Protein AF-A0A8H6A5W3-F1 (afdb_monomer)

Radius of gyration: 34.78 Å; Cα contacts (8 Å, |Δi|>4): 1955; chains: 1; bounding box: 85×96×89 Å

Mean predicted aligned error: 16.93 Å

Sequence (897 aa):
MARTYPNDDLIQVDLDQVIAAVARYKERSSEADNFDAKYDLMAKTARLYQTIRGPADMVFANFENAANIGAIRALLEAGVFHAIPTGGKSVSAKEISEKTMVDKDVIVRLMRAVTPLGPFRETGEEQYAHTPFSEMYMAPQMKAVFKLMVDEYFNPMLRNHEFLRQQNWKNNFRLRSNPYTFAHNCEGETMFEHIAKFPDRFTCFNEAMVAQDSGLIAIGLYPFAEQLGDLANDDTATIVDVGGGRGHILRQIKQSAPELKGRFILQDQASVIADNGMEKQPHGIETMAHDFFHPQPVKGALVYYIRRCLHDWPDEPESRQILESLAAAMDRERSRVLITEYILPDVGSNMFHAWMDHTMMAFGGRERTEKDWERLLDRSGLKLVKVWRAPGIPVGVVEAHLKTMGYFSQFSLLLAATVGHPFSEAGGRYLSRPDFTPPTLNITVPAPNANGSEYVFVAPYSDSIQQGGAYIYRKDGDLVWSGIGYYAGFVGNFHPTIYQGKTVLQAYQGTIDLTHGEGVGQHVLLDQNYKHVVTAKTGNHHIPSIHEFTVVNGESALVEIYVPTVANLTEYGGNSSQQWLGNGLFQEFDIRTGELVFEWNSLDHLDPANSWNLLGSSPGNSGLSTAQTWDYVHLNSIDKDDEGNYLISSRHFSTIYKINGTDGSIIWRLGGNHSTFTQDFTFGFQHDARWRSQSDNIEVISFFDNSGNDKTTINDVSRALIVQLNHTDSTASVVRKATAPYDLQARSQGNAQFLPNDRLFVGWGSAGAFTEFNADNEVLYHAFIQDAVSYRAFLANWTGTPTEAPVLAAYVDSANTTTFYVSWNGDTETRVWRFYEIHAGALGDRTQYLGERNRKSFETRFAWDSGYRLNSSVRFYAEAVGSKGEVLARTPPLSCG

Structure (mmCIF, N/CA/C/O backbone):
data_AF-A0A8H6A5W3-F1
#
_entry.id   AF-A0A8H6A5W3-F1
#
loop_
_atom_site.group_PDB
_atom_site.id
_atom_site.type_symbol
_atom_site.label_atom_id
_atom_site.label_alt_id
_atom_site.label_comp_id
_atom_site.label_asym_id
_atom_site.label_entity_id
_atom_site.label_seq_id
_atom_site.pdbx_PDB_ins_code
_atom_site.Cartn_x
_atom_site.Cartn_y
_atom_site.Cartn_z
_atom_site.occupancy
_atom_site.B_iso_or_equiv
_atom_site.auth_seq_id
_atom_site.auth_comp_id
_atom_site.auth_asym_id
_atom_site.auth_atom_id
_atom_site.pdbx_PDB_model_num
ATOM 1 N N . MET A 1 1 ? 28.559 5.738 23.486 1.00 42.31 1 MET A N 1
ATOM 2 C CA . MET A 1 1 ? 29.014 7.072 23.037 1.00 42.31 1 MET A CA 1
ATOM 3 C C . MET A 1 1 ? 29.339 6.964 21.559 1.00 42.31 1 MET A C 1
ATOM 5 O O . MET A 1 1 ? 30.221 6.185 21.219 1.00 42.31 1 MET A O 1
ATOM 9 N N . ALA A 1 2 ? 28.578 7.633 20.689 1.00 44.94 2 ALA A N 1
ATOM 10 C CA . ALA A 1 2 ? 28.875 7.670 19.257 1.00 44.94 2 ALA A CA 1
ATOM 11 C C . ALA A 1 2 ? 30.256 8.312 19.043 1.00 44.94 2 ALA A C 1
ATOM 13 O O . ALA A 1 2 ? 30.593 9.270 19.741 1.00 44.94 2 ALA A O 1
ATOM 14 N N . ARG A 1 3 ? 31.073 7.753 18.141 1.00 50.31 3 ARG A N 1
ATOM 15 C CA . ARG A 1 3 ? 32.409 8.287 17.838 1.00 50.31 3 ARG A CA 1
ATOM 16 C C . ARG A 1 3 ? 32.259 9.736 17.364 1.00 50.31 3 ARG A C 1
ATOM 18 O O . ARG A 1 3 ? 31.536 10.005 16.415 1.00 50.31 3 ARG A O 1
ATOM 25 N N . THR A 1 4 ? 32.927 10.656 18.050 1.00 55.75 4 THR A N 1
ATOM 26 C CA . THR A 1 4 ? 32.897 12.104 17.791 1.00 55.75 4 THR A CA 1
ATOM 27 C C . THR A 1 4 ? 33.844 12.547 16.673 1.00 55.75 4 THR A C 1
ATOM 29 O O . THR A 1 4 ? 33.916 13.740 16.404 1.00 55.75 4 THR A O 1
ATOM 32 N N . TYR A 1 5 ? 34.570 11.620 16.037 1.00 58.41 5 TYR A N 1
ATOM 33 C CA . TYR A 1 5 ? 35.558 11.916 14.997 1.00 58.41 5 TYR A CA 1
ATOM 34 C C . TYR A 1 5 ? 35.160 11.300 13.647 1.00 58.41 5 TYR A C 1
ATOM 36 O O . TYR A 1 5 ? 34.560 10.217 13.652 1.00 58.41 5 TYR A O 1
ATOM 44 N N . PRO A 1 6 ? 35.494 11.958 12.518 1.00 63.34 6 PRO A N 1
ATOM 45 C CA . PRO A 1 6 ? 35.241 11.432 11.179 1.00 63.34 6 PRO A CA 1
ATOM 46 C C . PRO A 1 6 ? 35.946 10.084 10.989 1.00 63.34 6 PRO A C 1
ATOM 48 O O . PRO A 1 6 ? 37.057 9.886 11.476 1.00 63.34 6 PRO A O 1
ATOM 51 N N . ASN A 1 7 ? 35.283 9.138 10.327 1.00 77.88 7 ASN A N 1
ATOM 52 C CA . ASN A 1 7 ? 35.864 7.838 10.003 1.00 77.88 7 ASN A CA 1
ATOM 53 C C . ASN A 1 7 ? 36.475 7.916 8.601 1.00 77.88 7 ASN A C 1
ATOM 55 O O . ASN A 1 7 ? 35.722 8.020 7.633 1.00 77.88 7 ASN A O 1
ATOM 59 N N . ASP A 1 8 ? 37.803 7.859 8.502 1.00 83.81 8 ASP A N 1
ATOM 60 C CA . ASP A 1 8 ? 38.538 7.969 7.233 1.00 83.81 8 ASP A CA 1
ATOM 61 C C . ASP A 1 8 ? 38.043 6.957 6.184 1.00 83.81 8 ASP A C 1
ATOM 63 O O . ASP A 1 8 ? 37.885 7.309 5.014 1.00 83.81 8 ASP A O 1
ATOM 67 N N . ASP A 1 9 ? 37.678 5.743 6.610 1.00 86.25 9 ASP A N 1
ATOM 68 C CA . ASP A 1 9 ? 37.128 4.717 5.718 1.00 86.25 9 ASP A CA 1
ATOM 69 C C . ASP A 1 9 ? 35.762 5.132 5.142 1.00 86.25 9 ASP A C 1
ATOM 71 O O . ASP A 1 9 ? 35.481 4.904 3.967 1.00 86.25 9 ASP A O 1
ATOM 75 N N . LEU A 1 10 ? 34.906 5.782 5.943 1.00 88.31 10 LEU A N 1
ATOM 76 C CA . LEU A 1 10 ? 33.606 6.277 5.469 1.00 88.31 10 LEU A CA 1
ATOM 77 C C . LEU A 1 10 ? 33.757 7.498 4.561 1.00 88.31 10 LEU A C 1
ATOM 79 O O . LEU A 1 10 ? 33.017 7.616 3.587 1.00 88.31 10 LEU A O 1
ATOM 83 N N . ILE A 1 11 ? 34.723 8.379 4.846 1.00 92.94 11 ILE A N 1
ATOM 84 C CA . ILE A 1 11 ? 35.048 9.505 3.961 1.00 92.94 11 ILE A CA 1
ATOM 85 C C . ILE A 1 11 ? 35.452 8.972 2.585 1.00 92.94 11 ILE A C 1
ATOM 87 O O . ILE A 1 11 ? 34.966 9.481 1.576 1.00 92.94 11 ILE A O 1
ATOM 91 N N . GLN A 1 12 ? 36.297 7.937 2.535 1.00 92.06 12 GLN A N 1
ATOM 92 C CA . GLN A 1 12 ? 36.715 7.341 1.268 1.00 92.06 12 GLN A CA 1
ATOM 93 C C . GLN A 1 12 ? 35.534 6.709 0.516 1.00 92.06 12 GLN A C 1
ATOM 95 O O . GLN A 1 12 ? 35.387 6.946 -0.681 1.00 92.06 12 GLN A O 1
ATOM 100 N N . VAL A 1 13 ? 34.642 5.991 1.209 1.00 94.06 13 VAL A N 1
ATOM 101 C CA . VAL A 1 13 ? 33.427 5.415 0.601 1.00 94.06 13 VAL A CA 1
ATOM 102 C C . VAL A 1 13 ? 32.527 6.495 -0.007 1.00 94.06 13 VAL A C 1
ATOM 104 O O . VAL A 1 13 ? 32.081 6.358 -1.148 1.00 94.06 13 VAL A O 1
ATOM 107 N N . ASP A 1 14 ? 32.252 7.576 0.723 1.00 94.44 14 ASP A N 1
ATOM 108 C CA . ASP A 1 14 ? 31.414 8.664 0.211 1.00 94.44 14 ASP A CA 1
ATOM 109 C C . ASP A 1 14 ? 32.105 9.425 -0.933 1.00 94.44 14 ASP A C 1
ATOM 111 O O . ASP A 1 14 ? 31.447 9.830 -1.896 1.00 94.44 14 ASP A O 1
ATOM 115 N N . LEU A 1 15 ? 33.434 9.573 -0.881 1.00 96.31 15 LEU A N 1
ATOM 116 C CA . LEU A 1 15 ? 34.223 10.163 -1.962 1.00 96.31 15 LEU A CA 1
ATOM 117 C C . LEU A 1 15 ? 34.126 9.329 -3.243 1.00 96.31 15 LEU A C 1
ATOM 119 O O . LEU A 1 15 ? 33.864 9.883 -4.313 1.00 96.31 15 LEU A O 1
ATOM 123 N N . ASP A 1 16 ? 34.254 8.008 -3.142 1.00 95.19 16 ASP A N 1
ATOM 124 C CA . ASP A 1 16 ? 34.111 7.102 -4.283 1.00 95.19 16 ASP A CA 1
ATOM 125 C C . ASP A 1 16 ? 32.695 7.184 -4.883 1.00 95.19 16 ASP A C 1
ATOM 127 O O . ASP A 1 16 ? 32.524 7.211 -6.107 1.00 95.19 16 ASP A O 1
ATOM 131 N N . GLN A 1 17 ? 31.662 7.327 -4.042 1.00 94.94 17 GLN A N 1
ATOM 132 C CA . GLN A 1 17 ? 30.288 7.547 -4.507 1.00 94.94 17 GLN A CA 1
ATOM 133 C C . GLN A 1 17 ? 30.116 8.870 -5.257 1.00 94.94 17 GLN A C 1
ATOM 135 O O . GLN A 1 17 ? 29.373 8.902 -6.248 1.00 94.94 17 GLN A O 1
ATOM 140 N N . VAL A 1 18 ? 30.775 9.943 -4.804 1.00 97.12 18 VAL A N 1
ATOM 141 C CA . VAL A 1 18 ? 30.800 11.238 -5.500 1.00 97.12 18 VAL A CA 1
ATOM 142 C C . VAL A 1 18 ? 31.509 11.101 -6.844 1.00 97.12 18 VAL A C 1
ATOM 144 O O . VAL A 1 18 ? 30.959 11.539 -7.852 1.00 97.12 18 VAL A O 1
ATOM 147 N N . ILE A 1 19 ? 32.670 10.441 -6.902 1.00 95.44 19 ILE A N 1
ATOM 148 C CA . ILE A 1 19 ? 33.411 10.208 -8.154 1.00 95.44 19 ILE A CA 1
ATOM 149 C C . ILE A 1 19 ? 32.537 9.457 -9.169 1.00 95.44 19 ILE A C 1
ATOM 151 O O . ILE A 1 19 ? 32.436 9.872 -10.327 1.00 95.44 19 ILE A O 1
ATOM 155 N N . ALA A 1 20 ? 31.836 8.409 -8.732 1.00 91.50 20 ALA A N 1
ATOM 156 C CA . ALA A 1 20 ? 30.912 7.665 -9.585 1.00 91.50 20 ALA A CA 1
ATOM 157 C C . ALA A 1 20 ? 29.732 8.526 -10.077 1.00 91.50 20 ALA A C 1
ATOM 159 O O . ALA A 1 20 ? 29.335 8.436 -11.240 1.00 91.50 20 ALA A O 1
ATOM 160 N N . ALA A 1 21 ? 29.176 9.389 -9.221 1.00 90.75 21 ALA A N 1
ATOM 161 C CA . ALA A 1 21 ? 28.108 10.309 -9.616 1.00 90.75 21 ALA A CA 1
ATOM 162 C C . ALA A 1 21 ? 28.597 11.387 -10.598 1.00 90.75 21 ALA A C 1
ATOM 164 O O . ALA A 1 21 ? 27.869 11.753 -11.518 1.00 90.75 21 ALA A O 1
ATOM 165 N N . VAL A 1 22 ? 29.848 11.847 -10.467 1.00 93.19 22 VAL A N 1
ATOM 166 C CA . VAL A 1 22 ? 30.479 12.760 -11.432 1.00 93.19 22 VAL A CA 1
ATOM 167 C C . VAL A 1 22 ? 30.610 12.106 -12.806 1.00 93.19 22 VAL A C 1
ATOM 169 O O . VAL A 1 22 ? 30.359 12.775 -13.807 1.00 93.19 22 VAL A O 1
ATOM 172 N N . ALA A 1 23 ? 30.998 10.828 -12.873 1.00 88.31 23 ALA A N 1
ATOM 173 C CA . ALA A 1 23 ? 31.082 10.099 -14.140 1.00 88.31 23 ALA A CA 1
ATOM 174 C C . ALA A 1 23 ? 29.715 10.062 -14.843 1.00 88.31 23 ALA A C 1
ATOM 176 O O . ALA A 1 23 ? 29.596 10.537 -15.971 1.00 88.31 23 ALA A O 1
ATOM 177 N N . ARG A 1 24 ? 28.657 9.663 -14.123 1.00 84.88 24 ARG A N 1
ATOM 178 C CA . ARG A 1 24 ? 27.281 9.665 -14.649 1.00 84.88 24 ARG A CA 1
ATOM 179 C C . ARG A 1 24 ? 26.805 11.042 -15.087 1.00 84.88 24 ARG A C 1
ATOM 181 O O . ARG A 1 24 ? 26.240 11.191 -16.164 1.00 84.88 24 ARG A O 1
ATOM 188 N N . TYR A 1 25 ? 27.072 12.069 -14.282 1.00 85.81 25 TYR A N 1
ATOM 189 C CA . TYR A 1 25 ? 26.723 13.439 -14.641 1.00 85.81 25 TYR A CA 1
ATOM 190 C C . TYR A 1 25 ? 27.412 13.887 -15.939 1.00 85.81 25 TYR A C 1
ATOM 192 O O . TYR A 1 25 ? 26.833 14.663 -16.698 1.00 85.81 25 TYR A O 1
ATOM 200 N N . LYS A 1 26 ? 28.631 13.412 -16.226 1.00 84.62 26 LYS A N 1
ATOM 201 C CA . LYS A 1 26 ? 29.367 13.726 -17.463 1.00 84.62 26 LYS A CA 1
ATOM 202 C C . LYS A 1 26 ? 28.882 12.941 -18.687 1.00 84.62 26 LYS A C 1
ATOM 204 O O . LYS A 1 26 ? 28.982 13.473 -19.785 1.00 84.62 26 LYS A O 1
ATOM 209 N N . GLU A 1 27 ? 28.362 11.731 -18.504 1.00 81.38 27 GLU A N 1
ATOM 210 C CA . GLU A 1 27 ? 27.910 10.821 -19.576 1.00 81.38 27 GLU A CA 1
ATOM 211 C C . GLU A 1 27 ? 26.465 11.073 -20.055 1.00 81.38 27 GLU A C 1
ATOM 213 O O . GLU A 1 27 ? 25.945 10.341 -20.893 1.00 81.38 27 GLU A O 1
ATOM 218 N N . ARG A 1 28 ? 25.809 12.119 -19.542 1.00 73.62 28 ARG A N 1
ATOM 219 C CA . ARG A 1 28 ? 24.404 12.452 -19.824 1.00 73.62 28 ARG A CA 1
ATOM 220 C C . ARG A 1 28 ? 24.090 12.626 -21.320 1.00 73.62 28 ARG A C 1
ATOM 222 O O . ARG A 1 28 ? 24.831 13.295 -22.043 1.00 73.62 28 ARG A O 1
ATOM 229 N N . SER A 1 29 ? 22.944 12.088 -21.750 1.00 58.91 29 SER A N 1
ATOM 230 C CA . SER A 1 29 ? 22.484 12.103 -23.150 1.00 58.91 29 SER A CA 1
ATOM 231 C C . SER A 1 29 ? 21.272 13.012 -23.409 1.00 58.91 29 SER A C 1
ATOM 233 O O . SER A 1 29 ? 21.078 13.460 -24.539 1.00 58.91 29 SER A O 1
ATOM 235 N N . SER A 1 30 ? 20.495 13.339 -22.366 1.00 63.12 30 SER A N 1
ATOM 236 C CA . SER A 1 30 ? 19.306 14.200 -22.430 1.00 63.12 30 SER A CA 1
ATOM 237 C C . SER A 1 30 ? 19.237 15.229 -21.285 1.00 63.12 30 SER A C 1
ATOM 239 O O . SER A 1 30 ? 19.998 15.176 -20.316 1.00 63.12 30 SER A O 1
ATOM 241 N N . GLU A 1 31 ? 18.323 16.198 -21.393 1.00 57.75 31 GLU A N 1
ATOM 242 C CA . GLU A 1 31 ? 18.102 17.243 -20.378 1.00 57.75 31 GLU A CA 1
ATOM 243 C C . GLU A 1 31 ? 17.423 16.708 -19.104 1.00 57.75 31 GLU A C 1
ATOM 245 O O . GLU A 1 31 ? 17.686 17.199 -18.008 1.00 57.75 31 GLU A O 1
ATOM 250 N N . ALA A 1 32 ? 16.632 15.642 -19.224 1.00 58.88 32 ALA A N 1
ATOM 251 C CA . ALA A 1 32 ? 16.073 14.923 -18.086 1.00 58.88 32 ALA A CA 1
ATOM 252 C C . ALA A 1 32 ? 17.146 14.151 -17.305 1.00 58.88 32 ALA A C 1
ATOM 254 O O . ALA A 1 32 ? 17.255 14.318 -16.090 1.00 58.88 32 ALA A O 1
ATOM 255 N N . ASP A 1 33 ? 18.010 13.404 -18.012 1.00 61.34 33 ASP A N 1
ATOM 256 C CA . ASP A 1 33 ? 19.164 12.720 -17.404 1.00 61.34 33 ASP A CA 1
ATOM 257 C C . ASP A 1 33 ? 20.056 13.715 -16.651 1.00 61.34 33 ASP A C 1
ATOM 259 O O . ASP A 1 33 ? 20.665 13.396 -15.630 1.00 61.34 33 ASP A O 1
ATOM 263 N N . ASN A 1 34 ? 20.130 14.951 -17.156 1.00 69.25 34 ASN A N 1
ATOM 264 C CA . ASN A 1 34 ? 20.892 16.026 -16.544 1.00 69.25 34 ASN A CA 1
ATOM 265 C C . ASN A 1 34 ? 20.329 16.430 -15.173 1.00 69.25 34 ASN A C 1
ATOM 267 O O . ASN A 1 34 ? 21.114 16.686 -14.264 1.00 69.25 34 ASN A O 1
ATOM 271 N N . PHE A 1 35 ? 19.005 16.489 -14.998 1.00 69.62 35 PHE A N 1
ATOM 272 C CA . PHE A 1 35 ? 18.399 16.863 -13.717 1.00 69.62 35 PHE A CA 1
ATOM 273 C C . PHE A 1 35 ? 18.644 15.792 -12.647 1.00 69.62 35 PHE A C 1
ATOM 275 O O . PHE A 1 35 ? 19.160 16.108 -11.570 1.00 69.62 35 PHE A O 1
ATOM 282 N N . ASP A 1 36 ? 18.368 14.528 -12.970 1.00 73.50 36 ASP A N 1
ATOM 283 C CA . ASP A 1 36 ? 18.503 13.417 -12.024 1.00 73.50 36 ASP A CA 1
ATOM 284 C C . ASP A 1 36 ? 19.969 13.149 -11.666 1.00 73.50 36 ASP A C 1
ATOM 286 O O . ASP A 1 36 ? 20.317 13.040 -10.487 1.00 73.50 36 ASP A O 1
ATOM 290 N N . ALA A 1 37 ? 20.870 13.141 -12.656 1.00 82.62 37 ALA A N 1
ATOM 291 C CA . ALA A 1 37 ? 22.298 12.956 -12.400 1.00 82.62 37 ALA A CA 1
ATOM 292 C C . ALA A 1 37 ? 22.904 14.132 -11.618 1.00 82.62 37 ALA A C 1
ATOM 294 O O . ALA A 1 37 ? 23.786 13.934 -10.777 1.00 82.62 37 ALA A O 1
ATOM 295 N N . LYS A 1 38 ? 22.427 15.362 -11.859 1.00 83.94 38 LYS A N 1
ATOM 296 C CA . LYS A 1 38 ? 22.836 16.538 -11.080 1.00 83.94 38 LYS A CA 1
ATOM 297 C C . LYS A 1 38 ? 22.380 16.419 -9.632 1.00 83.94 38 LYS A C 1
ATOM 299 O O . LYS A 1 38 ? 23.171 16.707 -8.733 1.00 83.94 38 LYS A O 1
ATOM 304 N N . TYR A 1 39 ? 21.138 15.998 -9.397 1.00 84.94 39 TYR A N 1
ATOM 305 C CA . TYR A 1 39 ? 20.620 15.836 -8.044 1.00 84.94 39 TYR A CA 1
ATOM 306 C C . TYR A 1 39 ? 21.337 14.710 -7.284 1.00 84.94 39 TYR A C 1
ATOM 308 O O . TYR A 1 39 ? 21.757 14.935 -6.149 1.00 84.94 39 TYR A O 1
ATOM 316 N N . ASP A 1 40 ? 21.569 13.550 -7.911 1.00 87.00 40 ASP A N 1
ATOM 317 C CA . ASP A 1 40 ? 22.347 12.445 -7.320 1.00 87.00 40 ASP A CA 1
ATOM 318 C C . ASP A 1 40 ? 23.752 12.913 -6.907 1.00 87.00 40 ASP A C 1
ATOM 320 O O . ASP A 1 40 ? 24.196 12.683 -5.778 1.00 87.00 40 ASP A O 1
ATOM 324 N N . LEU A 1 41 ? 24.433 13.656 -7.787 1.00 92.94 41 LEU A N 1
ATOM 325 C CA . LEU A 1 41 ? 25.743 14.233 -7.489 1.00 92.94 41 LEU A CA 1
ATOM 326 C C . LEU A 1 41 ? 25.694 15.208 -6.300 1.00 92.94 41 LEU A C 1
ATOM 328 O O . LEU A 1 41 ? 26.541 15.133 -5.402 1.00 92.94 41 LEU A O 1
ATOM 332 N N . MET A 1 42 ? 24.707 16.107 -6.273 1.00 92.69 42 MET A N 1
ATOM 333 C CA . MET A 1 42 ? 24.512 17.053 -5.170 1.00 92.69 42 MET A CA 1
ATOM 334 C C . MET A 1 42 ? 24.249 16.331 -3.843 1.00 92.69 42 MET A C 1
ATOM 336 O O . MET A 1 42 ? 24.886 16.655 -2.840 1.00 92.69 42 MET A O 1
ATOM 340 N N . ALA A 1 43 ? 23.362 15.334 -3.831 1.00 90.50 43 ALA A N 1
ATOM 341 C CA . ALA A 1 43 ? 23.006 14.577 -2.633 1.00 90.50 43 ALA A CA 1
ATOM 342 C C . ALA A 1 43 ? 24.210 13.812 -2.060 1.00 90.50 43 ALA A C 1
ATOM 344 O O . ALA A 1 43 ? 24.455 13.834 -0.852 1.00 90.50 43 ALA A O 1
ATOM 345 N N . LYS A 1 44 ? 25.012 13.187 -2.925 1.00 94.12 44 LYS A N 1
ATOM 346 C CA . LYS A 1 44 ? 26.225 12.465 -2.516 1.00 94.12 44 LYS A CA 1
ATOM 347 C C . LYS A 1 44 ? 27.332 13.391 -2.037 1.00 94.12 44 LYS A C 1
ATOM 349 O O . LYS A 1 44 ? 28.004 13.079 -1.059 1.00 94.12 44 LYS A O 1
ATOM 354 N N . THR A 1 45 ? 27.480 14.558 -2.660 1.00 95.69 45 THR A N 1
ATOM 355 C CA . THR A 1 45 ? 28.434 15.576 -2.198 1.00 95.69 45 THR A CA 1
ATOM 356 C C . THR A 1 45 ? 28.022 16.125 -0.832 1.00 95.69 45 THR A C 1
ATOM 358 O O . THR A 1 45 ? 28.873 16.310 0.035 1.00 95.69 45 THR A O 1
ATOM 361 N N . ALA A 1 46 ? 26.721 16.317 -0.597 1.00 93.38 46 ALA A N 1
ATOM 362 C CA . ALA A 1 46 ? 26.208 16.700 0.715 1.00 93.38 46 ALA A CA 1
ATOM 363 C C . ALA A 1 46 ? 26.472 15.619 1.777 1.00 93.38 46 ALA A C 1
ATOM 365 O O . ALA A 1 46 ? 26.865 15.954 2.893 1.00 93.38 46 ALA A O 1
ATOM 366 N N . ARG A 1 47 ? 26.327 14.332 1.433 1.00 93.38 47 ARG A N 1
ATOM 367 C CA . ARG A 1 47 ? 26.671 13.221 2.334 1.00 93.38 47 ARG A CA 1
ATOM 368 C C . ARG A 1 47 ? 28.160 13.205 2.677 1.00 93.38 47 ARG A C 1
ATOM 370 O O . ARG A 1 47 ? 28.496 13.191 3.854 1.00 93.38 47 ARG A O 1
ATOM 377 N N . LEU A 1 48 ? 29.037 13.313 1.678 1.00 95.38 48 LEU A N 1
ATOM 378 C CA . LEU A 1 48 ? 30.481 13.409 1.902 1.00 95.38 48 LEU A CA 1
ATOM 379 C C . LEU A 1 48 ? 30.825 14.586 2.827 1.00 95.38 48 LEU A C 1
ATOM 381 O O . LEU A 1 48 ? 31.589 14.428 3.776 1.00 95.38 48 LEU A O 1
ATOM 385 N N . TYR A 1 49 ? 30.222 15.755 2.595 1.00 92.81 49 TYR A N 1
ATOM 386 C CA . TYR A 1 49 ? 30.397 16.928 3.453 1.00 92.81 49 TYR A CA 1
ATOM 387 C C . TYR A 1 49 ? 29.983 16.657 4.909 1.00 92.81 49 TYR A C 1
ATOM 389 O O . TYR A 1 49 ? 30.715 17.011 5.835 1.00 92.81 49 TYR A O 1
ATOM 397 N N . GLN A 1 50 ? 28.846 15.986 5.119 1.00 91.94 50 GLN A N 1
ATOM 398 C CA . GLN A 1 50 ? 28.374 15.587 6.449 1.00 91.94 50 GLN A CA 1
ATOM 399 C C . GLN A 1 50 ? 29.318 14.590 7.126 1.00 91.94 50 GLN A C 1
ATOM 401 O O . GLN A 1 50 ? 29.604 14.732 8.314 1.00 91.94 50 GLN A O 1
ATOM 406 N N . THR A 1 51 ? 29.830 13.612 6.379 1.00 92.31 51 THR A N 1
ATOM 407 C CA . THR A 1 51 ? 30.774 12.606 6.882 1.00 92.31 51 THR A CA 1
ATOM 408 C C . THR A 1 51 ? 32.105 13.237 7.287 1.00 92.31 51 THR A C 1
ATOM 410 O O . THR A 1 51 ? 32.637 12.896 8.342 1.00 92.31 51 THR A O 1
ATOM 413 N N . ILE A 1 52 ? 32.602 14.207 6.509 1.00 92.19 52 ILE A N 1
ATOM 414 C CA . ILE A 1 52 ? 33.826 14.964 6.820 1.00 92.19 52 ILE A CA 1
ATOM 415 C C . ILE A 1 52 ? 33.660 15.784 8.103 1.00 92.19 52 ILE A C 1
ATOM 417 O O . ILE A 1 52 ? 34.556 15.789 8.944 1.00 92.19 52 ILE A O 1
ATOM 421 N N . ARG A 1 53 ? 32.528 16.476 8.270 1.00 89.69 53 ARG A N 1
ATOM 422 C CA . ARG A 1 53 ? 32.253 17.262 9.485 1.00 89.69 53 ARG A CA 1
ATOM 423 C C . ARG A 1 53 ? 32.014 16.384 10.708 1.00 89.69 53 ARG A C 1
ATOM 425 O O . ARG A 1 53 ? 32.453 16.693 11.814 1.00 89.69 53 ARG A O 1
ATOM 432 N N . GLY A 1 54 ? 31.332 15.266 10.505 1.00 89.38 54 GLY A N 1
ATOM 433 C CA . GLY A 1 54 ? 30.905 14.371 11.563 1.00 89.38 54 GLY A CA 1
ATOM 434 C C . GLY A 1 54 ? 29.680 14.886 12.336 1.00 89.38 54 GLY A C 1
ATOM 435 O O . GLY A 1 54 ? 29.284 16.050 12.229 1.00 89.38 54 GLY A O 1
ATOM 436 N N . PRO A 1 55 ? 29.044 14.023 13.148 1.00 87.31 55 PRO A N 1
ATOM 437 C CA . PRO A 1 55 ? 27.702 14.289 13.672 1.00 87.31 55 PRO A CA 1
ATOM 438 C C . PRO A 1 55 ? 27.594 15.505 14.600 1.00 87.31 55 PRO A C 1
ATOM 440 O O . PRO A 1 55 ? 26.590 16.210 14.569 1.00 87.31 55 PRO A O 1
ATOM 443 N N . ALA A 1 56 ? 28.608 15.754 15.436 1.00 86.75 56 ALA A N 1
ATOM 444 C CA . ALA A 1 56 ? 28.586 16.864 16.389 1.00 86.75 56 ALA A CA 1
ATOM 445 C C . ALA A 1 56 ? 28.772 18.219 15.692 1.00 86.75 56 ALA A C 1
ATOM 447 O O . ALA A 1 56 ? 28.032 19.158 15.975 1.00 86.75 56 ALA A O 1
ATOM 448 N N . ASP A 1 57 ? 29.716 18.313 14.753 1.00 89.12 57 ASP A N 1
ATOM 449 C CA . ASP A 1 57 ? 29.946 19.547 14.000 1.00 89.12 57 ASP A CA 1
ATOM 450 C C . ASP A 1 57 ? 28.763 19.881 13.085 1.00 89.12 57 ASP A C 1
ATOM 452 O O . ASP A 1 57 ? 28.382 21.039 12.964 1.00 89.12 57 ASP A O 1
ATOM 456 N N . MET A 1 58 ? 28.077 18.869 12.542 1.00 91.69 58 MET A N 1
ATOM 457 C CA . MET A 1 58 ? 26.840 19.080 11.784 1.00 91.69 58 MET A CA 1
ATOM 458 C C . MET A 1 58 ? 25.718 19.740 12.603 1.00 91.69 58 MET A C 1
ATOM 460 O O . MET A 1 58 ? 24.883 20.439 12.030 1.00 91.69 58 MET A O 1
ATOM 464 N N . VAL A 1 59 ? 25.697 19.584 13.933 1.00 89.44 59 VAL A N 1
ATOM 465 C CA . VAL A 1 59 ? 24.779 20.352 14.792 1.00 89.44 59 VAL A CA 1
ATOM 466 C C . VAL A 1 59 ? 25.186 21.826 14.813 1.00 89.44 59 VAL A C 1
ATOM 468 O O . VAL A 1 59 ? 24.328 22.696 14.648 1.00 89.44 59 VAL A O 1
ATOM 471 N N . PHE A 1 60 ? 26.482 22.117 14.959 1.00 88.75 60 PHE A N 1
ATOM 472 C CA . PHE A 1 60 ? 27.006 23.485 14.969 1.00 88.75 60 PHE A CA 1
ATOM 473 C C . PHE A 1 60 ? 26.954 24.169 13.596 1.00 88.75 60 PHE A C 1
ATOM 475 O O . PHE A 1 60 ? 26.772 25.384 13.548 1.00 88.75 60 PHE A O 1
ATOM 482 N N . ALA A 1 61 ? 26.980 23.414 12.495 1.00 91.06 61 ALA A N 1
ATOM 483 C CA . ALA A 1 61 ? 26.813 23.927 11.134 1.00 91.06 61 ALA A CA 1
ATOM 484 C C . ALA A 1 61 ? 25.498 24.716 10.948 1.00 91.06 61 ALA A C 1
ATOM 486 O O . ALA A 1 61 ? 25.407 25.603 10.100 1.00 91.06 61 ALA A O 1
ATOM 487 N N . ASN A 1 62 ? 24.480 24.470 11.782 1.00 92.38 62 ASN A N 1
ATOM 488 C CA . ASN A 1 62 ? 23.254 25.272 11.778 1.00 92.38 62 ASN A CA 1
ATOM 489 C C . ASN A 1 62 ? 23.493 26.738 12.190 1.00 92.38 62 ASN A C 1
ATOM 491 O O . ASN A 1 62 ? 22.826 27.626 11.658 1.00 92.38 62 ASN A O 1
ATOM 495 N N . PHE A 1 63 ? 24.460 27.021 13.077 1.00 93.25 63 PHE A N 1
ATOM 496 C CA . PHE A 1 63 ? 24.859 28.401 13.388 1.00 93.25 63 PHE A CA 1
ATOM 497 C C . PHE A 1 63 ? 25.493 29.089 12.181 1.00 93.25 63 PHE A C 1
ATOM 499 O O . PHE A 1 63 ? 25.244 30.271 11.951 1.00 93.25 63 PHE A O 1
ATOM 506 N N . GLU A 1 64 ? 26.284 28.355 11.400 1.00 93.38 64 GLU A N 1
ATOM 507 C CA . GLU A 1 64 ? 26.925 28.880 10.196 1.00 93.38 64 GLU A CA 1
ATOM 508 C C . GLU A 1 64 ? 25.886 29.238 9.133 1.00 93.38 64 GLU A C 1
ATOM 510 O O . GLU A 1 64 ? 25.923 30.343 8.597 1.00 93.38 64 GLU A O 1
ATOM 515 N N . ASN A 1 65 ? 24.908 28.358 8.895 1.00 91.75 65 ASN A N 1
ATOM 516 C CA . ASN A 1 65 ? 23.806 28.618 7.966 1.00 91.75 65 ASN A CA 1
ATOM 517 C C . ASN A 1 65 ? 22.999 29.857 8.379 1.00 91.75 65 ASN A C 1
ATOM 519 O O . ASN A 1 65 ? 22.733 30.729 7.550 1.00 91.75 65 ASN A O 1
ATOM 523 N N . ALA A 1 66 ? 22.657 29.977 9.667 1.00 94.00 66 ALA A N 1
ATOM 524 C CA . ALA A 1 66 ? 21.940 31.139 10.187 1.00 94.00 66 ALA A CA 1
ATOM 525 C C . ALA A 1 66 ? 22.751 32.439 10.027 1.00 94.00 66 ALA A C 1
ATOM 527 O O . ALA A 1 66 ? 22.219 33.452 9.564 1.00 94.00 66 ALA A O 1
ATOM 528 N N . ALA A 1 67 ? 24.045 32.410 10.365 1.00 95.50 67 ALA A N 1
ATOM 529 C CA . ALA A 1 67 ? 24.935 33.559 10.222 1.00 95.50 67 ALA A CA 1
ATOM 530 C C . ALA A 1 67 ? 25.125 33.964 8.751 1.00 95.50 67 ALA A C 1
ATOM 532 O O . ALA A 1 67 ? 25.091 35.153 8.438 1.00 95.50 67 ALA A O 1
ATOM 533 N N . ASN A 1 68 ? 25.282 32.991 7.849 1.00 96.12 68 ASN A N 1
ATOM 534 C CA . ASN A 1 68 ? 25.438 33.216 6.415 1.00 96.12 68 ASN A CA 1
ATOM 535 C C . ASN A 1 68 ? 24.189 33.873 5.810 1.00 96.12 68 ASN A C 1
ATOM 537 O O . ASN A 1 68 ? 24.292 34.947 5.218 1.00 96.12 68 ASN A O 1
ATOM 541 N N . ILE A 1 69 ? 23.005 33.291 6.031 1.00 95.94 69 ILE A N 1
ATOM 542 C CA . ILE A 1 69 ? 21.727 33.823 5.532 1.00 95.94 69 ILE A CA 1
ATOM 543 C C . ILE A 1 69 ? 21.496 35.249 6.046 1.00 95.94 69 ILE A C 1
ATOM 545 O O . ILE A 1 69 ? 21.191 36.153 5.261 1.00 95.94 69 ILE A O 1
ATOM 549 N N . GLY A 1 70 ? 21.683 35.466 7.353 1.00 95.94 70 GLY A N 1
ATOM 550 C CA . GLY A 1 70 ? 21.520 36.780 7.972 1.00 95.94 70 GLY A CA 1
ATOM 551 C C . GLY A 1 70 ? 22.495 37.817 7.411 1.00 95.94 70 GLY A C 1
ATOM 552 O O . GLY A 1 70 ? 22.097 38.946 7.118 1.00 95.94 70 GLY A O 1
ATOM 553 N N . ALA A 1 71 ? 23.755 37.432 7.193 1.00 98.00 71 ALA A N 1
ATOM 554 C CA . ALA A 1 71 ? 24.757 38.314 6.611 1.00 98.00 71 ALA A CA 1
ATOM 555 C C . ALA A 1 71 ? 24.444 38.676 5.156 1.00 98.00 71 ALA A C 1
ATOM 557 O O . ALA A 1 71 ? 24.500 39.855 4.814 1.00 98.00 71 ALA A O 1
ATOM 558 N N . ILE A 1 72 ? 24.044 37.713 4.317 1.00 97.88 72 ILE A N 1
ATOM 559 C CA . ILE A 1 72 ? 23.616 37.987 2.936 1.00 97.88 72 ILE A CA 1
ATOM 560 C C . ILE A 1 72 ? 22.453 38.983 2.938 1.00 97.88 72 ILE A C 1
ATOM 562 O O . ILE A 1 72 ? 22.513 39.991 2.232 1.00 97.88 72 ILE A O 1
ATOM 566 N N . ARG A 1 73 ? 21.419 38.748 3.757 1.00 96.75 73 ARG A N 1
ATOM 567 C CA . ARG A 1 73 ? 20.245 39.630 3.830 1.00 96.75 73 ARG A CA 1
ATOM 568 C C . ARG A 1 73 ? 20.610 41.052 4.261 1.00 96.75 73 ARG A C 1
ATOM 570 O O . ARG A 1 73 ? 20.102 41.999 3.655 1.00 96.75 73 ARG A O 1
ATOM 577 N N . ALA A 1 74 ? 21.486 41.201 5.258 1.00 97.62 74 ALA A N 1
ATOM 578 C CA . ALA A 1 74 ? 21.951 42.496 5.756 1.00 97.62 74 ALA A CA 1
ATOM 579 C C . ALA A 1 74 ? 22.813 43.241 4.725 1.00 97.62 74 ALA A C 1
ATOM 581 O O . ALA A 1 74 ? 22.573 44.415 4.454 1.00 97.62 74 ALA A O 1
ATOM 582 N N . LEU A 1 75 ? 23.780 42.558 4.105 1.00 98.12 75 LEU A N 1
ATOM 583 C CA . LEU A 1 75 ? 24.655 43.127 3.074 1.00 98.12 75 LEU A CA 1
ATOM 584 C C . LEU A 1 75 ? 23.868 43.554 1.825 1.00 98.12 75 LEU A C 1
ATOM 586 O O . LEU A 1 75 ? 24.186 44.570 1.203 1.00 98.12 75 LEU A O 1
ATOM 590 N N . LEU A 1 76 ? 22.834 42.793 1.462 1.00 96.31 76 LEU A N 1
ATOM 591 C CA . LEU A 1 76 ? 21.944 43.106 0.348 1.00 96.31 76 LEU A CA 1
ATOM 592 C C . LEU A 1 76 ? 21.108 44.364 0.621 1.00 96.31 76 LEU A C 1
ATOM 594 O O . LEU A 1 76 ? 21.000 45.214 -0.262 1.00 96.31 76 LEU A O 1
ATOM 598 N N . GLU A 1 77 ? 20.563 44.501 1.836 1.00 95.38 77 GLU A N 1
ATOM 599 C CA . GLU A 1 77 ? 19.809 45.691 2.268 1.00 95.38 77 GLU A CA 1
ATOM 600 C C . GLU A 1 77 ? 20.697 46.935 2.326 1.00 95.38 77 GLU A C 1
ATOM 602 O O . GLU A 1 77 ? 20.330 47.996 1.835 1.00 95.38 77 GLU A O 1
ATOM 607 N N . ALA A 1 78 ? 21.908 46.776 2.857 1.00 96.81 78 ALA A N 1
ATOM 608 C CA . ALA A 1 78 ? 22.914 47.824 2.970 1.00 96.81 78 ALA A CA 1
ATOM 609 C C . ALA A 1 78 ? 23.480 48.314 1.623 1.00 96.81 78 ALA A C 1
ATOM 611 O O . ALA A 1 78 ? 24.301 49.229 1.592 1.00 96.81 78 ALA A O 1
ATOM 612 N N . GLY A 1 79 ? 23.117 47.681 0.503 1.00 96.50 79 GLY A N 1
ATOM 613 C CA . GLY A 1 79 ? 23.642 48.029 -0.817 1.00 96.50 79 GLY A CA 1
ATOM 614 C C . GLY A 1 79 ? 25.081 47.562 -1.072 1.00 96.50 79 GLY A C 1
ATOM 615 O O . GLY A 1 79 ? 25.654 47.920 -2.100 1.00 96.50 79 GLY A O 1
ATOM 616 N N . VAL A 1 80 ? 25.661 46.719 -0.208 1.00 97.88 80 VAL A N 1
ATOM 617 C CA . VAL A 1 80 ? 27.050 46.237 -0.346 1.00 97.88 80 VAL A CA 1
ATOM 618 C C . VAL A 1 80 ? 27.252 45.446 -1.639 1.00 97.88 80 VAL A C 1
ATOM 620 O O . VAL A 1 80 ? 28.263 45.633 -2.311 1.00 97.88 80 VAL A O 1
ATOM 623 N N . PHE A 1 81 ? 26.256 44.659 -2.055 1.00 97.56 81 PHE A N 1
ATOM 624 C CA . PHE A 1 81 ? 26.267 43.962 -3.350 1.00 97.56 81 PHE A CA 1
ATOM 625 C C . PHE A 1 81 ? 26.429 44.914 -4.548 1.00 97.56 81 PHE A C 1
ATOM 627 O O . PHE A 1 81 ? 26.965 44.512 -5.563 1.00 97.56 81 PHE A O 1
ATOM 634 N N . HIS A 1 82 ? 25.993 46.173 -4.456 1.00 96.56 82 HIS A N 1
ATOM 635 C CA . HIS A 1 82 ? 26.163 47.146 -5.545 1.00 96.56 82 HIS A CA 1
ATOM 636 C C . HIS A 1 82 ? 27.475 47.936 -5.415 1.00 96.56 82 HIS A C 1
ATOM 638 O O . HIS A 1 82 ? 27.993 48.458 -6.401 1.00 96.56 82 HIS A O 1
ATOM 644 N N . ALA A 1 83 ? 28.012 48.051 -4.197 1.00 97.12 83 ALA A N 1
ATOM 645 C CA . ALA A 1 83 ? 29.257 48.764 -3.921 1.00 97.12 83 ALA A CA 1
ATOM 646 C C . ALA A 1 83 ? 30.510 47.975 -4.340 1.00 97.12 83 ALA A C 1
ATOM 648 O O . ALA A 1 83 ? 31.544 48.588 -4.654 1.00 97.12 83 ALA A O 1
ATOM 649 N N . ILE A 1 84 ? 30.413 46.640 -4.352 1.00 97.69 84 ILE A N 1
ATOM 650 C CA . ILE A 1 84 ? 31.453 45.726 -4.829 1.00 97.69 84 ILE A CA 1
ATOM 651 C C . ILE A 1 84 ? 31.396 45.646 -6.366 1.00 97.69 84 ILE A C 1
ATOM 653 O O . ILE A 1 84 ? 30.329 45.445 -6.939 1.00 97.69 84 ILE A O 1
ATOM 657 N N . PRO A 1 85 ? 32.525 45.819 -7.076 1.00 96.44 85 PRO A N 1
ATOM 658 C CA . PRO A 1 85 ? 32.541 45.742 -8.533 1.00 96.44 85 PRO A CA 1
ATOM 659 C C . PRO A 1 85 ? 32.315 44.303 -9.032 1.00 96.44 85 PRO A C 1
ATOM 661 O O . PRO A 1 85 ? 32.945 43.358 -8.553 1.00 96.44 85 PRO A O 1
ATOM 664 N N . THR A 1 86 ? 31.454 44.141 -10.040 1.00 95.19 86 THR A N 1
ATOM 665 C CA . THR A 1 86 ? 31.199 42.852 -10.706 1.00 95.19 86 THR A CA 1
ATOM 666 C C . THR A 1 86 ? 32.397 42.374 -11.536 1.00 95.19 86 THR A C 1
ATOM 668 O O . THR A 1 86 ? 33.364 43.110 -11.782 1.00 95.19 86 THR A O 1
ATOM 671 N N . GLY A 1 87 ? 32.353 41.115 -11.976 1.00 92.62 87 GLY A N 1
ATOM 672 C CA . GLY A 1 87 ? 33.404 40.494 -12.784 1.00 92.62 87 GLY A CA 1
ATOM 673 C C . GLY A 1 87 ? 34.627 40.067 -11.969 1.00 92.62 87 GLY A C 1
ATOM 674 O O . GLY A 1 87 ? 35.733 39.995 -12.503 1.00 92.62 87 GLY A O 1
ATOM 675 N N . GLY A 1 88 ? 34.449 39.821 -10.667 1.00 92.44 88 GLY A N 1
ATOM 676 C CA . GLY A 1 88 ? 35.497 39.299 -9.783 1.00 92.44 88 GLY A CA 1
ATOM 677 C C . GLY A 1 88 ? 36.577 40.301 -9.370 1.00 92.44 88 GLY A C 1
ATOM 678 O O . GLY A 1 88 ? 37.632 39.890 -8.878 1.00 92.44 88 GLY A O 1
ATOM 679 N N . LYS A 1 89 ? 36.335 41.601 -9.563 1.00 95.75 89 LYS A N 1
ATOM 680 C CA . LYS A 1 89 ? 37.244 42.673 -9.139 1.00 95.75 89 LYS A CA 1
ATOM 681 C C . LYS A 1 89 ? 37.188 42.861 -7.619 1.00 95.75 89 LYS A C 1
ATOM 683 O O . LYS A 1 89 ? 36.130 42.743 -7.010 1.00 95.75 89 LYS A O 1
ATOM 688 N N . SER A 1 90 ? 38.343 43.154 -7.024 1.00 96.75 90 SER A N 1
ATOM 689 C CA . SER A 1 90 ? 38.500 43.362 -5.579 1.00 96.75 90 SER A CA 1
ATOM 690 C C . SER A 1 90 ? 38.206 44.807 -5.174 1.00 96.75 90 SER A C 1
ATOM 692 O O . SER A 1 90 ? 38.504 45.726 -5.937 1.00 96.75 90 SER A O 1
ATOM 694 N N . VAL A 1 91 ? 37.684 45.006 -3.963 1.00 98.06 91 VAL A N 1
ATOM 695 C CA . VAL A 1 91 ? 37.501 46.310 -3.306 1.00 98.06 91 VAL A CA 1
ATOM 696 C C . VAL A 1 91 ? 37.726 46.178 -1.796 1.00 98.06 91 VAL A C 1
ATOM 698 O O . VAL A 1 91 ? 37.438 45.126 -1.220 1.00 98.06 91 VAL A O 1
ATOM 701 N N . SER A 1 92 ? 38.223 47.230 -1.143 1.00 98.44 92 SER A N 1
ATOM 702 C CA . SER A 1 92 ? 38.456 47.213 0.305 1.00 98.44 92 SER A CA 1
ATOM 703 C C . SER A 1 92 ? 37.175 47.415 1.121 1.00 98.44 92 SER A C 1
ATOM 705 O O . SER A 1 92 ? 36.251 48.110 0.695 1.00 98.44 92 SER A O 1
ATOM 707 N N . ALA A 1 93 ? 37.144 46.899 2.352 1.00 98.31 93 ALA A N 1
ATOM 708 C CA . ALA A 1 93 ? 36.077 47.165 3.319 1.00 98.31 93 ALA A CA 1
ATOM 709 C C . ALA A 1 93 ? 35.880 48.669 3.564 1.00 98.31 93 ALA A C 1
ATOM 711 O O . ALA A 1 93 ? 34.750 49.132 3.710 1.00 98.31 93 ALA A O 1
ATOM 712 N N . LYS A 1 94 ? 36.977 49.439 3.563 1.00 98.31 94 LYS A N 1
ATOM 713 C CA . LYS A 1 94 ? 36.955 50.900 3.691 1.00 98.31 94 LYS A CA 1
ATOM 714 C C . LYS A 1 94 ? 36.209 51.556 2.529 1.00 98.31 94 LYS A C 1
ATOM 716 O O . LYS A 1 94 ? 35.320 52.363 2.764 1.00 98.31 94 LYS A O 1
ATOM 721 N N . GLU A 1 95 ? 36.519 51.185 1.291 1.00 98.19 95 GLU A N 1
ATOM 722 C CA . GLU A 1 95 ? 35.832 51.729 0.113 1.00 98.19 95 GLU A CA 1
ATOM 723 C C . GLU A 1 95 ? 34.359 51.297 0.051 1.00 98.19 95 GLU A C 1
ATOM 725 O O . GLU A 1 95 ? 33.506 52.077 -0.371 1.00 98.19 95 GLU A O 1
ATOM 730 N N . ILE A 1 96 ? 34.026 50.074 0.483 1.00 98.38 96 ILE A N 1
ATOM 731 C CA . ILE A 1 96 ? 32.623 49.644 0.617 1.00 98.38 96 ILE A CA 1
ATOM 732 C C . ILE A 1 96 ? 31.908 50.516 1.658 1.00 98.38 96 ILE A C 1
ATOM 734 O O . ILE A 1 96 ? 30.796 50.981 1.402 1.00 98.38 96 ILE A O 1
ATOM 738 N N . SER A 1 97 ? 32.543 50.759 2.807 1.00 98.44 97 SER A N 1
ATOM 739 C CA . SER A 1 97 ? 32.019 51.612 3.878 1.00 98.44 97 SER A CA 1
ATOM 740 C C . SER A 1 97 ? 31.760 53.036 3.383 1.00 98.44 97 SER A C 1
ATOM 742 O O . SER A 1 97 ? 30.660 53.552 3.556 1.00 98.44 97 SER A O 1
ATOM 744 N N . GLU A 1 98 ? 32.709 53.633 2.657 1.00 97.75 98 GLU A N 1
ATOM 745 C CA . GLU A 1 98 ? 32.570 54.971 2.064 1.00 97.75 98 GLU A CA 1
ATOM 746 C C . GLU A 1 98 ? 31.417 55.059 1.047 1.00 97.75 98 GLU A C 1
ATOM 748 O O . GLU A 1 98 ? 30.752 56.089 0.962 1.00 97.75 98 GLU A O 1
ATOM 753 N N . LYS A 1 99 ? 31.143 53.986 0.289 1.00 97.62 99 LYS A N 1
ATOM 754 C CA . LYS A 1 99 ? 30.054 53.950 -0.707 1.00 97.62 99 LYS A CA 1
ATOM 755 C C . LYS A 1 99 ? 28.672 53.669 -0.118 1.00 97.62 99 LYS A C 1
ATOM 757 O O . LYS A 1 99 ? 27.678 54.124 -0.674 1.00 97.62 99 LYS A O 1
ATOM 762 N N . THR A 1 100 ? 28.600 52.867 0.942 1.00 97.56 100 THR A N 1
ATOM 763 C CA . THR A 1 100 ? 27.330 52.379 1.519 1.00 97.56 100 THR A CA 1
ATOM 764 C C . THR A 1 100 ? 26.935 53.089 2.807 1.00 97.56 100 THR A C 1
ATOM 766 O O . THR A 1 100 ? 25.801 52.945 3.254 1.00 97.56 100 THR A O 1
ATOM 769 N N . MET A 1 101 ? 27.857 53.846 3.410 1.00 96.50 101 MET A N 1
ATOM 770 C CA . MET A 1 101 ? 27.732 54.453 4.739 1.00 96.50 101 MET A CA 1
ATOM 771 C C . MET A 1 101 ? 27.559 53.444 5.886 1.00 96.50 101 MET A C 1
ATOM 773 O O . MET A 1 101 ? 27.250 53.838 7.011 1.00 96.50 101 MET A O 1
ATOM 777 N N . VAL A 1 102 ? 27.780 52.150 5.638 1.00 97.25 102 VAL A N 1
ATOM 778 C CA . VAL A 1 102 ? 27.819 51.133 6.694 1.00 97.25 102 VAL A CA 1
ATOM 779 C C . VAL A 1 102 ? 29.173 51.166 7.384 1.00 97.25 102 VAL A C 1
ATOM 781 O O . VAL A 1 102 ? 30.207 51.310 6.734 1.00 97.25 102 VAL A O 1
ATOM 784 N N . ASP A 1 103 ? 29.171 51.009 8.705 1.00 98.31 103 ASP A N 1
ATOM 785 C CA . ASP A 1 103 ? 30.393 50.915 9.496 1.00 98.31 103 ASP A CA 1
ATOM 786 C C . ASP A 1 103 ? 31.335 49.817 8.964 1.00 98.31 103 ASP A C 1
ATOM 788 O O . ASP A 1 103 ? 30.917 48.690 8.672 1.00 98.31 103 ASP A O 1
ATOM 792 N N . LYS A 1 104 ? 32.623 50.158 8.831 1.00 98.19 104 LYS A N 1
ATOM 793 C CA . LYS A 1 104 ? 33.642 49.264 8.268 1.00 98.19 104 LYS A CA 1
ATOM 794 C C . LYS A 1 104 ? 33.727 47.951 9.046 1.00 98.19 104 LYS A C 1
ATOM 796 O O . LYS A 1 104 ? 33.791 46.886 8.434 1.00 98.19 104 LYS A O 1
ATOM 801 N N . ASP A 1 105 ? 33.704 48.005 10.375 1.00 98.19 105 ASP A N 1
ATOM 802 C CA . ASP A 1 105 ? 33.864 46.814 11.208 1.00 98.19 105 ASP A CA 1
ATOM 803 C C . ASP A 1 105 ? 32.620 45.920 11.140 1.00 98.19 105 ASP A C 1
ATOM 805 O O . ASP A 1 105 ? 32.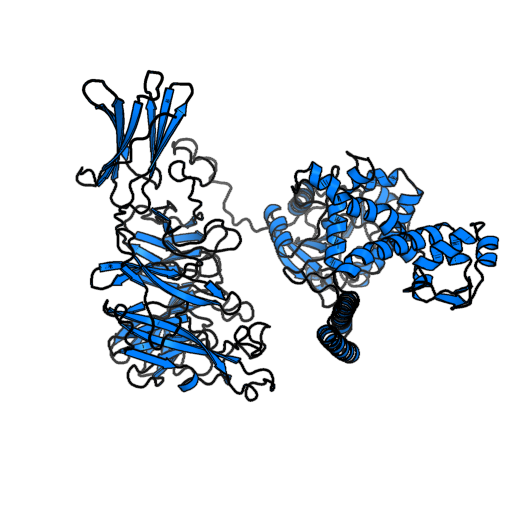734 44.691 11.177 1.00 98.19 105 ASP A O 1
ATOM 809 N N . VAL A 1 106 ? 31.432 46.507 10.958 1.00 98.12 106 VAL A N 1
ATOM 810 C CA . VAL A 1 106 ? 30.210 45.752 10.640 1.00 98.12 106 VAL A CA 1
ATOM 811 C C . VAL A 1 106 ? 30.347 45.027 9.301 1.00 98.12 106 VAL A C 1
ATOM 813 O O . VAL A 1 106 ? 30.098 43.820 9.258 1.00 98.12 106 VAL A O 1
ATOM 816 N N . ILE A 1 107 ? 30.797 45.704 8.235 1.00 98.50 107 ILE A N 1
ATOM 817 C CA . ILE A 1 107 ? 31.044 45.068 6.926 1.00 98.50 107 ILE A CA 1
ATOM 818 C C . ILE A 1 107 ? 32.014 43.899 7.087 1.00 98.50 107 ILE A C 1
ATOM 820 O O . ILE A 1 107 ? 31.689 42.784 6.692 1.00 98.50 107 ILE A O 1
ATOM 824 N N . VAL A 1 108 ? 33.167 44.118 7.724 1.00 98.56 108 VAL A N 1
ATOM 825 C CA . VAL A 1 108 ? 34.184 43.076 7.927 1.00 98.56 108 VAL A CA 1
ATOM 826 C C . VAL A 1 108 ? 33.599 41.863 8.659 1.00 98.56 108 VAL A C 1
ATOM 828 O O . VAL A 1 108 ? 33.835 40.721 8.266 1.00 98.56 108 VAL A O 1
ATOM 831 N N . ARG A 1 109 ? 32.796 42.080 9.707 1.00 98.06 109 ARG A N 1
ATOM 832 C CA . ARG A 1 109 ? 32.168 40.988 10.469 1.00 98.06 109 ARG A CA 1
ATOM 833 C C . ARG A 1 109 ? 31.131 40.214 9.659 1.00 98.06 109 ARG A C 1
ATOM 835 O O . ARG A 1 109 ? 31.104 38.992 9.770 1.00 98.06 109 ARG A O 1
ATOM 842 N N . LEU A 1 110 ? 30.307 40.893 8.861 1.00 98.31 110 LEU A N 1
ATOM 843 C CA . LEU A 1 110 ? 29.331 40.237 7.986 1.00 98.31 110 LEU A CA 1
ATOM 844 C C . LEU A 1 110 ? 30.027 39.473 6.854 1.00 98.31 110 LEU A C 1
ATOM 846 O O . LEU A 1 110 ? 29.653 38.340 6.563 1.00 98.31 110 LEU A O 1
ATOM 850 N N . MET A 1 111 ? 31.086 40.044 6.272 1.00 98.19 111 MET A N 1
ATOM 851 C CA . MET A 1 111 ? 31.853 39.408 5.199 1.00 98.19 111 MET A CA 1
ATOM 852 C C . MET A 1 111 ? 32.499 38.091 5.643 1.00 98.19 111 MET A C 1
ATOM 854 O O . MET A 1 111 ? 32.481 37.129 4.881 1.00 98.19 111 MET A O 1
ATOM 858 N N . ARG A 1 112 ? 32.946 37.978 6.903 1.00 97.69 112 ARG A N 1
ATOM 859 C CA . ARG A 1 112 ? 33.456 36.711 7.470 1.00 97.69 112 ARG A CA 1
ATOM 860 C C . ARG A 1 112 ? 32.445 35.558 7.435 1.00 97.69 112 ARG A C 1
ATOM 862 O O . ARG A 1 112 ? 32.863 34.407 7.448 1.00 97.69 112 ARG A O 1
ATOM 869 N N . ALA A 1 113 ? 31.141 35.840 7.385 1.00 97.44 113 ALA A N 1
ATOM 870 C CA . ALA A 1 113 ? 30.106 34.812 7.273 1.00 97.44 113 ALA A CA 1
ATOM 871 C C . ALA A 1 113 ? 29.807 34.401 5.818 1.00 97.44 113 ALA A C 1
ATOM 873 O O . ALA A 1 113 ? 29.143 33.389 5.602 1.00 97.44 113 ALA A O 1
ATOM 874 N N . VAL A 1 114 ? 30.278 35.163 4.821 1.00 97.75 114 VAL A N 1
ATOM 875 C CA . VAL A 1 114 ? 29.921 34.993 3.396 1.00 97.75 114 VAL A CA 1
ATOM 876 C C . VAL A 1 114 ? 31.125 34.838 2.461 1.00 97.75 114 VAL A C 1
ATOM 878 O O . VAL A 1 114 ? 30.958 34.859 1.242 1.00 97.75 114 VAL A O 1
ATOM 881 N N . THR A 1 115 ? 32.338 34.692 2.998 1.00 97.75 115 THR A N 1
ATOM 882 C CA . THR A 1 115 ? 33.565 34.431 2.225 1.00 97.75 115 THR A CA 1
ATOM 883 C C . THR A 1 115 ? 34.142 33.016 2.366 1.00 97.75 115 THR A C 1
ATOM 885 O O . THR A 1 115 ? 34.659 32.536 1.358 1.00 97.75 115 THR A O 1
ATOM 888 N N . PRO A 1 116 ? 34.048 32.287 3.508 1.00 94.62 116 PRO A N 1
ATOM 889 C CA . PRO A 1 116 ? 34.708 30.979 3.639 1.00 94.62 116 PRO A CA 1
ATOM 890 C C . PRO A 1 116 ? 34.164 29.903 2.692 1.00 94.62 116 PRO A C 1
ATOM 892 O O . PRO A 1 116 ? 34.934 29.152 2.101 1.00 94.62 116 PRO A O 1
ATOM 895 N N . LEU A 1 117 ? 32.838 29.847 2.529 1.00 90.69 117 LEU A N 1
ATOM 896 C CA . LEU A 1 117 ? 32.140 28.942 1.602 1.00 90.69 117 LEU A CA 1
ATOM 897 C C . LEU A 1 117 ? 31.390 29.707 0.495 1.00 90.69 117 LEU A C 1
ATOM 899 O O . LEU A 1 117 ? 30.694 29.105 -0.320 1.00 90.69 117 LEU A O 1
ATOM 903 N N . GLY A 1 118 ? 31.545 31.034 0.454 1.00 89.88 118 GLY A N 1
ATOM 904 C CA . GLY A 1 118 ? 30.814 31.932 -0.433 1.00 89.88 118 GLY A CA 1
ATOM 905 C C . GLY A 1 118 ? 29.541 32.538 0.187 1.00 89.88 118 GLY A C 1
ATOM 906 O O . GLY A 1 118 ? 29.247 32.325 1.367 1.00 89.88 118 GLY A O 1
ATOM 907 N N . PRO A 1 119 ? 28.784 33.334 -0.591 1.00 96.31 119 PRO A N 1
ATOM 908 C CA . PRO A 1 119 ? 28.934 33.518 -2.036 1.00 96.31 119 PRO A CA 1
ATOM 909 C C . PRO A 1 119 ? 30.025 34.515 -2.476 1.00 96.31 119 PRO A C 1
ATOM 911 O O . PRO A 1 119 ? 30.311 34.584 -3.669 1.00 96.31 119 PRO A O 1
ATOM 914 N N . PHE A 1 120 ? 30.639 35.291 -1.581 1.00 98.06 120 PHE A N 1
ATOM 915 C CA . PHE A 1 120 ? 31.740 36.208 -1.918 1.00 98.06 120 PHE A CA 1
ATOM 916 C C . PHE A 1 120 ? 33.111 35.538 -1.781 1.00 98.06 120 PHE A C 1
ATOM 918 O O . PHE A 1 120 ? 33.229 34.428 -1.271 1.00 98.06 120 PHE A O 1
ATOM 925 N N . ARG A 1 121 ? 34.169 36.229 -2.219 1.00 97.62 121 ARG A N 1
ATOM 926 C CA . ARG A 1 121 ? 35.560 35.809 -2.010 1.00 97.62 121 ARG A CA 1
ATOM 927 C C . ARG A 1 121 ? 36.351 36.900 -1.298 1.00 97.62 121 ARG A C 1
ATOM 929 O O . ARG A 1 121 ? 36.301 38.055 -1.715 1.00 97.62 121 ARG A O 1
ATOM 936 N N . GLU A 1 122 ? 37.114 36.521 -0.277 1.00 97.81 122 GLU A N 1
ATOM 937 C CA . GLU A 1 122 ? 38.138 37.377 0.329 1.00 97.81 122 GLU A CA 1
ATOM 938 C C . GLU A 1 122 ? 39.440 37.247 -0.476 1.00 97.81 122 GLU A C 1
ATOM 940 O O . GLU A 1 122 ? 39.949 36.147 -0.690 1.00 97.81 122 GLU A O 1
ATOM 945 N N . THR A 1 123 ? 39.934 38.360 -1.009 1.00 97.00 123 THR A N 1
ATOM 946 C CA . THR A 1 123 ? 41.101 38.427 -1.913 1.00 97.00 123 THR A CA 1
ATOM 947 C C . THR A 1 123 ? 42.365 38.925 -1.211 1.00 97.00 123 THR A C 1
ATOM 949 O O . THR A 1 123 ? 43.448 38.882 -1.792 1.00 97.00 123 THR A O 1
ATOM 952 N N . GLY A 1 124 ? 42.232 39.387 0.030 1.00 94.94 124 GLY A N 1
ATOM 953 C CA . GLY A 1 124 ? 43.285 39.931 0.881 1.00 94.94 124 GLY A CA 1
ATOM 954 C C . GLY A 1 124 ? 42.689 40.460 2.187 1.00 94.94 124 GLY A C 1
ATOM 955 O O . GLY A 1 124 ? 41.477 40.389 2.385 1.00 94.94 124 GLY A O 1
ATOM 956 N N . GLU A 1 125 ? 43.527 41.002 3.070 1.00 97.56 125 GLU A N 1
ATOM 957 C CA . GLU A 1 125 ? 43.078 41.569 4.349 1.00 97.56 125 GLU A CA 1
ATOM 958 C C . GLU A 1 125 ? 42.027 42.667 4.129 1.00 97.56 125 GLU A C 1
ATOM 960 O O . GLU A 1 125 ? 42.320 43.701 3.530 1.00 97.56 125 GLU A O 1
ATOM 965 N N . GLU A 1 126 ? 40.797 42.420 4.597 1.00 98.06 126 GLU A N 1
ATOM 966 C CA . GLU A 1 126 ? 39.648 43.319 4.417 1.00 98.06 126 GLU A CA 1
ATOM 967 C C . GLU A 1 126 ? 39.380 43.680 2.937 1.00 98.06 126 GLU A C 1
ATOM 969 O O . GLU A 1 126 ? 38.938 44.788 2.627 1.00 98.06 126 GLU A O 1
ATOM 974 N N . GLN A 1 127 ? 39.658 42.759 2.008 1.00 98.31 127 GLN A N 1
ATOM 975 C CA . GLN A 1 127 ? 39.471 42.932 0.563 1.00 98.31 127 GLN A CA 1
ATOM 976 C C . GLN A 1 127 ? 38.526 41.868 0.014 1.00 98.31 127 GLN A C 1
ATOM 978 O O . GLN A 1 127 ? 38.723 40.672 0.242 1.00 98.31 127 GLN A O 1
ATOM 983 N N . TYR A 1 128 ? 37.518 42.292 -0.746 1.00 98.56 128 TYR A N 1
ATOM 984 C CA . TYR A 1 128 ? 36.434 41.415 -1.177 1.00 98.56 128 TYR A CA 1
ATOM 985 C C . TYR A 1 128 ? 36.125 41.550 -2.661 1.00 98.56 128 TYR A C 1
ATOM 987 O O . TYR A 1 128 ? 36.212 42.634 -3.237 1.00 98.56 128 TYR A O 1
ATOM 995 N N . ALA A 1 129 ? 35.713 40.443 -3.270 1.00 98.31 129 ALA A N 1
ATOM 996 C CA . ALA A 1 129 ? 35.292 40.385 -4.660 1.00 98.31 129 ALA A CA 1
ATOM 997 C C . ALA A 1 129 ? 34.013 39.560 -4.822 1.00 98.31 129 ALA A C 1
ATOM 999 O O . ALA A 1 129 ? 33.785 38.577 -4.105 1.00 98.31 129 ALA A O 1
ATOM 1000 N N . HIS A 1 130 ? 33.212 39.931 -5.820 1.00 98.31 130 HIS A N 1
ATOM 1001 C CA . HIS A 1 130 ? 32.113 39.097 -6.287 1.00 98.31 130 HIS A CA 1
ATOM 1002 C C . HIS A 1 130 ? 32.612 37.753 -6.840 1.00 98.31 130 HIS A C 1
ATOM 1004 O O . HIS A 1 130 ? 33.693 37.639 -7.418 1.00 98.31 130 HIS A O 1
ATOM 1010 N N . THR A 1 131 ? 31.771 36.736 -6.702 1.00 97.69 131 THR A N 1
ATOM 1011 C CA . THR A 1 131 ? 31.780 35.516 -7.518 1.00 97.69 131 THR A CA 1
ATOM 1012 C C . THR A 1 131 ? 30.473 35.434 -8.319 1.00 97.69 131 THR A C 1
ATOM 1014 O O . THR A 1 131 ? 29.506 36.118 -7.954 1.00 97.69 131 THR A O 1
ATOM 1017 N N . PRO A 1 132 ? 30.371 34.553 -9.335 1.00 95.69 132 PRO A N 1
ATOM 1018 C CA . PRO A 1 132 ? 29.107 34.322 -10.039 1.00 95.69 132 PRO A CA 1
ATOM 1019 C C . PRO A 1 132 ? 27.927 33.987 -9.108 1.00 95.69 132 PRO A C 1
ATOM 1021 O O . PRO A 1 132 ? 26.791 34.343 -9.404 1.00 95.69 132 PRO A O 1
ATOM 1024 N N . PHE A 1 133 ? 28.183 33.360 -7.952 1.00 95.75 133 PHE A N 1
ATOM 1025 C CA . PHE A 1 133 ? 27.145 33.044 -6.967 1.00 95.75 133 PHE A CA 1
ATOM 1026 C C . PHE A 1 133 ? 26.607 34.294 -6.266 1.00 95.75 133 PHE A C 1
ATOM 1028 O O . PHE A 1 133 ? 25.402 34.423 -6.080 1.00 95.75 133 PHE A O 1
ATOM 1035 N N . SER A 1 134 ? 27.479 35.240 -5.905 1.00 96.44 134 SER A N 1
ATOM 1036 C CA . SER A 1 134 ? 27.048 36.500 -5.276 1.00 96.44 134 SER A CA 1
ATOM 1037 C C . SER A 1 134 ? 26.355 37.440 -6.264 1.00 96.44 134 SER A C 1
ATOM 1039 O O . SER A 1 134 ? 25.420 38.135 -5.882 1.00 96.44 134 SER A O 1
ATOM 1041 N N . GLU A 1 135 ? 26.763 37.436 -7.537 1.00 95.44 135 GLU A N 1
ATOM 1042 C CA . GLU A 1 135 ? 26.132 38.268 -8.571 1.00 95.44 135 GLU A CA 1
ATOM 1043 C C . GLU A 1 135 ? 24.691 37.825 -8.863 1.00 95.44 135 GLU A C 1
ATOM 1045 O O . GLU A 1 135 ? 23.857 38.656 -9.217 1.00 95.44 135 GLU A O 1
ATOM 1050 N N . MET A 1 136 ? 24.348 36.552 -8.625 1.00 93.50 136 MET A N 1
ATOM 1051 C CA . MET A 1 136 ? 22.975 36.063 -8.784 1.00 93.50 136 MET A CA 1
ATOM 1052 C C . MET A 1 136 ? 21.974 36.818 -7.894 1.00 93.50 136 MET A C 1
ATOM 1054 O O . MET A 1 136 ? 20.854 37.081 -8.316 1.00 93.50 136 MET A O 1
ATOM 1058 N N . TYR A 1 137 ? 22.383 37.251 -6.697 1.00 94.19 137 TYR A N 1
ATOM 1059 C CA . TYR A 1 137 ? 21.537 38.034 -5.785 1.00 94.19 137 TYR A CA 1
ATOM 1060 C C . TYR A 1 137 ? 21.283 39.472 -6.263 1.00 94.19 137 TYR A C 1
ATOM 1062 O O . TYR A 1 137 ? 20.455 40.173 -5.682 1.00 94.19 137 TYR A O 1
ATOM 1070 N N . MET A 1 138 ? 21.990 39.933 -7.299 1.00 93.12 138 MET A N 1
ATOM 1071 C CA . MET A 1 138 ? 21.750 41.234 -7.924 1.00 93.12 138 MET A CA 1
ATOM 1072 C C . MET A 1 138 ? 20.707 41.170 -9.039 1.00 93.12 138 MET A C 1
ATOM 1074 O O . MET A 1 138 ? 20.141 42.206 -9.390 1.00 93.12 138 MET A O 1
ATOM 1078 N N . ALA A 1 139 ? 20.435 39.985 -9.596 1.00 90.75 139 ALA A N 1
ATOM 1079 C CA . ALA A 1 139 ? 19.357 39.826 -10.562 1.00 90.75 139 ALA A CA 1
ATOM 1080 C C . ALA A 1 139 ? 18.024 40.169 -9.868 1.00 90.75 139 ALA A C 1
ATOM 1082 O O . ALA A 1 139 ? 17.720 39.543 -8.848 1.00 90.75 139 ALA A O 1
ATOM 1083 N N . PRO A 1 140 ? 17.223 41.132 -10.373 1.00 87.31 140 PRO A N 1
ATOM 1084 C CA . PRO A 1 140 ? 16.022 41.609 -9.681 1.00 87.31 140 PRO A CA 1
ATOM 1085 C C . PRO A 1 140 ? 15.079 40.481 -9.246 1.00 87.31 140 PRO A C 1
ATOM 1087 O O . PRO A 1 140 ? 14.608 40.464 -8.113 1.00 87.31 140 PRO A O 1
ATOM 1090 N N . GLN A 1 141 ? 14.894 39.485 -10.114 1.00 83.56 141 GLN A N 1
ATOM 1091 C CA . GLN A 1 141 ? 14.059 38.312 -9.866 1.00 83.56 141 GLN A CA 1
ATOM 1092 C C . GLN A 1 141 ? 14.576 37.466 -8.693 1.00 83.56 141 GLN A C 1
ATOM 1094 O O . GLN A 1 141 ? 13.831 37.148 -7.770 1.00 83.56 141 GLN A O 1
ATOM 1099 N N . MET A 1 142 ? 15.868 37.135 -8.689 1.00 87.62 142 MET A N 1
ATOM 1100 C CA . MET A 1 142 ? 16.480 36.308 -7.642 1.00 87.62 142 MET A CA 1
ATOM 1101 C C . MET A 1 142 ? 16.623 37.063 -6.322 1.00 87.62 142 MET A C 1
ATOM 1103 O O . MET A 1 142 ? 16.464 36.477 -5.251 1.00 87.62 142 MET A O 1
ATOM 1107 N N . LYS A 1 143 ? 16.863 38.376 -6.394 1.00 91.75 143 LYS A N 1
ATOM 1108 C CA . LYS A 1 143 ? 16.839 39.279 -5.245 1.00 91.75 143 LYS A CA 1
ATOM 1109 C C . LYS A 1 143 ? 15.479 39.239 -4.551 1.00 91.75 143 LYS A C 1
ATOM 1111 O O . LYS A 1 143 ? 15.430 39.081 -3.333 1.00 91.75 143 LYS A O 1
ATOM 1116 N N . ALA A 1 144 ? 14.397 39.369 -5.318 1.00 90.56 144 ALA A N 1
ATOM 1117 C CA . ALA A 1 144 ? 13.037 39.321 -4.796 1.00 90.56 144 ALA A CA 1
ATOM 1118 C C . ALA A 1 144 ? 12.727 37.956 -4.161 1.00 90.56 144 ALA A C 1
ATOM 1120 O O . ALA A 1 144 ? 12.239 37.915 -3.033 1.00 90.56 144 ALA A O 1
ATOM 1121 N N . VAL A 1 145 ? 13.092 36.849 -4.824 1.00 91.06 145 VAL A N 1
ATOM 1122 C CA . VAL A 1 145 ? 12.922 35.486 -4.282 1.00 91.06 145 VAL A CA 1
ATOM 1123 C C . VAL A 1 145 ? 13.662 35.313 -2.957 1.00 91.06 145 VAL A C 1
ATOM 1125 O O . VAL A 1 145 ? 13.067 34.864 -1.982 1.00 91.06 145 VAL A O 1
ATOM 1128 N N . PHE A 1 146 ? 14.934 35.710 -2.874 1.00 93.75 146 PHE A N 1
ATOM 1129 C CA . PHE A 1 146 ? 15.696 35.569 -1.633 1.00 93.75 146 PHE A CA 1
ATOM 1130 C C . PHE A 1 146 ? 15.132 36.430 -0.496 1.00 93.75 146 PHE A C 1
ATOM 1132 O O . PHE A 1 146 ? 15.024 35.960 0.635 1.00 93.75 146 PHE A O 1
ATOM 1139 N N . LYS A 1 147 ? 14.741 37.678 -0.787 1.00 93.50 147 LYS A N 1
ATOM 1140 C CA . LYS A 1 147 ? 14.084 38.542 0.203 1.00 93.50 147 LYS A CA 1
ATOM 1141 C C . LYS A 1 147 ? 12.789 37.916 0.709 1.00 93.50 147 LYS A C 1
ATOM 1143 O O . LYS A 1 147 ? 12.594 37.869 1.914 1.00 93.50 147 LYS A O 1
ATOM 1148 N N . LEU A 1 148 ? 11.961 37.381 -0.187 1.00 91.56 148 LEU A N 1
ATOM 1149 C CA . LEU A 1 148 ? 10.730 36.687 0.180 1.00 91.56 148 LEU A CA 1
ATOM 1150 C C . LEU A 1 148 ? 11.000 35.490 1.107 1.00 91.56 148 LEU A C 1
ATOM 1152 O O . LEU A 1 148 ? 10.362 35.364 2.149 1.00 91.56 148 LEU A O 1
ATOM 1156 N N . MET A 1 149 ? 11.984 34.650 0.766 1.00 91.81 149 MET A N 1
ATOM 1157 C CA . MET A 1 149 ? 12.362 33.496 1.589 1.00 91.81 149 MET A CA 1
ATOM 1158 C C . MET A 1 149 ? 12.729 33.906 3.020 1.00 91.81 149 MET A C 1
ATOM 1160 O O . MET A 1 149 ? 12.248 33.310 3.982 1.00 91.81 149 MET A O 1
ATOM 1164 N N . VAL A 1 150 ? 13.574 34.927 3.172 1.00 93.25 150 VAL A N 1
ATOM 1165 C CA . VAL A 1 150 ? 14.057 35.351 4.493 1.00 93.25 150 VAL A CA 1
ATOM 1166 C C . VAL A 1 150 ? 12.986 36.112 5.271 1.00 93.25 150 VAL A C 1
ATOM 1168 O O . VAL A 1 150 ? 12.778 35.828 6.451 1.00 93.25 150 VAL A O 1
ATOM 1171 N N . ASP A 1 151 ? 12.317 37.064 4.622 1.00 90.75 151 ASP A N 1
ATOM 1172 C CA 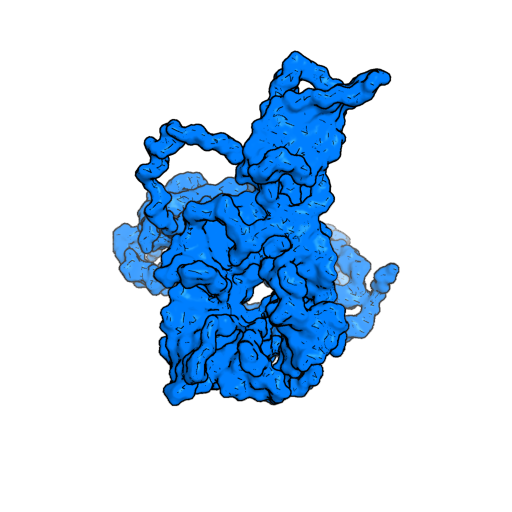. ASP A 1 151 ? 11.450 38.034 5.293 1.00 90.75 151 ASP A CA 1
ATOM 1173 C C . ASP A 1 151 ? 10.060 37.445 5.605 1.00 90.75 151 ASP A C 1
ATOM 1175 O O . ASP A 1 151 ? 9.455 37.825 6.608 1.00 90.75 151 ASP A O 1
ATOM 1179 N N . GLU A 1 152 ? 9.570 36.494 4.797 1.00 90.69 152 GLU A N 1
ATOM 1180 C CA . GLU A 1 152 ? 8.222 35.926 4.953 1.00 90.69 152 GLU A CA 1
ATOM 1181 C C . GLU A 1 152 ? 8.202 34.436 5.311 1.00 90.69 152 GLU A C 1
ATOM 1183 O O . GLU A 1 152 ? 7.266 34.006 5.977 1.00 90.69 152 GLU A O 1
ATOM 1188 N N . TYR A 1 153 ? 9.170 33.617 4.873 1.00 91.31 153 TYR A N 1
ATOM 1189 C CA . TYR A 1 153 ? 9.053 32.148 4.988 1.00 91.31 153 TYR A CA 1
ATOM 1190 C C . TYR A 1 153 ? 9.845 31.581 6.171 1.00 91.31 153 TYR A C 1
ATOM 1192 O O . TYR A 1 153 ? 9.334 30.774 6.951 1.00 91.31 153 TYR A O 1
ATOM 1200 N N . PHE A 1 154 ? 11.092 32.022 6.353 1.00 92.81 154 PHE A N 1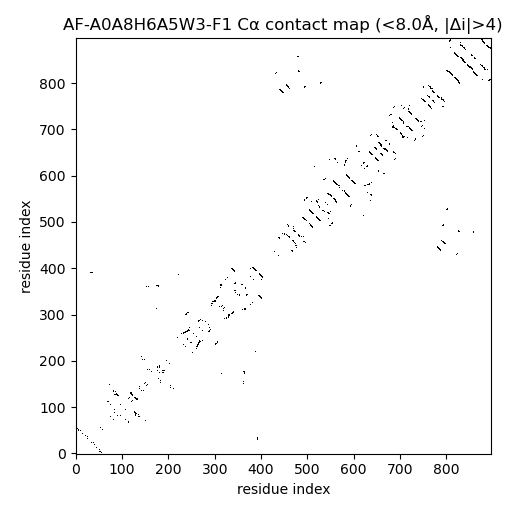
ATOM 1201 C CA . PHE A 1 154 ? 11.989 31.437 7.353 1.00 92.81 154 PHE A CA 1
ATOM 1202 C C . PHE A 1 154 ? 11.510 31.640 8.788 1.00 92.81 154 PHE A C 1
ATOM 1204 O O . PHE A 1 154 ? 11.589 30.711 9.590 1.00 92.81 154 PHE A O 1
ATOM 1211 N N . ASN A 1 155 ? 10.996 32.823 9.128 1.00 91.44 155 ASN A N 1
ATOM 1212 C CA . ASN A 1 155 ? 10.527 33.107 10.485 1.00 91.44 155 ASN A CA 1
ATOM 1213 C C . ASN A 1 155 ? 9.373 32.164 10.918 1.00 91.44 155 ASN A C 1
ATOM 1215 O O . ASN A 1 155 ? 9.521 31.493 11.945 1.00 91.44 155 ASN A O 1
ATOM 1219 N N . PRO A 1 156 ? 8.288 32.002 10.134 1.00 93.81 156 PRO A N 1
ATOM 1220 C CA . PRO A 1 156 ? 7.271 30.975 10.380 1.00 93.81 156 PRO A CA 1
ATOM 1221 C C . PRO A 1 156 ? 7.820 29.549 10.473 1.00 93.81 156 PRO A C 1
ATOM 1223 O O . PRO A 1 156 ? 7.453 28.812 11.387 1.00 93.81 156 PRO A O 1
ATOM 1226 N N . MET A 1 157 ? 8.725 29.151 9.571 1.00 93.06 157 MET A N 1
ATOM 1227 C CA . MET A 1 157 ? 9.292 27.796 9.561 1.00 93.06 157 MET A CA 1
ATOM 1228 C C . MET A 1 157 ? 10.115 27.503 10.824 1.00 93.06 157 MET A C 1
ATOM 1230 O O . MET A 1 157 ? 9.952 26.449 11.439 1.00 93.06 157 MET A O 1
ATOM 1234 N N . LEU A 1 158 ? 10.963 28.444 11.253 1.00 92.50 158 LEU A N 1
ATOM 1235 C CA . LEU A 1 158 ? 11.785 28.310 12.461 1.00 92.50 158 LEU A CA 1
ATOM 1236 C C . LEU A 1 158 ? 10.926 28.259 13.732 1.00 92.50 158 LEU A C 1
ATOM 1238 O O . LEU A 1 158 ? 11.231 27.518 14.672 1.00 92.50 158 LEU A O 1
ATOM 1242 N N . ARG A 1 159 ? 9.824 29.014 13.755 1.00 94.25 159 ARG A N 1
ATOM 1243 C CA . ARG A 1 159 ? 8.907 29.101 14.901 1.00 94.25 159 ARG A CA 1
ATOM 1244 C C . ARG A 1 159 ? 7.735 28.118 14.836 1.00 94.25 159 ARG A C 1
ATOM 1246 O O . ARG A 1 159 ? 6.922 28.091 15.756 1.00 94.25 159 ARG A O 1
ATOM 1253 N N . ASN A 1 160 ? 7.681 27.246 13.827 1.00 92.56 160 ASN A N 1
ATOM 1254 C CA . ASN A 1 160 ? 6.614 26.252 13.659 1.00 92.56 160 ASN A CA 1
ATOM 1255 C C . ASN A 1 160 ? 6.453 25.347 14.898 1.00 92.56 160 ASN A C 1
ATOM 1257 O O . ASN A 1 160 ? 5.343 25.036 15.324 1.00 92.56 160 ASN A O 1
ATOM 1261 N N . HIS A 1 161 ? 7.563 24.990 15.551 1.00 94.75 161 HIS A N 1
ATOM 1262 C CA . HIS A 1 161 ? 7.548 24.187 16.776 1.00 94.75 161 HIS A CA 1
ATOM 1263 C C . HIS A 1 161 ? 6.773 24.851 17.934 1.00 94.75 161 HIS A C 1
ATOM 1265 O O . HIS A 1 161 ? 6.168 24.154 18.750 1.00 94.75 161 HIS A O 1
ATOM 1271 N N . GLU A 1 162 ? 6.763 26.188 18.018 1.00 96.25 162 GLU A N 1
ATOM 1272 C CA . GLU A 1 162 ? 6.001 26.921 19.034 1.00 96.25 162 GLU A CA 1
ATOM 1273 C C . GLU A 1 162 ? 4.498 26.807 18.773 1.00 96.25 162 GLU A C 1
ATOM 1275 O O . GLU A 1 162 ? 3.749 26.489 19.700 1.00 96.25 162 GLU A O 1
ATOM 1280 N N . PHE A 1 163 ? 4.082 27.010 17.519 1.00 94.44 163 PHE A N 1
ATOM 1281 C CA . PHE A 1 163 ? 2.692 26.871 17.088 1.00 94.44 163 PHE A CA 1
ATOM 1282 C C . PHE A 1 163 ? 2.193 25.434 17.292 1.00 94.44 163 PHE A C 1
ATOM 1284 O O . PHE A 1 163 ? 1.201 25.212 17.984 1.00 94.44 163 PHE A O 1
ATOM 1291 N N . LEU A 1 164 ? 2.924 24.435 16.788 1.00 94.75 164 LEU A N 1
ATOM 1292 C CA . LEU A 1 164 ? 2.567 23.020 16.935 1.00 94.75 164 LEU A CA 1
ATOM 1293 C C . LEU A 1 164 ? 2.441 22.594 18.397 1.00 94.75 164 LEU A C 1
ATOM 1295 O O . LEU A 1 164 ? 1.520 21.856 18.745 1.00 94.75 164 LEU A O 1
ATOM 1299 N N . ARG A 1 165 ? 3.318 23.090 19.276 1.00 96.38 165 ARG A N 1
ATOM 1300 C CA . ARG A 1 165 ? 3.211 22.838 20.715 1.00 96.38 165 ARG A CA 1
ATOM 1301 C C . ARG A 1 165 ? 1.907 23.395 21.296 1.00 96.38 165 ARG A C 1
ATOM 1303 O O . ARG A 1 165 ? 1.294 22.712 22.110 1.00 96.38 165 ARG A O 1
ATOM 1310 N N . GLN A 1 166 ? 1.459 24.583 20.875 1.00 94.62 166 GLN A N 1
ATOM 1311 C CA . GLN A 1 166 ? 0.153 25.132 21.281 1.00 94.62 166 GLN A CA 1
ATOM 1312 C C . GLN A 1 166 ? -1.019 24.300 20.742 1.00 94.62 166 GLN A C 1
ATOM 1314 O O . GLN A 1 166 ? -2.046 24.179 21.404 1.00 94.62 166 GLN A O 1
ATOM 1319 N N . GLN A 1 167 ? -0.837 23.663 19.584 1.00 92.88 167 GLN A N 1
ATOM 1320 C CA . GLN A 1 167 ? -1.811 22.760 18.966 1.00 92.88 167 GLN A CA 1
ATOM 1321 C C . GLN A 1 167 ? -1.699 21.298 19.440 1.00 92.88 167 GLN A C 1
ATOM 1323 O O . GLN A 1 167 ? -2.317 20.415 18.848 1.00 92.88 167 GLN A O 1
ATOM 1328 N N . ASN A 1 168 ? -0.921 21.002 20.490 1.00 94.44 168 ASN A N 1
ATOM 1329 C CA . ASN A 1 168 ? -0.666 19.637 20.980 1.00 94.44 168 ASN A CA 1
ATOM 1330 C C . ASN A 1 168 ? -0.152 18.673 19.894 1.00 94.44 168 ASN A C 1
ATOM 1332 O O . ASN A 1 168 ? -0.525 17.496 19.867 1.00 94.44 168 ASN A O 1
ATOM 1336 N N . TRP A 1 169 ? 0.694 19.180 18.993 1.00 92.94 169 TRP A N 1
ATOM 1337 C CA . TRP A 1 169 ? 1.284 18.434 17.878 1.00 92.94 169 TRP A CA 1
ATOM 1338 C C . TRP A 1 169 ? 0.233 17.812 16.944 1.00 92.94 169 TRP A C 1
ATOM 1340 O O . TRP A 1 169 ? 0.448 16.745 16.370 1.00 92.94 169 TRP A O 1
ATOM 1350 N N . LYS A 1 170 ? -0.935 18.456 16.820 1.00 90.62 170 LYS A N 1
ATOM 1351 C CA . LYS A 1 170 ? -2.014 18.050 15.913 1.00 90.62 170 LYS A CA 1
ATOM 1352 C C . LYS A 1 170 ? -1.978 18.850 14.616 1.00 90.62 170 LYS A C 1
ATOM 1354 O O . LYS A 1 170 ? -1.599 20.019 14.606 1.00 90.62 170 LYS A O 1
ATOM 1359 N N . ASN A 1 171 ? -2.439 18.219 13.538 1.00 85.44 171 ASN A N 1
ATOM 1360 C CA . ASN A 1 171 ? -2.622 18.851 12.234 1.00 85.44 171 ASN A CA 1
ATOM 1361 C C . ASN A 1 171 ? -3.874 19.753 12.232 1.00 85.44 171 ASN A C 1
ATOM 1363 O O . ASN A 1 171 ? -4.921 19.410 11.684 1.00 85.44 171 ASN A O 1
ATOM 1367 N N . ASN A 1 172 ? -3.763 20.897 12.907 1.00 86.56 172 ASN A N 1
ATOM 1368 C CA . ASN A 1 172 ? -4.817 21.904 13.032 1.00 86.56 172 ASN A CA 1
ATOM 1369 C C . ASN A 1 172 ? -4.496 23.180 12.244 1.00 86.56 172 ASN A C 1
ATOM 1371 O O . ASN A 1 172 ? -5.003 24.247 12.578 1.00 86.56 172 ASN A O 1
ATOM 1375 N N . PHE A 1 173 ? -3.658 23.090 11.210 1.00 87.19 173 PHE A N 1
ATOM 1376 C CA . PHE A 1 173 ? -3.378 24.231 10.348 1.00 87.19 173 PHE A CA 1
ATOM 1377 C C . PHE A 1 173 ? -4.665 24.687 9.659 1.00 87.19 173 PHE A C 1
ATOM 1379 O O . PHE A 1 173 ? -5.427 23.875 9.125 1.00 87.19 173 PHE A O 1
ATOM 1386 N N . ARG A 1 174 ? -4.942 25.985 9.721 1.00 86.88 174 ARG A N 1
ATOM 1387 C CA . ARG A 1 174 ? -6.054 26.636 9.031 1.00 86.88 174 ARG A CA 1
ATOM 1388 C C . ARG A 1 174 ? -5.521 27.855 8.302 1.00 86.88 174 ARG A C 1
ATOM 1390 O O . ARG A 1 174 ? -4.507 28.432 8.690 1.00 86.88 174 ARG A O 1
ATOM 1397 N N . LEU A 1 175 ? -6.255 28.307 7.296 1.00 84.06 175 LEU A N 1
ATOM 1398 C CA . LEU A 1 175 ? -5.880 29.464 6.488 1.00 84.06 175 LEU A CA 1
ATOM 1399 C C . LEU A 1 175 ? -5.563 30.732 7.311 1.00 84.06 175 LEU A C 1
ATOM 1401 O O . LEU A 1 175 ? -4.674 31.502 6.963 1.00 84.06 175 LEU A O 1
ATOM 1405 N N . ARG A 1 176 ? -6.296 30.946 8.410 1.00 90.75 176 ARG A N 1
ATOM 1406 C CA . ARG A 1 176 ? -6.171 32.117 9.302 1.00 90.75 176 ARG A CA 1
ATOM 1407 C C . ARG A 1 176 ? -5.609 31.770 10.690 1.00 90.75 176 ARG A C 1
ATOM 1409 O O . ARG A 1 176 ? -5.721 32.581 11.608 1.00 90.75 176 ARG A O 1
ATOM 1416 N N . SER A 1 177 ? -5.076 30.554 10.839 1.00 92.25 177 SER A N 1
ATOM 1417 C CA . SER A 1 177 ? -4.464 30.027 12.066 1.00 92.25 177 SER A CA 1
ATOM 1418 C C . SER A 1 177 ? -3.373 29.015 11.709 1.00 92.25 177 SER A C 1
ATOM 1420 O O . SER A 1 177 ? -3.638 27.830 11.487 1.00 92.25 177 SER A O 1
ATOM 1422 N N . ASN A 1 178 ? -2.141 29.495 11.572 1.00 93.44 178 ASN A N 1
ATOM 1423 C CA . ASN A 1 178 ? -0.998 28.723 11.086 1.00 93.44 178 ASN A CA 1
ATOM 1424 C C . ASN A 1 178 ? 0.332 29.334 11.585 1.00 93.44 178 ASN A C 1
ATOM 1426 O O . ASN A 1 178 ? 0.336 30.369 12.261 1.00 93.44 178 ASN A O 1
ATOM 1430 N N . PRO A 1 179 ? 1.491 28.710 11.301 1.00 95.06 179 PRO A N 1
ATOM 1431 C CA . PRO A 1 179 ? 2.781 29.239 11.727 1.00 95.06 179 PRO A CA 1
ATOM 1432 C C . PRO A 1 179 ? 3.061 30.670 11.257 1.00 95.06 179 PRO A C 1
ATOM 1434 O O . PRO A 1 179 ? 3.720 31.408 11.990 1.00 95.06 179 PRO A O 1
ATOM 1437 N N . TYR A 1 180 ? 2.562 31.095 10.090 1.00 94.81 180 TYR A N 1
ATOM 1438 C CA . TYR A 1 180 ? 2.713 32.475 9.629 1.00 94.81 180 TYR A CA 1
ATOM 1439 C C . TYR A 1 180 ? 1.951 33.455 10.511 1.00 94.81 180 TYR A C 1
ATOM 1441 O O . TYR A 1 180 ? 2.546 34.413 11.016 1.00 94.81 180 TYR A O 1
ATOM 1449 N N . THR A 1 181 ? 0.665 33.195 10.760 1.00 94.69 181 THR A N 1
ATOM 1450 C CA . THR A 1 181 ? -0.153 34.079 11.600 1.00 94.69 181 THR A CA 1
ATOM 1451 C C . THR A 1 181 ? 0.421 34.200 13.005 1.00 94.69 181 THR A C 1
ATOM 1453 O O . THR A 1 181 ? 0.507 35.303 13.551 1.00 94.69 181 THR A O 1
ATOM 1456 N N . PHE A 1 182 ? 0.927 33.094 13.548 1.00 94.69 182 PHE A N 1
ATOM 1457 C CA . PHE A 1 182 ? 1.636 33.075 14.819 1.00 94.69 182 PHE A CA 1
ATOM 1458 C C . PHE A 1 182 ? 2.940 33.887 14.787 1.00 94.69 182 PHE A C 1
ATOM 1460 O O . PHE A 1 182 ? 3.179 34.729 15.654 1.00 94.69 182 PHE A O 1
ATOM 1467 N N . ALA A 1 183 ? 3.801 33.662 13.793 1.00 94.69 183 ALA A N 1
ATOM 1468 C CA . ALA A 1 183 ? 5.122 34.281 13.740 1.00 94.69 183 ALA A CA 1
ATOM 1469 C C . ALA A 1 183 ? 5.073 35.792 13.459 1.00 94.69 183 ALA A C 1
ATOM 1471 O O . ALA A 1 183 ? 5.951 36.520 13.933 1.00 94.69 183 ALA A O 1
ATOM 1472 N N . HIS A 1 184 ? 4.047 36.253 12.739 1.00 92.62 184 HIS A N 1
ATOM 1473 C CA . HIS A 1 184 ? 3.812 37.660 12.403 1.00 92.62 184 HIS A CA 1
ATOM 1474 C C . HIS A 1 184 ? 2.772 38.347 13.306 1.00 92.62 184 HIS A C 1
ATOM 1476 O O . HIS A 1 184 ? 2.484 39.525 13.108 1.00 92.62 184 HIS A O 1
ATOM 1482 N N . ASN A 1 185 ? 2.242 37.650 14.321 1.00 93.62 185 ASN A N 1
ATOM 1483 C CA . ASN A 1 185 ? 1.197 38.144 15.227 1.00 93.62 185 ASN A CA 1
ATOM 1484 C C . ASN A 1 185 ? -0.035 38.702 14.483 1.00 93.62 185 ASN A C 1
ATOM 1486 O O . ASN A 1 185 ? -0.520 39.790 14.795 1.00 93.62 185 ASN A O 1
ATOM 1490 N N . CYS A 1 186 ? -0.529 37.960 13.493 1.00 93.94 186 CYS A N 1
ATOM 1491 C CA . CYS A 1 186 ? -1.660 38.342 12.640 1.00 93.94 186 CYS A CA 1
ATOM 1492 C C . CYS A 1 186 ? -2.744 37.255 12.567 1.00 93.94 186 CYS A C 1
ATOM 1494 O O . CYS A 1 186 ? -3.315 36.985 11.515 1.00 93.94 186 CYS A O 1
ATOM 1496 N N . GLU A 1 187 ? -3.031 36.616 13.702 1.00 93.56 187 GLU A N 1
ATOM 1497 C CA . GLU A 1 187 ? -4.120 35.641 13.823 1.00 93.56 187 GLU A CA 1
ATOM 1498 C C . GLU A 1 187 ? -5.451 36.210 13.312 1.00 93.56 187 GLU A C 1
ATOM 1500 O O . GLU A 1 187 ? -5.827 37.336 13.643 1.00 93.56 187 GLU A O 1
ATOM 1505 N N . GLY A 1 188 ? -6.173 35.424 12.512 1.00 91.44 188 GLY A N 1
ATOM 1506 C CA . GLY A 1 188 ? -7.408 35.865 11.868 1.00 91.44 188 GLY A CA 1
ATOM 1507 C C . GLY A 1 188 ? -7.217 36.484 10.481 1.00 91.44 188 GLY A C 1
ATOM 1508 O O . GLY A 1 188 ? -8.213 36.664 9.785 1.00 91.44 188 GLY A O 1
ATOM 1509 N N . GLU A 1 189 ? -5.990 36.751 10.034 1.00 92.62 189 GLU A N 1
ATOM 1510 C CA . GLU A 1 189 ? -5.666 37.203 8.673 1.00 92.62 189 GLU A CA 1
ATOM 1511 C C . GLU A 1 189 ? -5.067 36.057 7.854 1.00 92.62 189 GLU A C 1
ATOM 1513 O O . GLU A 1 189 ? -4.410 35.168 8.392 1.00 92.62 189 GLU A O 1
ATOM 1518 N N . THR A 1 190 ? -5.285 36.065 6.542 1.00 87.44 190 THR A N 1
ATOM 1519 C CA . THR A 1 190 ? -4.473 35.244 5.630 1.00 87.44 190 THR A CA 1
ATOM 1520 C C . THR A 1 190 ? -3.103 35.895 5.420 1.00 87.44 190 THR A C 1
ATOM 1522 O O . THR A 1 190 ? -2.946 37.103 5.625 1.00 87.44 190 THR A O 1
ATOM 1525 N N . MET A 1 191 ? -2.117 35.131 4.938 1.00 86.56 191 MET A N 1
ATOM 1526 C CA . MET A 1 191 ? -0.812 35.690 4.556 1.00 86.56 191 MET A CA 1
ATOM 1527 C C . MET A 1 191 ? -0.965 36.863 3.577 1.00 86.56 191 MET A C 1
ATOM 1529 O O . MET A 1 191 ? -0.381 37.925 3.788 1.00 86.56 191 MET A O 1
ATOM 1533 N N . PHE A 1 192 ? -1.800 36.686 2.548 1.00 81.62 192 PHE A N 1
ATOM 1534 C CA . PHE A 1 192 ? -2.044 37.678 1.501 1.00 81.62 192 PHE A CA 1
ATOM 1535 C C . PHE A 1 192 ? -2.661 38.972 2.045 1.00 81.62 192 PHE A C 1
ATOM 1537 O O . PHE A 1 192 ? -2.219 40.067 1.701 1.00 81.62 192 PHE A O 1
ATOM 1544 N N . GLU A 1 193 ? -3.651 38.863 2.932 1.00 87.44 193 GLU A N 1
ATOM 1545 C CA . GLU A 1 193 ? -4.265 40.030 3.578 1.00 87.44 193 GLU A CA 1
ATOM 1546 C C . GLU A 1 193 ? -3.277 40.777 4.471 1.00 87.44 193 GLU A C 1
ATOM 1548 O O . GLU A 1 193 ? -3.286 42.009 4.509 1.00 87.44 193 GLU A O 1
ATOM 1553 N N . HIS A 1 194 ? -2.422 40.042 5.183 1.00 91.69 194 HIS A N 1
ATOM 1554 C CA . HIS A 1 194 ? -1.431 40.638 6.060 1.00 91.69 194 HIS A CA 1
ATOM 1555 C C . HIS A 1 194 ? -0.352 41.381 5.266 1.00 91.69 194 HIS A C 1
ATOM 1557 O O . HIS A 1 194 ? -0.080 42.554 5.531 1.00 91.69 194 HIS A O 1
ATOM 1563 N N . ILE A 1 195 ? 0.246 40.730 4.262 1.00 89.19 195 ILE A N 1
ATOM 1564 C CA . ILE A 1 195 ? 1.337 41.314 3.473 1.00 89.19 195 ILE A CA 1
ATOM 1565 C C . ILE A 1 195 ? 0.867 42.509 2.631 1.00 89.19 195 ILE A C 1
ATOM 1567 O O . ILE A 1 195 ? 1.620 43.471 2.477 1.00 89.19 195 ILE A O 1
ATOM 1571 N N . ALA A 1 196 ? -0.390 42.518 2.169 1.00 85.75 196 ALA A N 1
ATOM 1572 C CA . ALA A 1 196 ? -0.973 43.632 1.415 1.00 85.75 196 ALA A CA 1
ATOM 1573 C C . ALA A 1 196 ? -1.006 44.958 2.203 1.00 85.75 196 ALA A C 1
ATOM 1575 O O . ALA A 1 196 ? -1.043 46.034 1.606 1.00 85.75 196 ALA A O 1
ATOM 1576 N N . LYS A 1 197 ? -0.932 44.911 3.541 1.00 90.88 197 LYS A N 1
ATOM 1577 C CA . LYS A 1 197 ? -0.823 46.106 4.400 1.00 90.88 197 LYS A CA 1
ATOM 1578 C C . LYS A 1 197 ? 0.546 46.785 4.321 1.00 90.88 197 LYS A C 1
ATOM 1580 O O . LYS A 1 197 ? 0.705 47.896 4.824 1.00 90.88 197 LYS A O 1
ATOM 1585 N N . PHE A 1 198 ? 1.528 46.134 3.699 1.00 91.38 198 PHE A N 1
ATOM 1586 C CA . PHE A 1 198 ? 2.902 46.601 3.567 1.00 91.38 198 PHE A CA 1
ATOM 1587 C C . PHE A 1 198 ? 3.284 46.670 2.078 1.00 91.38 198 PHE A C 1
ATOM 1589 O O . PHE A 1 198 ? 3.818 45.697 1.541 1.00 91.38 198 PHE A O 1
ATOM 1596 N N . PRO A 1 199 ? 3.046 47.809 1.396 1.00 85.62 199 PRO A N 1
ATOM 1597 C CA . PRO A 1 199 ? 3.186 47.919 -0.060 1.00 85.62 199 PRO A CA 1
ATOM 1598 C C . PRO A 1 199 ? 4.540 47.457 -0.618 1.00 85.62 199 PRO A C 1
ATOM 1600 O O . PRO A 1 199 ? 4.584 46.778 -1.644 1.00 85.62 199 PRO A O 1
ATOM 1603 N N . ASP A 1 200 ? 5.640 47.750 0.080 1.00 85.88 200 ASP A N 1
ATOM 1604 C CA . ASP A 1 200 ? 6.988 47.348 -0.345 1.00 85.88 200 ASP A CA 1
ATOM 1605 C C . ASP A 1 200 ? 7.199 45.827 -0.252 1.00 85.88 200 ASP A C 1
ATOM 1607 O O . ASP A 1 200 ? 7.788 45.218 -1.149 1.00 85.88 200 ASP A O 1
ATOM 1611 N N . ARG A 1 201 ? 6.679 45.190 0.809 1.00 88.31 201 ARG A N 1
ATOM 1612 C CA . ARG A 1 201 ? 6.726 43.726 0.989 1.00 88.31 201 ARG A CA 1
ATOM 1613 C C . ARG A 1 201 ? 5.844 43.037 -0.045 1.00 88.31 201 ARG A C 1
ATOM 1615 O O . ARG A 1 201 ? 6.282 42.080 -0.674 1.00 88.31 201 ARG A O 1
ATOM 1622 N N . PHE A 1 202 ? 4.647 43.570 -0.281 1.00 83.75 202 PHE A N 1
ATOM 1623 C CA . PHE A 1 202 ? 3.723 43.054 -1.288 1.00 83.75 202 PHE A CA 1
ATOM 1624 C C . PHE A 1 202 ? 4.283 43.168 -2.713 1.00 83.75 202 PHE A C 1
ATOM 1626 O O . PHE A 1 202 ? 4.167 42.237 -3.506 1.00 83.75 202 PHE A O 1
ATOM 1633 N N . THR A 1 203 ? 4.965 44.271 -3.032 1.00 83.00 203 THR A N 1
ATOM 1634 C CA . THR A 1 203 ? 5.660 44.434 -4.320 1.00 83.00 203 THR A CA 1
ATOM 1635 C C . THR A 1 203 ? 6.761 43.388 -4.482 1.00 83.00 203 THR A C 1
ATOM 1637 O O . THR A 1 203 ? 6.799 42.692 -5.494 1.00 83.00 203 THR A O 1
ATOM 1640 N N . CYS A 1 204 ? 7.601 43.208 -3.457 1.00 85.00 204 CYS A N 1
ATOM 1641 C CA . CYS A 1 204 ? 8.657 42.193 -3.456 1.00 85.00 204 CYS A CA 1
ATOM 1642 C C . CYS A 1 204 ? 8.094 40.768 -3.601 1.00 85.00 204 CYS A C 1
ATOM 1644 O O . CYS A 1 204 ? 8.660 39.952 -4.329 1.00 85.00 204 CYS A O 1
ATOM 1646 N N . PHE A 1 205 ? 6.973 40.472 -2.938 1.00 84.81 205 PHE A N 1
ATOM 1647 C CA . PHE A 1 205 ? 6.253 39.206 -3.072 1.00 84.81 205 PHE A CA 1
ATOM 1648 C C . PHE A 1 205 ? 5.803 38.974 -4.519 1.00 84.81 205 PHE A C 1
ATOM 1650 O O . PHE A 1 205 ? 6.114 37.937 -5.103 1.00 84.81 205 PHE A O 1
ATOM 1657 N N . ASN A 1 206 ? 5.148 39.961 -5.135 1.00 79.19 206 ASN A N 1
ATOM 1658 C CA . ASN A 1 206 ? 4.672 39.859 -6.515 1.00 79.19 206 ASN A CA 1
ATOM 1659 C C . ASN A 1 206 ? 5.822 39.661 -7.516 1.00 79.19 206 ASN A C 1
ATOM 1661 O O . ASN A 1 206 ? 5.723 38.827 -8.415 1.00 79.19 206 ASN A O 1
ATOM 1665 N N . GLU A 1 207 ? 6.936 40.380 -7.353 1.00 81.38 207 GLU A N 1
ATOM 1666 C CA . GLU A 1 207 ? 8.139 40.199 -8.179 1.00 81.38 207 GLU A CA 1
ATOM 1667 C C . GLU A 1 207 ? 8.727 38.786 -8.041 1.00 81.38 207 GLU A C 1
ATOM 1669 O O . GLU A 1 207 ? 9.096 38.160 -9.040 1.00 81.38 207 GLU A O 1
ATOM 1674 N N . ALA A 1 208 ? 8.769 38.254 -6.817 1.00 84.62 208 ALA A N 1
ATOM 1675 C CA . ALA A 1 208 ? 9.241 36.902 -6.541 1.00 84.62 208 ALA A CA 1
ATOM 1676 C C . ALA A 1 208 ? 8.315 35.821 -7.126 1.00 84.62 208 ALA A C 1
ATOM 1678 O O . ALA A 1 208 ? 8.805 34.807 -7.623 1.00 84.62 208 ALA A O 1
ATOM 1679 N N . MET A 1 209 ? 6.996 36.034 -7.109 1.00 79.69 209 MET A N 1
ATOM 1680 C CA . MET A 1 209 ? 6.029 35.120 -7.730 1.00 79.69 209 MET A CA 1
ATOM 1681 C C . MET A 1 209 ? 6.202 35.063 -9.250 1.00 79.69 209 MET A C 1
ATOM 1683 O O . MET A 1 209 ? 6.288 33.973 -9.816 1.00 79.69 209 MET A O 1
ATOM 1687 N N . VAL A 1 210 ? 6.364 36.219 -9.907 1.00 74.69 210 VAL A N 1
ATOM 1688 C CA . VAL A 1 210 ? 6.633 36.298 -11.356 1.00 74.69 210 VAL A CA 1
ATOM 1689 C C . VAL A 1 210 ? 7.929 35.570 -11.726 1.00 74.69 210 VAL A C 1
ATOM 1691 O O . VAL A 1 210 ? 7.982 34.853 -12.731 1.00 74.69 210 VAL A O 1
ATOM 1694 N N . ALA A 1 211 ? 8.976 35.728 -10.913 1.00 75.81 211 ALA A N 1
ATOM 1695 C CA . ALA A 1 211 ? 10.250 35.044 -11.104 1.00 75.81 211 ALA A CA 1
ATOM 1696 C C . ALA A 1 211 ? 10.104 33.517 -11.053 1.00 75.81 211 ALA A C 1
ATOM 1698 O O . ALA A 1 211 ? 10.610 32.820 -11.932 1.00 75.81 211 ALA A O 1
ATOM 1699 N N . GLN A 1 212 ? 9.386 33.007 -10.050 1.00 71.88 212 GLN A N 1
ATOM 1700 C CA . GLN A 1 212 ? 9.153 31.572 -9.886 1.00 71.88 212 GLN A CA 1
ATOM 1701 C C . GLN A 1 212 ? 8.282 31.005 -11.011 1.00 71.88 212 GLN A C 1
ATOM 1703 O O . GLN A 1 212 ? 8.581 29.934 -11.530 1.00 71.88 212 GLN A O 1
ATOM 1708 N N . ASP A 1 213 ? 7.244 31.731 -11.437 1.00 68.31 213 ASP A N 1
ATOM 1709 C CA . ASP A 1 213 ? 6.391 31.316 -12.558 1.00 68.31 213 ASP A CA 1
ATOM 1710 C C . ASP A 1 213 ? 7.138 31.190 -13.882 1.00 68.31 213 ASP A C 1
ATOM 1712 O O . ASP A 1 213 ? 6.872 30.276 -14.660 1.00 68.31 213 ASP A O 1
ATOM 1716 N N . SER A 1 214 ? 8.089 32.088 -14.137 1.00 61.91 214 SER A N 1
ATOM 1717 C CA . SER A 1 214 ? 8.832 32.127 -15.401 1.00 61.91 214 SER A CA 1
ATOM 1718 C C . SER A 1 214 ? 9.758 30.917 -15.600 1.00 61.91 214 SER A C 1
ATOM 1720 O O . SER A 1 214 ? 10.172 30.652 -16.725 1.00 61.91 214 SER A O 1
ATOM 1722 N N . GLY A 1 215 ? 10.087 30.184 -14.528 1.00 56.97 215 GLY A N 1
ATOM 1723 C CA . GLY A 1 215 ? 10.918 28.975 -14.571 1.00 56.97 215 GLY A CA 1
ATOM 1724 C C . GLY A 1 215 ? 10.141 27.661 -14.719 1.00 56.97 215 GLY A C 1
ATOM 1725 O O . GLY A 1 215 ? 10.760 26.604 -14.822 1.00 56.97 215 GLY A O 1
ATOM 1726 N N . LEU A 1 216 ? 8.805 27.699 -14.711 1.00 60.81 216 LEU A N 1
ATOM 1727 C CA . LEU A 1 216 ? 7.948 26.513 -14.730 1.00 60.81 216 LEU A CA 1
ATOM 1728 C C . LEU A 1 216 ? 7.467 26.200 -16.154 1.00 60.81 216 LEU A C 1
ATOM 1730 O O . LEU A 1 216 ? 6.567 26.853 -16.680 1.00 60.81 216 LEU A O 1
ATOM 1734 N N . ILE A 1 217 ? 8.030 25.155 -16.766 1.00 60.91 217 ILE A N 1
ATOM 1735 C CA . ILE A 1 217 ? 7.546 24.617 -18.044 1.00 60.91 217 ILE A CA 1
ATOM 1736 C C . ILE A 1 217 ? 6.388 23.654 -17.754 1.00 60.91 217 ILE A C 1
ATOM 1738 O O . ILE A 1 217 ? 6.607 22.499 -17.407 1.00 60.91 217 ILE A O 1
ATOM 1742 N N . ALA A 1 218 ? 5.149 24.138 -17.866 1.00 56.97 218 ALA A N 1
ATOM 1743 C CA . ALA A 1 218 ? 3.946 23.297 -17.771 1.00 56.97 218 ALA A CA 1
ATOM 1744 C C . ALA A 1 218 ? 3.325 22.976 -19.146 1.00 56.97 218 ALA A C 1
ATOM 1746 O O . ALA A 1 218 ? 2.613 21.983 -19.297 1.00 56.97 218 ALA A O 1
ATOM 1747 N N . ILE A 1 219 ? 3.586 23.808 -20.161 1.00 61.69 219 ILE A N 1
ATOM 1748 C CA . ILE A 1 219 ? 3.105 23.579 -21.530 1.00 61.69 219 ILE A CA 1
ATOM 1749 C C . ILE A 1 219 ? 3.866 22.391 -22.118 1.00 61.69 219 ILE A C 1
ATOM 1751 O O . ILE A 1 219 ? 5.088 22.321 -21.998 1.00 61.69 219 ILE A O 1
ATOM 1755 N N . GLY A 1 220 ? 3.151 21.483 -22.778 1.00 69.81 220 GLY A N 1
ATOM 1756 C CA . GLY A 1 220 ? 3.728 20.275 -23.371 1.00 69.81 220 GLY A CA 1
ATOM 1757 C C . GLY A 1 220 ? 3.614 19.032 -22.488 1.00 69.81 220 GLY A C 1
ATOM 1758 O O . GLY A 1 220 ? 3.796 17.933 -22.997 1.00 69.81 220 GLY A O 1
ATOM 1759 N N . LEU A 1 221 ? 3.237 19.173 -21.208 1.00 84.31 221 LEU A N 1
ATOM 1760 C CA . LEU A 1 221 ? 2.842 18.028 -20.376 1.00 84.31 221 LEU A CA 1
ATOM 1761 C C . LEU A 1 221 ? 1.476 17.469 -20.790 1.00 84.31 221 LEU A C 1
ATOM 1763 O O . LEU A 1 221 ? 1.283 16.256 -20.806 1.00 84.31 221 LEU A O 1
ATOM 1767 N N . TYR A 1 222 ? 0.537 18.358 -21.130 1.00 90.19 222 TYR A N 1
ATOM 1768 C CA . TYR A 1 222 ? -0.800 17.998 -21.593 1.00 90.19 222 TYR A CA 1
ATOM 1769 C C . TYR A 1 222 ? -0.977 18.353 -23.080 1.00 90.19 222 TYR A C 1
ATOM 1771 O O . TYR A 1 222 ? -0.746 19.511 -23.453 1.00 90.19 222 TYR A O 1
ATOM 1779 N N . PRO A 1 223 ? -1.406 17.409 -23.938 1.00 90.94 223 PRO A N 1
ATOM 1780 C CA . PRO A 1 223 ? -1.591 17.656 -25.365 1.00 90.94 223 PRO A CA 1
ATOM 1781 C C . PRO A 1 223 ? -2.944 18.335 -25.650 1.00 90.94 223 PRO A C 1
ATOM 1783 O O . PRO A 1 223 ? -3.882 17.715 -26.143 1.00 90.94 223 PRO A O 1
ATOM 1786 N N . PHE A 1 224 ? -3.056 19.634 -25.334 1.00 91.06 224 PHE A N 1
ATOM 1787 C CA . PHE A 1 224 ? -4.310 20.402 -25.442 1.00 91.06 224 PHE A CA 1
ATOM 1788 C C . PHE A 1 224 ? -4.986 20.301 -26.817 1.00 91.06 224 PHE A C 1
ATOM 1790 O O . PHE A 1 224 ? -6.194 20.095 -26.881 1.00 91.06 224 PHE A O 1
ATOM 1797 N N . ALA A 1 225 ? -4.226 20.428 -27.907 1.00 89.44 225 ALA A N 1
ATOM 1798 C CA . ALA A 1 225 ? -4.762 20.359 -29.265 1.00 89.44 225 ALA A CA 1
ATOM 1799 C C . ALA A 1 225 ? -5.402 18.998 -29.575 1.00 89.44 225 ALA A C 1
ATOM 1801 O O . ALA A 1 225 ? -6.551 18.943 -30.001 1.00 89.44 225 ALA A O 1
ATOM 1802 N N . GLU A 1 226 ? -4.690 17.902 -29.301 1.00 91.44 226 GLU A N 1
ATOM 1803 C CA . GLU A 1 226 ? -5.181 16.543 -29.562 1.00 91.44 226 GLU A CA 1
ATOM 1804 C C . GLU A 1 226 ? -6.383 16.186 -28.682 1.00 91.44 226 GLU A C 1
ATOM 1806 O O . GLU A 1 226 ? -7.321 15.548 -29.144 1.00 91.44 226 GLU A O 1
ATOM 1811 N N . GLN A 1 227 ? -6.378 16.606 -27.413 1.00 92.81 227 GLN A N 1
ATOM 1812 C CA . GLN A 1 227 ? -7.415 16.215 -26.450 1.00 92.81 227 GLN A CA 1
ATOM 1813 C C . GLN A 1 227 ? -8.696 17.050 -26.547 1.00 92.81 227 GLN A C 1
ATOM 1815 O O . GLN A 1 227 ? -9.745 16.630 -26.044 1.00 92.81 227 GLN A O 1
ATOM 1820 N N . LEU A 1 228 ? -8.611 18.254 -27.124 1.00 93.88 228 LEU A N 1
ATOM 1821 C CA . LEU A 1 228 ? -9.711 19.222 -27.162 1.00 93.88 228 LEU A CA 1
ATOM 1822 C C . LEU A 1 228 ? -10.158 19.588 -28.580 1.00 93.88 228 LEU A C 1
ATOM 1824 O O . LEU A 1 228 ? -11.283 20.058 -28.731 1.00 93.88 228 LEU A O 1
ATOM 1828 N N . GLY A 1 229 ? -9.320 19.389 -29.601 1.00 91.00 229 GLY A N 1
ATOM 1829 C CA . GLY A 1 229 ? -9.548 19.883 -30.963 1.00 91.00 229 GLY A CA 1
ATOM 1830 C C . GLY A 1 229 ? -10.881 19.439 -31.564 1.00 91.00 229 GLY A C 1
ATOM 1831 O O . GLY A 1 229 ? -11.641 20.281 -32.036 1.00 91.00 229 GLY A O 1
ATOM 1832 N N . ASP A 1 230 ? -11.208 18.150 -31.457 1.00 91.50 230 ASP A N 1
ATOM 1833 C CA . ASP A 1 230 ? -12.456 17.581 -31.993 1.00 91.50 230 ASP A CA 1
ATOM 1834 C C . ASP A 1 230 ? -13.712 18.019 -31.220 1.00 91.50 230 ASP A C 1
ATOM 1836 O O . ASP A 1 230 ? -14.832 17.937 -31.724 1.00 91.50 230 ASP A O 1
ATOM 1840 N N . LEU A 1 231 ? -13.537 18.493 -29.984 1.00 91.38 231 LEU A N 1
ATOM 1841 C CA . LEU A 1 231 ? -14.624 18.922 -29.105 1.00 91.38 231 LEU A CA 1
ATOM 1842 C C . LEU A 1 231 ? -14.867 20.435 -29.178 1.00 91.38 231 LEU A C 1
ATOM 1844 O O . LEU A 1 231 ? -15.948 20.901 -28.810 1.00 91.38 231 LEU A O 1
ATOM 1848 N N . ALA A 1 232 ? -13.867 21.202 -29.617 1.00 92.56 232 ALA A N 1
ATOM 1849 C CA . ALA A 1 232 ? -13.872 22.655 -29.596 1.00 92.56 232 ALA A CA 1
ATOM 1850 C C . ALA A 1 232 ? -14.427 23.254 -30.899 1.00 92.56 232 ALA A C 1
ATOM 1852 O O . ALA A 1 232 ? -13.957 22.986 -32.004 1.00 92.56 232 ALA A O 1
ATOM 1853 N N . ASN A 1 233 ? -15.400 24.152 -30.762 1.00 91.75 233 ASN A N 1
ATOM 1854 C CA . ASN A 1 233 ? -15.908 25.002 -31.839 1.00 91.75 233 ASN A CA 1
ATOM 1855 C C . ASN A 1 233 ? -15.995 26.462 -31.372 1.00 91.75 233 ASN A C 1
ATOM 1857 O O . ASN A 1 233 ? -15.742 26.753 -30.203 1.00 91.75 233 ASN A O 1
ATOM 1861 N N . ASP A 1 234 ? -16.351 27.374 -32.278 1.00 88.56 234 ASP A N 1
ATOM 1862 C CA . ASP A 1 234 ? -16.308 28.821 -32.027 1.00 88.56 234 ASP A CA 1
ATOM 1863 C C . ASP A 1 234 ? -17.188 29.272 -30.840 1.00 88.56 234 ASP A C 1
ATOM 1865 O O . ASP A 1 234 ? -16.834 30.231 -30.155 1.00 88.56 234 ASP A O 1
ATOM 1869 N N . ASP A 1 235 ? -18.265 28.541 -30.528 1.00 88.56 235 ASP A N 1
ATOM 1870 C CA . ASP A 1 235 ? -19.188 28.854 -29.426 1.00 88.56 235 ASP A CA 1
ATOM 1871 C C . ASP A 1 235 ? -18.815 28.170 -28.093 1.00 88.56 235 ASP A C 1
ATOM 1873 O O . ASP A 1 235 ? -19.379 28.480 -27.037 1.00 88.56 235 ASP A O 1
ATOM 1877 N N . THR A 1 236 ? -17.867 27.229 -28.108 1.00 92.75 236 THR A N 1
ATOM 1878 C CA . THR A 1 236 ? -17.511 26.410 -26.939 1.00 92.75 236 THR A CA 1
ATOM 1879 C C . THR A 1 236 ? -16.658 27.195 -25.945 1.00 92.75 236 THR A C 1
ATOM 1881 O O . THR A 1 236 ? -15.711 27.875 -26.331 1.00 92.75 236 THR A O 1
ATOM 1884 N N . ALA A 1 237 ? -16.937 27.074 -24.643 1.00 96.56 237 ALA A N 1
ATOM 1885 C CA . ALA A 1 237 ? -15.982 27.466 -23.606 1.00 96.56 237 ALA A CA 1
ATOM 1886 C C . ALA A 1 237 ? -14.881 26.398 -23.516 1.00 96.56 237 ALA A C 1
ATOM 1888 O O . ALA A 1 237 ? -15.062 25.355 -22.894 1.00 96.56 237 ALA A O 1
ATOM 1889 N N . THR A 1 238 ? -13.758 26.620 -24.191 1.00 96.38 238 THR A N 1
ATOM 1890 C CA . THR A 1 238 ? -12.723 25.594 -24.354 1.00 96.38 238 THR A CA 1
ATOM 1891 C C . THR A 1 238 ? -11.875 25.457 -23.097 1.00 96.38 238 THR A C 1
ATOM 1893 O O . THR A 1 238 ? -11.729 24.354 -22.577 1.00 96.38 238 THR A O 1
ATOM 1896 N N . ILE A 1 239 ? -11.358 26.570 -22.569 1.00 96.94 239 ILE A N 1
ATOM 1897 C CA . ILE A 1 239 ? -10.564 26.570 -21.333 1.00 96.94 239 ILE A CA 1
ATOM 1898 C C . ILE A 1 239 ? -11.011 27.718 -20.436 1.00 96.94 239 ILE A C 1
ATOM 1900 O O . ILE A 1 239 ? -11.032 28.876 -20.862 1.00 96.94 239 ILE A O 1
ATOM 1904 N N . VAL A 1 240 ? -11.324 27.391 -19.185 1.00 97.88 240 VAL A N 1
ATOM 1905 C CA . VAL A 1 240 ? -11.483 28.347 -18.088 1.00 97.88 240 VAL A CA 1
ATOM 1906 C C . VAL A 1 240 ? -10.268 28.209 -17.174 1.00 97.88 240 VAL A C 1
ATOM 1908 O O . VAL A 1 240 ? -10.093 27.167 -16.551 1.00 97.88 240 VAL A O 1
ATOM 1911 N N . ASP A 1 241 ? -9.422 29.234 -17.127 1.00 95.69 241 ASP A N 1
ATOM 1912 C CA . ASP A 1 241 ? -8.227 29.306 -16.276 1.00 95.69 241 ASP A CA 1
ATOM 1913 C C . ASP A 1 241 ? -8.603 29.940 -14.933 1.00 95.69 241 ASP A C 1
ATOM 1915 O O . ASP A 1 241 ? -8.803 31.153 -14.844 1.00 95.69 241 ASP A O 1
ATOM 1919 N N . VAL A 1 242 ? -8.795 29.096 -13.920 1.00 97.00 242 VAL A N 1
ATOM 1920 C CA . VAL A 1 242 ? -9.315 29.435 -12.591 1.00 97.00 242 VAL A CA 1
ATOM 1921 C C . VAL A 1 242 ? -8.152 29.805 -11.674 1.00 97.00 242 VAL A C 1
ATOM 1923 O O . VAL A 1 242 ? -7.321 28.956 -11.361 1.00 97.00 242 VAL A O 1
ATOM 1926 N N . GLY A 1 243 ? -8.103 31.063 -11.227 1.00 90.62 243 GLY A N 1
ATOM 1927 C CA . GLY A 1 243 ? -6.941 31.591 -10.502 1.00 90.62 243 GLY A CA 1
ATOM 1928 C C . GLY A 1 243 ? -5.737 31.808 -11.424 1.00 90.62 243 GLY A C 1
ATOM 1929 O O . GLY A 1 243 ? -4.591 31.623 -11.025 1.00 90.62 243 GLY A O 1
ATOM 1930 N N . GLY A 1 244 ? -5.987 32.150 -12.692 1.00 86.56 244 GLY A N 1
ATOM 1931 C CA . GLY A 1 244 ? -4.958 32.209 -13.736 1.00 86.56 244 GLY A CA 1
ATOM 1932 C C . GLY A 1 244 ? -4.006 33.410 -13.648 1.00 86.56 244 GLY A C 1
ATOM 1933 O O . GLY A 1 244 ? -3.142 33.597 -14.518 1.00 86.56 244 GLY A O 1
ATOM 1934 N N . GLY A 1 245 ? -4.172 34.280 -12.648 1.00 83.75 245 GLY A N 1
ATOM 1935 C CA . GLY A 1 245 ? -3.355 35.460 -12.409 1.00 83.75 245 GLY A CA 1
ATOM 1936 C C . GLY A 1 245 ? -3.332 36.388 -13.618 1.00 83.75 245 GLY A C 1
ATOM 1937 O O . GLY A 1 245 ? -4.339 36.967 -14.031 1.00 83.75 245 GLY A O 1
ATOM 1938 N N . ARG A 1 246 ? -2.151 36.521 -14.232 1.00 78.06 246 ARG A N 1
ATOM 1939 C CA . ARG A 1 246 ? -1.960 37.357 -15.426 1.00 78.06 246 ARG A CA 1
ATOM 1940 C C . ARG A 1 246 ? -2.287 36.679 -16.758 1.00 78.06 246 ARG A C 1
ATOM 1942 O O . ARG A 1 246 ? -2.026 37.257 -17.815 1.00 78.06 246 ARG A O 1
ATOM 1949 N N . GLY A 1 247 ? -2.804 35.449 -16.744 1.00 80.56 247 GLY A N 1
ATOM 1950 C CA . GLY A 1 247 ? -3.194 34.692 -17.939 1.00 80.56 247 GLY A CA 1
ATOM 1951 C C . GLY A 1 247 ? -2.029 34.256 -18.829 1.00 80.56 247 GLY A C 1
ATOM 1952 O O . GLY A 1 247 ? -2.211 34.066 -20.032 1.00 80.56 247 GLY A O 1
ATOM 1953 N N . HIS A 1 248 ? -0.816 34.133 -18.274 1.00 78.88 248 HIS A N 1
ATOM 1954 C CA . HIS A 1 248 ? 0.371 33.716 -19.035 1.00 78.88 248 HIS A CA 1
ATOM 1955 C C . HIS A 1 248 ? 0.177 32.352 -19.700 1.00 78.88 248 HIS A C 1
ATOM 1957 O O . HIS A 1 248 ? 0.559 32.187 -20.859 1.00 78.88 248 HIS A O 1
ATOM 1963 N N . ILE A 1 249 ? -0.466 31.414 -19.000 1.00 83.44 249 ILE A N 1
ATOM 1964 C CA . ILE A 1 249 ? -0.651 30.052 -19.495 1.00 83.44 249 ILE A CA 1
ATOM 1965 C C . ILE A 1 249 ? -1.646 29.992 -20.656 1.00 83.44 249 ILE A C 1
ATOM 1967 O O . ILE A 1 249 ? -1.362 29.344 -21.655 1.00 83.44 249 ILE A O 1
ATOM 1971 N N . LEU A 1 250 ? -2.754 30.740 -20.611 1.00 87.81 250 LEU A N 1
ATOM 1972 C CA . LEU A 1 250 ? -3.695 30.802 -21.734 1.00 87.81 250 LEU A CA 1
ATOM 1973 C C . LEU A 1 250 ? -3.051 31.381 -22.998 1.00 87.81 250 LEU A C 1
ATOM 1975 O O . LEU A 1 250 ? -3.298 30.886 -24.097 1.00 87.81 250 LEU A O 1
ATOM 1979 N N . ARG A 1 251 ? -2.195 32.404 -22.855 1.00 85.25 251 ARG A N 1
ATOM 1980 C CA . ARG A 1 251 ? -1.435 32.958 -23.990 1.00 85.25 251 ARG A CA 1
ATOM 1981 C C . ARG A 1 251 ? -0.501 31.917 -24.590 1.00 85.25 251 ARG A C 1
ATOM 1983 O O . ARG A 1 251 ? -0.456 31.753 -25.803 1.00 85.25 251 ARG A O 1
ATOM 1990 N N . GLN A 1 252 ? 0.217 31.215 -23.728 1.00 83.12 252 GLN A N 1
ATOM 1991 C CA . GLN A 1 252 ? 1.133 30.155 -24.107 1.00 83.12 252 GLN A CA 1
ATOM 1992 C C . GLN A 1 252 ? 0.418 28.979 -24.791 1.00 83.12 252 GLN A C 1
ATOM 1994 O O . GLN A 1 252 ? 0.860 28.546 -25.852 1.00 83.12 252 GLN A O 1
ATOM 1999 N N . ILE A 1 253 ? -0.724 28.529 -24.258 1.00 87.38 253 ILE A N 1
ATOM 2000 C CA . ILE A 1 253 ? -1.558 27.489 -24.877 1.00 87.38 253 ILE A CA 1
ATOM 2001 C C . ILE A 1 253 ? -2.000 27.938 -26.272 1.00 87.38 253 ILE A C 1
ATOM 2003 O O . ILE A 1 253 ? -1.789 27.199 -27.229 1.00 87.38 253 ILE A O 1
ATOM 2007 N N . LYS A 1 254 ? -2.516 29.168 -26.422 1.00 86.50 254 LYS A N 1
ATOM 2008 C CA . LYS A 1 254 ? -2.908 29.717 -27.734 1.00 86.50 254 LYS A CA 1
ATOM 2009 C C . LYS A 1 254 ? -1.756 29.832 -28.729 1.00 86.50 254 LYS A C 1
ATOM 2011 O O . LYS A 1 254 ? -1.977 29.694 -29.925 1.00 86.50 254 LYS A O 1
ATOM 2016 N N . GLN A 1 255 ? -0.542 30.099 -28.258 1.00 86.00 255 GLN A N 1
ATOM 2017 C CA . GLN A 1 255 ? 0.646 30.113 -29.113 1.00 86.00 255 GLN A CA 1
ATOM 2018 C C . GLN A 1 255 ? 1.057 28.699 -29.542 1.00 86.00 255 GLN A C 1
ATOM 2020 O O . GLN A 1 255 ? 1.488 28.520 -30.676 1.00 86.00 255 GLN A O 1
ATOM 2025 N N . SER A 1 256 ? 0.920 27.707 -28.655 1.00 85.25 256 SER A N 1
ATOM 2026 C CA . SER A 1 256 ? 1.285 26.310 -28.931 1.00 85.25 256 SER A CA 1
ATOM 2027 C C . SER A 1 256 ? 0.230 25.515 -29.706 1.00 85.25 256 SER A C 1
ATOM 2029 O O . SER A 1 256 ? 0.587 24.555 -30.377 1.00 85.25 256 SER A O 1
ATOM 2031 N N . ALA A 1 257 ? -1.041 25.911 -29.611 1.00 87.00 257 ALA A N 1
ATOM 2032 C CA . ALA A 1 257 ? -2.193 25.266 -30.242 1.00 87.00 257 ALA A CA 1
ATOM 2033 C C . ALA A 1 257 ? -3.098 26.326 -30.908 1.00 87.00 257 ALA A C 1
ATOM 2035 O O . ALA A 1 257 ? -4.230 26.549 -30.462 1.00 87.00 257 ALA A O 1
ATOM 2036 N N . PRO A 1 258 ? -2.600 27.055 -31.928 1.00 87.50 258 PRO A N 1
ATOM 2037 C CA . PRO A 1 258 ? -3.345 28.137 -32.582 1.00 87.50 258 PRO A CA 1
ATOM 2038 C C . PRO A 1 258 ? -4.627 27.668 -33.290 1.00 87.50 258 PRO A C 1
ATOM 2040 O O . PRO A 1 258 ? -5.522 28.473 -33.541 1.00 87.50 258 PRO A O 1
ATOM 2043 N N . GLU A 1 259 ? -4.724 26.383 -33.620 1.00 87.38 259 GLU A N 1
ATOM 2044 C CA . GLU A 1 259 ? -5.886 25.732 -34.226 1.00 87.38 259 GLU A CA 1
ATOM 2045 C C . GLU A 1 259 ? -7.032 25.463 -33.244 1.00 87.38 259 GLU A C 1
ATOM 2047 O O . GLU A 1 259 ? -8.159 25.219 -33.682 1.00 87.38 259 GLU A O 1
ATOM 2052 N N . LEU A 1 260 ? -6.770 25.509 -31.933 1.00 90.69 260 LEU A N 1
ATOM 2053 C CA . LEU A 1 260 ? -7.770 25.205 -30.922 1.00 90.69 260 LEU A CA 1
ATOM 2054 C C . LEU A 1 260 ? -8.805 26.339 -30.831 1.00 90.69 260 LEU A C 1
ATOM 2056 O O . LEU A 1 260 ? -8.506 27.463 -30.420 1.00 90.69 260 LEU A O 1
ATOM 2060 N N . LYS A 1 261 ? -10.040 26.028 -31.231 1.00 91.19 261 LYS A N 1
ATOM 2061 C CA . LYS A 1 261 ? -11.141 26.993 -31.354 1.00 91.19 261 LYS A CA 1
ATOM 2062 C C . LYS A 1 261 ? -11.839 27.278 -30.025 1.00 91.19 261 LYS A C 1
ATOM 2064 O O . LYS A 1 261 ? -11.598 26.618 -29.014 1.00 91.19 261 LYS A O 1
ATOM 2069 N N . GLY A 1 262 ? -12.739 28.256 -30.053 1.00 93.25 262 GLY A N 1
ATOM 2070 C CA . GLY A 1 262 ? -13.623 28.595 -28.943 1.00 93.25 262 GLY A CA 1
ATOM 2071 C C . GLY A 1 262 ? -13.063 29.642 -27.987 1.00 93.25 262 GLY A C 1
ATOM 2072 O O . GLY A 1 262 ? -12.115 30.378 -28.278 1.00 93.25 262 GLY A O 1
ATOM 2073 N N . ARG A 1 263 ? -13.715 29.737 -26.833 1.00 94.56 263 ARG A N 1
ATOM 2074 C CA . ARG A 1 263 ? -13.526 30.789 -25.837 1.00 94.56 263 ARG A CA 1
ATOM 2075 C C . ARG A 1 263 ? -12.515 30.354 -24.786 1.00 94.56 263 ARG A C 1
ATOM 2077 O O . ARG A 1 263 ? -12.615 29.268 -24.216 1.00 94.56 263 ARG A O 1
ATOM 2084 N N . PHE A 1 264 ? -11.563 31.236 -24.511 1.00 94.25 264 PHE A N 1
ATOM 2085 C CA . PHE A 1 264 ? -10.540 31.061 -23.484 1.00 94.25 264 PHE A CA 1
ATOM 2086 C C . PHE A 1 264 ? -10.770 32.140 -22.437 1.00 94.25 264 PHE A C 1
ATOM 2088 O O . PHE A 1 264 ? -10.687 33.327 -22.757 1.00 94.25 264 PHE A O 1
ATOM 2095 N N . ILE A 1 265 ? -11.113 31.729 -21.220 1.00 95.00 265 ILE A N 1
ATOM 2096 C CA . ILE A 1 265 ? -11.627 32.616 -20.178 1.00 95.00 265 ILE A CA 1
ATOM 2097 C C . ILE A 1 265 ? -10.652 32.605 -19.005 1.00 95.00 265 ILE A C 1
ATOM 2099 O O . ILE A 1 265 ? -10.453 31.576 -18.370 1.00 95.00 265 ILE A O 1
ATOM 2103 N N . LEU A 1 266 ? -10.059 33.757 -18.714 1.00 93.50 266 LEU A N 1
ATOM 2104 C CA . LEU A 1 266 ? -9.222 33.994 -17.547 1.00 93.50 266 LEU A CA 1
ATOM 2105 C C . LEU A 1 266 ? -10.091 34.423 -16.363 1.00 93.50 266 LEU A C 1
ATOM 2107 O O . LEU A 1 266 ? -10.765 35.456 -16.443 1.00 93.50 266 LEU A O 1
ATOM 2111 N N . GLN A 1 267 ? -10.040 33.664 -15.270 1.00 95.56 267 GLN A N 1
ATOM 2112 C CA . GLN A 1 267 ? -10.704 33.974 -14.010 1.00 95.56 267 GLN A CA 1
ATOM 2113 C C . GLN A 1 267 ? -9.700 34.269 -12.900 1.00 95.56 267 GLN A C 1
ATOM 2115 O O . GLN A 1 267 ? -8.775 33.496 -12.668 1.00 95.56 267 GLN A O 1
ATOM 2120 N N . ASP A 1 268 ? -9.917 35.377 -12.196 1.00 90.19 268 ASP A N 1
ATOM 2121 C CA . ASP A 1 268 ? -9.178 35.748 -10.986 1.00 90.19 268 ASP A CA 1
ATOM 2122 C C . ASP A 1 268 ? -9.979 36.782 -10.169 1.00 90.19 268 ASP A C 1
ATOM 2124 O O . ASP A 1 268 ? -11.058 37.219 -10.590 1.00 90.19 268 ASP A O 1
ATOM 2128 N N . GLN A 1 269 ? -9.456 37.221 -9.024 1.00 86.62 269 GLN A N 1
ATOM 2129 C CA . GLN A 1 269 ? -10.049 38.293 -8.231 1.00 86.62 269 GLN A CA 1
ATOM 2130 C C . GLN A 1 269 ? -10.185 39.591 -9.040 1.00 86.62 269 GLN A C 1
ATOM 2132 O O . GLN A 1 269 ? -9.387 39.904 -9.927 1.00 86.62 269 GLN A O 1
ATOM 2137 N N . ALA A 1 270 ? -11.192 40.402 -8.701 1.00 86.25 270 ALA A N 1
ATOM 2138 C CA . ALA A 1 270 ? -11.506 41.630 -9.434 1.00 86.25 270 ALA A CA 1
ATOM 2139 C C . ALA A 1 270 ? -10.322 42.612 -9.523 1.00 86.25 270 ALA A C 1
ATOM 2141 O O . ALA A 1 270 ? -10.123 43.228 -10.569 1.00 86.25 270 ALA A O 1
ATOM 2142 N N . SER A 1 271 ? -9.526 42.729 -8.456 1.00 78.94 271 SER A N 1
ATOM 2143 C CA . SER A 1 271 ? -8.307 43.548 -8.417 1.00 78.94 271 SER A CA 1
ATOM 2144 C C . SER A 1 271 ? -7.245 43.046 -9.398 1.00 78.94 271 SER A C 1
ATOM 2146 O O . SER A 1 271 ? -6.736 43.827 -10.195 1.00 78.94 271 SER A O 1
ATOM 2148 N N . VAL A 1 272 ? -6.980 41.737 -9.426 1.00 79.25 272 VAL A N 1
ATOM 2149 C CA . VAL A 1 272 ? -6.007 41.112 -10.339 1.00 79.25 272 VAL A CA 1
ATOM 2150 C C . VAL A 1 272 ? -6.442 41.268 -11.799 1.00 79.25 272 VAL A C 1
ATOM 2152 O O . VAL A 1 272 ? -5.642 41.623 -12.668 1.00 79.25 272 VAL A O 1
ATOM 2155 N N . ILE A 1 273 ? -7.735 41.079 -12.085 1.00 84.44 273 ILE A N 1
ATOM 2156 C CA . ILE A 1 273 ? -8.291 41.298 -13.427 1.00 84.44 273 ILE A CA 1
ATOM 2157 C C . ILE A 1 273 ? -8.198 42.773 -13.846 1.00 84.44 273 ILE A C 1
ATOM 2159 O O . ILE A 1 273 ? -7.938 43.051 -15.025 1.00 84.44 273 ILE A O 1
ATOM 2163 N N . ALA A 1 274 ? -8.382 43.719 -12.922 1.00 80.75 274 ALA A N 1
ATOM 2164 C CA . ALA A 1 274 ? -8.232 45.148 -13.192 1.00 80.75 274 ALA A CA 1
ATOM 2165 C C . ALA A 1 274 ? -6.768 45.531 -13.483 1.00 80.75 274 ALA A C 1
ATOM 2167 O O . ALA A 1 274 ? -6.514 46.234 -14.464 1.00 80.75 274 ALA A O 1
ATOM 2168 N N . ASP A 1 275 ? -5.818 44.990 -12.716 1.00 72.25 275 ASP A N 1
ATOM 2169 C CA . ASP A 1 275 ? -4.377 45.266 -12.829 1.00 72.25 275 ASP A CA 1
ATOM 2170 C C . ASP A 1 275 ? -3.718 44.629 -14.067 1.00 72.25 275 ASP A C 1
ATOM 2172 O O . ASP A 1 275 ? -2.612 45.002 -14.460 1.00 72.25 275 ASP A O 1
ATOM 2176 N N . ASN A 1 276 ? -4.411 43.712 -14.747 1.00 67.00 276 ASN A N 1
ATOM 2177 C CA . ASN A 1 276 ? -3.911 42.959 -15.903 1.00 67.00 276 ASN A CA 1
ATOM 2178 C C . ASN A 1 276 ? -3.695 43.757 -17.215 1.00 67.00 276 ASN A C 1
ATOM 2180 O O . ASN A 1 276 ? -3.499 43.159 -18.271 1.00 67.00 276 ASN A O 1
ATOM 2184 N N . GLY A 1 277 ? -3.728 45.094 -17.178 1.00 54.75 277 GLY A N 1
ATOM 2185 C CA . GLY A 1 277 ? -3.341 45.977 -18.289 1.00 54.75 277 GLY A CA 1
ATOM 2186 C C . GLY A 1 277 ? -4.174 45.882 -19.585 1.00 54.75 277 GLY A C 1
ATOM 2187 O O . GLY A 1 277 ? -5.120 45.108 -19.714 1.00 54.75 277 GLY A O 1
ATOM 2188 N N . MET A 1 278 ? -3.818 46.718 -20.571 1.00 47.59 278 MET A N 1
ATOM 2189 C CA . MET A 1 278 ? -4.407 46.787 -21.927 1.00 47.59 278 MET A CA 1
ATOM 2190 C C . MET A 1 278 ? -3.849 45.724 -22.904 1.00 47.59 278 MET A C 1
ATOM 2192 O O . MET A 1 278 ? -4.226 45.713 -24.073 1.00 47.59 278 MET A O 1
ATOM 2196 N N . GLU A 1 279 ? -2.999 44.792 -22.457 1.00 53.50 279 GLU A N 1
ATOM 2197 C CA . GLU A 1 279 ? -2.420 43.712 -23.289 1.00 53.50 279 GLU A CA 1
ATOM 2198 C C . GLU A 1 279 ? -3.418 42.574 -23.631 1.00 53.50 279 GLU A C 1
ATOM 2200 O O . GLU A 1 279 ? -3.037 41.532 -24.159 1.00 53.50 279 GLU A O 1
ATOM 2205 N N . LYS A 1 280 ? -4.717 42.759 -23.350 1.00 53.94 280 LYS A N 1
ATOM 2206 C CA . LYS A 1 280 ? -5.771 41.722 -23.381 1.00 53.94 280 LYS A CA 1
ATOM 2207 C C . LYS A 1 280 ? -6.300 41.366 -24.781 1.00 53.94 280 LYS A C 1
ATOM 2209 O O . LYS A 1 280 ? -6.800 40.268 -25.000 1.00 53.94 280 LYS A O 1
ATOM 2214 N N . GLN A 1 281 ? -6.207 42.287 -25.738 1.00 51.47 281 GLN A N 1
ATOM 2215 C CA . GLN A 1 281 ? -6.888 42.191 -27.038 1.00 51.47 281 GLN A CA 1
ATOM 2216 C C . GLN A 1 281 ? -6.218 41.298 -28.110 1.00 51.47 281 GLN A C 1
ATOM 2218 O O . GLN A 1 281 ? -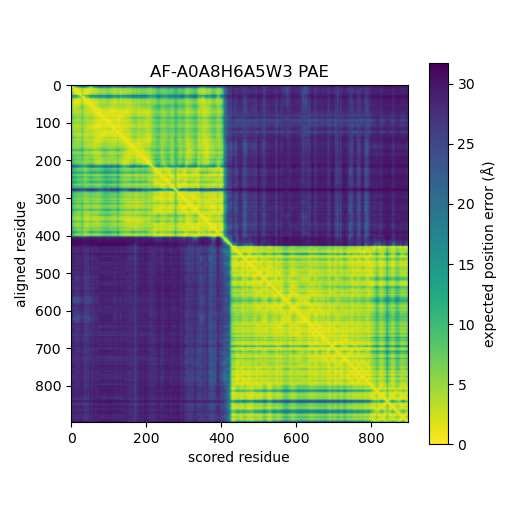6.954 40.630 -28.836 1.00 51.47 281 GLN A O 1
ATOM 2223 N N . PRO A 1 282 ? -4.878 41.208 -28.253 1.00 58.41 282 PRO A N 1
ATOM 2224 C CA . PRO A 1 282 ? -4.287 40.566 -29.431 1.00 58.41 282 PRO A CA 1
ATOM 2225 C C . PRO A 1 282 ? -4.420 39.036 -29.462 1.00 58.41 282 PRO A C 1
ATOM 2227 O O . PRO A 1 282 ? -4.034 38.427 -30.456 1.00 58.41 282 PRO A O 1
ATOM 2230 N N . HIS A 1 283 ? -4.910 38.389 -28.397 1.00 65.50 283 HIS A N 1
ATOM 2231 C CA . HIS A 1 283 ? -4.979 36.922 -28.307 1.00 65.50 283 HIS A CA 1
ATOM 2232 C C . HIS A 1 283 ? -6.402 36.380 -28.107 1.00 65.50 283 HIS A C 1
ATOM 2234 O O . HIS A 1 283 ? -6.570 35.169 -28.003 1.00 65.50 283 HIS A O 1
ATOM 2240 N N . GLY A 1 284 ? -7.437 37.230 -28.071 1.00 80.06 284 GLY A N 1
ATOM 2241 C CA . GLY A 1 284 ? -8.833 36.791 -27.925 1.00 80.06 284 GLY A CA 1
ATOM 2242 C C . GLY A 1 284 ? -9.095 35.996 -26.638 1.00 80.06 284 GLY A C 1
ATOM 2243 O O . GLY A 1 284 ? -9.671 34.910 -26.701 1.00 80.06 284 GLY A O 1
ATOM 2244 N N . ILE A 1 285 ? -8.586 36.476 -25.500 1.00 88.81 285 ILE A N 1
ATOM 2245 C CA . ILE A 1 285 ? -8.827 35.900 -24.167 1.00 88.81 285 ILE A CA 1
ATOM 2246 C C . ILE A 1 285 ? -9.862 36.775 -23.457 1.00 88.81 285 ILE A C 1
ATOM 2248 O O . ILE A 1 285 ? -9.687 37.988 -23.343 1.00 88.81 285 ILE A O 1
ATOM 2252 N N . GLU A 1 286 ? -10.936 36.159 -22.980 1.00 91.31 286 GLU A N 1
ATOM 2253 C CA . GLU A 1 286 ? -11.960 36.815 -22.171 1.00 91.31 286 GLU A CA 1
ATOM 2254 C C . GLU A 1 286 ? -11.501 36.882 -20.714 1.00 91.31 286 GLU A C 1
ATOM 2256 O O . GLU A 1 286 ? -10.907 35.938 -20.205 1.00 91.31 286 GLU A O 1
ATOM 2261 N N . THR A 1 287 ? -11.787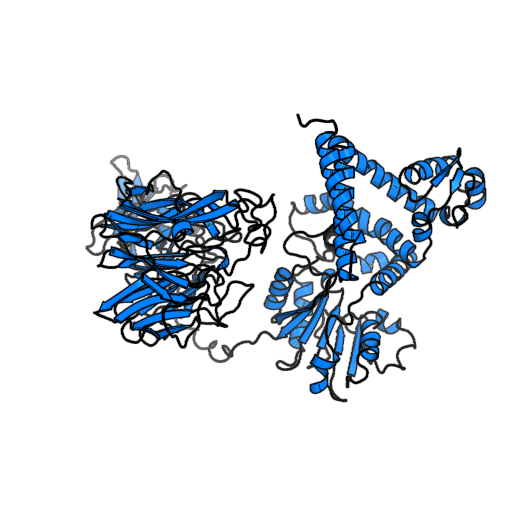 37.977 -20.015 1.00 89.75 287 THR A N 1
ATOM 2262 C CA . THR A 1 287 ? -11.463 38.112 -18.587 1.00 89.75 287 THR A CA 1
ATOM 2263 C C . THR A 1 287 ? -12.735 38.184 -17.762 1.00 89.75 287 THR A C 1
ATOM 2265 O O . THR A 1 287 ? -13.634 38.957 -18.096 1.00 89.75 287 THR A O 1
ATOM 2268 N N . MET A 1 288 ? -12.788 37.445 -16.659 1.00 93.31 288 MET A N 1
ATOM 2269 C CA . MET A 1 288 ? -13.941 37.378 -15.771 1.00 93.31 288 MET A CA 1
ATOM 2270 C C . MET A 1 288 ? -13.476 37.455 -14.318 1.00 93.31 288 MET A C 1
ATOM 2272 O O . MET A 1 288 ? -12.742 36.592 -13.856 1.00 93.31 288 MET A O 1
ATOM 2276 N N . ALA A 1 289 ? -13.915 38.476 -13.580 1.00 93.25 289 ALA A N 1
ATOM 2277 C CA . ALA A 1 289 ? -13.692 38.503 -12.139 1.00 93.25 289 ALA A CA 1
ATOM 2278 C C . ALA A 1 289 ? -14.488 37.364 -11.482 1.00 93.25 289 ALA A C 1
ATOM 2280 O O . ALA A 1 289 ? -15.707 37.293 -11.654 1.00 93.25 289 ALA A O 1
ATOM 2281 N N . HIS A 1 290 ? -13.815 36.477 -10.756 1.00 95.50 290 HIS A N 1
ATOM 2282 C CA . HIS A 1 290 ? -14.441 35.348 -10.080 1.00 95.50 290 HIS A CA 1
ATOM 2283 C C . HIS A 1 290 ? -13.635 34.930 -8.847 1.00 95.50 290 HIS A C 1
ATOM 2285 O O . HIS A 1 290 ? -12.416 34.800 -8.902 1.00 95.50 290 HIS A O 1
ATOM 2291 N N . ASP A 1 291 ? -14.347 34.705 -7.745 1.00 92.12 291 ASP A N 1
ATOM 2292 C CA . ASP A 1 291 ? -13.837 34.035 -6.554 1.00 92.12 291 ASP A CA 1
ATOM 2293 C C . ASP A 1 291 ? -14.217 32.550 -6.638 1.00 92.12 291 ASP A C 1
ATOM 2295 O O . ASP A 1 291 ? -15.398 32.207 -6.581 1.00 92.12 291 ASP A O 1
ATOM 2299 N N . PHE A 1 292 ? -13.217 31.680 -6.765 1.00 94.81 292 PHE A N 1
ATOM 2300 C CA . PHE A 1 292 ? -13.369 30.226 -6.886 1.00 94.81 292 PHE A CA 1
ATOM 2301 C C . PHE A 1 292 ? -14.006 29.517 -5.675 1.00 94.81 292 PHE A C 1
ATOM 2303 O O . PHE A 1 292 ? -14.381 28.350 -5.786 1.00 94.81 292 PHE A O 1
ATOM 2310 N N . PHE A 1 293 ? -14.197 30.203 -4.540 1.00 91.44 293 PHE A N 1
ATOM 2311 C CA . PHE A 1 293 ? -14.985 29.691 -3.416 1.00 91.44 293 PHE A CA 1
ATOM 2312 C C . PHE A 1 293 ? -16.493 29.830 -3.654 1.00 91.44 293 PHE A C 1
ATOM 2314 O O . PHE A 1 293 ? -17.297 29.238 -2.930 1.00 91.44 293 PHE A O 1
ATOM 2321 N N . HIS A 1 294 ? -16.889 30.601 -4.667 1.00 94.19 294 HIS A N 1
ATOM 2322 C CA . HIS A 1 294 ? -18.270 30.745 -5.104 1.00 94.19 294 HIS A CA 1
ATOM 2323 C C . HIS A 1 294 ? -18.563 29.790 -6.274 1.00 94.19 294 HIS A C 1
ATOM 2325 O O . HIS A 1 294 ? -17.638 29.339 -6.952 1.00 94.19 294 HIS A O 1
ATOM 2331 N N . PRO A 1 295 ? -19.844 29.474 -6.550 1.00 97.12 295 PRO A N 1
ATOM 2332 C CA . PRO A 1 295 ? -20.214 28.593 -7.655 1.00 97.12 295 PRO A CA 1
ATOM 2333 C C . PRO A 1 295 ? -19.634 29.056 -8.998 1.00 97.12 295 PRO A C 1
ATOM 2335 O O . PRO A 1 295 ? -19.840 30.203 -9.397 1.00 97.12 295 PRO A O 1
ATOM 2338 N N . GLN A 1 296 ? -18.970 28.147 -9.715 1.00 98.06 296 GLN A N 1
ATOM 2339 C CA . GLN A 1 296 ? -18.331 28.437 -11.000 1.00 98.06 296 GLN A CA 1
ATOM 2340 C C . GLN A 1 296 ? -19.366 28.910 -12.050 1.00 98.06 296 GLN A C 1
ATOM 2342 O O . GLN A 1 296 ? -20.278 28.138 -12.390 1.00 98.06 296 GLN A O 1
ATOM 2347 N N . PRO A 1 297 ? -19.267 30.156 -12.564 1.00 97.50 297 PRO A N 1
ATOM 2348 C CA . PRO A 1 297 ? -20.278 30.761 -13.437 1.00 97.50 297 PRO A CA 1
ATOM 2349 C C . PRO A 1 297 ? -20.261 30.245 -14.880 1.00 97.50 297 PRO A C 1
ATOM 2351 O O . PRO A 1 297 ? -21.303 30.252 -15.536 1.00 97.50 297 PRO A O 1
ATOM 2354 N N . VAL A 1 298 ? -19.113 29.795 -15.394 1.00 97.50 298 VAL A N 1
ATOM 2355 C CA . VAL A 1 298 ? -19.023 29.232 -16.748 1.00 97.50 298 VAL A CA 1
ATOM 2356 C C . VAL A 1 298 ? -19.383 27.756 -16.677 1.00 97.50 298 VAL A C 1
ATOM 2358 O O . VAL A 1 298 ? -18.691 26.992 -16.012 1.00 97.50 298 VAL A O 1
ATOM 2361 N N . LYS A 1 299 ? -20.460 27.343 -17.347 1.00 97.31 299 LYS A N 1
ATOM 2362 C CA . LYS A 1 299 ? -20.955 25.957 -17.342 1.00 97.31 299 LYS A CA 1
ATOM 2363 C C . LYS A 1 299 ? -20.537 25.206 -18.605 1.00 97.31 299 LYS A C 1
ATOM 2365 O O . LYS A 1 299 ? -20.535 25.788 -19.686 1.00 97.31 299 LYS A O 1
ATOM 2370 N N . GLY A 1 300 ? -20.230 23.920 -18.458 1.00 95.81 300 GLY A N 1
ATOM 2371 C CA . GLY A 1 300 ? -19.945 22.999 -19.556 1.00 95.81 300 GLY A CA 1
ATOM 2372 C C . GLY A 1 300 ? -18.661 23.299 -20.326 1.00 95.81 300 GLY A C 1
ATOM 2373 O O . GLY A 1 300 ? -18.582 22.970 -21.508 1.00 95.81 300 GLY A O 1
ATOM 2374 N N . ALA A 1 301 ? -17.671 23.945 -19.700 1.00 98.00 301 ALA A N 1
ATOM 2375 C CA . ALA A 1 301 ? -16.389 24.178 -20.359 1.00 98.00 301 ALA A CA 1
ATOM 2376 C C . ALA A 1 301 ? -15.629 22.859 -20.566 1.00 98.00 301 ALA A C 1
ATOM 2378 O O . ALA A 1 301 ? -15.691 21.980 -19.708 1.00 98.00 301 ALA A O 1
ATOM 2379 N N . LEU A 1 302 ? -14.886 22.701 -21.665 1.00 97.81 302 LEU A N 1
ATOM 2380 C CA . LEU A 1 302 ? -14.140 21.455 -21.915 1.00 97.81 302 LEU A CA 1
ATOM 2381 C C . LEU A 1 302 ? -13.036 21.224 -20.875 1.00 97.81 302 LEU A C 1
ATOM 2383 O O . LEU A 1 302 ? -12.764 20.077 -20.510 1.00 97.81 302 LEU A O 1
ATOM 2387 N N . VAL A 1 303 ? -12.425 22.308 -20.392 1.00 98.12 303 VAL A N 1
ATOM 2388 C CA . VAL A 1 303 ? -11.403 22.295 -19.344 1.00 98.12 303 VAL A CA 1
ATOM 2389 C C . VAL A 1 303 ? -11.668 23.389 -18.312 1.00 98.12 303 VAL A C 1
ATOM 2391 O O . VAL A 1 303 ? -11.745 24.569 -18.660 1.00 98.12 303 VAL A O 1
ATOM 2394 N N . TYR A 1 304 ? -11.702 22.997 -17.039 1.00 98.50 304 TYR A N 1
ATOM 2395 C CA . TYR A 1 304 ? -11.443 23.888 -15.905 1.00 98.50 304 TYR A CA 1
ATOM 2396 C C . TYR A 1 304 ? -9.995 23.672 -15.463 1.00 98.50 304 TYR A C 1
ATOM 2398 O O . TYR A 1 304 ? -9.653 22.620 -14.925 1.00 98.50 304 TYR A O 1
ATOM 2406 N N . TYR A 1 305 ? -9.132 24.634 -15.769 1.00 97.31 305 TYR A N 1
ATOM 2407 C CA . TYR A 1 305 ? -7.698 24.566 -15.515 1.00 97.31 305 TYR A CA 1
ATOM 2408 C C . TYR A 1 305 ? -7.377 25.335 -14.234 1.00 97.31 305 TYR A C 1
ATOM 2410 O O . TYR A 1 305 ? -7.785 26.484 -14.104 1.00 97.31 305 TYR A O 1
ATOM 2418 N N . ILE A 1 306 ? -6.665 24.715 -13.296 1.00 95.56 306 ILE A N 1
ATOM 2419 C CA . ILE A 1 306 ? -6.214 25.342 -12.049 1.00 95.56 306 ILE A CA 1
ATOM 2420 C C . ILE A 1 306 ? -4.745 24.987 -11.819 1.00 95.56 306 ILE A C 1
ATOM 2422 O O . ILE A 1 306 ? -4.339 23.835 -11.962 1.00 95.56 306 ILE A O 1
ATOM 2426 N N . ARG A 1 307 ? -3.905 25.977 -11.515 1.00 90.56 307 ARG A N 1
ATOM 2427 C CA . ARG A 1 307 ? -2.449 25.790 -11.445 1.00 90.56 307 ARG A CA 1
ATOM 2428 C C . ARG A 1 307 ? -1.864 26.579 -10.287 1.00 90.56 307 ARG A C 1
ATOM 2430 O O . ARG A 1 307 ? -2.096 27.782 -10.228 1.00 90.56 307 ARG A O 1
ATOM 2437 N N . ARG A 1 308 ? -1.051 25.923 -9.448 1.00 87.44 308 ARG A N 1
ATOM 2438 C CA . ARG A 1 308 ? -0.427 26.524 -8.253 1.00 87.44 308 ARG A CA 1
ATOM 2439 C C . ARG A 1 308 ? -1.407 27.364 -7.448 1.00 87.44 308 ARG A C 1
ATOM 2441 O O . ARG A 1 308 ? -1.229 28.563 -7.265 1.00 87.44 308 ARG A O 1
ATOM 2448 N N . CYS A 1 309 ? -2.507 26.719 -7.106 1.00 90.12 309 CYS A N 1
ATOM 2449 C CA . CYS A 1 309 ? -3.560 27.304 -6.297 1.00 90.12 309 CYS A CA 1
ATOM 2450 C C . CYS A 1 309 ? -3.905 26.323 -5.193 1.00 90.12 309 CYS A C 1
ATOM 2452 O O . CYS A 1 309 ? -3.869 26.678 -4.027 1.00 90.12 309 CYS A O 1
ATOM 2454 N N . LEU A 1 310 ? -4.211 25.069 -5.536 1.00 94.38 310 LEU A N 1
ATOM 2455 C CA . LEU A 1 310 ? -4.699 24.082 -4.575 1.00 94.38 310 LEU A CA 1
ATOM 2456 C C . LEU A 1 310 ? -3.635 23.696 -3.538 1.00 94.38 310 LEU A C 1
ATOM 2458 O O . LEU A 1 310 ? -3.999 23.264 -2.446 1.00 94.38 310 LEU A O 1
ATOM 2462 N N . HIS A 1 311 ? -2.343 23.879 -3.826 1.00 92.75 311 HIS A N 1
ATOM 2463 C CA . HIS A 1 311 ? -1.284 23.689 -2.828 1.00 92.75 311 HIS A CA 1
ATOM 2464 C C . HIS A 1 311 ? -1.268 24.740 -1.701 1.00 92.75 311 HIS A C 1
ATOM 2466 O O . HIS A 1 311 ? -0.804 24.435 -0.602 1.00 92.75 311 HIS A O 1
ATOM 2472 N N . ASP A 1 312 ? -1.872 25.917 -1.906 1.00 88.94 312 ASP A N 1
ATOM 2473 C CA . ASP A 1 312 ? -1.979 26.972 -0.885 1.00 88.94 312 ASP A CA 1
ATOM 2474 C C . ASP A 1 312 ? -3.047 26.657 0.175 1.00 88.94 312 ASP A C 1
ATOM 2476 O O . ASP A 1 312 ? -3.115 27.311 1.218 1.00 88.94 312 ASP A O 1
ATOM 2480 N N . TRP A 1 313 ? -3.896 25.656 -0.078 1.00 89.31 313 TRP A N 1
ATOM 2481 C CA . TRP A 1 313 ? -5.079 25.367 0.726 1.00 89.31 313 TRP A CA 1
ATOM 2482 C C . TRP A 1 313 ? -5.017 23.968 1.347 1.00 89.31 313 TRP A C 1
ATOM 2484 O O . TRP A 1 313 ? -4.568 23.011 0.702 1.00 89.31 313 TRP A O 1
ATOM 2494 N N . PRO A 1 314 ? -5.537 23.791 2.575 1.00 89.44 314 PRO A N 1
ATOM 2495 C CA . PRO A 1 314 ? -5.707 22.462 3.141 1.00 89.44 314 PRO A CA 1
ATOM 2496 C C . PRO A 1 314 ? -6.795 21.698 2.370 1.00 89.44 314 PRO A C 1
ATOM 2498 O O . PRO A 1 314 ? -7.575 22.272 1.602 1.00 89.44 314 PRO A O 1
ATOM 2501 N N . ASP A 1 315 ? -6.855 20.379 2.566 1.00 90.25 315 ASP A N 1
ATOM 2502 C CA . ASP A 1 315 ? -7.849 19.539 1.882 1.00 90.25 315 ASP A CA 1
ATOM 2503 C C . ASP A 1 315 ? -9.280 19.949 2.234 1.00 90.25 315 ASP A C 1
ATOM 2505 O O . ASP A 1 315 ? -10.137 20.000 1.351 1.00 90.25 315 ASP A O 1
ATOM 2509 N N . GLU A 1 316 ? -9.534 20.261 3.510 1.00 86.19 316 GLU A N 1
ATOM 2510 C CA . GLU A 1 316 ? -10.860 20.634 3.988 1.00 86.19 316 GLU A CA 1
ATOM 2511 C C . GLU A 1 316 ? -10.865 21.838 4.943 1.00 86.19 316 GLU A C 1
ATOM 2513 O O . GLU A 1 316 ? -10.069 21.864 5.889 1.00 86.19 316 GLU A O 1
ATOM 2518 N N . PRO A 1 317 ? -11.853 22.743 4.777 1.00 89.38 317 PRO A N 1
ATOM 2519 C CA . PRO A 1 317 ? -12.876 22.727 3.715 1.00 89.38 317 PRO A CA 1
ATOM 2520 C C . PRO A 1 317 ? -12.407 23.233 2.333 1.00 89.38 317 PRO A C 1
ATOM 2522 O O . PRO A 1 317 ? -13.066 22.940 1.340 1.00 89.38 317 PRO A O 1
ATOM 2525 N N . GLU A 1 318 ? -11.306 23.977 2.244 1.00 90.94 318 GLU A N 1
ATOM 2526 C CA . GLU A 1 318 ? -11.031 24.897 1.132 1.00 90.94 318 GLU A CA 1
ATOM 2527 C C . GLU A 1 318 ? -10.798 24.208 -0.223 1.00 90.94 318 GLU A C 1
ATOM 2529 O O . GLU A 1 318 ? -11.530 24.485 -1.176 1.00 90.94 318 GLU A O 1
ATOM 2534 N N . SER A 1 319 ? -9.825 23.292 -0.329 1.00 95.19 319 SER A N 1
ATOM 2535 C CA . SER A 1 319 ? -9.531 22.635 -1.618 1.00 95.19 319 SER A CA 1
ATOM 2536 C C . SER A 1 319 ? -10.723 21.826 -2.120 1.00 95.19 319 SER A C 1
ATOM 2538 O O . SER A 1 319 ? -11.058 21.859 -3.306 1.00 95.19 319 SER A O 1
ATOM 2540 N N . ARG A 1 320 ? -11.400 21.127 -1.201 1.00 95.25 320 ARG A N 1
ATOM 2541 C CA . ARG A 1 320 ? -12.606 20.362 -1.507 1.00 95.25 320 ARG A CA 1
ATOM 2542 C C . ARG A 1 320 ? -13.727 21.256 -2.035 1.00 95.25 320 ARG A C 1
ATOM 2544 O O . ARG A 1 320 ? -14.335 20.896 -3.040 1.00 95.25 320 ARG A O 1
ATOM 2551 N N . GLN A 1 321 ? -13.976 22.405 -1.404 1.00 96.12 321 GLN A N 1
ATOM 2552 C CA . GLN A 1 321 ? -15.004 23.361 -1.827 1.00 96.12 321 GLN A CA 1
ATOM 2553 C C . GLN A 1 321 ? -14.735 23.902 -3.237 1.00 96.12 321 GLN A C 1
ATOM 2555 O O . GLN A 1 321 ? -15.659 23.978 -4.048 1.00 96.12 321 GLN A O 1
ATOM 2560 N N . ILE A 1 322 ? -13.480 24.251 -3.543 1.00 97.31 322 ILE A N 1
ATOM 2561 C CA . ILE A 1 322 ? -13.087 24.714 -4.882 1.00 97.31 322 ILE A CA 1
ATOM 2562 C C . ILE A 1 322 ? -13.401 23.623 -5.913 1.00 97.31 322 ILE A C 1
ATOM 2564 O O . ILE A 1 322 ? -14.093 23.875 -6.898 1.00 97.31 322 ILE A O 1
ATOM 2568 N N . LEU A 1 323 ? -12.961 22.388 -5.663 1.00 98.12 323 LEU A N 1
ATOM 2569 C CA . LEU A 1 323 ? -13.178 21.266 -6.577 1.00 98.12 323 LEU A CA 1
ATOM 2570 C C . LEU A 1 323 ? -14.661 20.898 -6.734 1.00 98.12 323 LEU A C 1
ATOM 2572 O O . LEU A 1 323 ? -15.092 20.617 -7.850 1.00 98.12 323 LEU A O 1
ATOM 2576 N N . GLU A 1 324 ? -15.460 20.954 -5.664 1.00 97.31 324 GLU A N 1
ATOM 2577 C CA . GLU A 1 324 ? -16.917 20.757 -5.726 1.00 97.31 324 GLU A CA 1
ATOM 2578 C C . GLU A 1 324 ? -17.597 21.848 -6.574 1.00 97.31 324 GLU A C 1
ATOM 2580 O O . GLU A 1 324 ? -18.500 21.550 -7.361 1.00 97.31 324 GLU A O 1
ATOM 2585 N N . SER A 1 325 ? -17.137 23.103 -6.479 1.00 97.31 325 SER A N 1
ATOM 2586 C CA . SER A 1 325 ? -17.624 24.211 -7.314 1.00 97.31 325 SER A CA 1
ATOM 2587 C C . SER A 1 325 ? -17.327 23.986 -8.802 1.00 97.31 325 SER A C 1
ATOM 2589 O O . SER A 1 325 ? -18.203 24.207 -9.647 1.00 97.31 325 SER A O 1
ATOM 2591 N N . LEU A 1 326 ? -16.125 23.492 -9.128 1.00 98.12 326 LEU A N 1
ATOM 2592 C CA . LEU A 1 326 ? -15.749 23.136 -10.500 1.00 98.12 326 LEU A CA 1
ATOM 2593 C C . LEU A 1 326 ? -16.562 21.942 -11.008 1.00 98.12 326 LEU A C 1
ATOM 2595 O O . LEU A 1 326 ? -17.166 22.034 -12.076 1.00 98.12 326 LEU A O 1
ATOM 2599 N N . ALA A 1 327 ? -16.657 20.866 -10.222 1.00 97.25 327 ALA A N 1
ATOM 2600 C CA . ALA A 1 327 ? -17.442 19.678 -10.552 1.00 97.25 327 ALA A CA 1
ATOM 2601 C C . ALA A 1 327 ? -18.907 20.031 -10.860 1.00 97.25 327 ALA A C 1
ATOM 2603 O O . ALA A 1 327 ? -19.464 19.585 -11.861 1.00 97.25 327 ALA A O 1
ATOM 2604 N N . ALA A 1 328 ? -19.519 20.916 -10.068 1.00 96.38 328 ALA A N 1
ATOM 2605 C CA . ALA A 1 328 ? -20.890 21.380 -10.281 1.00 96.38 328 ALA A CA 1
ATOM 2606 C C . ALA A 1 328 ? -21.097 22.198 -11.574 1.00 96.38 328 ALA A C 1
ATOM 2608 O O . ALA A 1 328 ? -22.236 22.496 -11.946 1.00 96.38 328 ALA A O 1
ATOM 2609 N N . ALA A 1 329 ? -20.028 22.626 -12.248 1.00 97.50 329 ALA A N 1
ATOM 2610 C CA . ALA A 1 329 ? -20.101 23.332 -13.523 1.00 97.50 329 ALA A CA 1
ATOM 2611 C C . ALA A 1 329 ? -19.812 22.450 -14.743 1.00 97.50 329 ALA A C 1
ATOM 2613 O O . ALA A 1 329 ? -20.093 22.881 -15.861 1.00 97.50 329 ALA A O 1
ATOM 2614 N N . MET A 1 330 ? -19.298 21.238 -14.541 1.00 97.81 330 MET A N 1
ATOM 2615 C CA . MET A 1 330 ? -18.855 20.345 -15.608 1.00 97.81 330 MET A CA 1
ATOM 2616 C C . MET A 1 330 ? -20.009 19.733 -16.413 1.00 97.81 330 MET A C 1
ATOM 2618 O O . MET A 1 330 ? -21.031 19.311 -15.874 1.00 97.81 330 MET A O 1
ATOM 2622 N N . ASP A 1 331 ? -19.798 19.635 -17.725 1.00 95.31 331 ASP A N 1
ATOM 2623 C CA . ASP A 1 331 ? -20.506 18.715 -18.609 1.00 95.31 331 ASP A CA 1
ATOM 2624 C C . ASP A 1 331 ? -19.970 17.298 -18.367 1.00 95.31 331 ASP A C 1
ATOM 2626 O O . ASP A 1 331 ? -18.761 17.068 -18.311 1.00 95.31 331 ASP A O 1
ATOM 2630 N N . ARG A 1 332 ? -20.880 16.341 -18.197 1.00 89.94 332 ARG A N 1
ATOM 2631 C CA . ARG A 1 332 ? -20.543 14.988 -17.747 1.00 89.94 332 ARG A CA 1
ATOM 2632 C C . ARG A 1 332 ? -19.703 14.192 -18.735 1.00 89.94 332 ARG A C 1
ATOM 2634 O O . ARG A 1 332 ? -18.967 13.310 -18.309 1.00 89.94 332 ARG A O 1
ATOM 2641 N N . GLU A 1 333 ? -19.856 14.466 -20.023 1.00 88.12 333 GLU A N 1
ATOM 2642 C CA . GLU A 1 333 ? -19.246 13.671 -21.085 1.00 88.12 333 GLU A CA 1
ATOM 2643 C C . GLU A 1 333 ? -17.959 14.311 -21.605 1.00 88.12 333 GLU A C 1
ATOM 2645 O O . GLU A 1 333 ? -17.088 13.608 -22.112 1.00 88.12 333 GLU A O 1
ATOM 2650 N N . ARG A 1 334 ? -17.837 15.642 -21.508 1.00 92.56 334 ARG A N 1
ATOM 2651 C CA . ARG A 1 334 ? -16.799 16.393 -22.236 1.00 92.56 334 ARG A CA 1
ATOM 2652 C C . ARG A 1 334 ? -15.900 17.266 -21.366 1.00 92.56 334 ARG A C 1
ATOM 2654 O O . ARG A 1 334 ? -14.820 17.654 -21.830 1.00 92.56 334 ARG A O 1
ATOM 2661 N N . SER A 1 335 ? -16.325 17.609 -20.149 1.00 97.62 335 SER A N 1
ATOM 2662 C CA . SER A 1 335 ? -15.522 18.443 -19.252 1.00 97.62 335 SER A CA 1
ATOM 2663 C C . SER A 1 335 ? -14.486 17.628 -18.492 1.00 97.62 335 SER A C 1
ATOM 2665 O O . SER A 1 335 ? -14.757 16.528 -18.015 1.00 97.62 335 SER A O 1
ATOM 2667 N N . ARG A 1 336 ? -13.328 18.246 -18.264 1.00 97.88 336 ARG A N 1
ATOM 2668 C CA . ARG A 1 336 ? -12.303 17.762 -17.336 1.00 97.88 336 ARG A CA 1
ATOM 2669 C C . ARG A 1 336 ? -11.790 18.898 -16.451 1.00 97.88 336 ARG A C 1
ATOM 2671 O O . ARG A 1 336 ? -11.803 20.061 -16.858 1.00 97.88 336 ARG A O 1
ATOM 2678 N N . VAL A 1 337 ? -11.336 18.560 -15.252 1.00 98.44 337 VAL A N 1
ATOM 2679 C CA . VAL A 1 337 ? -10.516 19.440 -14.416 1.00 98.44 337 VAL A CA 1
ATOM 2680 C C . VAL A 1 337 ? -9.061 19.064 -14.651 1.00 98.44 337 VAL A C 1
ATOM 2682 O O . VAL A 1 337 ? -8.713 17.885 -14.621 1.00 98.44 337 VAL A O 1
ATOM 2685 N N . LEU A 1 338 ? -8.220 20.060 -14.898 1.00 97.75 338 LEU A N 1
ATOM 2686 C CA . LEU A 1 338 ? -6.776 19.893 -15.018 1.00 97.75 338 LEU A CA 1
ATOM 2687 C C . LEU A 1 338 ? -6.109 20.689 -13.898 1.00 97.75 338 LEU A C 1
ATOM 2689 O O . LEU A 1 338 ? -6.261 21.909 -13.839 1.00 97.75 338 LEU A O 1
ATOM 2693 N N . ILE A 1 339 ? -5.390 19.995 -13.020 1.00 97.31 339 ILE A N 1
ATOM 2694 C CA . ILE A 1 339 ? -4.709 20.576 -11.860 1.00 97.31 339 ILE A CA 1
ATOM 2695 C C . ILE A 1 339 ? -3.201 20.474 -12.085 1.00 97.31 339 ILE A C 1
ATOM 2697 O O . ILE A 1 339 ? -2.668 19.370 -12.159 1.00 97.31 339 ILE A O 1
ATOM 2701 N N . THR A 1 340 ? -2.507 21.606 -12.181 1.00 93.81 340 THR A N 1
ATOM 2702 C CA . THR A 1 340 ? -1.048 21.632 -12.372 1.00 93.81 340 THR A CA 1
ATOM 2703 C C . THR A 1 340 ? -0.345 22.075 -11.094 1.00 93.81 340 THR A C 1
ATOM 2705 O O . THR A 1 340 ? -0.356 23.261 -10.759 1.00 93.81 340 THR A O 1
ATOM 2708 N N . GLU A 1 341 ? 0.288 21.126 -10.408 1.00 92.12 341 GLU A N 1
ATOM 2709 C CA . GLU A 1 341 ? 0.920 21.297 -9.090 1.00 92.12 341 GLU A CA 1
ATOM 2710 C C . GLU A 1 341 ? 2.215 20.469 -8.997 1.00 92.12 341 GLU A C 1
ATOM 2712 O O . GLU A 1 341 ? 2.497 19.636 -9.870 1.00 92.12 341 GLU A O 1
ATOM 2717 N N . TYR A 1 342 ? 3.019 20.677 -7.950 1.00 90.56 342 TYR A N 1
ATOM 2718 C CA . TYR A 1 342 ? 4.095 19.737 -7.631 1.00 90.56 342 TYR A CA 1
ATOM 2719 C C . TYR A 1 342 ? 3.479 18.418 -7.161 1.00 90.56 342 TYR A C 1
ATOM 2721 O O . TYR A 1 342 ? 2.582 18.399 -6.319 1.00 90.56 342 TYR A O 1
ATOM 2729 N N . ILE A 1 343 ? 3.944 17.299 -7.721 1.00 90.31 343 ILE A N 1
ATOM 2730 C CA . ILE A 1 343 ? 3.425 15.977 -7.357 1.00 90.31 343 ILE A CA 1
ATOM 2731 C C . ILE A 1 343 ? 4.504 15.210 -6.611 1.00 90.31 343 ILE A C 1
ATOM 2733 O O . ILE A 1 343 ? 5.464 14.714 -7.209 1.00 90.31 343 ILE A O 1
ATOM 2737 N N . LEU A 1 344 ? 4.329 15.103 -5.297 1.00 91.00 344 LEU A N 1
ATOM 2738 C CA . LEU A 1 344 ? 5.273 14.419 -4.424 1.00 91.00 344 LEU A CA 1
ATOM 2739 C C . LEU A 1 344 ? 5.356 12.921 -4.776 1.00 91.00 344 LEU A C 1
ATOM 2741 O O . LEU A 1 344 ? 4.319 12.288 -5.007 1.00 91.00 344 LEU A O 1
ATOM 2745 N N . PRO A 1 345 ? 6.561 12.322 -4.812 1.00 86.38 345 PRO A N 1
ATOM 2746 C CA . PRO A 1 345 ? 6.697 10.873 -4.861 1.00 86.38 345 PRO A CA 1
ATOM 2747 C C . PRO A 1 345 ? 6.335 10.259 -3.501 1.00 86.38 345 PRO A C 1
ATOM 2749 O O . PRO A 1 345 ? 6.629 10.836 -2.454 1.00 86.38 345 PRO A O 1
ATOM 2752 N N . ASP A 1 346 ? 5.761 9.055 -3.514 1.00 82.94 346 ASP A N 1
ATOM 2753 C CA . ASP A 1 346 ? 5.415 8.317 -2.287 1.00 82.94 346 ASP A CA 1
ATOM 2754 C C . ASP A 1 346 ? 6.652 7.975 -1.435 1.00 82.94 346 ASP A C 1
ATOM 2756 O O . ASP A 1 346 ? 6.575 7.885 -0.211 1.00 82.94 346 ASP A O 1
ATOM 2760 N N . VAL A 1 347 ? 7.806 7.776 -2.084 1.00 84.00 347 VAL A N 1
ATOM 2761 C CA . VAL A 1 347 ? 9.093 7.452 -1.455 1.00 84.00 347 VAL A CA 1
ATOM 2762 C C . VAL A 1 347 ? 10.205 8.218 -2.168 1.00 84.00 347 VAL A C 1
ATOM 2764 O O . VAL A 1 347 ? 10.194 8.351 -3.389 1.00 84.00 347 VAL A O 1
ATOM 2767 N N . GLY A 1 348 ? 11.200 8.694 -1.414 1.00 80.75 348 GLY A N 1
ATOM 2768 C CA . GLY A 1 348 ? 12.399 9.307 -1.996 1.00 80.75 348 GLY A CA 1
ATOM 2769 C C . GLY A 1 348 ? 12.236 10.774 -2.402 1.00 80.75 348 GLY A C 1
ATOM 2770 O O . GLY A 1 348 ? 12.912 11.230 -3.322 1.00 80.75 348 GLY A O 1
ATOM 2771 N N . SER A 1 349 ? 11.365 11.528 -1.722 1.00 85.06 349 SER A N 1
ATOM 2772 C CA . SER A 1 349 ? 11.276 12.982 -1.895 1.00 85.06 349 SER A CA 1
ATOM 2773 C C . SER A 1 349 ? 12.634 13.662 -1.731 1.00 85.06 349 SER A C 1
ATOM 2775 O O . SER A 1 349 ? 13.388 13.380 -0.799 1.00 85.06 349 SER A O 1
ATOM 2777 N N . ASN A 1 350 ? 12.939 14.581 -2.646 1.00 84.81 350 ASN A N 1
ATOM 2778 C CA . ASN A 1 350 ? 14.153 15.377 -2.592 1.00 84.81 350 ASN A CA 1
ATOM 2779 C C . ASN A 1 350 ? 13.976 16.600 -1.671 1.00 84.81 350 ASN A C 1
ATOM 2781 O O . ASN A 1 350 ? 12.888 16.904 -1.183 1.00 84.81 350 ASN A O 1
ATOM 2785 N N . MET A 1 351 ? 15.064 17.341 -1.451 1.00 86.19 351 MET A N 1
ATOM 2786 C CA . MET A 1 351 ? 15.024 18.549 -0.618 1.00 86.19 351 MET A CA 1
ATOM 2787 C C . MET A 1 351 ? 14.096 19.628 -1.196 1.00 86.19 351 MET A C 1
ATOM 2789 O O . MET A 1 351 ? 13.552 20.417 -0.433 1.00 86.19 351 MET A O 1
ATOM 2793 N N . PHE A 1 352 ? 13.899 19.652 -2.520 1.00 84.56 352 PHE A N 1
ATOM 2794 C CA . PHE A 1 352 ? 12.981 20.585 -3.166 1.00 84.56 352 PHE A CA 1
ATOM 2795 C C . PHE A 1 352 ? 11.530 20.350 -2.740 1.00 84.56 352 PHE A C 1
ATOM 2797 O O . PHE A 1 352 ? 10.872 21.271 -2.265 1.00 84.56 352 PHE A O 1
ATOM 2804 N N . HIS A 1 353 ? 11.084 19.098 -2.809 1.00 88.19 353 HIS A N 1
ATOM 2805 C CA . HIS A 1 353 ? 9.787 18.668 -2.300 1.00 88.19 353 HIS A CA 1
ATOM 2806 C C . HIS A 1 353 ? 9.604 19.038 -0.823 1.00 88.19 353 HIS A C 1
ATOM 2808 O O . HIS A 1 353 ? 8.579 19.597 -0.445 1.00 88.19 353 HIS A O 1
ATOM 2814 N N . ALA A 1 354 ? 10.620 18.768 0.003 1.00 90.12 354 ALA A N 1
ATOM 2815 C CA . ALA A 1 354 ? 10.548 18.999 1.441 1.00 90.12 354 ALA A CA 1
ATOM 2816 C C . ALA A 1 354 ? 10.430 20.487 1.804 1.00 90.12 354 ALA A C 1
ATOM 2818 O O . ALA A 1 354 ? 9.579 20.851 2.615 1.00 90.12 354 ALA A O 1
ATOM 2819 N N . TRP A 1 355 ? 11.263 21.365 1.225 1.00 89.31 355 TRP A N 1
ATOM 2820 C CA . TRP A 1 355 ? 11.181 22.788 1.566 1.00 89.31 355 TRP A CA 1
ATOM 2821 C C . TRP A 1 355 ? 9.905 23.430 1.026 1.00 89.31 355 TRP A C 1
ATOM 2823 O O . TRP A 1 355 ? 9.368 24.314 1.693 1.00 89.31 355 TRP A O 1
ATOM 2833 N N . MET A 1 356 ? 9.400 22.985 -0.131 1.00 90.25 356 MET A N 1
ATOM 2834 C CA . MET A 1 356 ? 8.144 23.492 -0.678 1.00 90.25 356 MET A CA 1
ATOM 2835 C C . MET A 1 356 ? 6.961 23.104 0.214 1.00 90.25 356 MET A C 1
ATOM 2837 O O . MET A 1 356 ? 6.222 23.984 0.647 1.00 90.25 356 MET A O 1
ATOM 2841 N N . ASP A 1 357 ? 6.843 21.828 0.595 1.00 93.12 357 ASP A N 1
ATOM 2842 C CA . ASP A 1 357 ? 5.774 21.366 1.488 1.00 93.12 357 ASP A CA 1
ATOM 2843 C C . ASP A 1 357 ? 5.815 22.070 2.851 1.00 93.12 357 ASP A C 1
ATOM 2845 O O . ASP A 1 357 ? 4.801 22.563 3.339 1.00 93.12 357 ASP A O 1
ATOM 2849 N N . HIS A 1 358 ? 7.006 22.229 3.437 1.00 92.62 358 HIS A N 1
ATOM 2850 C CA . HIS A 1 358 ? 7.160 22.982 4.683 1.00 92.62 358 HIS A CA 1
ATOM 2851 C C . HIS A 1 358 ? 6.805 24.466 4.539 1.00 92.62 358 HIS A C 1
ATOM 2853 O O . HIS A 1 358 ? 6.318 25.072 5.496 1.00 92.62 358 HIS A O 1
ATOM 2859 N N . THR A 1 359 ? 7.066 25.056 3.370 1.00 91.38 359 THR A N 1
ATOM 2860 C CA . THR A 1 359 ? 6.648 26.427 3.068 1.00 91.38 359 THR A CA 1
ATOM 2861 C C . THR A 1 359 ? 5.126 26.478 3.047 1.00 91.38 359 THR A C 1
ATOM 2863 O O . THR A 1 359 ? 4.559 27.240 3.818 1.00 91.38 359 THR A O 1
ATOM 2866 N N . MET A 1 360 ? 4.453 25.612 2.285 1.00 91.69 360 MET A N 1
ATOM 2867 C CA . MET A 1 360 ? 2.986 25.574 2.223 1.00 91.69 360 MET A CA 1
ATOM 2868 C C . MET A 1 360 ? 2.350 25.315 3.595 1.00 91.69 360 MET A C 1
ATOM 2870 O O . MET A 1 360 ? 1.448 26.045 4.008 1.00 91.69 360 MET A O 1
ATOM 2874 N N . MET A 1 361 ? 2.897 24.376 4.370 1.00 91.75 361 MET A N 1
ATOM 2875 C CA . MET A 1 361 ? 2.468 24.086 5.741 1.00 91.75 361 MET A CA 1
ATOM 2876 C C . MET A 1 361 ? 2.504 25.328 6.643 1.00 91.75 361 MET A C 1
ATOM 2878 O O . MET A 1 361 ? 1.616 25.515 7.477 1.00 91.75 361 MET A O 1
ATOM 2882 N N . ALA A 1 362 ? 3.499 26.207 6.471 1.00 91.06 362 ALA A N 1
ATOM 2883 C CA . ALA A 1 362 ? 3.618 27.427 7.264 1.00 91.06 362 ALA A CA 1
ATOM 2884 C C . ALA A 1 362 ? 2.458 28.416 7.040 1.00 91.06 362 ALA A C 1
ATOM 2886 O O . ALA A 1 362 ? 2.153 29.187 7.951 1.00 91.06 362 ALA A O 1
ATOM 2887 N N . PHE A 1 363 ? 1.781 28.356 5.890 1.00 86.38 363 PHE A N 1
ATOM 2888 C CA . PHE A 1 363 ? 0.633 29.208 5.542 1.00 86.38 363 PHE A CA 1
ATOM 2889 C C . PHE A 1 363 ? -0.704 28.448 5.526 1.00 86.38 363 PHE A C 1
ATOM 2891 O O . PHE A 1 363 ? -1.742 29.030 5.222 1.00 86.38 363 PHE A O 1
ATOM 2898 N N . GLY A 1 364 ? -0.700 27.168 5.913 1.00 87.19 364 GLY A N 1
ATOM 2899 C CA . GLY A 1 364 ? -1.892 26.319 5.994 1.00 87.19 364 GLY A CA 1
ATOM 2900 C C . GLY A 1 364 ? -2.191 25.484 4.746 1.00 87.19 364 GLY A C 1
ATOM 2901 O O . GLY A 1 364 ? -3.167 24.737 4.759 1.00 87.19 364 GLY A O 1
ATOM 2902 N N . GLY A 1 365 ? -1.353 25.581 3.716 1.00 90.88 365 GLY A N 1
ATOM 2903 C CA . GLY A 1 365 ? -1.378 24.732 2.531 1.00 90.88 365 GLY A CA 1
ATOM 2904 C C . GLY A 1 365 ? -0.639 23.406 2.724 1.00 90.88 365 GLY A C 1
ATOM 2905 O O . GLY A 1 365 ? -0.201 23.066 3.827 1.00 90.88 365 GLY A O 1
ATOM 2906 N N . ARG A 1 366 ? -0.499 22.650 1.633 1.00 92.50 366 ARG A N 1
ATOM 2907 C CA . ARG A 1 366 ? 0.274 21.401 1.576 1.00 92.50 366 ARG A CA 1
ATOM 2908 C C . ARG A 1 366 ? 0.622 21.019 0.143 1.00 92.50 366 ARG A C 1
ATOM 2910 O O . ARG A 1 366 ? -0.184 21.212 -0.768 1.00 92.50 366 ARG A O 1
ATOM 2917 N N . GLU A 1 367 ? 1.757 20.357 -0.024 1.00 94.38 367 GLU A N 1
ATOM 2918 C CA . GLU A 1 367 ? 2.029 19.598 -1.239 1.00 94.38 367 GLU A CA 1
ATOM 2919 C C . GLU A 1 367 ? 1.379 18.206 -1.151 1.00 94.38 367 GLU A C 1
ATOM 2921 O O . GLU A 1 367 ? 1.020 17.706 -0.074 1.00 94.38 367 GLU A O 1
ATOM 2926 N N . ARG A 1 368 ? 1.132 17.587 -2.309 1.00 95.12 368 ARG A N 1
ATOM 2927 C CA . ARG A 1 368 ? 0.320 16.364 -2.404 1.00 95.12 368 ARG A CA 1
ATOM 2928 C C . ARG A 1 368 ? 0.995 15.293 -3.247 1.00 95.12 368 ARG A C 1
ATOM 2930 O O . ARG A 1 368 ? 1.559 15.567 -4.307 1.00 95.12 368 ARG A O 1
ATOM 2937 N N . THR A 1 369 ? 0.913 14.055 -2.770 1.00 95.12 369 THR A N 1
ATOM 2938 C CA . THR A 1 369 ? 1.214 12.863 -3.570 1.00 95.12 369 THR A CA 1
ATOM 2939 C C . THR A 1 369 ? 0.080 12.583 -4.556 1.00 95.12 369 THR A C 1
ATOM 2941 O O . THR A 1 369 ? -1.011 13.146 -4.460 1.00 95.12 369 THR A O 1
ATOM 2944 N N . GLU A 1 370 ? 0.299 11.666 -5.494 1.00 94.19 370 GLU A N 1
ATOM 2945 C CA . GLU A 1 370 ? -0.766 11.194 -6.389 1.00 94.19 370 GLU A CA 1
ATOM 2946 C C . GLU A 1 370 ? -1.950 10.590 -5.615 1.00 94.19 370 GLU A C 1
ATOM 2948 O O . GLU A 1 370 ? -3.104 10.875 -5.929 1.00 94.19 370 GLU A O 1
ATOM 2953 N N . LYS A 1 371 ? -1.669 9.856 -4.531 1.00 95.00 371 LYS A N 1
ATOM 2954 C CA . LYS A 1 371 ? -2.685 9.282 -3.634 1.00 95.00 371 LYS A CA 1
ATOM 2955 C C . LYS A 1 371 ? -3.473 10.344 -2.867 1.00 95.00 371 LYS A C 1
ATOM 2957 O O . LYS A 1 371 ? -4.663 10.165 -2.606 1.00 95.00 371 LYS A O 1
ATOM 2962 N N . ASP A 1 372 ? -2.826 11.444 -2.483 1.00 96.06 372 ASP A N 1
ATOM 2963 C CA . ASP A 1 372 ? -3.519 12.578 -1.863 1.00 96.06 372 ASP A CA 1
ATOM 2964 C C . ASP A 1 372 ? -4.476 13.244 -2.859 1.00 96.06 372 ASP A C 1
ATOM 2966 O O . ASP A 1 372 ? -5.619 13.538 -2.505 1.00 96.06 372 ASP A O 1
ATOM 2970 N N . TRP A 1 373 ? -4.037 13.438 -4.110 1.00 96.62 373 TRP A N 1
ATOM 2971 C CA . TRP A 1 373 ? -4.886 13.968 -5.179 1.00 96.62 373 TRP A CA 1
ATOM 2972 C C . TRP A 1 373 ? -6.073 13.059 -5.477 1.00 96.62 373 TRP A C 1
ATOM 2974 O O . TRP A 1 373 ? -7.198 13.549 -5.529 1.00 96.62 373 TRP A O 1
ATOM 2984 N N . GLU A 1 374 ? -5.853 11.751 -5.620 1.00 96.25 374 GLU A N 1
ATOM 2985 C CA . GLU A 1 374 ? -6.924 10.774 -5.841 1.00 96.25 374 GLU A CA 1
ATOM 2986 C C . GLU A 1 374 ? -7.990 10.852 -4.740 1.00 96.25 374 GLU A C 1
ATOM 2988 O O . GLU A 1 374 ? -9.181 10.972 -5.029 1.00 96.25 374 GLU A O 1
ATOM 2993 N N . ARG A 1 375 ? -7.561 10.882 -3.473 1.00 96.00 375 ARG A N 1
ATOM 2994 C CA . ARG A 1 375 ? -8.459 10.987 -2.317 1.00 96.00 375 ARG A CA 1
ATOM 2995 C C . ARG A 1 375 ? -9.240 12.298 -2.298 1.00 96.00 375 ARG A C 1
ATOM 2997 O O . ARG A 1 375 ? -10.434 12.291 -2.005 1.00 96.00 375 ARG A O 1
ATOM 3004 N N . LEU A 1 376 ? -8.575 13.423 -2.557 1.00 96.50 376 LEU A N 1
ATOM 3005 C CA . LEU A 1 376 ? -9.216 14.736 -2.564 1.00 96.50 376 LEU A CA 1
ATOM 3006 C C . LEU A 1 376 ? -10.240 14.843 -3.706 1.00 96.50 376 LEU A C 1
ATOM 3008 O O . LEU A 1 376 ? -11.365 15.278 -3.473 1.00 96.50 376 LEU A O 1
ATOM 3012 N N . LEU A 1 377 ? -9.883 14.380 -4.907 1.00 97.62 377 LEU A N 1
ATOM 3013 C CA . LEU A 1 377 ? -10.772 14.347 -6.069 1.00 97.62 377 LEU A CA 1
ATOM 3014 C C . LEU A 1 377 ? -12.001 13.469 -5.820 1.00 97.62 377 LEU A C 1
ATOM 3016 O O . LEU A 1 377 ? -13.122 13.925 -6.058 1.00 97.62 377 LEU A O 1
ATOM 3020 N N . ASP A 1 378 ? -11.810 12.259 -5.283 1.00 94.44 378 ASP A N 1
ATOM 3021 C CA . ASP A 1 378 ? -12.903 11.322 -5.005 1.00 94.44 378 ASP A CA 1
ATOM 3022 C C . ASP A 1 378 ? -13.960 11.938 -4.078 1.00 94.44 378 ASP A C 1
ATOM 3024 O O . ASP A 1 378 ? -15.164 11.887 -4.354 1.00 94.44 378 ASP A O 1
ATOM 3028 N N . ARG A 1 379 ? -13.499 12.615 -3.019 1.00 91.69 379 ARG A N 1
ATOM 3029 C CA . ARG A 1 379 ? -14.361 13.311 -2.051 1.00 91.69 379 ARG A CA 1
ATOM 3030 C C . ARG A 1 379 ? -15.068 14.534 -2.633 1.00 91.69 379 ARG A C 1
ATOM 3032 O O . ARG A 1 379 ? -16.116 14.910 -2.112 1.00 91.69 379 ARG A O 1
ATOM 3039 N N . SER A 1 380 ? -14.533 15.116 -3.703 1.00 94.94 380 SER A N 1
ATOM 3040 C CA . SER A 1 380 ? -15.130 16.229 -4.450 1.00 94.94 380 SER A CA 1
ATOM 3041 C C . SER A 1 380 ? -16.019 15.780 -5.619 1.00 94.94 380 SER A C 1
ATOM 3043 O O . SER A 1 380 ? -16.453 16.612 -6.414 1.00 94.94 380 SER A O 1
ATOM 3045 N N . GLY A 1 381 ? -16.313 14.480 -5.747 1.00 94.19 381 GLY A N 1
ATOM 3046 C CA . GLY A 1 381 ? -17.160 13.952 -6.824 1.00 94.19 381 GLY A CA 1
ATOM 3047 C C . GLY A 1 381 ? -16.455 13.853 -8.180 1.00 94.19 381 GLY A C 1
ATOM 3048 O O . GLY A 1 381 ? -17.113 13.745 -9.218 1.00 94.19 381 GLY A O 1
ATOM 3049 N N . LEU A 1 382 ? -15.124 13.868 -8.180 1.00 96.38 382 LEU A N 1
ATOM 3050 C CA . LEU A 1 382 ? -14.273 13.730 -9.354 1.00 96.38 382 LEU A CA 1
ATOM 3051 C C . LEU A 1 382 ? -13.524 12.394 -9.295 1.00 96.38 382 LEU A C 1
ATOM 3053 O O . LEU A 1 382 ? -13.259 11.856 -8.226 1.00 96.38 382 LEU A O 1
ATOM 3057 N N . LYS A 1 383 ? -13.175 11.839 -10.450 1.00 95.88 383 LYS A N 1
ATOM 3058 C CA . LYS A 1 383 ? -12.315 10.661 -10.571 1.00 95.88 383 LYS A CA 1
ATOM 3059 C C . LYS A 1 383 ? -11.003 11.088 -11.213 1.00 95.88 383 LYS A C 1
ATOM 3061 O O . LYS A 1 383 ? -11.026 11.706 -12.276 1.00 95.88 383 LYS A O 1
ATOM 3066 N N . LEU A 1 384 ? -9.881 10.720 -10.597 1.00 97.06 384 LEU A N 1
ATOM 3067 C CA . LEU A 1 384 ? -8.566 10.823 -11.221 1.00 97.06 384 LEU A CA 1
ATOM 3068 C C . LEU A 1 384 ? -8.520 9.939 -12.477 1.00 97.06 384 LEU A C 1
ATOM 3070 O O . LEU A 1 384 ? -8.798 8.742 -12.408 1.00 97.06 384 LEU A O 1
ATOM 3074 N N . VAL A 1 385 ? -8.194 10.528 -13.625 1.00 95.75 385 VAL A N 1
ATOM 3075 C CA . VAL A 1 385 ? -8.066 9.819 -14.907 1.00 95.75 385 VAL A CA 1
ATOM 3076 C C . VAL A 1 385 ? -6.607 9.535 -15.216 1.00 95.75 385 VAL A C 1
ATOM 3078 O O . VAL A 1 385 ? -6.261 8.409 -15.570 1.00 95.75 385 VAL A O 1
ATOM 3081 N N . LYS A 1 386 ? -5.749 10.551 -15.096 1.00 95.50 386 LYS A N 1
ATOM 3082 C CA . LYS A 1 386 ? -4.331 10.438 -15.438 1.00 95.50 386 LYS A CA 1
ATOM 3083 C C . LYS A 1 386 ? -3.514 11.535 -14.769 1.00 95.50 386 LYS A C 1
ATOM 3085 O O . LYS A 1 386 ? -3.975 12.665 -14.654 1.00 95.50 386 LYS A O 1
ATOM 3090 N N . VAL A 1 387 ? -2.273 11.225 -14.401 1.00 95.56 387 VAL A N 1
ATOM 3091 C CA . VAL A 1 387 ? -1.270 12.236 -14.048 1.00 95.56 387 VAL A CA 1
ATOM 3092 C C . VAL A 1 387 ? -0.246 12.328 -15.175 1.00 95.56 387 VAL A C 1
ATOM 3094 O O . VAL A 1 387 ? 0.492 11.384 -15.449 1.00 95.56 387 VAL A O 1
ATOM 3097 N N . TRP A 1 388 ? -0.209 13.469 -15.853 1.00 93.31 388 TRP A N 1
ATOM 3098 C CA . TRP A 1 388 ? 0.733 13.754 -16.928 1.00 93.31 388 TRP A CA 1
ATOM 3099 C C . TRP A 1 388 ? 2.030 14.311 -16.341 1.00 93.31 388 TRP A C 1
ATOM 3101 O O . TRP A 1 388 ? 2.019 15.334 -15.654 1.00 93.31 388 TRP A O 1
ATOM 3111 N N . ARG A 1 389 ? 3.153 13.637 -16.602 1.00 88.19 389 ARG A N 1
ATOM 3112 C CA . ARG A 1 389 ? 4.485 14.015 -16.111 1.00 88.19 389 ARG A CA 1
ATOM 3113 C C . ARG A 1 389 ? 5.510 13.898 -17.232 1.00 88.19 389 ARG A C 1
ATOM 3115 O O . ARG A 1 389 ? 5.332 13.099 -18.150 1.00 88.19 389 ARG A O 1
ATOM 3122 N N . ALA A 1 390 ? 6.602 14.642 -17.112 1.00 77.56 390 ALA A N 1
ATOM 3123 C CA . ALA A 1 390 ? 7.784 14.463 -17.942 1.00 77.56 390 ALA A CA 1
ATOM 3124 C C . ALA A 1 390 ? 9.038 14.412 -17.056 1.00 77.56 390 ALA A C 1
ATOM 3126 O O . ALA A 1 390 ? 9.109 15.145 -16.064 1.00 77.56 390 ALA A O 1
ATOM 3127 N N . PRO A 1 391 ? 10.028 13.567 -17.393 1.00 66.69 391 PRO A N 1
ATOM 3128 C CA . PRO A 1 391 ? 11.297 13.518 -16.676 1.00 66.69 391 PRO A CA 1
ATOM 3129 C C . PRO A 1 391 ? 11.961 14.902 -16.564 1.00 66.69 391 PRO A C 1
ATOM 3131 O O . PRO A 1 391 ? 11.986 15.665 -17.528 1.00 66.69 391 PRO A O 1
ATOM 3134 N N . GLY A 1 392 ? 12.483 15.237 -15.381 1.00 65.38 392 GLY A N 1
ATOM 3135 C CA . GLY A 1 392 ? 13.123 16.532 -15.106 1.00 65.38 392 GLY A CA 1
ATOM 3136 C C . GLY A 1 392 ? 12.171 17.725 -14.925 1.00 65.38 392 GLY A C 1
ATOM 3137 O O . GLY A 1 392 ? 12.643 18.819 -14.614 1.00 65.38 392 GLY A O 1
ATOM 3138 N N . ILE A 1 393 ? 10.852 17.542 -15.071 1.00 74.06 393 ILE A N 1
ATOM 3139 C CA . ILE A 1 393 ? 9.853 18.585 -14.804 1.00 74.06 393 ILE A CA 1
ATOM 3140 C C . ILE A 1 393 ? 9.257 18.368 -13.402 1.00 74.06 393 ILE A C 1
ATOM 3142 O O . ILE A 1 393 ? 8.709 17.300 -13.135 1.00 74.06 393 ILE A O 1
ATOM 3146 N N . PRO A 1 394 ? 9.354 19.352 -12.486 1.00 71.31 394 PRO A N 1
ATOM 3147 C CA . PRO A 1 394 ? 8.966 19.161 -11.086 1.00 71.31 394 PRO A CA 1
ATOM 3148 C C . PRO A 1 394 ? 7.445 19.162 -10.859 1.00 71.31 394 PRO A C 1
ATOM 3150 O O . PRO A 1 394 ? 6.979 18.686 -9.827 1.00 71.31 394 PRO A O 1
ATOM 3153 N N . VAL A 1 395 ? 6.668 19.692 -11.807 1.00 84.56 395 VAL A N 1
ATOM 3154 C CA . VAL A 1 395 ? 5.199 19.716 -11.762 1.00 84.56 395 VAL A CA 1
ATOM 3155 C C . VAL A 1 395 ? 4.593 18.617 -12.631 1.00 84.56 395 VAL A C 1
ATOM 3157 O O . VAL A 1 395 ? 5.185 18.201 -13.627 1.00 84.56 395 VAL A O 1
ATOM 3160 N N . GLY A 1 396 ? 3.390 18.177 -12.275 1.00 90.69 396 GLY A N 1
ATOM 3161 C CA . GLY A 1 396 ? 2.559 17.293 -13.093 1.00 90.69 396 GLY A CA 1
ATOM 3162 C C . GLY A 1 396 ? 1.187 17.907 -13.353 1.00 90.69 396 GLY A C 1
ATOM 3163 O O . GLY A 1 396 ? 0.765 18.804 -12.626 1.00 90.69 396 GLY A O 1
ATOM 3164 N N . VAL A 1 397 ? 0.489 17.418 -14.381 1.00 95.44 397 VAL A N 1
ATOM 3165 C CA . VAL A 1 397 ? -0.916 17.770 -14.647 1.00 95.44 397 VAL A CA 1
ATOM 3166 C C . VAL A 1 397 ? -1.798 16.604 -14.226 1.00 95.44 397 VAL A C 1
ATOM 3168 O O . VAL A 1 397 ? -1.775 15.542 -14.842 1.00 95.44 397 VAL A O 1
ATOM 3171 N N . VAL A 1 398 ? -2.576 16.794 -13.174 1.00 97.38 398 VAL A N 1
ATOM 3172 C CA . VAL A 1 398 ? -3.581 15.850 -12.690 1.00 97.38 398 VAL A CA 1
ATOM 3173 C C . VAL A 1 398 ? -4.870 16.094 -13.472 1.00 97.38 398 VAL A C 1
ATOM 3175 O O . VAL A 1 398 ? -5.484 17.154 -13.365 1.00 97.38 398 VAL A O 1
ATOM 3178 N N . GLU A 1 399 ? -5.270 15.123 -14.284 1.00 97.94 399 GLU A N 1
ATOM 3179 C CA . GLU A 1 399 ? -6.512 15.143 -15.050 1.00 97.94 399 GLU A CA 1
ATOM 3180 C C . GLU A 1 399 ? -7.610 14.394 -14.300 1.00 97.94 399 GLU A C 1
ATOM 3182 O O . GLU A 1 399 ? -7.458 13.214 -13.976 1.00 97.94 399 GLU A O 1
ATOM 3187 N N . ALA A 1 400 ? -8.734 15.066 -14.065 1.00 97.75 400 ALA A N 1
ATOM 3188 C CA . ALA A 1 400 ? -9.875 14.508 -13.359 1.00 97.75 400 ALA A CA 1
ATOM 3189 C C . ALA A 1 400 ? -11.188 14.756 -14.104 1.00 97.75 400 ALA A C 1
ATOM 3191 O O . ALA A 1 400 ? -11.414 15.826 -14.670 1.00 97.75 400 ALA A O 1
ATOM 3192 N N . HIS A 1 401 ? -12.068 13.760 -14.114 1.00 96.62 401 HIS A N 1
ATOM 3193 C CA . HIS A 1 401 ? -13.384 13.827 -14.759 1.00 96.62 401 HIS A CA 1
ATOM 3194 C C . HIS A 1 401 ? -14.482 13.715 -13.701 1.00 96.62 401 HIS A C 1
ATOM 3196 O O . HIS A 1 401 ? -14.217 13.296 -12.575 1.00 96.62 401 HIS A O 1
ATOM 3202 N N . LEU A 1 402 ? -15.726 14.065 -14.041 1.00 95.31 402 LEU A N 1
ATOM 3203 C CA . LEU A 1 402 ? -16.852 13.809 -13.141 1.00 95.31 402 LEU A CA 1
ATOM 3204 C C . LEU A 1 402 ? -16.930 12.315 -12.824 1.00 95.31 402 LEU A C 1
ATOM 3206 O O . LEU A 1 402 ? -16.957 11.477 -13.728 1.00 95.31 402 LEU A O 1
ATOM 3210 N N . LYS A 1 403 ? -17.000 11.971 -11.535 1.00 86.88 403 LYS A N 1
ATOM 3211 C CA . LYS A 1 403 ? -17.191 10.584 -11.120 1.00 86.88 403 LYS A CA 1
ATOM 3212 C C . LYS A 1 403 ? -18.515 10.110 -11.713 1.00 86.88 403 LYS A C 1
ATOM 3214 O O . LYS A 1 403 ? -19.575 10.701 -11.481 1.00 86.88 403 LYS A O 1
ATOM 3219 N N . THR A 1 404 ? -18.485 9.041 -12.501 1.00 61.25 404 THR A N 1
ATOM 3220 C CA . THR A 1 404 ? -19.707 8.384 -12.956 1.00 61.25 404 THR A CA 1
ATOM 3221 C C . THR A 1 404 ? -20.445 7.871 -11.728 1.00 61.25 404 THR A C 1
ATOM 3223 O O . THR A 1 404 ? -20.144 6.795 -11.222 1.00 61.25 404 THR A O 1
ATOM 3226 N N . MET A 1 405 ? -21.439 8.625 -11.241 1.00 45.59 405 MET A N 1
ATOM 3227 C CA . MET A 1 405 ? -22.545 7.997 -10.529 1.00 45.59 405 MET A CA 1
ATOM 3228 C C . MET A 1 405 ? -23.136 6.989 -11.509 1.00 45.59 405 MET A C 1
ATOM 3230 O O . MET A 1 405 ? -23.852 7.385 -12.435 1.00 45.59 405 MET A O 1
ATOM 3234 N N . GLY A 1 406 ? -22.806 5.707 -11.343 1.00 35.06 406 GLY A N 1
ATOM 3235 C CA . GLY A 1 406 ? -23.674 4.653 -11.838 1.00 35.06 406 GLY A CA 1
ATOM 3236 C C . GLY A 1 406 ? -25.078 5.011 -11.372 1.00 35.06 406 GLY A C 1
ATOM 3237 O O . GLY A 1 406 ? -25.249 5.438 -10.229 1.00 35.06 406 GLY A O 1
ATOM 3238 N N . TYR A 1 407 ? -26.046 4.967 -12.281 1.00 29.61 407 TYR A N 1
ATOM 3239 C CA . TYR A 1 407 ? -27.446 5.241 -11.986 1.00 29.61 407 TYR A CA 1
ATOM 3240 C C . TYR A 1 407 ? -27.952 4.266 -10.911 1.00 29.61 407 TYR A C 1
ATOM 3242 O O . TYR A 1 407 ? -28.565 3.248 -11.193 1.00 29.61 407 TYR A O 1
ATOM 3250 N N . PHE A 1 408 ? -27.692 4.612 -9.660 1.00 35.50 408 PHE A N 1
ATOM 3251 C CA . PHE A 1 408 ? -28.306 4.106 -8.452 1.00 35.50 408 PHE A CA 1
ATOM 3252 C C . PHE A 1 408 ? -28.517 5.322 -7.560 1.00 35.50 408 PHE A C 1
ATOM 3254 O O . PHE A 1 408 ? -27.725 5.607 -6.672 1.00 35.50 408 PHE A O 1
ATOM 3261 N N . SER A 1 409 ? -29.559 6.093 -7.873 1.00 32.69 409 SER A N 1
ATOM 3262 C CA . SER A 1 409 ? -30.426 6.770 -6.901 1.00 32.69 409 SER A CA 1
ATOM 3263 C C . SER A 1 409 ? -31.227 7.863 -7.600 1.00 32.69 409 SER A C 1
ATOM 3265 O O . SER A 1 409 ? -30.698 8.918 -7.934 1.00 32.69 409 SER A O 1
ATOM 3267 N N . GLN A 1 410 ? -32.525 7.617 -7.774 1.00 27.06 410 GLN A N 1
ATOM 3268 C CA . GLN A 1 410 ? -33.525 8.614 -7.369 1.00 27.06 410 GLN A CA 1
ATOM 3269 C C . GLN A 1 410 ? -34.926 8.034 -7.095 1.00 27.06 410 GLN A C 1
ATOM 3271 O O . GLN A 1 410 ? -35.830 8.790 -6.762 1.00 27.06 410 GLN A O 1
ATOM 3276 N N . PHE A 1 411 ? -35.115 6.705 -7.118 1.00 29.81 411 PHE A N 1
ATOM 3277 C CA . PHE A 1 411 ? -36.409 6.077 -6.797 1.00 29.81 411 PHE A CA 1
ATOM 3278 C C . PHE A 1 411 ? -36.440 5.141 -5.578 1.00 29.81 411 PHE A C 1
ATOM 3280 O O . PHE A 1 411 ? -37.444 4.466 -5.375 1.00 29.81 411 PHE A O 1
ATOM 3287 N N . SER A 1 412 ? -35.427 5.148 -4.703 1.00 30.22 412 SER A N 1
ATOM 3288 C CA . SER A 1 412 ? -35.425 4.259 -3.518 1.00 30.22 412 SER A CA 1
ATOM 3289 C C . SER A 1 412 ? -35.394 4.964 -2.157 1.00 30.22 412 SER A C 1
ATOM 3291 O O . SER A 1 412 ? -35.312 4.293 -1.136 1.00 30.22 412 SER A O 1
ATOM 3293 N N . LEU A 1 413 ? -35.524 6.295 -2.097 1.00 28.44 413 LEU A N 1
ATOM 3294 C CA . LEU A 1 413 ? -35.506 7.048 -0.828 1.00 28.44 413 LEU A CA 1
ATOM 3295 C C . LEU A 1 413 ? -36.896 7.436 -0.289 1.00 28.44 413 LEU A C 1
ATOM 3297 O O . LEU A 1 413 ? -36.992 8.277 0.599 1.00 28.44 413 LEU A O 1
ATOM 3301 N N . LEU A 1 414 ? -37.976 6.801 -0.766 1.00 29.03 414 LEU A N 1
ATOM 3302 C CA . LEU A 1 414 ? -39.332 7.055 -0.247 1.00 29.03 414 LEU A CA 1
ATOM 3303 C C . LEU A 1 414 ? -40.156 5.820 0.158 1.00 29.03 414 LEU A C 1
ATOM 3305 O O . LEU A 1 414 ? -41.361 5.936 0.360 1.00 29.03 414 LEU A O 1
ATOM 3309 N N . LEU A 1 415 ? -39.529 4.659 0.364 1.00 29.48 415 LEU A N 1
ATOM 3310 C CA . LEU A 1 415 ? -40.196 3.478 0.937 1.00 29.48 415 LEU A CA 1
ATOM 3311 C C . LEU A 1 415 ? -39.264 2.691 1.875 1.00 29.48 415 LEU A C 1
ATOM 3313 O O . LEU A 1 415 ? -39.046 1.498 1.727 1.00 29.48 415 LEU A O 1
ATOM 3317 N N . ALA A 1 416 ? -38.704 3.383 2.867 1.00 30.67 416 ALA A N 1
ATOM 3318 C CA . ALA A 1 416 ? -38.122 2.751 4.058 1.00 30.67 416 ALA A CA 1
ATOM 3319 C C . ALA A 1 416 ? -38.429 3.538 5.348 1.00 30.67 416 ALA A C 1
ATOM 3321 O O . ALA A 1 416 ? -37.791 3.348 6.379 1.00 30.67 416 ALA A O 1
ATOM 3322 N N . ALA A 1 417 ? -39.443 4.408 5.319 1.00 31.62 417 ALA A N 1
ATOM 3323 C CA . ALA A 1 417 ? -40.139 4.800 6.535 1.00 31.62 417 ALA A CA 1
ATOM 3324 C C . ALA A 1 417 ? -41.202 3.725 6.792 1.00 31.62 417 ALA A C 1
ATOM 3326 O O . ALA A 1 417 ? -42.074 3.541 5.950 1.00 31.62 417 ALA A O 1
ATOM 3327 N N . THR A 1 418 ? -41.127 3.048 7.942 1.00 30.78 418 THR A N 1
ATOM 3328 C CA . THR A 1 418 ? -42.039 1.995 8.458 1.00 30.78 418 THR A CA 1
ATOM 3329 C C . THR A 1 418 ? -41.632 0.522 8.310 1.00 30.78 418 THR A C 1
ATOM 3331 O O . THR A 1 418 ? -42.490 -0.323 8.122 1.00 30.78 418 THR A O 1
ATOM 3334 N N . VAL A 1 419 ? -40.374 0.154 8.575 1.00 29.64 419 VAL A N 1
ATOM 3335 C CA . VAL A 1 419 ? -40.112 -1.101 9.315 1.00 29.64 419 VAL A CA 1
ATOM 3336 C C . VAL A 1 419 ? -38.936 -0.861 10.256 1.00 29.64 419 VAL A C 1
ATOM 3338 O O . VAL A 1 419 ? -37.833 -0.552 9.818 1.00 29.64 419 VAL A O 1
ATOM 3341 N N . GLY A 1 420 ? -39.187 -0.933 11.563 1.00 31.20 420 GLY A N 1
ATOM 3342 C CA . GLY A 1 420 ? -38.163 -0.735 12.582 1.00 31.20 420 GLY A CA 1
ATOM 3343 C C . GLY A 1 420 ? -37.093 -1.820 12.513 1.00 31.20 420 GLY A C 1
ATOM 3344 O O . GLY A 1 420 ? -37.317 -2.934 12.980 1.00 31.20 420 GLY A O 1
ATOM 3345 N N . HIS A 1 421 ? -35.922 -1.476 11.983 1.00 27.30 421 HIS A N 1
ATOM 3346 C CA . HIS A 1 421 ? -34.685 -2.176 12.296 1.00 27.30 421 HIS A CA 1
ATOM 3347 C C . HIS A 1 421 ? -33.956 -1.412 13.410 1.00 27.30 421 HIS A C 1
ATOM 3349 O O . HIS A 1 421 ? -33.866 -0.184 13.346 1.00 27.30 421 HIS A O 1
ATOM 3355 N N . PRO A 1 422 ? -33.498 -2.104 14.469 1.00 30.80 422 PRO A N 1
ATOM 3356 C CA . PRO A 1 422 ? -32.802 -1.462 15.571 1.00 30.80 422 PRO A CA 1
ATOM 3357 C C . PRO A 1 422 ? -31.500 -0.844 15.063 1.00 30.80 422 PRO A C 1
ATOM 3359 O O . PRO A 1 422 ? -30.779 -1.450 14.274 1.00 30.80 422 PRO A O 1
ATOM 3362 N N . PHE A 1 423 ? -31.245 0.372 15.537 1.00 28.97 423 PHE A N 1
ATOM 3363 C CA . PHE A 1 423 ? -30.009 1.125 15.382 1.00 28.97 423 PHE A CA 1
ATOM 3364 C C . PHE A 1 423 ? -28.771 0.217 15.472 1.00 28.97 423 PHE A C 1
ATOM 3366 O O . PHE A 1 423 ? -28.528 -0.406 16.504 1.00 28.97 423 PHE A O 1
ATOM 3373 N N . SER A 1 424 ? -27.979 0.176 14.399 1.00 30.02 424 SER A N 1
ATOM 3374 C CA . SER A 1 424 ? -26.553 -0.133 14.485 1.00 30.02 424 SER A CA 1
ATOM 3375 C C . SER A 1 424 ? -25.891 1.094 15.116 1.00 30.02 424 SER A C 1
ATOM 337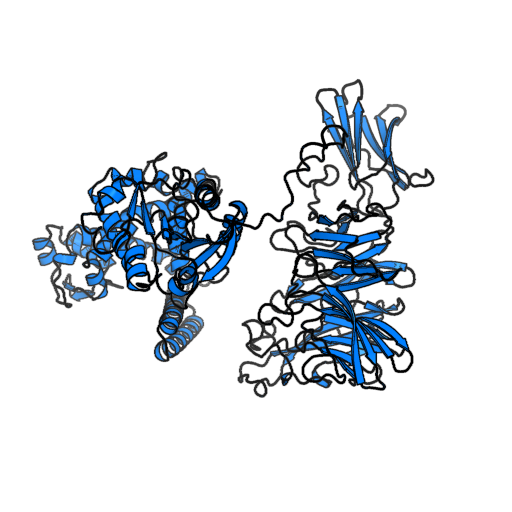7 O O . SER A 1 424 ? -25.884 2.178 14.531 1.00 30.02 424 SER A O 1
ATOM 3379 N N . GLU A 1 425 ? -25.466 0.951 16.372 1.00 32.81 425 GLU A N 1
ATOM 3380 C CA . GLU A 1 425 ? -24.700 1.965 17.096 1.00 32.81 425 GLU A CA 1
ATOM 3381 C C . GLU A 1 425 ? -23.340 2.196 16.419 1.00 32.81 425 GLU A C 1
ATOM 3383 O O . GLU A 1 425 ? -22.740 1.305 15.821 1.00 32.81 425 GLU A O 1
ATOM 3388 N N . ALA A 1 426 ? -22.887 3.442 16.502 1.00 28.89 426 ALA A N 1
ATOM 3389 C CA . ALA A 1 426 ? -21.720 3.994 15.840 1.00 28.89 426 ALA A CA 1
ATOM 3390 C C . ALA A 1 426 ? -20.410 3.199 16.052 1.00 28.89 426 ALA A C 1
ATOM 3392 O O . ALA A 1 426 ? -20.028 2.901 17.177 1.00 28.89 426 ALA A O 1
ATOM 3393 N N . GLY A 1 427 ? -19.662 2.976 14.964 1.00 36.47 427 GLY A N 1
ATOM 3394 C CA . GLY A 1 427 ? -18.200 2.827 14.976 1.00 36.47 427 GLY A CA 1
ATOM 3395 C C . GLY A 1 427 ? -17.606 1.598 15.678 1.00 36.47 427 GLY A C 1
ATOM 3396 O O . GLY A 1 427 ? -16.858 1.764 16.634 1.00 36.47 427 GLY A O 1
ATOM 3397 N N . GLY A 1 428 ? -17.855 0.390 15.159 1.00 51.88 428 GLY A N 1
ATOM 3398 C CA . GLY A 1 428 ? -16.883 -0.723 15.136 1.00 51.88 428 GLY A CA 1
ATOM 3399 C C . GLY A 1 428 ? -16.191 -1.162 16.441 1.00 51.88 428 GLY A C 1
ATOM 3400 O O . GLY A 1 428 ? -15.101 -1.723 16.362 1.00 51.88 428 GLY A O 1
ATOM 3401 N N . ARG A 1 429 ? -16.758 -0.916 17.630 1.00 72.06 429 ARG A N 1
ATOM 3402 C CA . ARG A 1 429 ? -16.174 -1.344 18.916 1.00 72.06 429 ARG A CA 1
ATOM 3403 C C . ARG A 1 429 ? -17.173 -2.147 19.747 1.00 72.06 429 ARG A C 1
ATOM 3405 O O . ARG A 1 429 ? -18.242 -1.647 20.080 1.00 72.06 429 ARG A O 1
ATOM 3412 N N . TYR A 1 430 ? -16.790 -3.370 20.110 1.00 90.25 430 TYR A N 1
ATOM 3413 C CA . TYR A 1 430 ? -17.533 -4.253 21.014 1.00 90.25 430 TYR A CA 1
ATOM 3414 C C . TYR A 1 430 ? -17.325 -3.813 22.468 1.00 90.25 430 TYR A C 1
ATOM 3416 O O . TYR A 1 430 ? -16.185 -3.684 22.910 1.00 90.25 430 TYR A O 1
ATOM 3424 N N . LEU A 1 431 ? -18.389 -3.585 23.241 1.00 92.94 431 LEU A N 1
ATOM 3425 C CA . LEU A 1 431 ? -18.262 -3.130 24.633 1.00 92.94 431 LEU A CA 1
ATOM 3426 C C . LEU A 1 431 ? -17.817 -4.247 25.578 1.00 92.94 431 LEU A C 1
ATOM 3428 O O . LEU A 1 431 ? -17.157 -3.983 26.581 1.00 92.94 431 LEU A O 1
ATOM 3432 N N . SER A 1 432 ? -18.151 -5.494 25.249 1.00 93.44 432 SER A N 1
ATOM 3433 C CA . SER A 1 432 ? -17.669 -6.675 25.971 1.00 93.44 432 SER A CA 1
ATOM 3434 C C . SER A 1 432 ? -16.222 -7.042 25.612 1.00 93.44 432 SER A C 1
ATOM 3436 O O . SER A 1 432 ? -15.542 -7.675 26.415 1.00 93.44 432 SER A O 1
ATOM 3438 N N . ARG A 1 433 ? -15.732 -6.616 24.438 1.00 92.81 433 ARG A N 1
ATOM 3439 C CA . ARG A 1 433 ? -14.354 -6.814 23.949 1.00 92.81 433 ARG A CA 1
ATOM 3440 C C . ARG A 1 433 ? -13.793 -5.526 23.332 1.00 92.81 433 ARG A C 1
ATOM 3442 O O . ARG A 1 433 ? -13.563 -5.469 22.124 1.00 92.81 433 ARG A O 1
ATOM 3449 N N . PRO A 1 434 ? -13.565 -4.473 24.141 1.00 91.12 434 PRO A N 1
ATOM 3450 C CA . PRO A 1 434 ? -13.073 -3.188 23.638 1.00 91.12 434 PRO A CA 1
ATOM 3451 C C . PRO A 1 434 ? -11.625 -3.261 23.129 1.00 91.12 434 PRO A C 1
ATOM 3453 O O . PRO A 1 434 ? -11.138 -2.318 22.508 1.00 91.12 434 PRO A O 1
ATOM 3456 N N . ASP A 1 435 ? -10.935 -4.368 23.407 1.00 90.19 435 ASP A N 1
ATOM 3457 C CA . ASP A 1 435 ? -9.617 -4.717 22.893 1.00 90.19 435 ASP A CA 1
ATOM 3458 C C . ASP A 1 435 ? -9.634 -5.178 21.427 1.00 90.19 435 ASP A C 1
ATOM 3460 O O . ASP A 1 435 ? -8.569 -5.253 20.820 1.00 90.19 435 ASP A O 1
ATOM 3464 N N . PHE A 1 436 ? -10.804 -5.463 20.848 1.00 92.06 436 PHE A N 1
ATOM 3465 C CA . PHE A 1 436 ? -10.944 -5.888 19.457 1.00 92.06 436 PHE A CA 1
ATOM 3466 C C . PHE A 1 436 ? -11.290 -4.729 18.521 1.00 92.06 436 PHE A C 1
ATOM 3468 O O . PHE A 1 436 ? -12.274 -4.015 18.717 1.00 92.06 436 PHE A O 1
ATOM 3475 N N . THR A 1 437 ? -10.504 -4.599 17.452 1.00 90.69 437 THR A N 1
ATOM 3476 C CA . THR A 1 437 ? -10.733 -3.686 16.326 1.00 90.69 437 THR A CA 1
ATOM 3477 C C . THR A 1 437 ? -10.644 -4.437 14.989 1.00 90.69 437 THR A C 1
ATOM 3479 O O . THR A 1 437 ? -9.757 -4.162 14.176 1.00 90.69 437 THR A O 1
ATOM 3482 N N . PRO A 1 438 ? -11.545 -5.414 14.750 1.00 91.88 438 PRO A N 1
ATOM 3483 C CA . PRO A 1 438 ? -11.531 -6.208 13.528 1.00 91.88 438 PRO A CA 1
ATOM 3484 C C . PRO A 1 438 ? -11.820 -5.334 12.296 1.00 91.88 438 PRO A C 1
ATOM 3486 O O . PRO A 1 438 ? -12.656 -4.425 12.371 1.00 91.88 438 PRO A O 1
ATOM 3489 N N . PRO A 1 439 ? -11.186 -5.612 11.145 1.00 91.56 439 PRO A N 1
ATOM 3490 C CA . PRO A 1 439 ? -11.537 -4.958 9.889 1.00 91.56 439 PRO A CA 1
ATOM 3491 C C . PRO A 1 439 ? -13.004 -5.183 9.513 1.00 91.56 439 PRO A C 1
ATOM 3493 O O . PRO A 1 439 ? -13.556 -6.263 9.703 1.00 91.56 439 PRO A O 1
ATOM 3496 N N . THR A 1 440 ? -13.647 -4.160 8.956 1.00 91.62 440 THR A N 1
ATOM 3497 C CA . THR A 1 440 ? -15.046 -4.263 8.519 1.00 91.62 440 THR A CA 1
ATOM 3498 C C . THR A 1 440 ? -15.124 -4.850 7.111 1.00 91.62 440 THR A C 1
ATOM 3500 O O . THR A 1 440 ? -14.303 -4.534 6.249 1.00 91.62 440 THR A O 1
ATOM 3503 N N . LEU A 1 441 ? -16.126 -5.694 6.861 1.00 94.50 441 LEU A N 1
ATOM 3504 C CA . LEU A 1 441 ? -16.441 -6.187 5.522 1.00 94.50 441 LEU A CA 1
ATOM 3505 C C . LEU A 1 441 ? -17.494 -5.281 4.874 1.00 94.50 441 LEU A C 1
ATOM 3507 O O . LEU A 1 441 ? -18.633 -5.210 5.334 1.00 94.50 441 LEU A O 1
ATOM 3511 N N . ASN A 1 442 ? -17.127 -4.599 3.792 1.00 94.38 442 ASN A N 1
ATOM 3512 C CA . ASN A 1 442 ? -18.057 -3.821 2.981 1.00 94.38 442 ASN A CA 1
ATOM 3513 C C . ASN A 1 442 ? -18.737 -4.741 1.957 1.00 94.38 442 ASN A C 1
ATOM 3515 O O . ASN A 1 442 ? -18.208 -4.998 0.873 1.00 94.38 442 ASN A O 1
ATOM 3519 N N . ILE A 1 443 ? -19.894 -5.278 2.338 1.00 95.88 443 ILE A N 1
ATOM 3520 C CA . ILE A 1 443 ? -20.666 -6.233 1.539 1.00 95.88 443 ILE A CA 1
ATOM 3521 C C . ILE A 1 443 ? -21.479 -5.481 0.487 1.00 95.88 443 ILE A C 1
ATOM 3523 O O . ILE A 1 443 ? -22.415 -4.753 0.816 1.00 95.88 443 ILE A O 1
ATOM 3527 N N . THR A 1 444 ? -21.153 -5.691 -0.788 1.00 94.94 444 THR A N 1
ATOM 3528 C CA . THR A 1 444 ? -21.853 -5.051 -1.915 1.00 94.94 444 THR A CA 1
ATOM 3529 C C . THR A 1 444 ? -22.882 -5.970 -2.564 1.00 94.94 444 THR A C 1
ATOM 3531 O O . THR A 1 444 ? -23.866 -5.487 -3.120 1.00 94.94 444 THR A O 1
ATOM 3534 N N . VAL A 1 445 ? -22.709 -7.290 -2.439 1.00 95.25 445 VAL A N 1
ATOM 3535 C CA . VAL A 1 445 ? -23.727 -8.288 -2.793 1.00 95.25 445 VAL A CA 1
ATOM 3536 C C . VAL A 1 445 ? -23.964 -9.173 -1.569 1.00 95.25 445 VAL A C 1
ATOM 3538 O O . VAL A 1 445 ? -23.093 -9.982 -1.248 1.00 95.25 445 VAL A O 1
ATOM 3541 N N . PRO A 1 446 ? -25.090 -9.017 -0.848 1.00 94.12 446 PRO A N 1
ATOM 3542 C CA . PRO A 1 446 ? -25.394 -9.821 0.333 1.00 94.12 446 PRO A CA 1
ATOM 3543 C C . PRO A 1 446 ? -25.600 -11.297 -0.002 1.00 94.12 446 PRO A C 1
ATOM 3545 O O . PRO A 1 446 ? -26.295 -11.628 -0.960 1.00 94.12 446 PRO A O 1
ATOM 3548 N N . ALA A 1 447 ? -25.059 -12.186 0.833 1.00 94.00 447 ALA A N 1
ATOM 3549 C CA . ALA A 1 447 ? -25.255 -13.618 0.655 1.00 94.00 447 ALA A CA 1
ATOM 3550 C C . ALA A 1 447 ? -26.722 -14.023 0.909 1.00 94.00 447 ALA A C 1
ATOM 3552 O O . ALA A 1 447 ? -27.294 -13.623 1.930 1.00 94.00 447 ALA A O 1
ATOM 3553 N N . PRO A 1 448 ? -27.322 -14.901 0.082 1.00 87.31 448 PRO A N 1
ATOM 3554 C CA . PRO A 1 448 ? -28.700 -15.362 0.277 1.00 87.31 448 PRO A CA 1
ATOM 3555 C C . PRO A 1 448 ? -28.896 -16.144 1.587 1.00 87.31 448 PRO A C 1
ATOM 3557 O O . PRO A 1 448 ? -29.990 -16.159 2.143 1.00 87.31 448 PRO A O 1
ATOM 3560 N N . ASN A 1 449 ? -27.835 -16.773 2.107 1.00 86.19 449 ASN A N 1
ATOM 3561 C CA . ASN A 1 449 ? -27.837 -17.493 3.382 1.00 86.19 449 ASN A CA 1
ATOM 3562 C C . ASN A 1 449 ? -26.778 -16.931 4.341 1.00 86.19 449 ASN A C 1
ATOM 3564 O O . ASN A 1 449 ? -25.825 -17.619 4.712 1.00 86.19 449 ASN A O 1
ATOM 3568 N N . ALA A 1 450 ? -26.921 -15.658 4.718 1.00 82.88 450 ALA A N 1
ATOM 3569 C CA . ALA A 1 450 ? -25.905 -14.967 5.508 1.00 82.88 450 ALA A CA 1
ATOM 3570 C C . ALA A 1 450 ? -25.689 -15.547 6.927 1.00 82.88 450 ALA A C 1
ATOM 3572 O O . ALA A 1 450 ? -24.595 -15.458 7.477 1.00 82.88 450 ALA A O 1
ATOM 3573 N N . ASN A 1 451 ? -26.719 -16.204 7.479 1.00 81.69 451 ASN A N 1
ATOM 3574 C CA . ASN A 1 451 ? -26.732 -16.832 8.807 1.00 81.69 451 ASN A CA 1
ATOM 3575 C C . ASN A 1 451 ? -26.566 -18.366 8.771 1.00 81.69 451 ASN A C 1
ATOM 3577 O O . ASN A 1 451 ? -26.967 -19.053 9.714 1.00 81.69 451 ASN A O 1
ATOM 3581 N N . GLY A 1 452 ? -26.021 -18.905 7.677 1.00 84.56 452 GLY A N 1
ATOM 3582 C CA . GLY A 1 452 ? -25.762 -20.336 7.513 1.00 84.56 452 GLY A CA 1
ATOM 3583 C C . GLY A 1 452 ? -24.629 -20.877 8.397 1.00 84.56 452 GLY A C 1
ATOM 3584 O O . GLY A 1 452 ? -24.153 -20.216 9.318 1.00 84.56 452 GLY A O 1
ATOM 3585 N N . SER A 1 453 ? -24.198 -22.106 8.103 1.00 87.12 453 SER A N 1
ATOM 3586 C CA . SER A 1 453 ? -23.064 -22.772 8.766 1.00 87.12 453 SER A CA 1
ATOM 3587 C C . SER A 1 453 ? -21.705 -22.461 8.132 1.00 87.12 453 SER A C 1
ATOM 3589 O O . SER A 1 453 ? -20.683 -22.878 8.668 1.00 87.12 453 SER A O 1
ATOM 3591 N N . GLU A 1 454 ? -21.698 -21.774 6.986 1.00 94.75 454 GLU A N 1
ATOM 3592 C CA . GLU A 1 454 ? -20.489 -21.384 6.262 1.00 94.75 454 GLU A CA 1
ATOM 3593 C C . GLU A 1 454 ? -19.983 -20.027 6.752 1.00 94.75 454 GLU A C 1
ATOM 3595 O O . GLU A 1 454 ? -20.746 -19.060 6.835 1.00 94.75 454 GLU A O 1
ATOM 3600 N N . TYR A 1 455 ? -18.681 -19.949 6.997 1.00 97.81 455 TYR A N 1
ATOM 3601 C CA . TYR A 1 455 ? -17.988 -18.767 7.484 1.00 97.81 455 TYR A CA 1
ATOM 3602 C C . TYR A 1 455 ? -16.870 -18.359 6.533 1.00 97.81 455 TYR A C 1
ATOM 3604 O O . TYR A 1 455 ? -16.300 -19.198 5.832 1.00 97.81 455 TYR A O 1
ATOM 3612 N N . VAL A 1 456 ? -16.565 -17.064 6.530 1.00 98.50 456 VAL A N 1
ATOM 3613 C CA . VAL A 1 456 ? -15.471 -16.461 5.771 1.00 98.50 456 VAL A CA 1
ATOM 3614 C C . VAL A 1 456 ? -14.214 -16.450 6.634 1.00 98.50 456 VAL A C 1
ATOM 3616 O O . VAL A 1 456 ? -14.231 -15.919 7.744 1.00 98.50 456 VAL A O 1
ATOM 3619 N N . PHE A 1 457 ? -13.127 -17.001 6.103 1.00 98.75 457 PHE A N 1
ATOM 3620 C CA . PHE A 1 457 ? -11.801 -17.031 6.715 1.00 98.75 457 PHE A CA 1
ATOM 3621 C C . PHE A 1 457 ? -10.885 -16.091 5.948 1.00 98.75 457 PHE A C 1
ATOM 3623 O O . PHE A 1 457 ? -10.654 -16.283 4.752 1.00 98.75 457 PHE A O 1
ATOM 3630 N N . VAL A 1 458 ? -10.377 -15.070 6.634 1.00 98.56 458 VAL A N 1
ATOM 3631 C CA . VAL A 1 458 ? -9.448 -14.089 6.067 1.00 98.56 458 VAL A CA 1
ATOM 3632 C C . VAL A 1 458 ? -8.373 -13.736 7.083 1.00 98.56 458 VAL A C 1
ATOM 3634 O O . VAL A 1 458 ? -8.616 -13.727 8.289 1.00 98.56 458 VAL A O 1
ATOM 3637 N N . ALA A 1 459 ? -7.186 -13.406 6.586 1.00 97.69 459 ALA A N 1
ATOM 3638 C CA . ALA A 1 459 ? -6.103 -12.826 7.372 1.00 97.69 459 ALA A CA 1
ATOM 3639 C C . ALA A 1 459 ? -5.756 -11.426 6.826 1.00 97.69 459 ALA A C 1
ATOM 3641 O O . ALA A 1 459 ? -4.842 -11.302 6.006 1.00 97.69 459 ALA A O 1
ATOM 3642 N N . PRO A 1 460 ? -6.569 -10.394 7.118 1.00 96.69 460 PRO A N 1
ATOM 3643 C CA . PRO A 1 460 ? -6.351 -9.037 6.651 1.00 96.69 460 PRO A CA 1
ATOM 3644 C C . PRO A 1 460 ? -5.090 -8.401 7.239 1.00 96.69 460 PRO A C 1
ATOM 3646 O O . PRO A 1 460 ? -4.801 -8.546 8.429 1.00 96.69 460 PRO A O 1
ATOM 3649 N N . TYR A 1 461 ? -4.383 -7.639 6.408 1.00 93.81 461 TYR A N 1
ATOM 3650 C CA . TYR A 1 461 ? -3.235 -6.829 6.797 1.00 93.81 461 TYR A CA 1
ATOM 3651 C C . TYR A 1 461 ? -3.119 -5.574 5.914 1.00 93.81 461 TYR A C 1
ATOM 3653 O O . TYR A 1 461 ? -3.465 -5.590 4.732 1.00 93.81 461 TYR A O 1
ATOM 3661 N N . SER A 1 462 ? -2.642 -4.478 6.502 1.00 90.12 462 SER A N 1
ATOM 3662 C CA . SER A 1 462 ? -2.195 -3.250 5.831 1.00 90.12 462 SER A CA 1
ATOM 3663 C C . SER A 1 462 ? -1.550 -2.321 6.864 1.00 90.12 462 SER A C 1
ATOM 3665 O O . SER A 1 462 ? -1.732 -2.515 8.066 1.00 90.12 462 SER A O 1
ATOM 3667 N N . ASP A 1 463 ? -0.878 -1.265 6.405 1.00 78.06 463 ASP A N 1
ATOM 3668 C CA . ASP A 1 463 ? -0.388 -0.195 7.288 1.00 78.06 463 ASP A CA 1
ATOM 3669 C C . ASP A 1 463 ? -1.523 0.687 7.854 1.00 78.06 463 ASP A C 1
ATOM 3671 O O . ASP A 1 463 ? -1.287 1.535 8.713 1.00 78.06 463 ASP A O 1
ATOM 3675 N N . SER A 1 464 ? -2.757 0.525 7.355 1.00 77.94 464 SER A N 1
ATOM 3676 C CA . SER A 1 464 ? -3.916 1.361 7.706 1.00 77.94 464 SER A CA 1
ATOM 3677 C C . SER A 1 464 ? -4.827 0.739 8.767 1.00 77.94 464 SER A C 1
ATOM 3679 O O . SER A 1 464 ? -5.582 1.466 9.414 1.00 77.94 464 SER A O 1
ATOM 3681 N N . ILE A 1 465 ? -4.760 -0.581 8.979 1.00 84.62 465 ILE A N 1
ATOM 3682 C CA . ILE A 1 465 ? -5.541 -1.258 10.021 1.00 84.62 465 ILE A CA 1
ATOM 3683 C C . ILE A 1 465 ? -4.737 -1.433 11.309 1.00 84.62 465 ILE A C 1
ATOM 3685 O O . ILE A 1 465 ? -3.536 -1.683 11.300 1.00 84.62 465 ILE A O 1
ATOM 3689 N N . GLN A 1 466 ? -5.420 -1.336 12.449 1.00 84.81 466 GLN A N 1
ATOM 3690 C CA . GLN A 1 466 ? -4.772 -1.425 13.759 1.00 84.81 466 GLN A CA 1
ATOM 3691 C C . GLN A 1 466 ? -4.399 -2.865 14.146 1.00 84.81 466 GLN A C 1
ATOM 3693 O O . GLN A 1 466 ? -3.396 -3.081 14.824 1.00 84.81 466 GLN A O 1
ATOM 3698 N N . GLN A 1 467 ? -5.228 -3.840 13.763 1.00 90.81 467 GLN A N 1
ATOM 3699 C CA . GLN A 1 467 ? -5.096 -5.240 14.164 1.00 90.81 467 GLN A CA 1
ATOM 3700 C C . GLN A 1 467 ? -5.146 -6.152 12.935 1.00 90.81 467 GLN A C 1
ATOM 3702 O O . GLN A 1 467 ? -6.180 -6.735 12.614 1.00 90.81 467 GLN A O 1
ATOM 3707 N N . GLY A 1 468 ? -4.018 -6.278 12.234 1.00 92.75 468 GLY A N 1
ATOM 3708 C CA . GLY A 1 468 ? -3.844 -7.352 11.254 1.00 92.75 468 GLY A CA 1
ATOM 3709 C C . GLY A 1 468 ? -3.785 -8.718 11.944 1.00 92.75 468 GLY A C 1
ATOM 3710 O O . GLY A 1 468 ? -3.233 -8.836 13.037 1.00 92.75 468 GLY A O 1
ATOM 3711 N N . GLY A 1 469 ? -4.374 -9.745 11.336 1.00 95.50 469 GLY A N 1
ATOM 3712 C CA . GLY A 1 469 ? -4.454 -11.079 11.938 1.00 95.50 469 GLY A CA 1
ATOM 3713 C C . GLY A 1 469 ? -5.510 -11.964 11.288 1.00 95.50 469 GLY A C 1
ATOM 3714 O O . GLY A 1 469 ? -6.152 -11.552 10.330 1.00 95.50 469 GLY A O 1
ATOM 3715 N N . ALA A 1 470 ? -5.689 -13.180 11.807 1.00 97.94 470 ALA A N 1
ATOM 3716 C CA . ALA A 1 470 ? -6.721 -14.111 11.347 1.00 97.94 470 ALA A CA 1
ATOM 3717 C C . ALA A 1 470 ? -8.099 -13.768 11.930 1.00 97.94 470 ALA A C 1
ATOM 3719 O O . ALA A 1 470 ? -8.228 -13.544 13.134 1.00 97.94 470 ALA A O 1
ATOM 3720 N N . TYR A 1 471 ? -9.130 -13.793 11.087 1.00 98.19 471 TYR A N 1
ATOM 3721 C CA . TYR A 1 471 ? -10.512 -13.533 11.476 1.00 98.19 471 TYR A CA 1
ATOM 3722 C C . TYR A 1 471 ? -11.478 -14.506 10.803 1.00 98.19 471 TYR A C 1
ATOM 3724 O O . TYR A 1 471 ? -11.323 -14.854 9.629 1.00 98.19 471 TYR A O 1
ATOM 3732 N N . ILE A 1 472 ? -12.505 -14.902 11.555 1.00 98.56 472 ILE A N 1
ATOM 3733 C CA . ILE A 1 472 ? -13.659 -15.649 11.053 1.00 98.56 472 ILE A CA 1
ATOM 3734 C C . ILE A 1 472 ? -14.866 -14.717 11.094 1.00 98.56 472 ILE A C 1
ATOM 3736 O O . ILE A 1 472 ? -15.198 -14.193 12.162 1.00 98.56 472 ILE A O 1
ATOM 3740 N N . TYR A 1 473 ? -15.536 -14.551 9.957 1.00 97.94 473 TYR A N 1
ATOM 3741 C CA . TYR A 1 473 ? -16.768 -13.772 9.834 1.00 97.94 473 TYR A CA 1
ATOM 3742 C C . TYR A 1 473 ? -17.935 -14.640 9.384 1.00 97.94 473 TYR A C 1
ATOM 3744 O O . TYR A 1 473 ? -17.779 -15.606 8.633 1.00 97.94 473 TYR A O 1
ATOM 3752 N N . ARG A 1 474 ? -19.139 -14.249 9.788 1.00 95.75 474 ARG A N 1
ATOM 3753 C CA . ARG A 1 474 ? -20.354 -14.625 9.066 1.00 95.75 474 ARG A CA 1
ATOM 3754 C C . ARG A 1 474 ? -20.423 -13.885 7.735 1.00 95.75 474 ARG A C 1
ATOM 3756 O O . ARG A 1 474 ? -19.801 -12.841 7.549 1.00 95.75 474 ARG A O 1
ATOM 3763 N N . LYS A 1 475 ? -21.224 -14.399 6.802 1.00 95.56 475 LYS A N 1
ATOM 3764 C CA . LYS A 1 475 ? -21.388 -13.767 5.484 1.00 95.56 475 LYS A CA 1
ATOM 3765 C C . LYS A 1 475 ? -22.140 -12.426 5.535 1.00 95.56 475 LYS A C 1
ATOM 3767 O O . LYS A 1 475 ? -22.127 -11.705 4.544 1.00 95.56 475 LYS A O 1
ATOM 3772 N N . ASP A 1 476 ? -22.780 -12.076 6.652 1.00 94.12 476 ASP A N 1
ATOM 3773 C CA . ASP A 1 476 ? -23.321 -10.728 6.905 1.00 94.12 476 ASP A CA 1
ATOM 3774 C C . ASP A 1 476 ? -22.283 -9.744 7.477 1.00 94.12 476 ASP A C 1
ATOM 3776 O O . ASP A 1 476 ? -22.610 -8.582 7.703 1.00 94.12 476 ASP A O 1
ATOM 3780 N N . GLY A 1 477 ? -21.034 -10.179 7.668 1.00 94.38 477 GLY A N 1
ATOM 3781 C CA . GLY A 1 477 ? -19.942 -9.344 8.165 1.00 94.38 477 GLY A CA 1
ATOM 3782 C C . GLY A 1 477 ? -19.799 -9.339 9.685 1.00 94.38 477 GLY A C 1
ATOM 3783 O O . GLY A 1 477 ? -18.881 -8.703 10.199 1.00 94.38 477 GLY A O 1
ATOM 3784 N N . ASP A 1 478 ? -20.661 -10.053 10.410 1.00 94.06 478 ASP A N 1
ATOM 3785 C CA . ASP A 1 478 ? -20.561 -10.174 11.861 1.00 94.06 478 ASP A CA 1
ATOM 3786 C C . ASP A 1 478 ? -19.346 -11.023 12.268 1.00 94.06 478 ASP A C 1
ATOM 3788 O O . ASP A 1 478 ? -19.056 -12.069 11.673 1.00 94.06 478 ASP A O 1
ATOM 3792 N N . LEU A 1 479 ? -18.615 -10.563 13.286 1.00 96.31 479 LEU A N 1
ATOM 3793 C CA . LEU A 1 479 ? -17.436 -11.264 13.789 1.00 96.31 479 LEU A CA 1
ATOM 3794 C C . LEU A 1 479 ? -17.855 -12.596 14.429 1.00 96.31 479 LEU A C 1
ATOM 3796 O O . LEU A 1 479 ? -18.799 -12.673 15.207 1.00 96.31 479 LEU A O 1
ATOM 3800 N N . VAL A 1 480 ? -17.103 -13.658 14.165 1.00 96.56 480 VAL A N 1
ATOM 3801 C CA . VAL A 1 480 ? -17.227 -14.926 14.898 1.00 96.56 480 VAL A CA 1
ATOM 3802 C C . VAL A 1 480 ? -16.020 -15.118 15.787 1.00 96.56 480 VAL A C 1
ATOM 3804 O O . VAL A 1 480 ? -16.178 -15.382 16.976 1.00 96.56 480 VAL A O 1
ATOM 3807 N N . TRP A 1 481 ? -14.827 -14.951 15.221 1.00 97.88 481 TRP A N 1
ATOM 3808 C CA . TRP A 1 481 ? -13.569 -15.143 15.926 1.00 97.88 481 TRP A CA 1
ATOM 3809 C C . TRP A 1 481 ? -12.522 -14.128 15.482 1.00 97.88 481 TRP A C 1
ATOM 3811 O O . TRP A 1 481 ? -12.335 -13.903 14.286 1.00 97.88 481 TRP A O 1
ATOM 3821 N N . SER A 1 482 ? -11.817 -13.565 16.455 1.00 96.31 482 SER A N 1
ATOM 3822 C CA . SER A 1 482 ? -10.580 -12.813 16.278 1.00 96.31 482 SER A CA 1
ATOM 3823 C C . SER A 1 482 ? -9.410 -13.650 16.789 1.00 96.31 482 SER A C 1
ATOM 3825 O O . SER A 1 482 ? -9.395 -14.065 17.952 1.00 96.31 482 SER A O 1
ATOM 3827 N N . GLY A 1 483 ? -8.425 -13.877 15.921 1.00 95.88 483 GLY A N 1
ATOM 3828 C CA . GLY A 1 483 ? -7.191 -14.604 16.216 1.00 95.88 483 GLY A CA 1
ATOM 3829 C C . GLY A 1 483 ? -6.086 -13.748 16.829 1.00 95.88 483 GLY A C 1
ATOM 3830 O O . GLY A 1 483 ? -4.951 -14.212 16.959 1.00 95.88 483 GLY A O 1
ATOM 3831 N N . ILE A 1 484 ? -6.385 -12.503 17.208 1.00 91.81 484 ILE A N 1
ATOM 3832 C CA . ILE A 1 484 ? -5.426 -11.625 17.882 1.00 91.81 484 ILE A CA 1
ATOM 3833 C C . ILE A 1 484 ? -4.986 -12.266 19.203 1.00 91.81 484 ILE A C 1
ATOM 3835 O O . ILE A 1 484 ? -5.804 -12.590 20.062 1.00 91.81 484 ILE A O 1
ATOM 3839 N N . GLY A 1 485 ? -3.674 -12.469 19.345 1.00 89.19 485 GLY A N 1
ATOM 3840 C CA . GLY A 1 485 ? -3.066 -13.161 20.485 1.00 89.19 485 GLY A CA 1
ATOM 3841 C C . GLY A 1 485 ? -2.943 -14.684 20.337 1.00 89.19 485 GLY A C 1
ATOM 3842 O O . GLY A 1 485 ? -2.294 -15.300 21.178 1.00 89.19 485 GLY A O 1
ATOM 3843 N N . TYR A 1 486 ? -3.503 -15.286 19.280 1.00 94.56 486 TYR A N 1
ATOM 3844 C CA . TYR A 1 486 ? -3.347 -16.718 18.977 1.00 94.56 486 TYR A CA 1
ATOM 3845 C C . TYR A 1 486 ? -2.190 -16.993 18.014 1.00 94.56 486 TYR A C 1
ATOM 3847 O O . TYR A 1 486 ? -1.469 -17.973 18.187 1.00 94.56 486 TYR A O 1
ATOM 3855 N N . TYR A 1 487 ? -2.001 -16.111 17.031 1.00 94.75 487 TYR A N 1
ATOM 3856 C CA . TYR A 1 487 ? -0.884 -16.148 16.088 1.00 94.75 487 TYR A CA 1
ATOM 3857 C C . TYR A 1 487 ? 0.051 -14.954 16.311 1.00 94.75 487 TYR A C 1
ATOM 3859 O O . TYR A 1 487 ? -0.377 -13.895 16.779 1.00 94.75 487 TYR A O 1
ATOM 3867 N N . ALA A 1 488 ? 1.333 -15.125 15.983 1.00 90.62 488 ALA A N 1
ATOM 3868 C CA . ALA A 1 488 ? 2.361 -14.104 16.182 1.00 90.62 488 ALA A CA 1
ATOM 3869 C C . ALA A 1 488 ? 2.823 -13.458 14.864 1.00 90.62 488 ALA A C 1
ATOM 3871 O O . ALA A 1 488 ? 3.172 -14.150 13.913 1.00 90.62 488 ALA A O 1
ATOM 3872 N N . GLY A 1 489 ? 2.927 -12.127 14.844 1.00 91.44 489 GLY A N 1
ATOM 3873 C CA . GLY A 1 489 ? 3.438 -11.384 13.688 1.00 91.44 489 GLY A CA 1
ATOM 3874 C C . GLY A 1 489 ? 2.442 -11.312 12.529 1.00 91.44 489 GLY A C 1
ATOM 3875 O O . GLY A 1 489 ? 1.240 -11.168 12.743 1.00 91.44 489 GLY A O 1
ATOM 3876 N N . PHE A 1 490 ? 2.957 -11.373 11.303 1.00 94.81 490 PHE A N 1
ATOM 3877 C CA . PHE A 1 490 ? 2.148 -11.455 10.090 1.00 94.81 490 PHE A CA 1
ATOM 3878 C C . PHE A 1 490 ? 1.441 -12.809 10.019 1.00 94.81 490 PHE A C 1
ATOM 3880 O O . PHE A 1 490 ? 2.072 -13.836 10.263 1.00 94.81 490 PHE A O 1
ATOM 3887 N N . VAL A 1 491 ? 0.162 -12.806 9.633 1.00 96.56 491 VAL A N 1
ATOM 3888 C CA . VAL A 1 491 ? -0.656 -14.014 9.481 1.00 96.56 491 VAL A CA 1
ATOM 3889 C C . VAL A 1 491 ? -1.112 -14.149 8.033 1.00 96.56 491 VAL A C 1
ATOM 3891 O O . VAL A 1 491 ? -1.595 -13.185 7.445 1.00 96.56 491 VAL A O 1
ATOM 3894 N N . GLY A 1 492 ? -0.978 -15.346 7.464 1.00 95.25 492 GLY A N 1
ATOM 3895 C CA . GLY A 1 492 ? -1.347 -15.640 6.077 1.00 95.25 492 GLY A CA 1
ATOM 3896 C C . GLY A 1 492 ? -1.964 -17.028 5.920 1.00 95.25 492 GLY A C 1
ATOM 3897 O O . GLY A 1 492 ? -1.925 -17.835 6.846 1.00 95.25 492 GLY A O 1
ATOM 3898 N N . ASN A 1 493 ? -2.547 -17.293 4.748 1.00 93.50 493 ASN A N 1
ATOM 3899 C CA . ASN A 1 493 ? -3.116 -18.595 4.368 1.00 93.50 493 ASN A CA 1
ATOM 3900 C C . ASN A 1 493 ? -4.045 -19.226 5.440 1.00 93.50 493 ASN A C 1
ATOM 3902 O O . ASN A 1 493 ? -3.954 -20.415 5.739 1.00 93.50 493 ASN A O 1
ATOM 3906 N N . PHE A 1 494 ? -4.912 -18.412 6.055 1.00 97.81 494 PHE A N 1
ATOM 3907 C CA . PHE A 1 494 ? -5.775 -18.827 7.166 1.00 97.81 494 PHE A CA 1
ATOM 3908 C C . PHE A 1 494 ? -7.056 -19.519 6.683 1.00 97.81 494 PHE A C 1
ATOM 3910 O O . PHE A 1 494 ? -7.898 -18.872 6.059 1.00 97.81 494 PHE A O 1
ATOM 3917 N N . HIS A 1 495 ? -7.226 -20.806 6.996 1.00 97.44 495 HIS A N 1
ATOM 3918 C CA . HIS A 1 495 ? -8.444 -21.575 6.693 1.00 97.44 495 HIS A CA 1
ATOM 3919 C C . HIS A 1 495 ? -8.523 -22.883 7.493 1.00 97.44 495 HIS A C 1
ATOM 3921 O O . HIS A 1 495 ? -7.529 -23.303 8.083 1.00 97.44 495 HIS A O 1
ATOM 3927 N N . PRO A 1 496 ? -9.680 -23.568 7.539 1.00 97.38 496 PRO A N 1
ATOM 3928 C CA . PRO A 1 496 ? -9.747 -24.909 8.102 1.00 97.38 496 PRO A CA 1
ATOM 3929 C C . PRO A 1 496 ? -9.156 -25.965 7.157 1.00 97.38 496 PRO A C 1
ATOM 3931 O O . PRO A 1 496 ? -9.222 -25.843 5.933 1.00 97.38 496 PRO A O 1
ATOM 3934 N N . THR A 1 497 ? -8.621 -27.032 7.740 1.00 96.19 497 THR A N 1
ATOM 3935 C CA . THR A 1 497 ? -8.108 -28.229 7.061 1.00 96.19 497 THR A CA 1
ATOM 3936 C C . THR A 1 497 ? -8.394 -29.481 7.903 1.00 96.19 497 THR A C 1
ATOM 3938 O O . THR A 1 497 ? -8.902 -29.381 9.024 1.00 96.19 497 THR A O 1
ATOM 3941 N N . ILE A 1 498 ? -8.098 -30.670 7.372 1.00 97.00 498 ILE A N 1
ATOM 3942 C CA . ILE A 1 498 ? -8.235 -31.945 8.086 1.00 97.00 498 ILE A CA 1
ATOM 3943 C C . ILE A 1 498 ? -6.852 -32.482 8.443 1.00 97.00 498 ILE A C 1
ATOM 3945 O O . ILE A 1 498 ? -6.059 -32.797 7.565 1.00 97.00 498 ILE A O 1
ATOM 3949 N N . TYR A 1 499 ? -6.591 -32.653 9.737 1.00 97.38 499 TYR A N 1
ATOM 3950 C CA . TYR A 1 499 ? -5.366 -33.254 10.260 1.00 97.38 499 TYR A CA 1
ATOM 3951 C C . TYR A 1 499 ? -5.724 -34.377 11.236 1.00 97.38 499 TYR A C 1
ATOM 3953 O O . TYR A 1 499 ? -6.519 -34.178 12.158 1.00 97.38 499 TYR A O 1
ATOM 3961 N N . GLN A 1 500 ? -5.186 -35.579 11.013 1.00 95.44 500 GLN A N 1
ATOM 3962 C CA . GLN A 1 500 ? -5.471 -36.787 11.803 1.00 95.44 500 GLN A CA 1
ATOM 3963 C C . GLN A 1 500 ? -6.978 -37.044 12.017 1.00 95.44 500 GLN A C 1
ATOM 3965 O O . GLN A 1 500 ? -7.436 -37.351 13.121 1.00 95.44 500 GLN A O 1
ATOM 3970 N N . GLY A 1 501 ? -7.769 -36.864 10.953 1.00 95.81 501 GLY A N 1
ATOM 3971 C CA . GLY A 1 501 ? -9.224 -37.054 10.963 1.00 95.81 501 GLY A CA 1
ATOM 3972 C C . GLY A 1 501 ? -10.018 -35.980 11.718 1.00 95.81 501 GLY A C 1
ATOM 3973 O O . GLY A 1 501 ? -11.223 -36.141 11.902 1.00 95.81 501 GLY A O 1
ATOM 3974 N N . LYS A 1 502 ? -9.375 -34.894 12.163 1.00 96.06 502 LYS A N 1
ATOM 3975 C CA . LYS A 1 502 ? -10.017 -33.777 12.865 1.00 96.06 502 LYS A CA 1
ATOM 3976 C C . LYS A 1 502 ? -9.932 -32.499 12.045 1.00 96.06 502 LYS A C 1
ATOM 3978 O O . LYS A 1 502 ? -8.905 -32.216 11.434 1.00 96.06 502 LYS A O 1
ATOM 3983 N N . THR A 1 503 ? -10.995 -31.703 12.078 1.00 96.75 503 THR A N 1
ATOM 3984 C CA . THR A 1 503 ? -10.979 -30.349 11.521 1.00 96.75 503 THR A CA 1
ATOM 3985 C C . THR A 1 503 ? -10.169 -29.431 12.433 1.00 96.75 503 THR A C 1
ATOM 3987 O O . THR A 1 503 ? -10.442 -29.338 13.630 1.00 96.75 503 THR A O 1
ATOM 3990 N N . VAL A 1 504 ? -9.174 -28.759 11.864 1.00 97.81 504 VAL A N 1
ATOM 3991 C CA . VAL A 1 504 ? -8.285 -27.807 12.543 1.00 97.81 504 VAL A CA 1
ATOM 3992 C C . VAL A 1 504 ? -8.177 -26.533 11.708 1.00 97.81 504 VAL A C 1
ATOM 3994 O O . VAL A 1 504 ? -8.379 -26.578 10.499 1.00 97.81 504 VAL A O 1
ATOM 3997 N N . LEU A 1 505 ? -7.864 -25.399 12.327 1.00 98.12 505 LEU A N 1
ATOM 3998 C CA . LEU A 1 505 ? -7.487 -24.170 11.628 1.00 98.12 505 LEU A CA 1
ATOM 3999 C C . LEU A 1 505 ? -6.000 -24.197 11.328 1.00 98.12 505 LEU A C 1
ATOM 4001 O O . LEU A 1 505 ? -5.217 -24.466 12.232 1.00 98.12 505 LEU A O 1
ATOM 4005 N N . GLN A 1 506 ? -5.611 -23.858 10.107 1.00 96.88 506 GLN A N 1
ATOM 4006 C CA . GLN A 1 506 ? -4.226 -23.587 9.750 1.00 96.88 506 GLN A CA 1
ATOM 4007 C C . GLN A 1 506 ? -4.011 -22.099 9.509 1.00 96.88 506 GLN A C 1
ATOM 4009 O O . GLN A 1 506 ? -4.907 -21.423 9.006 1.00 96.88 506 GLN A O 1
ATOM 4014 N N . ALA A 1 507 ? -2.823 -21.603 9.840 1.00 97.62 507 ALA A N 1
ATOM 4015 C CA . ALA A 1 507 ? -2.327 -20.319 9.363 1.00 97.62 507 ALA A CA 1
ATOM 4016 C C . ALA A 1 507 ? -0.798 -20.313 9.330 1.00 97.62 507 ALA A C 1
ATOM 4018 O O . ALA A 1 507 ? -0.147 -20.921 10.186 1.00 97.62 507 ALA A O 1
ATOM 4019 N N . TYR A 1 508 ? -0.234 -19.549 8.401 1.00 97.44 508 TYR A N 1
ATOM 4020 C CA . TYR A 1 508 ? 1.143 -19.089 8.499 1.00 97.44 508 TYR A CA 1
ATOM 4021 C C . TYR A 1 508 ? 1.250 -18.015 9.585 1.00 97.44 508 TYR A C 1
ATOM 4023 O O . TYR A 1 508 ? 0.382 -17.145 9.677 1.00 97.44 508 TYR A O 1
ATOM 4031 N N . GLN A 1 509 ? 2.342 -18.026 10.347 1.00 96.31 509 GLN A N 1
ATOM 4032 C CA . GLN A 1 509 ? 2.741 -16.927 11.220 1.00 96.31 509 GLN A CA 1
ATOM 4033 C C . GLN A 1 509 ? 4.237 -16.602 11.061 1.00 96.31 509 GLN A C 1
ATOM 4035 O O . GLN A 1 509 ? 5.068 -17.511 10.980 1.00 96.31 509 GLN A O 1
ATOM 4040 N N . GLY A 1 510 ? 4.608 -15.320 11.047 1.00 95.12 510 GLY A N 1
ATOM 4041 C CA . GLY A 1 510 ? 6.014 -14.911 10.943 1.00 95.12 510 GLY A CA 1
ATOM 4042 C C . GLY A 1 510 ? 6.215 -13.481 10.455 1.00 95.12 510 GLY A C 1
ATOM 4043 O O . GLY A 1 510 ? 5.465 -12.574 10.815 1.00 95.12 510 GLY A O 1
ATOM 4044 N N . THR A 1 511 ? 7.243 -13.270 9.636 1.00 93.50 511 THR A N 1
ATOM 4045 C CA . THR A 1 511 ? 7.466 -12.012 8.906 1.00 93.50 511 THR A CA 1
ATOM 4046 C C . THR A 1 511 ? 7.260 -12.216 7.413 1.00 93.50 511 THR A C 1
ATOM 4048 O O . THR A 1 511 ? 7.372 -13.341 6.925 1.00 93.50 511 THR A O 1
ATOM 4051 N N . ILE A 1 512 ? 6.983 -11.128 6.700 1.00 89.81 512 ILE A N 1
ATOM 4052 C CA . ILE A 1 512 ? 6.899 -11.096 5.241 1.00 89.81 512 ILE A CA 1
ATOM 4053 C C . ILE A 1 512 ? 7.987 -10.165 4.701 1.00 89.81 512 ILE A C 1
ATOM 4055 O O . ILE A 1 512 ? 8.140 -9.040 5.182 1.00 89.81 512 ILE A O 1
ATOM 4059 N N . ASP A 1 513 ? 8.747 -10.631 3.716 1.00 87.75 513 ASP A N 1
ATOM 4060 C CA . ASP A 1 513 ? 9.559 -9.766 2.872 1.00 87.75 513 ASP A CA 1
ATOM 4061 C C . ASP A 1 513 ? 8.633 -9.066 1.877 1.00 87.75 513 ASP A C 1
ATOM 4063 O O . ASP A 1 513 ? 8.152 -9.668 0.921 1.00 87.75 513 ASP A O 1
ATOM 4067 N N . LEU A 1 514 ? 8.378 -7.778 2.099 1.00 81.56 514 LEU A N 1
ATOM 4068 C CA . LEU A 1 514 ? 7.520 -6.973 1.225 1.00 81.56 514 LEU A CA 1
ATOM 4069 C C . LEU A 1 514 ? 8.116 -6.758 -0.175 1.00 81.56 514 LEU A C 1
ATOM 4071 O O . LEU A 1 514 ? 7.404 -6.312 -1.072 1.00 81.56 514 LEU A O 1
ATOM 4075 N N . THR A 1 515 ? 9.404 -7.056 -0.365 1.00 80.44 515 THR A N 1
ATOM 4076 C CA . THR A 1 515 ? 10.102 -6.902 -1.644 1.00 80.44 515 THR A CA 1
ATOM 4077 C C . THR A 1 515 ? 9.721 -8.004 -2.623 1.00 80.44 515 THR A C 1
ATOM 4079 O O . THR A 1 515 ? 9.342 -7.708 -3.756 1.00 80.44 515 THR A O 1
ATOM 4082 N N . HIS A 1 516 ? 9.823 -9.260 -2.185 1.00 87.38 516 HIS A N 1
ATOM 4083 C CA . HIS A 1 516 ? 9.535 -10.429 -3.018 1.00 87.38 516 HIS A CA 1
ATOM 4084 C C . HIS A 1 516 ? 8.147 -11.013 -2.735 1.00 87.38 516 HIS A C 1
ATOM 4086 O O . HIS A 1 516 ? 7.531 -11.580 -3.628 1.00 87.38 516 HIS A O 1
ATOM 4092 N N . GLY A 1 517 ? 7.602 -10.808 -1.534 1.00 87.25 517 GLY A N 1
ATOM 4093 C CA . GLY A 1 517 ? 6.363 -11.432 -1.066 1.00 87.25 517 GLY A CA 1
ATOM 4094 C C . GLY A 1 517 ? 6.585 -12.751 -0.323 1.00 87.25 517 GLY A C 1
ATOM 4095 O O . GLY A 1 517 ? 5.627 -13.476 -0.092 1.00 87.25 517 GLY A O 1
ATOM 4096 N N . GLU A 1 518 ? 7.824 -13.073 0.054 1.00 89.81 518 GLU A N 1
ATOM 4097 C CA . GLU A 1 518 ? 8.209 -14.331 0.704 1.00 89.81 518 GLU A CA 1
ATOM 4098 C C . GLU A 1 518 ? 8.049 -14.284 2.233 1.00 89.81 518 GLU A C 1
ATOM 4100 O O . GLU A 1 518 ? 8.154 -13.231 2.864 1.00 89.81 518 GLU A O 1
ATOM 4105 N N . GLY A 1 519 ? 7.799 -15.440 2.847 1.00 91.06 519 GLY A N 1
ATOM 4106 C CA . GLY A 1 519 ? 7.674 -15.604 4.292 1.00 91.06 519 GLY A CA 1
ATOM 4107 C C . GLY A 1 519 ? 8.937 -16.134 4.956 1.00 91.06 519 GLY A C 1
ATOM 4108 O O . GLY A 1 519 ? 9.584 -17.040 4.443 1.00 91.06 519 GLY A O 1
ATOM 4109 N N . VAL A 1 520 ? 9.233 -15.626 6.152 1.00 91.62 520 VAL A N 1
ATOM 4110 C CA . VAL A 1 520 ? 10.160 -16.255 7.103 1.00 91.62 520 VAL A CA 1
ATOM 4111 C C . VAL A 1 520 ? 9.391 -16.559 8.388 1.00 91.62 520 VAL A C 1
ATOM 4113 O O . VAL A 1 520 ? 9.143 -15.666 9.208 1.00 91.62 520 VAL A O 1
ATOM 4116 N N . GLY A 1 521 ? 8.956 -17.810 8.548 1.00 94.25 521 GLY A N 1
ATOM 4117 C CA . GLY A 1 521 ? 8.031 -18.167 9.620 1.00 94.25 521 GLY A CA 1
ATOM 4118 C C . GLY A 1 521 ? 7.713 -19.652 9.709 1.00 94.25 521 GLY A C 1
ATOM 4119 O O . GLY A 1 521 ? 8.558 -20.502 9.431 1.00 94.25 521 GLY A O 1
ATOM 4120 N N . GLN A 1 522 ? 6.514 -19.963 10.203 1.00 94.88 522 GLN A N 1
ATOM 4121 C CA . GLN A 1 522 ? 6.045 -21.326 10.456 1.00 94.88 522 GLN A CA 1
ATOM 4122 C C . GLN A 1 522 ? 4.534 -21.427 10.245 1.00 94.88 522 GLN A C 1
ATOM 4124 O O . GLN A 1 522 ? 3.799 -20.474 10.498 1.00 94.88 522 GLN A O 1
ATOM 4129 N N . HIS A 1 523 ? 4.064 -22.614 9.869 1.00 96.06 523 HIS A N 1
ATOM 4130 C CA . HIS A 1 523 ? 2.636 -22.926 9.802 1.00 96.06 523 HIS A CA 1
ATOM 4131 C C . HIS A 1 523 ? 2.166 -23.555 11.113 1.00 96.06 523 HIS A C 1
ATOM 4133 O O . HIS A 1 523 ? 2.817 -24.451 11.662 1.00 96.06 523 HIS A O 1
ATOM 4139 N N . VAL A 1 524 ? 1.050 -23.059 11.642 1.00 97.19 524 VAL A N 1
ATOM 4140 C CA . VAL A 1 524 ? 0.516 -23.423 12.958 1.00 97.19 524 VAL A CA 1
ATOM 4141 C C . VAL A 1 524 ? -0.922 -23.903 12.827 1.00 97.19 524 VAL A C 1
ATOM 4143 O O . VAL A 1 524 ? -1.755 -23.227 12.221 1.00 97.19 524 VAL A O 1
ATOM 4146 N N . LEU A 1 525 ? -1.210 -25.053 13.444 1.00 97.75 525 LEU A N 1
ATOM 4147 C CA . LEU A 1 525 ? -2.546 -25.635 13.497 1.00 97.75 525 LEU A CA 1
ATOM 4148 C C . LEU A 1 525 ? -3.193 -25.428 14.871 1.00 97.75 525 LEU A C 1
ATOM 4150 O O . LEU A 1 525 ? -2.565 -25.708 15.898 1.00 97.75 525 LEU A O 1
ATOM 4154 N N . LEU A 1 526 ? -4.453 -24.990 14.887 1.00 98.06 526 LEU A N 1
ATOM 4155 C CA . LEU A 1 526 ? -5.292 -24.862 16.082 1.00 98.06 526 LEU A CA 1
ATOM 4156 C C . LEU A 1 526 ? -6.512 -25.789 15.996 1.00 98.06 526 LEU A C 1
ATOM 4158 O O . LEU A 1 526 ? -7.098 -25.949 14.930 1.00 98.06 526 LEU A O 1
ATOM 4162 N N . ASP A 1 527 ? -6.928 -26.390 17.107 1.00 97.62 527 ASP A N 1
ATOM 4163 C CA . ASP A 1 527 ? -8.152 -27.196 17.158 1.00 97.62 527 ASP A CA 1
ATOM 4164 C C . ASP A 1 527 ? -9.427 -26.327 17.223 1.00 97.62 527 ASP A C 1
ATOM 4166 O O . ASP A 1 527 ? -9.381 -25.096 17.236 1.00 97.62 527 ASP A O 1
ATOM 4170 N N . GLN A 1 528 ? -10.593 -26.973 17.295 1.00 96.94 528 GLN A N 1
ATOM 4171 C CA . GLN A 1 528 ? -11.898 -26.306 17.437 1.00 96.94 528 GLN A CA 1
ATOM 4172 C C . GLN A 1 528 ? -12.058 -25.521 18.747 1.00 96.94 528 GLN A C 1
ATOM 4174 O O . GLN A 1 528 ? -12.959 -24.692 18.872 1.00 96.94 528 GLN A O 1
ATOM 4179 N N . ASN A 1 529 ? -11.170 -25.747 19.714 1.00 97.12 529 ASN A N 1
ATOM 4180 C CA . ASN A 1 529 ? -11.111 -25.014 20.969 1.00 97.12 529 ASN A CA 1
ATOM 4181 C C . ASN A 1 529 ? -10.114 -23.844 20.903 1.00 97.12 529 ASN A C 1
ATOM 4183 O O . ASN A 1 529 ? -9.861 -23.201 21.928 1.00 97.12 529 ASN A O 1
ATOM 4187 N N . TYR A 1 530 ? -9.558 -23.577 19.715 1.00 97.38 530 TYR A N 1
ATOM 4188 C CA . TYR A 1 530 ? -8.510 -22.599 19.431 1.00 97.38 530 TYR A CA 1
ATOM 4189 C C . TYR A 1 530 ? -7.211 -22.862 20.201 1.00 97.38 530 TYR A C 1
ATOM 4191 O O . TYR A 1 530 ? -6.447 -21.941 20.493 1.00 97.38 530 TYR A O 1
ATOM 4199 N N . LYS A 1 531 ? -6.949 -24.125 20.554 1.00 96.62 531 LYS A N 1
ATOM 4200 C CA . LYS A 1 531 ? -5.703 -24.541 21.197 1.00 96.62 531 LYS A CA 1
ATOM 4201 C C . LYS A 1 531 ? -4.708 -25.017 20.160 1.00 96.62 531 LYS A C 1
ATOM 4203 O O . LYS A 1 531 ? -5.070 -25.668 19.187 1.00 96.62 531 LYS A O 1
ATOM 4208 N N . HIS A 1 532 ? -3.440 -24.716 20.415 1.00 96.94 532 HIS A N 1
ATOM 4209 C CA . HIS A 1 532 ? -2.326 -25.197 19.608 1.00 96.94 532 HIS A CA 1
ATOM 4210 C C . HIS A 1 532 ? -2.326 -26.727 19.508 1.00 96.94 532 HIS A C 1
ATOM 4212 O O . HIS A 1 532 ? -2.420 -27.419 20.522 1.00 96.94 532 HIS A O 1
ATOM 4218 N N . VAL A 1 533 ? -2.228 -27.232 18.277 1.00 96.56 533 VAL A N 1
ATOM 4219 C CA . VAL A 1 533 ? -2.117 -28.661 17.957 1.00 96.56 533 VAL A CA 1
ATOM 4220 C C . VAL A 1 533 ? -0.689 -28.990 17.548 1.00 96.56 533 VAL A C 1
ATOM 4222 O O . VAL A 1 533 ? -0.067 -29.886 18.116 1.00 96.56 533 VAL A O 1
ATOM 4225 N N . VAL A 1 534 ? -0.169 -28.279 16.546 1.00 95.44 534 VAL A N 1
ATOM 4226 C CA . VAL A 1 534 ? 1.178 -28.497 16.015 1.00 95.44 534 VAL A CA 1
ATOM 4227 C C . VAL A 1 534 ? 1.699 -27.230 15.347 1.00 95.44 534 VAL A C 1
ATOM 4229 O O . VAL A 1 534 ? 0.946 -26.453 14.764 1.00 95.44 534 VAL A O 1
ATOM 4232 N N . THR A 1 535 ? 3.009 -27.034 15.444 1.00 95.25 535 THR A N 1
ATOM 4233 C CA . THR A 1 535 ? 3.760 -26.093 14.613 1.00 95.25 535 THR A CA 1
ATOM 4234 C C . THR A 1 535 ? 4.604 -26.923 13.666 1.00 95.25 535 THR A C 1
ATOM 4236 O O . THR A 1 535 ? 5.470 -27.673 14.127 1.00 95.25 535 THR A O 1
ATOM 4239 N N . ALA A 1 536 ? 4.331 -26.816 12.371 1.00 91.44 536 ALA A N 1
ATOM 4240 C CA . ALA A 1 536 ? 5.001 -27.611 11.359 1.00 91.44 536 ALA A CA 1
ATOM 4241 C C . ALA A 1 536 ? 6.488 -27.236 11.263 1.00 91.44 536 ALA A C 1
ATOM 4243 O O . ALA A 1 536 ? 6.858 -26.060 11.333 1.00 91.44 536 ALA A O 1
ATOM 4244 N N . LYS A 1 537 ? 7.343 -28.247 11.102 1.00 90.06 537 LYS A N 1
ATOM 4245 C CA . LYS A 1 537 ? 8.785 -28.088 10.899 1.00 90.06 537 LYS A CA 1
ATOM 4246 C C . LYS A 1 537 ? 9.169 -28.816 9.628 1.00 90.06 537 LYS A C 1
ATOM 4248 O O . LYS A 1 537 ? 8.996 -30.025 9.552 1.00 90.06 537 LYS A O 1
ATOM 4253 N N . THR A 1 538 ? 9.675 -28.068 8.661 1.00 91.81 538 THR A N 1
ATOM 4254 C CA . THR A 1 538 ? 10.088 -28.635 7.379 1.00 91.81 538 THR A CA 1
ATOM 4255 C C . THR A 1 538 ? 11.414 -29.392 7.511 1.00 91.81 538 THR A C 1
ATOM 4257 O O . THR A 1 538 ? 12.155 -29.208 8.489 1.00 91.81 538 THR A O 1
ATOM 4260 N N . GLY A 1 539 ? 11.696 -30.271 6.550 1.00 90.62 539 GLY A N 1
ATOM 4261 C CA . GLY A 1 539 ? 12.912 -31.077 6.512 1.00 90.62 539 GLY A CA 1
ATOM 4262 C C . GLY A 1 539 ? 14.165 -30.230 6.279 1.00 90.62 539 GLY A C 1
ATOM 4263 O O . GLY A 1 539 ? 14.093 -29.081 5.843 1.00 90.62 539 GLY A O 1
ATOM 4264 N N . ASN A 1 540 ? 15.339 -30.797 6.576 1.00 89.75 540 ASN A N 1
ATOM 4265 C CA . ASN A 1 540 ? 16.650 -30.168 6.342 1.00 89.75 540 ASN A CA 1
ATOM 4266 C C . ASN A 1 540 ? 16.844 -28.785 7.004 1.00 89.75 540 ASN A C 1
ATOM 4268 O O . ASN A 1 540 ? 17.737 -28.032 6.623 1.00 89.75 540 ASN A O 1
ATOM 4272 N N . HIS A 1 541 ? 16.040 -28.456 8.024 1.00 85.06 541 HIS A N 1
ATOM 4273 C CA . HIS A 1 541 ? 16.014 -27.140 8.677 1.00 85.06 541 HIS A CA 1
ATOM 4274 C C . HIS A 1 541 ? 15.672 -25.972 7.742 1.00 85.06 541 HIS A C 1
ATOM 4276 O O . HIS A 1 541 ? 16.013 -24.825 8.043 1.00 85.06 541 HIS A O 1
ATOM 4282 N N . HIS A 1 542 ? 14.976 -26.240 6.638 1.00 92.94 542 HIS A N 1
ATOM 4283 C CA . HIS A 1 542 ? 14.461 -25.175 5.797 1.00 92.94 542 HIS A CA 1
ATOM 4284 C C . HIS A 1 542 ? 13.381 -24.359 6.524 1.00 92.94 542 HIS A C 1
ATOM 4286 O O . HIS A 1 542 ? 12.733 -24.806 7.480 1.00 92.94 542 HIS A O 1
ATOM 4292 N N . ILE A 1 543 ? 13.232 -23.105 6.100 1.00 93.31 543 ILE A N 1
ATOM 4293 C CA . ILE A 1 543 ? 12.224 -22.195 6.636 1.00 93.31 543 ILE A CA 1
ATOM 4294 C C . ILE A 1 543 ? 11.078 -22.144 5.621 1.00 93.31 543 ILE A C 1
ATOM 4296 O O . ILE A 1 543 ? 11.327 -21.772 4.473 1.00 93.31 543 ILE A O 1
ATOM 4300 N N . PRO A 1 544 ? 9.850 -22.528 6.008 1.00 94.19 544 PRO A N 1
ATOM 4301 C CA . PRO A 1 544 ? 8.702 -22.440 5.120 1.00 94.19 544 PRO A CA 1
ATOM 4302 C C . PRO A 1 544 ? 8.288 -20.985 4.890 1.00 94.19 544 PRO A C 1
ATOM 4304 O O . PRO A 1 544 ? 8.396 -20.144 5.790 1.00 94.19 544 PRO A O 1
ATOM 4307 N N . SER A 1 545 ? 7.757 -20.725 3.699 1.00 94.06 545 SER A N 1
ATOM 4308 C CA . SER A 1 545 ? 7.195 -19.431 3.307 1.00 94.06 545 SER A CA 1
ATOM 4309 C C . SER A 1 545 ? 5.658 -19.414 3.473 1.00 94.06 545 SER A C 1
ATOM 4311 O O . SER A 1 545 ? 5.081 -20.294 4.121 1.00 94.06 545 SER A O 1
ATOM 4313 N N . ILE A 1 546 ? 5.000 -18.339 3.022 1.00 93.44 546 ILE A N 1
ATOM 4314 C CA . ILE A 1 546 ? 3.594 -18.001 3.332 1.00 93.44 546 ILE A CA 1
ATOM 4315 C C . ILE A 1 546 ? 2.526 -18.609 2.407 1.00 93.44 546 ILE A C 1
ATOM 4317 O O . ILE A 1 546 ? 1.349 -18.620 2.772 1.00 93.44 546 ILE A O 1
ATOM 4321 N N . HIS A 1 547 ? 2.898 -19.007 1.196 1.00 92.25 547 HIS A N 1
ATOM 4322 C CA . HIS A 1 547 ? 2.025 -19.211 0.041 1.00 92.25 547 HIS A CA 1
ATOM 4323 C C . HIS A 1 547 ? 1.251 -20.519 0.137 1.00 92.25 547 HIS A C 1
ATOM 4325 O O . HIS A 1 547 ? 0.052 -20.541 -0.146 1.00 92.25 547 HIS A O 1
ATOM 4331 N N . GLU A 1 548 ? 1.909 -21.608 0.528 1.00 94.50 548 GLU A N 1
ATOM 4332 C CA . GLU A 1 548 ? 1.351 -22.948 0.504 1.00 94.50 548 GLU A CA 1
ATOM 4333 C C . GLU A 1 548 ? 1.519 -23.678 1.833 1.00 94.50 548 GLU A C 1
ATOM 4335 O O . GLU A 1 548 ? 2.567 -23.675 2.470 1.00 94.50 548 GLU A O 1
ATOM 4340 N N . PHE A 1 549 ? 0.440 -24.339 2.236 1.00 96.00 549 PHE A N 1
ATOM 4341 C CA . PHE A 1 549 ? 0.464 -25.364 3.267 1.00 96.00 549 PHE A CA 1
ATOM 4342 C C . PHE A 1 549 ? -0.738 -26.263 3.023 1.00 96.00 549 PHE A C 1
ATOM 4344 O O . PHE A 1 549 ? -1.831 -26.004 3.525 1.00 96.00 549 PHE A O 1
ATOM 4351 N N . THR A 1 550 ? -0.569 -27.275 2.181 1.00 95.62 550 THR A N 1
ATOM 4352 C CA . THR A 1 550 ? -1.653 -28.203 1.840 1.00 95.62 550 THR A CA 1
ATOM 4353 C C . THR A 1 550 ? -1.437 -29.511 2.584 1.00 95.62 550 THR A C 1
ATOM 4355 O O . THR A 1 550 ? -0.440 -30.193 2.363 1.00 95.62 550 THR A O 1
ATOM 4358 N N . VAL A 1 551 ? -2.361 -29.858 3.485 1.00 96.75 551 VAL A N 1
ATOM 4359 C CA . VAL A 1 551 ? -2.315 -31.124 4.232 1.00 96.75 551 VAL A CA 1
ATOM 4360 C C . VAL A 1 551 ? -2.753 -32.270 3.324 1.00 96.75 551 VAL A C 1
ATOM 4362 O O . VAL A 1 551 ? -3.858 -32.258 2.785 1.00 96.75 551 VAL A O 1
ATOM 4365 N N . VAL A 1 552 ? -1.904 -33.284 3.203 1.00 95.69 552 VAL A N 1
ATOM 4366 C CA . VAL A 1 552 ? -2.111 -34.474 2.379 1.00 95.69 552 VAL A CA 1
ATOM 4367 C C . VAL A 1 552 ? -2.400 -35.661 3.293 1.00 95.69 552 VAL A C 1
ATOM 4369 O O . VAL A 1 552 ? -1.683 -35.920 4.262 1.00 95.69 552 VAL A O 1
ATOM 4372 N N . ASN A 1 553 ? -3.497 -36.370 3.012 1.00 92.50 553 ASN A N 1
ATOM 4373 C CA . ASN A 1 553 ? -3.949 -37.558 3.754 1.00 92.50 553 ASN A CA 1
ATOM 4374 C C . ASN A 1 553 ? -4.096 -37.371 5.280 1.00 92.50 553 ASN A C 1
ATOM 4376 O O . ASN A 1 553 ? -4.220 -38.342 6.022 1.00 92.50 553 ASN A O 1
ATOM 4380 N N . GLY A 1 554 ? -4.117 -36.126 5.766 1.00 94.50 554 GLY A N 1
ATOM 4381 C CA . GLY A 1 554 ? -4.198 -35.803 7.188 1.00 94.50 554 GLY A CA 1
ATOM 4382 C C . GLY A 1 554 ? -2.912 -36.046 7.986 1.00 94.50 554 GLY A C 1
ATOM 4383 O O . GLY A 1 554 ? -2.984 -35.995 9.216 1.00 94.50 554 GLY A O 1
ATOM 4384 N N . GLU A 1 555 ? -1.774 -36.300 7.333 1.00 94.69 555 GLU A N 1
ATOM 4385 C CA . GLU A 1 555 ? -0.510 -36.675 7.993 1.00 94.69 555 GLU A CA 1
ATOM 4386 C C . GLU A 1 555 ? 0.694 -35.856 7.504 1.00 94.69 555 GLU A C 1
ATOM 4388 O O . GLU A 1 555 ? 1.444 -35.336 8.336 1.00 94.69 555 GLU A O 1
ATOM 4393 N N . SER A 1 556 ? 0.860 -35.692 6.187 1.00 97.19 556 SER A N 1
ATOM 4394 C CA . SER A 1 556 ? 1.930 -34.887 5.582 1.00 97.19 556 SER A CA 1
ATOM 4395 C C . SER A 1 556 ? 1.426 -33.521 5.110 1.00 97.19 556 SER A C 1
ATOM 4397 O O . SER A 1 556 ? 0.220 -33.286 5.026 1.00 97.19 556 SER A O 1
ATOM 4399 N N . ALA A 1 557 ? 2.339 -32.590 4.833 1.00 97.62 557 ALA A N 1
ATOM 4400 C CA . ALA A 1 557 ? 2.015 -31.296 4.237 1.00 97.62 557 ALA A CA 1
ATOM 4401 C C . ALA A 1 557 ? 2.958 -30.943 3.089 1.00 97.62 557 ALA A C 1
ATOM 4403 O O . ALA A 1 557 ? 4.148 -31.247 3.144 1.00 97.62 557 ALA A O 1
ATOM 4404 N N . LEU A 1 558 ? 2.405 -30.254 2.091 1.00 98.12 558 LEU A N 1
ATOM 4405 C CA . LEU A 1 558 ? 3.129 -29.594 1.008 1.00 98.12 558 LEU A CA 1
ATOM 4406 C C . LEU A 1 558 ? 3.407 -28.148 1.403 1.00 98.12 558 LEU A C 1
ATOM 4408 O O . LEU A 1 558 ? 2.486 -27.462 1.846 1.00 98.12 558 LEU A O 1
ATOM 4412 N N . VAL A 1 559 ? 4.638 -27.681 1.222 1.00 97.25 559 VAL A N 1
ATOM 4413 C CA . VAL A 1 559 ? 5.041 -26.308 1.556 1.00 97.25 559 VAL A CA 1
ATOM 4414 C C . VAL A 1 559 ? 6.104 -25.804 0.594 1.00 97.25 559 VAL A C 1
ATOM 4416 O O . VAL A 1 559 ? 6.972 -26.570 0.170 1.00 97.25 559 VAL A O 1
ATOM 4419 N N . GLU A 1 560 ? 6.065 -24.518 0.267 1.00 96.31 560 GLU A N 1
ATOM 4420 C CA . GLU A 1 560 ? 7.116 -23.854 -0.492 1.00 96.31 560 GLU A CA 1
ATOM 4421 C C . GLU A 1 560 ? 8.195 -23.262 0.425 1.00 96.31 560 GLU A C 1
ATOM 4423 O O . GLU A 1 560 ? 7.948 -22.821 1.554 1.00 96.31 560 GLU A O 1
ATOM 4428 N N . ILE A 1 561 ? 9.420 -23.250 -0.085 1.00 95.81 561 ILE A N 1
ATOM 4429 C CA . ILE A 1 561 ? 10.631 -22.835 0.617 1.00 95.81 561 ILE A CA 1
ATOM 4430 C C . ILE A 1 561 ? 11.455 -21.962 -0.327 1.00 95.81 561 ILE A C 1
ATOM 4432 O O . ILE A 1 561 ? 11.567 -22.253 -1.516 1.00 95.81 561 ILE A O 1
ATOM 4436 N N . TYR A 1 562 ? 12.086 -20.927 0.223 1.00 94.69 562 TYR A N 1
ATOM 4437 C CA . TYR A 1 562 ? 13.020 -20.077 -0.510 1.00 94.69 562 TYR A CA 1
ATOM 4438 C C . TYR A 1 562 ? 14.382 -20.076 0.173 1.00 94.69 562 TYR A C 1
ATOM 4440 O O . TYR A 1 562 ? 14.497 -19.853 1.380 1.00 94.69 562 TYR A O 1
ATOM 4448 N N . VAL A 1 563 ? 15.427 -20.350 -0.607 1.00 94.00 563 VAL A N 1
ATOM 4449 C CA . VAL A 1 563 ? 16.808 -20.429 -0.125 1.00 94.00 563 VAL A CA 1
ATOM 4450 C C . VAL A 1 563 ? 17.682 -19.458 -0.918 1.00 94.00 563 VAL A C 1
ATOM 4452 O O . VAL A 1 563 ? 17.953 -19.698 -2.099 1.00 94.00 563 VAL A O 1
ATOM 4455 N N . PRO A 1 564 ? 18.190 -18.382 -0.289 1.00 94.69 564 PRO A N 1
ATOM 4456 C CA . PRO A 1 564 ? 19.222 -17.549 -0.892 1.00 94.69 564 PRO A CA 1
ATOM 4457 C C . PRO A 1 564 ? 20.440 -18.397 -1.268 1.00 94.69 564 PRO A C 1
ATOM 4459 O O . PRO A 1 564 ? 21.107 -18.972 -0.407 1.00 94.69 564 PRO A O 1
ATOM 4462 N N . THR A 1 565 ? 20.722 -18.482 -2.563 1.00 95.56 565 THR A N 1
ATOM 4463 C CA . THR A 1 565 ? 21.740 -19.366 -3.131 1.00 95.56 565 THR A CA 1
ATOM 4464 C C . THR A 1 565 ? 22.780 -18.544 -3.877 1.00 95.56 565 THR A C 1
ATOM 4466 O O . THR A 1 565 ? 22.445 -17.636 -4.640 1.00 95.56 565 THR A O 1
ATOM 4469 N N . VAL A 1 566 ? 24.056 -18.859 -3.647 1.00 95.81 566 VAL A N 1
ATOM 4470 C CA . VAL A 1 566 ? 25.160 -18.254 -4.397 1.00 95.81 566 VAL A CA 1
ATOM 4471 C C . VAL A 1 566 ? 25.226 -18.903 -5.776 1.00 95.81 566 VAL A C 1
ATOM 4473 O O . VAL A 1 566 ? 25.391 -20.117 -5.877 1.00 95.81 566 VAL A O 1
ATOM 4476 N N . ALA A 1 567 ? 25.126 -18.101 -6.831 1.00 92.56 567 ALA A N 1
ATOM 4477 C CA . ALA A 1 567 ? 25.180 -18.556 -8.215 1.00 92.56 567 ALA A CA 1
ATOM 4478 C C . ALA A 1 567 ? 26.011 -17.597 -9.079 1.00 92.56 567 ALA A C 1
ATOM 4480 O O . ALA A 1 567 ? 26.121 -16.404 -8.792 1.00 92.56 567 ALA A O 1
ATOM 4481 N N . ASN A 1 568 ? 26.599 -18.111 -10.162 1.00 92.50 568 ASN A N 1
ATOM 4482 C CA . ASN A 1 568 ? 27.212 -17.258 -11.175 1.00 92.50 568 ASN A CA 1
ATOM 4483 C C . ASN A 1 568 ? 26.109 -16.642 -12.042 1.00 92.50 568 ASN A C 1
ATOM 4485 O O . ASN A 1 568 ? 25.502 -17.339 -12.848 1.00 92.50 568 ASN A O 1
ATOM 4489 N N . LEU A 1 569 ? 25.870 -15.338 -11.891 1.00 95.62 569 LEU A N 1
ATOM 4490 C CA . LEU A 1 569 ? 24.787 -14.652 -12.600 1.00 95.62 569 LEU A CA 1
ATOM 4491 C C . LEU A 1 569 ? 25.218 -13.983 -13.913 1.00 95.62 569 LEU A C 1
ATOM 4493 O O . LEU A 1 569 ? 24.407 -13.327 -14.565 1.00 95.62 569 LEU A O 1
ATOM 4497 N N . THR A 1 570 ? 26.483 -14.137 -14.316 1.00 93.62 570 THR A N 1
ATOM 4498 C CA . THR A 1 570 ? 27.012 -13.488 -15.530 1.00 93.62 570 THR A CA 1
ATOM 4499 C C . THR A 1 570 ? 26.314 -13.942 -16.809 1.00 93.62 570 THR A C 1
ATOM 4501 O O . THR A 1 570 ? 26.108 -13.132 -17.711 1.00 93.62 570 THR A O 1
ATOM 4504 N N . GLU A 1 571 ? 25.866 -15.196 -16.861 1.00 91.00 571 GLU A N 1
ATOM 4505 C CA . GLU A 1 571 ? 25.116 -15.755 -17.996 1.00 91.00 571 GLU A CA 1
ATOM 4506 C C . GLU A 1 571 ? 23.728 -15.115 -18.165 1.00 91.00 571 GLU A C 1
ATOM 4508 O O . GLU A 1 571 ? 23.186 -15.104 -19.267 1.00 91.00 571 GLU A O 1
ATOM 4513 N N . TYR A 1 572 ? 23.197 -14.491 -17.109 1.00 92.94 572 TYR A N 1
ATOM 4514 C CA . TYR A 1 572 ? 21.901 -13.804 -17.097 1.00 92.94 572 TYR A CA 1
ATOM 4515 C C . TYR A 1 572 ? 22.046 -12.271 -17.141 1.00 92.94 572 TYR A C 1
ATOM 4517 O O . TYR A 1 572 ? 21.132 -11.539 -16.765 1.00 92.94 572 TYR A O 1
ATOM 4525 N N . GLY A 1 573 ? 23.210 -11.766 -17.572 1.00 91.88 573 GLY A N 1
ATOM 4526 C CA . GLY A 1 573 ? 23.499 -10.330 -17.685 1.00 91.88 573 GLY A CA 1
ATOM 4527 C C . GLY A 1 573 ? 24.018 -9.669 -16.402 1.00 91.88 573 GLY A C 1
ATOM 4528 O O . GLY A 1 573 ? 24.181 -8.449 -16.370 1.00 91.88 573 GLY A O 1
ATOM 4529 N N . GLY A 1 574 ? 24.293 -10.448 -15.353 1.00 91.56 574 GLY A N 1
ATOM 4530 C CA . GLY A 1 574 ? 24.878 -9.958 -14.106 1.00 91.56 574 GLY A CA 1
ATOM 4531 C C . GLY A 1 574 ? 26.378 -9.661 -14.208 1.00 91.56 574 GLY A C 1
ATOM 4532 O O . GLY A 1 574 ? 27.077 -10.130 -15.104 1.00 91.56 574 GLY A O 1
ATOM 4533 N N . ASN A 1 575 ? 26.906 -8.893 -13.256 1.00 91.81 575 ASN A N 1
ATOM 4534 C CA . ASN A 1 575 ? 28.349 -8.674 -13.097 1.00 91.81 575 ASN A CA 1
ATOM 4535 C C . ASN A 1 575 ? 28.920 -9.446 -11.891 1.00 91.81 575 ASN A C 1
ATOM 4537 O O . ASN A 1 575 ? 28.184 -10.065 -11.129 1.00 91.81 575 ASN A O 1
ATOM 4541 N N . SER A 1 576 ? 30.240 -9.388 -11.683 1.00 90.00 576 SER A N 1
ATOM 4542 C CA . SER A 1 576 ? 30.932 -10.158 -10.635 1.00 90.00 576 SER A CA 1
ATOM 4543 C C . SER A 1 576 ? 30.484 -9.862 -9.198 1.00 90.00 576 SER A C 1
ATOM 4545 O O . SER A 1 576 ? 30.751 -10.679 -8.319 1.00 90.00 576 SER A O 1
ATOM 4547 N N . SER A 1 577 ? 29.817 -8.731 -8.945 1.00 92.00 577 SER A N 1
ATOM 4548 C CA . SER A 1 577 ? 29.241 -8.395 -7.634 1.00 92.00 577 SER A CA 1
ATOM 4549 C C . SER A 1 577 ? 27.829 -8.953 -7.414 1.00 92.00 577 SER A C 1
ATOM 4551 O O . SER A 1 577 ? 27.371 -8.998 -6.276 1.00 92.00 577 SER A O 1
ATOM 4553 N N . GLN A 1 578 ? 27.148 -9.398 -8.474 1.00 96.69 578 GLN A N 1
ATOM 4554 C CA . GLN A 1 578 ? 25.798 -9.958 -8.414 1.00 96.69 578 GLN A CA 1
ATOM 4555 C C . GLN A 1 578 ? 25.893 -11.485 -8.374 1.00 96.69 578 GLN A C 1
ATOM 4557 O O . GLN A 1 578 ? 26.191 -12.125 -9.380 1.00 96.69 578 GLN A O 1
ATOM 4562 N N . GLN A 1 579 ? 25.683 -12.063 -7.194 1.00 96.56 579 GLN A N 1
ATOM 4563 C CA . GLN A 1 579 ? 25.935 -13.483 -6.925 1.00 96.56 579 GLN A CA 1
ATOM 4564 C C . GLN A 1 579 ? 24.777 -14.184 -6.205 1.00 96.56 579 GLN A C 1
ATOM 4566 O O . GLN A 1 579 ? 24.876 -15.376 -5.937 1.00 96.56 579 GLN A O 1
ATOM 4571 N N . TRP A 1 580 ? 23.698 -13.473 -5.866 1.00 97.19 580 TRP A N 1
ATOM 4572 C CA . TRP A 1 580 ? 22.615 -13.999 -5.032 1.00 97.19 580 TRP A CA 1
ATOM 4573 C C . TRP A 1 580 ? 21.332 -14.234 -5.830 1.00 97.19 580 TRP A C 1
ATOM 4575 O O . TRP A 1 580 ? 20.749 -13.304 -6.387 1.00 97.19 580 TRP A O 1
ATOM 4585 N N . LEU A 1 581 ? 20.864 -15.479 -5.838 1.00 96.00 581 LEU A N 1
ATOM 4586 C CA . LEU A 1 581 ? 19.635 -15.923 -6.493 1.00 96.00 581 LEU A CA 1
ATOM 4587 C C . LEU A 1 581 ? 18.688 -16.540 -5.458 1.00 96.00 581 LEU A C 1
ATOM 4589 O O . LEU A 1 581 ? 19.126 -17.233 -4.540 1.00 96.00 581 LEU A O 1
ATOM 4593 N N . GLY A 1 582 ? 17.393 -16.264 -5.591 1.00 95.19 582 GLY A N 1
ATOM 4594 C CA . GLY A 1 582 ? 16.351 -16.837 -4.745 1.00 95.19 582 GLY A CA 1
ATOM 4595 C C . GLY A 1 582 ? 15.989 -18.214 -5.278 1.00 95.19 582 GLY A C 1
ATOM 4596 O O . GLY A 1 582 ? 15.303 -18.319 -6.292 1.00 95.19 582 GLY A O 1
ATOM 4597 N N . ASN A 1 583 ? 16.500 -19.273 -4.648 1.00 95.75 583 ASN A N 1
ATOM 4598 C CA . ASN A 1 583 ? 16.206 -20.634 -5.076 1.00 95.75 583 ASN A CA 1
ATOM 4599 C C . ASN A 1 583 ? 14.867 -21.089 -4.485 1.00 95.75 583 ASN A C 1
ATOM 4601 O O . ASN A 1 583 ? 14.733 -21.154 -3.263 1.00 95.75 583 ASN A O 1
ATOM 4605 N N . GLY A 1 584 ? 13.897 -21.401 -5.345 1.00 96.12 584 GLY A N 1
ATOM 4606 C CA . GLY A 1 584 ? 12.595 -21.926 -4.941 1.00 96.12 584 GLY A CA 1
ATOM 4607 C C . GLY A 1 584 ? 12.619 -23.446 -4.810 1.00 96.12 584 GLY A C 1
ATOM 4608 O O . GLY A 1 584 ? 13.034 -24.156 -5.729 1.00 96.12 584 GLY A O 1
ATOM 4609 N N . LEU A 1 585 ? 12.156 -23.945 -3.674 1.00 97.44 585 LEU A N 1
ATOM 4610 C CA . LEU A 1 585 ? 11.979 -25.361 -3.389 1.00 97.44 585 LEU A CA 1
ATOM 4611 C C . LEU A 1 585 ? 10.531 -25.615 -2.964 1.00 97.44 585 LEU A C 1
ATOM 4613 O O . LEU A 1 585 ? 9.831 -24.710 -2.504 1.00 97.44 585 LEU A O 1
ATOM 4617 N N . PHE A 1 586 ? 10.102 -26.870 -3.039 1.00 97.88 586 PHE A N 1
ATOM 4618 C CA . PHE A 1 586 ? 8.981 -27.329 -2.229 1.00 97.88 586 PHE A CA 1
ATOM 4619 C C . PHE A 1 586 ? 9.298 -28.661 -1.566 1.00 97.88 586 PHE A C 1
ATOM 4621 O O . PHE A 1 586 ? 10.128 -29.432 -2.052 1.00 97.88 586 PHE A O 1
ATOM 4628 N N . GLN A 1 587 ? 8.617 -28.925 -0.458 1.00 97.94 587 GLN A N 1
ATOM 4629 C CA . GLN A 1 587 ? 8.716 -30.186 0.259 1.00 97.94 587 GLN A CA 1
ATOM 4630 C C . GLN A 1 587 ? 7.345 -30.799 0.501 1.00 97.94 587 GLN A C 1
ATOM 4632 O O . GLN A 1 587 ? 6.376 -30.085 0.751 1.00 97.94 587 GLN A O 1
ATOM 4637 N N . GLU A 1 588 ? 7.314 -32.128 0.521 1.00 98.06 588 GLU A N 1
ATOM 4638 C CA . GLU A 1 588 ? 6.350 -32.897 1.296 1.00 98.06 588 GLU A CA 1
ATOM 4639 C C . GLU A 1 588 ? 7.050 -33.469 2.529 1.00 98.06 588 GLU A C 1
ATOM 4641 O O . GLU A 1 588 ? 8.128 -34.056 2.422 1.00 98.06 588 GLU A O 1
ATOM 4646 N N . PHE A 1 589 ? 6.444 -33.324 3.703 1.00 97.12 589 PHE A N 1
ATOM 4647 C CA . PHE A 1 589 ? 7.005 -33.819 4.961 1.00 97.12 589 PHE A CA 1
ATOM 4648 C C . PHE A 1 589 ? 5.898 -34.245 5.930 1.00 97.12 589 PHE A C 1
ATOM 4650 O O . PHE A 1 589 ? 4.789 -33.713 5.878 1.00 97.12 589 PHE A O 1
ATOM 4657 N N . ASP A 1 590 ? 6.185 -35.190 6.828 1.00 96.44 590 ASP A N 1
ATOM 4658 C CA . ASP A 1 590 ? 5.275 -35.558 7.922 1.00 96.44 590 ASP A CA 1
ATOM 4659 C C . ASP A 1 590 ? 5.143 -34.377 8.896 1.00 96.44 590 ASP A C 1
ATOM 4661 O O . ASP A 1 590 ? 6.130 -33.899 9.460 1.00 96.44 590 ASP A O 1
ATOM 4665 N N . ILE A 1 591 ? 3.917 -33.894 9.118 1.00 95.81 591 ILE A N 1
ATOM 4666 C CA . ILE A 1 591 ? 3.661 -32.673 9.902 1.00 95.81 591 ILE A CA 1
ATOM 4667 C C . ILE A 1 591 ? 4.112 -32.832 11.362 1.00 95.81 591 ILE A C 1
ATOM 4669 O O . ILE A 1 591 ? 4.503 -31.855 12.009 1.00 95.81 591 ILE A O 1
ATOM 4673 N N . ARG A 1 592 ? 4.039 -34.051 11.908 1.00 91.31 592 ARG A N 1
ATOM 4674 C CA . ARG A 1 592 ? 4.326 -34.349 13.315 1.00 91.31 592 ARG A CA 1
ATOM 4675 C C . ARG A 1 592 ? 5.820 -34.523 13.560 1.00 91.31 592 ARG A C 1
ATOM 4677 O O . ARG A 1 592 ? 6.315 -34.032 14.575 1.00 91.31 592 ARG A O 1
ATOM 4684 N N . THR A 1 593 ? 6.512 -35.273 12.708 1.00 91.69 593 THR A N 1
ATOM 4685 C CA . THR A 1 593 ? 7.927 -35.623 12.893 1.00 91.69 593 THR A CA 1
ATOM 4686 C C . THR A 1 593 ? 8.860 -34.634 12.199 1.00 91.69 593 THR A C 1
ATOM 4688 O O . THR A 1 593 ? 9.988 -34.451 12.659 1.00 91.69 593 THR A O 1
ATOM 4691 N N . GLY A 1 594 ? 8.392 -33.961 11.144 1.00 91.94 594 GLY A N 1
ATOM 4692 C CA . GLY A 1 594 ? 9.227 -33.168 10.243 1.00 91.94 594 GLY A CA 1
ATOM 4693 C C . GLY A 1 594 ? 10.075 -34.025 9.299 1.00 91.94 594 GLY A C 1
ATOM 4694 O O . GLY A 1 594 ? 10.999 -33.508 8.673 1.00 91.94 594 GLY A O 1
ATOM 4695 N N . GLU A 1 595 ? 9.812 -35.335 9.227 1.00 94.56 595 GLU A N 1
ATOM 4696 C CA . GLU A 1 595 ? 10.523 -36.234 8.320 1.00 94.56 595 GLU A CA 1
ATOM 4697 C C . GLU A 1 595 ? 10.156 -35.917 6.873 1.00 94.56 595 GLU A C 1
ATOM 4699 O O . GLU A 1 595 ? 8.983 -35.814 6.512 1.00 94.56 595 GLU A O 1
ATOM 4704 N N . LEU A 1 596 ? 11.186 -35.756 6.047 1.00 96.75 596 LEU A N 1
ATOM 4705 C CA . LEU A 1 596 ? 11.046 -35.435 4.639 1.00 96.75 596 LEU A CA 1
ATOM 4706 C C . LEU A 1 596 ? 10.510 -36.647 3.865 1.00 96.75 596 LEU A C 1
ATOM 4708 O O . LEU A 1 596 ? 11.073 -37.738 3.952 1.00 96.75 596 LEU A O 1
ATOM 4712 N N . VAL A 1 597 ? 9.454 -36.432 3.084 1.00 95.81 597 VAL A N 1
ATOM 4713 C CA . VAL A 1 597 ? 8.904 -37.410 2.134 1.00 95.81 597 VAL A CA 1
ATOM 4714 C C . VAL A 1 597 ? 9.463 -37.148 0.739 1.00 95.81 597 VAL A C 1
ATOM 4716 O O . VAL A 1 597 ? 9.912 -38.075 0.071 1.00 95.81 597 VAL A O 1
ATOM 4719 N N . PHE A 1 598 ? 9.462 -35.884 0.317 1.00 97.25 598 PHE A N 1
ATOM 4720 C CA . PHE A 1 598 ? 9.940 -35.457 -0.994 1.00 97.25 598 PHE A CA 1
ATOM 4721 C C . PHE A 1 598 ? 10.445 -34.014 -0.931 1.00 97.25 598 PHE A C 1
ATOM 4723 O O . PHE A 1 598 ? 9.869 -33.192 -0.222 1.00 97.25 598 PHE A O 1
ATOM 4730 N N . GLU A 1 599 ? 11.498 -33.698 -1.681 1.00 97.81 599 GLU A N 1
ATOM 4731 C CA . GLU A 1 599 ? 11.999 -32.336 -1.875 1.00 97.81 599 GLU A CA 1
ATOM 4732 C C . GLU A 1 599 ? 12.279 -32.126 -3.356 1.00 97.81 599 GLU A C 1
ATOM 4734 O O . GLU A 1 599 ? 12.899 -32.966 -4.008 1.00 97.81 599 GLU A O 1
ATOM 4739 N N . TRP A 1 600 ? 11.828 -30.991 -3.869 1.00 98.44 600 TRP A N 1
ATOM 4740 C CA . TRP A 1 600 ? 12.076 -30.577 -5.236 1.00 98.44 600 TRP A CA 1
ATOM 4741 C C . TRP A 1 600 ? 12.768 -29.228 -5.247 1.00 98.44 600 TRP A C 1
ATOM 4743 O O . TRP A 1 600 ? 12.367 -28.308 -4.530 1.00 98.44 600 TRP A O 1
ATOM 4753 N N . ASN A 1 601 ? 13.784 -29.108 -6.091 1.00 97.62 601 ASN A N 1
ATOM 4754 C CA . ASN A 1 601 ? 14.616 -27.926 -6.200 1.00 97.62 601 ASN A CA 1
ATOM 4755 C C . ASN A 1 601 ? 14.526 -27.354 -7.613 1.00 97.62 601 ASN A C 1
ATOM 4757 O O . ASN A 1 601 ? 14.874 -28.014 -8.590 1.00 97.62 601 ASN A O 1
ATOM 4761 N N . SER A 1 602 ? 14.071 -26.106 -7.720 1.00 97.75 602 SER A N 1
ATOM 4762 C CA . SER A 1 602 ? 13.835 -25.468 -9.017 1.00 97.75 602 SER A CA 1
ATOM 4763 C C . SER A 1 602 ? 15.069 -25.427 -9.913 1.00 97.75 602 SER A C 1
ATOM 4765 O O . SER A 1 602 ? 14.929 -25.648 -11.114 1.00 97.75 602 SER A O 1
ATOM 4767 N N . LEU A 1 603 ? 16.267 -25.231 -9.355 1.00 96.19 603 LEU A N 1
ATOM 4768 C CA . LEU A 1 603 ? 17.507 -25.146 -10.135 1.00 96.19 603 LEU A CA 1
ATOM 4769 C C . LEU A 1 603 ? 17.895 -26.458 -10.834 1.00 96.19 603 LEU A C 1
ATOM 4771 O O . LEU A 1 603 ? 18.648 -26.420 -11.804 1.00 96.19 603 LEU A O 1
ATOM 4775 N N . ASP A 1 604 ? 17.373 -27.600 -10.383 1.00 97.06 604 ASP A N 1
ATOM 4776 C CA . ASP A 1 604 ? 17.647 -28.897 -11.011 1.00 97.06 604 ASP A CA 1
ATOM 4777 C C . ASP A 1 604 ? 16.790 -29.122 -12.274 1.00 97.06 604 ASP A C 1
ATOM 4779 O O . ASP A 1 604 ? 17.074 -30.008 -13.084 1.00 97.06 604 ASP A O 1
ATOM 4783 N N . HIS A 1 605 ? 15.739 -28.314 -12.467 1.00 96.56 605 HIS A N 1
ATOM 4784 C CA . HIS A 1 605 ? 14.692 -28.580 -13.458 1.00 96.56 605 HIS A CA 1
ATOM 4785 C C . HIS A 1 605 ? 14.273 -27.366 -14.300 1.00 96.56 605 HIS A C 1
ATOM 4787 O O . HIS A 1 605 ? 13.709 -27.546 -15.386 1.00 96.56 605 HIS A O 1
ATOM 4793 N N . LEU A 1 606 ? 14.512 -26.144 -13.820 1.00 96.19 606 LEU A N 1
ATOM 4794 C CA . LEU A 1 606 ? 14.125 -24.889 -14.459 1.00 96.19 606 LEU A CA 1
ATOM 4795 C C . LEU A 1 606 ? 15.354 -24.022 -14.730 1.00 96.19 606 LEU A C 1
ATOM 4797 O O . LEU A 1 606 ? 16.189 -23.812 -13.858 1.00 96.19 606 LEU A O 1
ATOM 4801 N N . ASP A 1 607 ? 15.424 -23.475 -15.942 1.00 94.56 607 ASP A N 1
ATOM 4802 C CA . ASP A 1 607 ? 16.471 -22.533 -16.338 1.00 94.56 607 ASP A CA 1
ATOM 4803 C C . ASP A 1 607 ? 16.060 -21.095 -15.962 1.00 94.56 607 ASP A C 1
ATOM 4805 O O . ASP A 1 607 ? 15.035 -20.613 -16.472 1.00 94.56 607 ASP A O 1
ATOM 4809 N N . PRO A 1 608 ? 16.835 -20.391 -15.110 1.00 95.81 608 PRO A N 1
ATOM 4810 C CA . PRO A 1 608 ? 16.559 -19.008 -14.738 1.00 95.81 608 PRO A CA 1
ATOM 4811 C C . PRO A 1 608 ? 16.438 -18.028 -15.908 1.00 95.81 608 PRO A C 1
ATOM 4813 O O . PRO A 1 608 ? 15.713 -17.039 -15.786 1.00 95.81 608 PRO A O 1
ATOM 4816 N N . ALA A 1 609 ? 17.068 -18.303 -17.055 1.00 93.75 609 ALA A N 1
ATOM 4817 C CA . ALA A 1 609 ? 16.972 -17.458 -18.247 1.00 93.75 609 ALA A CA 1
ATOM 4818 C C . ALA A 1 609 ? 15.541 -17.339 -18.798 1.00 93.75 609 ALA A C 1
ATOM 4820 O O . ALA A 1 609 ? 15.231 -16.386 -19.512 1.00 93.75 609 ALA A O 1
ATOM 4821 N N . ASN A 1 610 ? 14.660 -18.286 -18.462 1.00 93.69 610 ASN A N 1
ATOM 4822 C CA . ASN A 1 610 ? 13.269 -18.293 -18.915 1.00 93.69 610 ASN A CA 1
ATOM 4823 C C . ASN A 1 610 ? 12.320 -17.515 -17.988 1.00 93.69 610 ASN A C 1
ATOM 4825 O O . ASN A 1 610 ? 11.122 -17.434 -18.274 1.00 93.69 610 ASN A O 1
ATOM 4829 N N . SER A 1 611 ? 12.832 -16.940 -16.897 1.00 94.44 611 SER A N 1
ATOM 4830 C CA . SER A 1 611 ? 12.045 -16.089 -16.010 1.00 94.44 611 SER A CA 1
ATOM 4831 C C . SER A 1 611 ? 11.639 -14.784 -16.694 1.00 94.44 611 SER A C 1
ATOM 4833 O O . SER A 1 611 ? 12.432 -14.121 -17.360 1.00 94.44 611 SER A O 1
ATOM 4835 N N . TRP A 1 612 ? 10.396 -14.371 -16.475 1.00 91.62 612 TRP A N 1
ATOM 4836 C CA . TRP A 1 612 ? 9.884 -13.063 -16.877 1.00 91.62 612 TRP A CA 1
ATOM 4837 C C . TRP A 1 612 ? 10.270 -11.967 -15.877 1.00 91.62 612 TRP A C 1
ATOM 4839 O O . TRP A 1 612 ? 10.158 -10.780 -16.189 1.00 91.62 612 TRP A O 1
ATOM 4849 N N . ASN A 1 613 ? 10.738 -12.337 -14.681 1.00 92.56 613 ASN A N 1
ATOM 4850 C CA . ASN A 1 613 ? 11.326 -11.396 -13.742 1.00 92.56 613 ASN A CA 1
ATOM 4851 C C . ASN A 1 613 ? 12.840 -11.363 -13.957 1.00 92.56 613 ASN A C 1
ATOM 4853 O O . ASN A 1 613 ? 13.546 -12.278 -13.555 1.00 92.56 613 ASN A O 1
ATOM 4857 N N . LEU A 1 614 ? 13.343 -10.318 -14.614 1.00 93.38 614 LEU A N 1
ATOM 4858 C CA . LEU A 1 614 ? 14.756 -10.223 -14.991 1.00 93.38 614 LEU A CA 1
ATOM 4859 C C . LEU A 1 614 ? 15.659 -9.833 -13.809 1.00 93.38 614 LEU A C 1
ATOM 4861 O O . LEU A 1 614 ? 15.258 -9.069 -12.927 1.00 93.38 614 LEU A O 1
ATOM 4865 N N . LEU A 1 615 ? 16.915 -10.285 -13.835 1.00 95.50 615 LEU A N 1
ATOM 4866 C CA . LEU A 1 615 ? 17.946 -9.834 -12.898 1.00 95.50 615 LEU A CA 1
ATOM 4867 C C . LEU A 1 615 ? 18.091 -8.303 -12.965 1.00 95.50 615 LEU A C 1
ATOM 4869 O O . LEU A 1 615 ? 18.248 -7.723 -14.038 1.00 95.50 615 LEU A O 1
ATOM 4873 N N . GLY A 1 616 ? 18.041 -7.635 -11.812 1.00 91.75 616 GLY A N 1
ATOM 4874 C CA . GLY A 1 616 ? 18.112 -6.175 -11.720 1.00 91.75 616 GLY A CA 1
ATOM 4875 C C . GLY A 1 616 ? 16.821 -5.437 -12.097 1.00 91.75 616 GLY A C 1
ATOM 4876 O O . GLY A 1 616 ? 16.839 -4.210 -12.174 1.00 91.75 616 GLY A O 1
ATOM 4877 N N . SER A 1 617 ? 15.691 -6.137 -12.283 1.00 90.19 617 SER A N 1
ATOM 4878 C CA . SER A 1 617 ? 14.379 -5.529 -12.590 1.00 90.19 617 SER A CA 1
ATOM 4879 C C . SER A 1 617 ? 13.843 -4.590 -11.494 1.00 90.19 617 SER A C 1
ATOM 4881 O O . SER A 1 617 ? 12.889 -3.830 -11.713 1.00 90.19 617 SER A O 1
ATOM 4883 N N . SER A 1 618 ? 14.418 -4.669 -10.294 1.00 90.00 618 SER A N 1
ATOM 4884 C CA . SER A 1 618 ? 14.190 -3.781 -9.158 1.00 90.00 618 SER A CA 1
ATOM 4885 C C . SER A 1 618 ? 15.415 -3.790 -8.230 1.00 90.00 618 SER A C 1
ATOM 4887 O O . SER A 1 618 ? 16.237 -4.706 -8.314 1.00 90.00 618 SER A O 1
ATOM 4889 N N . PRO A 1 619 ? 15.535 -2.828 -7.292 1.00 88.25 619 PRO A N 1
ATOM 4890 C CA . PRO A 1 619 ? 16.570 -2.876 -6.254 1.00 88.25 619 PRO A CA 1
ATOM 4891 C C . PRO A 1 619 ? 16.548 -4.171 -5.423 1.00 88.25 619 PRO A C 1
ATOM 4893 O O . PRO A 1 619 ? 17.600 -4.637 -4.982 1.00 88.25 619 PRO A O 1
ATOM 4896 N N . GLY A 1 620 ? 15.357 -4.752 -5.238 1.00 88.94 620 GLY A N 1
ATOM 4897 C CA . GLY A 1 620 ? 15.152 -6.044 -4.583 1.00 88.94 620 GLY A CA 1
ATOM 4898 C C . GLY A 1 620 ? 15.728 -7.217 -5.364 1.00 88.94 620 GLY A C 1
ATOM 4899 O O . GLY A 1 620 ? 16.423 -8.038 -4.796 1.00 88.94 620 GLY A O 1
ATOM 4900 N N . ASN A 1 621 ? 15.568 -7.221 -6.687 1.00 93.62 621 ASN A N 1
ATOM 4901 C CA . ASN A 1 621 ? 16.061 -8.284 -7.566 1.00 93.62 621 ASN A CA 1
ATOM 4902 C C . ASN A 1 621 ? 17.502 -8.051 -8.051 1.00 93.62 621 ASN A C 1
ATOM 4904 O O . ASN A 1 621 ? 17.876 -8.506 -9.129 1.00 93.62 621 ASN A O 1
ATOM 4908 N N . SER A 1 622 ? 18.315 -7.280 -7.323 1.00 94.75 622 SER A N 1
ATOM 4909 C CA . SER A 1 622 ? 19.642 -6.870 -7.809 1.00 94.75 622 SER A CA 1
ATOM 4910 C C . SER A 1 622 ? 20.685 -7.990 -7.791 1.00 94.75 622 SER A C 1
ATOM 4912 O O . SER A 1 622 ? 21.684 -7.894 -8.498 1.00 94.75 622 SER A O 1
ATOM 4914 N N . GLY A 1 623 ? 20.491 -9.037 -6.993 1.00 95.75 623 GLY A N 1
ATOM 4915 C CA . GLY A 1 623 ? 21.445 -10.128 -6.796 1.00 95.75 623 GLY A CA 1
ATOM 4916 C C . GLY A 1 623 ? 22.685 -9.748 -5.980 1.00 95.75 623 GLY A C 1
ATOM 4917 O O . GLY A 1 623 ? 23.654 -10.506 -5.960 1.00 95.75 623 GLY A O 1
ATOM 4918 N N . LEU A 1 624 ? 22.695 -8.583 -5.322 1.00 95.25 624 LEU A N 1
ATOM 4919 C CA . LEU A 1 624 ? 23.871 -8.040 -4.622 1.00 95.25 624 LEU A CA 1
ATOM 4920 C C . LEU A 1 624 ? 24.042 -8.558 -3.186 1.00 95.25 624 LEU A C 1
ATOM 4922 O O . LEU A 1 624 ? 25.139 -8.490 -2.632 1.00 95.25 624 LEU A O 1
ATOM 4926 N N . SER A 1 625 ? 22.981 -9.072 -2.563 1.00 94.50 625 SER A N 1
ATOM 4927 C CA . SER A 1 625 ? 23.019 -9.598 -1.194 1.00 94.50 625 SER A CA 1
ATOM 4928 C C . SER A 1 625 ? 21.943 -10.660 -0.967 1.00 94.50 625 SER A C 1
ATOM 4930 O O . SER A 1 625 ? 21.027 -10.803 -1.773 1.00 94.50 625 SER A O 1
ATOM 4932 N N . THR A 1 626 ? 22.006 -11.365 0.165 1.00 90.31 626 THR A N 1
ATOM 4933 C CA . THR A 1 626 ? 20.974 -12.331 0.587 1.00 90.31 626 THR A CA 1
ATOM 4934 C C . THR A 1 626 ? 19.595 -11.709 0.806 1.00 90.31 626 THR A C 1
ATOM 4936 O O . THR A 1 626 ? 18.607 -12.427 0.750 1.00 90.31 626 THR A O 1
ATOM 4939 N N . ALA A 1 627 ? 19.515 -10.399 1.056 1.00 88.62 627 ALA A N 1
ATOM 4940 C CA . ALA A 1 627 ? 18.253 -9.662 1.175 1.00 88.62 627 ALA A CA 1
ATOM 4941 C C . ALA A 1 627 ? 17.762 -9.099 -0.171 1.00 88.62 627 ALA A C 1
ATOM 4943 O O . ALA A 1 627 ? 16.695 -8.500 -0.244 1.00 88.62 627 ALA A O 1
ATOM 4944 N N . GLN A 1 628 ? 18.571 -9.227 -1.224 1.00 94.12 628 GLN A N 1
ATOM 4945 C CA . GLN A 1 628 ? 18.295 -8.708 -2.560 1.00 94.12 628 GLN A CA 1
ATOM 4946 C C . GLN A 1 628 ? 18.534 -9.793 -3.610 1.00 94.12 628 GLN A C 1
ATOM 4948 O O . GLN A 1 628 ? 19.170 -9.554 -4.639 1.00 94.12 628 GLN A O 1
ATOM 4953 N N . THR A 1 629 ? 18.117 -11.016 -3.303 1.00 95.56 629 THR A N 1
ATOM 4954 C CA . THR A 1 629 ? 18.206 -12.148 -4.219 1.00 95.56 629 THR A CA 1
ATOM 4955 C C . THR A 1 629 ? 17.417 -11.877 -5.490 1.00 95.56 629 THR A C 1
ATOM 4957 O O . THR A 1 629 ? 16.351 -11.275 -5.454 1.00 95.56 629 THR A O 1
ATOM 4960 N N . TRP A 1 630 ? 17.903 -12.362 -6.628 1.00 97.31 630 TRP A N 1
ATOM 4961 C CA . TRP A 1 630 ? 17.069 -12.409 -7.824 1.00 97.31 630 TRP A CA 1
ATOM 4962 C C . TRP A 1 630 ? 16.000 -13.502 -7.686 1.00 97.31 630 TRP A C 1
ATOM 4964 O O . TRP A 1 630 ? 16.319 -14.691 -7.722 1.00 97.31 630 TRP A O 1
ATOM 4974 N N . ASP A 1 631 ? 14.742 -13.095 -7.520 1.00 95.56 631 ASP A N 1
ATOM 4975 C CA . ASP A 1 631 ? 13.583 -13.986 -7.445 1.00 95.56 631 ASP A CA 1
ATOM 4976 C C . ASP A 1 631 ? 13.118 -14.362 -8.856 1.00 95.56 631 ASP A C 1
ATOM 4978 O O . ASP A 1 631 ? 12.276 -13.706 -9.468 1.00 95.56 631 ASP A O 1
ATOM 4982 N N . TYR A 1 632 ? 13.723 -15.401 -9.417 1.00 96.44 632 TYR A N 1
ATOM 4983 C CA . TYR A 1 632 ? 13.458 -15.807 -10.793 1.00 96.44 632 TYR A CA 1
ATOM 4984 C C . TYR A 1 632 ? 12.256 -16.763 -10.917 1.00 96.44 632 TYR A C 1
ATOM 4986 O O . TYR A 1 632 ? 11.636 -16.815 -11.978 1.00 96.44 632 TYR A O 1
ATOM 4994 N N . VAL A 1 633 ? 11.906 -17.527 -9.873 1.00 95.81 633 VAL A N 1
ATOM 4995 C CA . VAL A 1 633 ? 10.943 -18.644 -9.971 1.00 95.81 633 VAL A CA 1
ATOM 4996 C C . VAL A 1 633 ? 9.618 -18.398 -9.269 1.00 95.81 633 VAL A C 1
ATOM 4998 O O . VAL A 1 633 ? 8.593 -18.797 -9.803 1.00 95.81 633 VAL A O 1
ATOM 5001 N N . HIS A 1 634 ? 9.600 -17.745 -8.118 1.00 96.50 634 HIS A N 1
ATOM 5002 C CA . HIS A 1 634 ? 8.429 -17.495 -7.279 1.00 96.50 634 HIS A CA 1
ATOM 5003 C C . HIS A 1 634 ? 7.258 -18.509 -7.339 1.00 96.50 634 HIS A C 1
ATOM 5005 O O . HIS A 1 634 ? 6.357 -18.412 -8.185 1.00 96.50 634 HIS A O 1
ATOM 5011 N N . LEU A 1 635 ? 7.253 -19.465 -6.406 1.00 97.38 635 LEU A N 1
ATOM 5012 C CA . LEU A 1 635 ? 6.241 -20.512 -6.267 1.00 97.38 635 LEU A CA 1
ATOM 5013 C C . LEU A 1 635 ? 5.030 -20.020 -5.461 1.00 97.38 635 LEU A C 1
ATOM 5015 O O . LEU A 1 635 ? 5.168 -19.555 -4.337 1.00 97.38 635 LEU A O 1
ATOM 5019 N N . ASN A 1 636 ? 3.830 -20.172 -6.019 1.00 96.81 636 ASN A N 1
ATOM 5020 C CA . ASN A 1 636 ? 2.593 -19.654 -5.418 1.00 96.81 636 ASN A CA 1
ATOM 5021 C C . ASN A 1 636 ? 1.631 -20.719 -4.894 1.00 96.81 636 ASN A C 1
ATOM 5023 O O . ASN A 1 636 ? 0.698 -20.403 -4.149 1.00 96.81 636 ASN A O 1
ATOM 5027 N N . SER A 1 637 ? 1.774 -21.953 -5.366 1.00 97.50 637 SER A N 1
ATOM 5028 C CA . SER A 1 637 ? 0.935 -23.065 -4.937 1.00 97.50 637 SER A CA 1
ATOM 5029 C C . SER A 1 637 ? 1.565 -24.398 -5.289 1.00 97.50 637 SER A C 1
ATOM 5031 O O . SER A 1 637 ? 2.193 -24.517 -6.344 1.00 97.50 637 SER A O 1
ATOM 5033 N N . ILE A 1 638 ? 1.319 -25.390 -4.439 1.00 98.31 638 ILE A N 1
ATOM 5034 C CA . ILE A 1 638 ? 1.644 -26.800 -4.655 1.00 98.31 638 ILE A CA 1
ATOM 5035 C C . ILE A 1 638 ? 0.400 -27.625 -4.317 1.00 98.31 638 ILE A C 1
ATOM 5037 O O . ILE A 1 638 ? -0.238 -27.387 -3.293 1.00 98.31 638 ILE A O 1
ATOM 5041 N N . ASP A 1 639 ? 0.061 -28.583 -5.168 1.00 97.81 639 ASP A N 1
ATOM 5042 C CA . ASP A 1 639 ? -0.971 -29.593 -4.928 1.00 97.81 639 ASP A CA 1
ATOM 5043 C C . ASP A 1 639 ? -0.428 -30.984 -5.286 1.00 97.81 639 ASP A C 1
ATOM 5045 O O . ASP A 1 639 ? 0.596 -31.084 -5.967 1.00 97.81 639 ASP A O 1
ATOM 5049 N N . LYS A 1 640 ? -1.090 -32.053 -4.843 1.00 97.19 640 LYS A N 1
ATOM 5050 C CA . LYS A 1 640 ? -0.672 -33.437 -5.111 1.00 97.19 640 LYS A CA 1
ATOM 5051 C C . LYS A 1 640 ? -1.834 -34.248 -5.668 1.00 97.19 640 LYS A C 1
ATOM 5053 O O . LYS A 1 640 ? -2.953 -34.124 -5.180 1.00 97.19 640 LYS A O 1
ATOM 5058 N N . ASP A 1 641 ? -1.563 -35.054 -6.689 1.00 95.19 641 ASP A N 1
ATOM 5059 C CA . ASP A 1 641 ? -2.551 -35.975 -7.245 1.00 95.19 641 ASP A CA 1
ATOM 5060 C C . ASP A 1 641 ? -2.552 -37.356 -6.570 1.00 95.19 641 ASP A C 1
ATOM 5062 O O . ASP A 1 641 ? -1.670 -37.694 -5.775 1.00 95.19 641 ASP A O 1
ATOM 5066 N N . ASP A 1 642 ? -3.557 -38.169 -6.904 1.00 92.56 642 ASP A N 1
ATOM 5067 C CA . ASP A 1 642 ? -3.730 -39.521 -6.360 1.00 92.56 642 ASP A CA 1
ATOM 5068 C C . ASP A 1 642 ? -2.624 -40.497 -6.816 1.00 92.56 642 ASP A C 1
ATOM 5070 O O . ASP A 1 642 ? -2.398 -41.527 -6.177 1.00 92.56 642 ASP A O 1
ATOM 5074 N N . GLU A 1 643 ? -1.907 -40.177 -7.899 1.00 93.81 643 GLU A N 1
ATOM 5075 C CA . GLU A 1 643 ? -0.749 -40.938 -8.391 1.00 93.81 643 GLU A CA 1
ATOM 5076 C C . GLU A 1 643 ? 0.553 -40.559 -7.666 1.00 93.81 643 GLU A C 1
ATOM 5078 O O . GLU A 1 643 ? 1.577 -41.227 -7.821 1.00 93.81 643 GLU A O 1
ATOM 5083 N N . GLY A 1 644 ? 0.518 -39.505 -6.851 1.00 96.00 644 GLY A N 1
ATOM 5084 C CA . GLY A 1 644 ? 1.644 -39.006 -6.080 1.00 96.00 644 GLY A CA 1
ATOM 5085 C C . GLY A 1 644 ? 2.490 -37.944 -6.782 1.00 96.00 644 GLY A C 1
ATOM 5086 O O . GLY A 1 644 ? 3.521 -37.563 -6.235 1.00 96.00 644 GLY A O 1
ATOM 5087 N N . ASN A 1 645 ? 2.077 -37.451 -7.948 1.00 97.88 645 ASN A N 1
ATOM 5088 C CA . ASN A 1 645 ? 2.717 -36.346 -8.658 1.00 97.88 645 ASN A CA 1
ATOM 5089 C C . ASN A 1 645 ? 2.289 -34.992 -8.084 1.00 97.88 645 ASN A C 1
ATOM 5091 O O . ASN A 1 645 ? 1.222 -34.857 -7.485 1.00 97.88 645 ASN A O 1
ATOM 5095 N N . TYR A 1 646 ? 3.095 -33.961 -8.331 1.00 98.56 646 TYR A N 1
ATOM 5096 C CA . TYR A 1 646 ? 2.854 -32.619 -7.805 1.00 98.56 646 TYR A CA 1
ATOM 5097 C C . TYR A 1 646 ? 2.458 -31.640 -8.906 1.00 98.56 646 TYR A C 1
ATOM 5099 O O . TYR A 1 646 ? 2.983 -31.687 -10.015 1.00 98.56 646 TYR A O 1
ATOM 5107 N N . LEU A 1 647 ? 1.554 -30.722 -8.587 1.00 98.56 647 LEU A N 1
ATOM 5108 C CA . LEU A 1 647 ? 1.171 -29.596 -9.429 1.00 98.56 647 LEU A CA 1
ATOM 5109 C C . LEU A 1 647 ? 1.705 -28.316 -8.797 1.00 98.56 647 LEU A C 1
ATOM 5111 O O . LEU A 1 647 ? 1.278 -27.964 -7.701 1.00 98.56 647 LEU A O 1
ATOM 5115 N N . ILE A 1 648 ? 2.607 -27.608 -9.475 1.00 98.25 648 ILE A N 1
ATOM 5116 C CA . ILE A 1 648 ? 3.179 -26.357 -8.962 1.00 98.25 648 ILE A CA 1
ATOM 5117 C C . ILE A 1 648 ? 2.849 -25.170 -9.859 1.00 98.25 648 ILE A C 1
ATOM 5119 O O . ILE A 1 648 ? 2.854 -25.277 -11.086 1.00 98.25 648 ILE A O 1
ATOM 5123 N N . SER A 1 649 ? 2.599 -24.017 -9.241 1.00 98.19 649 SER A N 1
ATOM 5124 C CA . SER A 1 649 ? 2.460 -22.740 -9.941 1.00 98.19 649 SER A CA 1
ATOM 5125 C C . SER A 1 649 ? 3.681 -21.862 -9.708 1.00 98.19 649 SER A C 1
ATOM 5127 O O . SER A 1 649 ? 4.023 -21.581 -8.560 1.00 98.19 649 SER A O 1
ATOM 5129 N N . SER A 1 650 ? 4.272 -21.364 -10.794 1.00 97.62 650 SER A N 1
ATOM 5130 C CA . SER A 1 650 ? 5.322 -20.347 -10.771 1.00 97.62 650 SER A CA 1
ATOM 5131 C C . SER A 1 650 ? 4.841 -19.089 -11.488 1.00 97.62 650 SER A C 1
ATOM 5133 O O . SER A 1 650 ? 4.539 -19.113 -12.690 1.00 97.62 650 SER A O 1
ATOM 5135 N N . ARG A 1 651 ? 4.776 -17.968 -10.762 1.00 95.50 651 ARG A N 1
ATOM 5136 C CA . ARG A 1 651 ? 4.280 -16.707 -11.335 1.00 95.50 651 ARG A CA 1
ATOM 5137 C C . ARG A 1 651 ? 5.284 -16.007 -12.228 1.00 95.50 651 ARG A C 1
ATOM 5139 O O . ARG A 1 651 ? 4.876 -15.432 -13.232 1.00 95.50 651 ARG A O 1
ATOM 5146 N N . HIS A 1 652 ? 6.572 -16.081 -11.909 1.00 95.50 652 HIS A N 1
ATOM 5147 C CA . HIS A 1 652 ? 7.601 -15.431 -12.725 1.00 95.50 652 HIS A CA 1
ATOM 5148 C C . HIS A 1 652 ? 7.903 -16.190 -14.011 1.00 95.50 652 HIS A C 1
ATOM 5150 O O . HIS A 1 652 ? 8.482 -15.615 -14.919 1.00 95.50 652 HIS A O 1
ATOM 5156 N N . PHE A 1 653 ? 7.439 -17.431 -14.149 1.00 96.88 653 PHE A N 1
ATOM 5157 C CA . PHE A 1 653 ? 7.396 -18.126 -15.437 1.00 96.88 653 PHE A CA 1
ATOM 5158 C C . PHE A 1 653 ? 6.015 -18.042 -16.105 1.00 96.88 653 PHE A C 1
ATOM 5160 O O . PHE A 1 653 ? 5.856 -18.512 -17.230 1.00 96.88 653 PHE A O 1
ATOM 5167 N N . SER A 1 654 ? 4.996 -17.516 -15.409 1.00 96.75 654 SER A N 1
ATOM 5168 C CA . SER A 1 654 ? 3.578 -17.613 -15.797 1.00 96.75 654 SER A CA 1
ATOM 5169 C C . SER A 1 654 ? 3.190 -19.022 -16.272 1.00 96.75 654 SER A C 1
ATOM 5171 O O . SER A 1 654 ? 2.517 -19.193 -17.288 1.00 96.75 654 SER A O 1
ATOM 5173 N N . THR A 1 655 ? 3.696 -20.041 -15.566 1.00 98.38 655 THR A N 1
ATOM 5174 C CA . THR A 1 655 ? 3.596 -21.453 -15.960 1.00 98.38 655 THR A CA 1
ATOM 5175 C C . THR A 1 655 ? 3.160 -22.321 -14.781 1.00 98.38 655 THR A C 1
ATOM 5177 O O . THR A 1 655 ? 3.635 -22.148 -13.654 1.00 98.38 655 THR A O 1
ATOM 5180 N N . ILE A 1 656 ? 2.278 -23.281 -15.060 1.00 98.75 656 ILE A N 1
ATOM 5181 C CA . ILE A 1 656 ? 1.891 -24.366 -14.152 1.00 98.75 656 ILE A CA 1
ATOM 5182 C C . ILE A 1 656 ? 2.572 -25.656 -14.626 1.00 98.75 656 ILE A C 1
ATOM 5184 O O . ILE A 1 656 ? 2.558 -25.958 -15.820 1.00 98.75 656 ILE A O 1
ATOM 5188 N N . TYR A 1 657 ? 3.157 -26.419 -13.707 1.00 98.62 657 TYR A N 1
ATOM 5189 C CA . TYR A 1 657 ? 3.922 -27.630 -14.009 1.00 98.62 657 TYR A CA 1
ATOM 5190 C C . TYR A 1 657 ? 3.326 -28.840 -13.299 1.00 98.62 657 TYR A C 1
ATOM 5192 O O . TYR A 1 657 ? 3.022 -28.750 -12.109 1.00 98.62 657 TYR A O 1
ATOM 5200 N N . LYS A 1 658 ? 3.253 -29.982 -13.992 1.00 98.38 658 LYS A N 1
ATOM 5201 C CA . LYS A 1 658 ? 3.142 -31.293 -13.336 1.00 98.38 658 LYS A CA 1
ATOM 5202 C C . LYS A 1 658 ? 4.531 -31.896 -13.181 1.00 98.38 658 LYS A C 1
ATOM 5204 O O . LYS A 1 658 ? 5.276 -31.997 -14.156 1.00 98.38 658 LYS A O 1
ATOM 5209 N N . ILE A 1 659 ? 4.862 -32.286 -11.960 1.00 98.56 659 ILE A N 1
ATOM 5210 C CA . ILE A 1 659 ? 6.155 -32.809 -11.534 1.00 98.56 659 ILE A CA 1
ATOM 5211 C C . ILE A 1 659 ? 5.983 -34.269 -11.129 1.00 98.56 659 ILE A C 1
ATOM 5213 O O . ILE A 1 659 ? 5.096 -34.594 -10.340 1.00 98.56 659 ILE A O 1
ATOM 5217 N N . ASN A 1 660 ? 6.839 -35.140 -11.651 1.00 98.25 660 ASN A N 1
ATOM 5218 C CA . ASN A 1 660 ? 6.871 -36.550 -11.302 1.00 98.25 660 ASN A CA 1
ATOM 5219 C C . ASN A 1 660 ? 7.246 -36.721 -9.826 1.00 98.25 660 ASN A C 1
ATOM 5221 O O . ASN A 1 660 ? 8.312 -36.278 -9.393 1.00 98.25 660 ASN A O 1
ATOM 5225 N N . GLY A 1 661 ? 6.380 -37.387 -9.062 1.00 96.94 661 GLY A N 1
ATOM 5226 C CA . GLY A 1 661 ? 6.562 -37.557 -7.619 1.00 96.94 661 GLY A CA 1
ATOM 5227 C C . GLY A 1 661 ? 7.681 -38.513 -7.199 1.00 96.94 661 GLY A C 1
ATOM 5228 O O . GLY A 1 661 ? 7.959 -38.642 -6.012 1.00 96.94 661 GLY A O 1
ATOM 5229 N N . THR A 1 662 ? 8.317 -39.204 -8.149 1.00 95.75 662 THR A N 1
ATOM 5230 C CA . THR A 1 662 ? 9.407 -40.156 -7.882 1.00 95.75 662 THR A CA 1
ATOM 5231 C C . THR A 1 662 ? 10.783 -39.547 -8.132 1.00 95.75 662 THR A C 1
ATOM 5233 O O . THR A 1 662 ? 11.698 -39.771 -7.344 1.00 95.75 662 THR A O 1
ATOM 5236 N N . ASP A 1 663 ? 10.951 -38.802 -9.228 1.00 95.88 663 ASP A N 1
ATOM 5237 C CA . ASP A 1 663 ? 12.261 -38.304 -9.676 1.00 95.88 663 ASP A CA 1
ATOM 5238 C C . ASP A 1 663 ? 12.331 -36.781 -9.891 1.00 95.88 663 ASP A C 1
ATOM 5240 O O . ASP A 1 663 ? 13.385 -36.265 -10.259 1.00 95.88 663 ASP A O 1
ATOM 5244 N N . GLY A 1 664 ? 11.229 -36.054 -9.674 1.00 97.31 664 GLY A N 1
ATOM 5245 C CA . GLY A 1 664 ? 11.170 -34.599 -9.825 1.00 97.31 664 GLY A CA 1
ATOM 5246 C C . GLY A 1 664 ? 11.145 -34.095 -11.271 1.00 97.31 664 GLY A C 1
ATOM 5247 O O . GLY A 1 664 ? 11.108 -32.882 -11.495 1.00 97.31 664 GLY A O 1
ATOM 5248 N N . SER A 1 665 ? 11.141 -34.983 -12.268 1.00 98.12 665 SER A N 1
ATOM 5249 C CA . SER A 1 665 ? 11.091 -34.588 -13.677 1.00 98.12 665 SER A CA 1
ATOM 5250 C C . SER A 1 665 ? 9.775 -33.888 -14.037 1.00 98.12 665 SER A C 1
ATOM 5252 O O . SER A 1 665 ? 8.708 -34.187 -13.502 1.00 98.12 665 SER A O 1
ATOM 5254 N N . ILE A 1 666 ? 9.832 -32.930 -14.965 1.00 98.38 666 ILE A N 1
ATOM 5255 C CA . ILE A 1 666 ? 8.636 -32.228 -15.446 1.00 98.38 666 ILE A CA 1
ATOM 5256 C C . ILE A 1 666 ? 7.893 -33.137 -16.430 1.00 98.38 666 ILE A C 1
ATOM 5258 O O . ILE A 1 666 ? 8.431 -33.468 -17.486 1.00 98.38 666 ILE A O 1
ATOM 5262 N N . ILE A 1 667 ? 6.647 -33.485 -16.106 1.00 98.00 667 ILE A N 1
ATOM 5263 C CA . ILE A 1 667 ? 5.758 -34.281 -16.962 1.00 98.00 667 ILE A CA 1
ATOM 5264 C C . ILE A 1 667 ? 5.146 -33.390 -18.048 1.00 98.00 667 ILE A C 1
ATOM 5266 O O . ILE A 1 667 ? 5.214 -33.714 -19.232 1.00 98.00 667 ILE A O 1
ATOM 5270 N N . TRP A 1 668 ? 4.570 -32.248 -17.662 1.00 98.00 668 TRP A N 1
ATOM 5271 C CA . TRP A 1 668 ? 3.984 -31.290 -18.601 1.00 98.00 668 TRP A CA 1
ATOM 5272 C C . TRP A 1 668 ? 4.018 -29.852 -18.074 1.00 98.00 668 TRP A C 1
ATOM 5274 O O . TRP A 1 668 ? 4.239 -29.616 -16.883 1.00 98.00 668 TRP A O 1
ATOM 5284 N N . ARG A 1 669 ? 3.802 -28.883 -18.979 1.00 98.19 669 ARG A N 1
ATOM 5285 C CA . ARG A 1 669 ? 3.799 -27.436 -18.693 1.00 98.19 669 ARG A CA 1
ATOM 5286 C C . ARG A 1 669 ? 2.585 -26.751 -19.320 1.00 98.19 669 ARG A C 1
ATOM 5288 O O . ARG A 1 669 ? 2.356 -26.870 -20.523 1.00 98.19 669 ARG A O 1
ATOM 5295 N N . LEU A 1 670 ? 1.846 -25.966 -18.551 1.00 98.62 670 LEU A N 1
ATOM 5296 C CA . LEU A 1 670 ? 0.751 -25.136 -19.049 1.00 98.62 670 LEU A CA 1
ATOM 5297 C C . LEU A 1 670 ? 1.125 -23.655 -18.939 1.00 98.62 670 LEU A C 1
ATOM 5299 O O . LEU A 1 670 ? 1.508 -23.212 -17.859 1.00 98.62 670 LEU A O 1
ATOM 5303 N N . GLY A 1 671 ? 0.968 -22.891 -20.023 1.00 96.69 671 GLY A N 1
ATOM 5304 C CA . GLY A 1 671 ? 1.325 -21.469 -20.068 1.00 96.69 671 GLY A CA 1
ATOM 5305 C C . GLY A 1 671 ? 2.818 -21.180 -20.280 1.00 96.69 671 GLY A C 1
ATOM 5306 O O . GLY A 1 671 ? 3.608 -22.064 -20.622 1.00 96.69 671 GLY A O 1
ATOM 5307 N N . GLY A 1 672 ? 3.178 -19.905 -20.119 1.00 92.62 672 GLY A N 1
ATOM 5308 C CA . GLY A 1 672 ? 4.528 -19.378 -20.331 1.00 92.62 672 GLY A CA 1
ATOM 5309 C C . GLY A 1 672 ? 5.091 -19.597 -21.739 1.00 92.62 672 GLY A C 1
ATOM 5310 O O . GLY A 1 672 ? 4.364 -19.789 -22.713 1.00 92.62 672 GLY A O 1
ATOM 5311 N N . ASN A 1 673 ? 6.422 -19.575 -21.843 1.00 87.75 673 ASN A N 1
ATOM 5312 C CA . ASN A 1 673 ? 7.138 -19.677 -23.124 1.00 87.75 673 ASN A CA 1
ATOM 5313 C C . ASN A 1 673 ? 7.288 -21.121 -23.640 1.00 87.75 673 ASN A C 1
ATOM 5315 O O . ASN A 1 673 ? 7.751 -21.331 -24.760 1.00 87.75 673 ASN A O 1
ATOM 5319 N N . HIS A 1 674 ? 6.932 -22.122 -22.828 1.00 93.12 674 HIS A N 1
ATOM 5320 C CA . HIS A 1 674 ? 7.247 -23.531 -23.082 1.00 93.12 674 HIS A CA 1
ATOM 5321 C C . HIS A 1 674 ? 6.082 -24.472 -22.762 1.00 93.12 674 HIS A C 1
ATOM 5323 O O . HIS A 1 674 ? 6.305 -25.569 -22.240 1.00 93.12 674 HIS A O 1
ATOM 5329 N N . SER A 1 675 ? 4.844 -24.058 -23.046 1.00 96.75 675 SER A N 1
ATOM 5330 C CA . SER A 1 675 ? 3.695 -24.934 -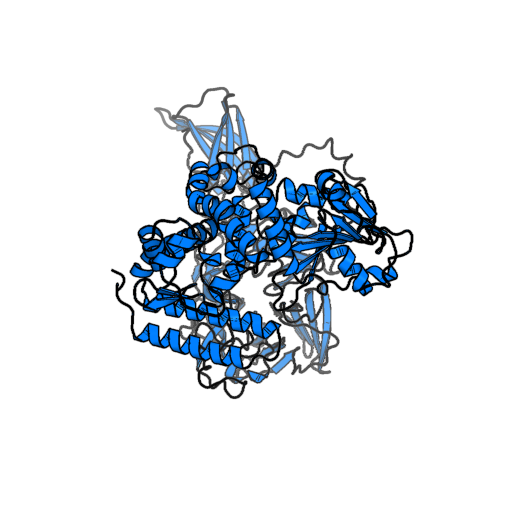22.823 1.00 96.75 675 SER A CA 1
ATOM 5331 C C . SER A 1 675 ? 3.777 -26.198 -23.685 1.00 96.75 675 SER A C 1
ATOM 5333 O O . SER A 1 675 ? 4.123 -26.150 -24.864 1.00 96.75 675 SER A O 1
ATOM 5335 N N . THR A 1 676 ? 3.438 -27.337 -23.085 1.00 98.00 676 THR A N 1
ATOM 5336 C CA . THR A 1 676 ? 3.261 -28.621 -23.773 1.00 98.00 676 THR A CA 1
ATOM 5337 C C . THR A 1 676 ? 1.904 -28.732 -24.461 1.00 98.00 676 THR A C 1
ATOM 5339 O O . THR A 1 676 ? 1.695 -29.670 -25.224 1.00 98.00 676 THR A O 1
ATOM 5342 N N . PHE A 1 677 ? 0.983 -27.804 -24.190 1.00 98.25 677 PHE A N 1
ATOM 5343 C CA . PHE A 1 677 ? -0.361 -27.800 -24.749 1.00 98.25 677 PHE A CA 1
ATOM 5344 C C . PHE A 1 677 ? -0.542 -26.648 -25.733 1.00 98.25 677 PHE A C 1
ATOM 5346 O O . PHE A 1 677 ? -0.053 -25.539 -25.529 1.00 98.25 677 PHE A O 1
ATOM 5353 N N . THR A 1 678 ? -1.326 -26.893 -26.777 1.00 97.69 678 THR A N 1
ATOM 5354 C CA . THR A 1 678 ? -1.925 -25.818 -27.568 1.00 97.69 678 THR A CA 1
ATOM 5355 C C . THR A 1 678 ? -3.139 -25.281 -26.811 1.00 97.69 678 THR A C 1
ATOM 5357 O O . THR A 1 678 ? -4.047 -26.047 -26.489 1.00 97.69 678 THR A O 1
ATOM 5360 N N . GLN A 1 679 ? -3.161 -23.979 -26.525 1.00 96.12 679 GLN A N 1
ATOM 5361 C CA . GLN A 1 679 ? -4.219 -23.316 -25.755 1.00 96.12 679 GLN A CA 1
ATOM 5362 C C . GLN A 1 679 ? -4.748 -22.070 -26.475 1.00 96.12 679 GLN A C 1
ATOM 5364 O O . GLN A 1 679 ? -3.986 -21.357 -27.126 1.00 96.12 679 GLN A O 1
ATOM 5369 N N . ASP A 1 680 ? -6.047 -21.799 -26.344 1.00 91.25 680 ASP A N 1
ATOM 5370 C CA . ASP A 1 680 ? -6.745 -20.646 -26.940 1.00 91.25 680 ASP A CA 1
ATOM 5371 C C . ASP A 1 680 ? -6.972 -19.490 -25.948 1.00 91.25 680 ASP A C 1
ATOM 5373 O O . ASP A 1 680 ? -7.698 -18.534 -26.224 1.00 91.25 680 ASP A O 1
ATOM 5377 N N . PHE A 1 681 ? -6.328 -19.567 -24.786 1.00 96.56 681 PHE A N 1
ATOM 5378 C CA . PHE A 1 681 ? -6.432 -18.594 -23.710 1.00 96.56 681 PHE A CA 1
ATOM 5379 C C . PHE A 1 681 ? -5.048 -18.210 -23.183 1.00 96.56 681 PHE A C 1
ATOM 5381 O O . PHE A 1 681 ? -4.084 -18.972 -23.267 1.00 96.56 681 PHE A O 1
ATOM 5388 N N . THR A 1 682 ? -4.960 -17.021 -22.596 1.00 95.88 682 THR A N 1
ATOM 5389 C CA . THR A 1 682 ? -3.767 -16.505 -21.919 1.00 95.88 682 THR A CA 1
ATOM 5390 C C . THR A 1 682 ? -4.045 -16.351 -20.433 1.00 95.88 682 THR A C 1
ATOM 5392 O O . THR A 1 682 ? -5.175 -16.066 -20.036 1.00 95.88 682 THR A O 1
ATOM 5395 N N . PHE A 1 683 ? -3.018 -16.524 -19.613 1.00 97.31 683 PHE A N 1
ATOM 5396 C CA . PHE A 1 683 ? -3.030 -16.250 -18.180 1.00 97.31 683 PHE A CA 1
ATOM 5397 C C . PHE A 1 683 ? -1.603 -15.935 -17.739 1.00 97.31 683 PHE A C 1
ATOM 5399 O O . PHE A 1 683 ? -0.654 -16.181 -18.490 1.00 97.31 683 PHE A O 1
ATOM 5406 N N . GLY A 1 684 ? -1.441 -15.431 -16.524 1.00 96.75 684 GLY A N 1
ATOM 5407 C CA . GLY A 1 684 ? -0.119 -15.386 -15.921 1.00 96.75 684 GLY A CA 1
ATOM 5408 C C . GLY A 1 684 ? -0.108 -14.795 -14.530 1.00 96.75 684 GLY A C 1
ATOM 5409 O O . GLY A 1 684 ? -1.123 -14.353 -13.992 1.00 96.75 684 GLY A O 1
ATOM 5410 N N . PHE A 1 685 ? 1.078 -14.827 -13.936 1.00 96.56 685 PHE A N 1
ATOM 5411 C CA . PHE A 1 685 ? 1.314 -14.467 -12.542 1.00 96.56 685 PHE A CA 1
ATOM 5412 C C . PHE A 1 685 ? 0.447 -15.217 -11.513 1.00 96.56 685 PHE A C 1
ATOM 5414 O O . PHE A 1 685 ? 0.263 -14.725 -10.398 1.00 96.56 685 PHE A O 1
ATOM 5421 N N . GLN A 1 686 ? -0.048 -16.392 -11.897 1.00 97.44 686 GLN A N 1
ATOM 5422 C CA . GLN A 1 686 ? -1.146 -17.142 -11.298 1.00 97.44 686 GLN A CA 1
ATOM 5423 C C . GLN A 1 686 ? -0.845 -17.749 -9.917 1.00 97.44 686 GLN A C 1
ATOM 5425 O O . GLN A 1 686 ? 0.303 -18.063 -9.584 1.00 97.44 686 GLN A O 1
ATOM 5430 N N . HIS A 1 687 ? -1.897 -17.958 -9.125 1.00 97.75 687 HIS A N 1
ATOM 5431 C CA . HIS A 1 687 ? -1.859 -18.568 -7.790 1.00 97.75 687 HIS A CA 1
ATOM 5432 C C . HIS A 1 687 ? -2.854 -19.725 -7.675 1.00 97.75 687 HIS A C 1
ATOM 5434 O O . HIS A 1 687 ? -3.746 -19.882 -8.506 1.00 97.75 687 HIS A O 1
ATOM 5440 N N . ASP A 1 688 ? -2.713 -20.504 -6.601 1.00 97.62 688 ASP A N 1
ATOM 5441 C CA . ASP A 1 688 ? -3.700 -21.492 -6.149 1.00 97.62 688 ASP A CA 1
ATOM 5442 C C . ASP A 1 688 ? -4.117 -22.496 -7.239 1.00 97.62 688 ASP A C 1
ATOM 5444 O O . ASP A 1 688 ? -5.298 -22.772 -7.442 1.00 97.62 688 ASP A O 1
ATOM 5448 N N . ALA A 1 689 ? -3.133 -23.022 -7.973 1.00 98.38 689 ALA A N 1
ATOM 5449 C CA . ALA A 1 689 ? -3.358 -24.110 -8.912 1.00 98.38 689 ALA A CA 1
ATOM 5450 C C . ALA A 1 689 ? -3.669 -25.404 -8.158 1.00 98.38 689 ALA A C 1
ATOM 5452 O O . ALA A 1 689 ? -2.934 -25.783 -7.244 1.00 98.38 689 ALA A O 1
ATOM 5453 N N . ARG A 1 690 ? -4.754 -26.077 -8.547 1.00 97.50 690 ARG A N 1
ATOM 5454 C CA . ARG A 1 690 ? -5.235 -27.286 -7.881 1.00 97.50 690 ARG A CA 1
ATOM 5455 C C . ARG A 1 690 ? -5.807 -28.324 -8.837 1.00 97.50 690 ARG A C 1
ATOM 5457 O O . ARG A 1 690 ? -6.485 -27.972 -9.807 1.00 97.50 690 ARG A O 1
ATOM 5464 N N . TRP A 1 691 ? -5.651 -29.593 -8.479 1.00 96.81 691 TRP A N 1
ATOM 5465 C CA . TRP A 1 691 ? -6.306 -30.734 -9.112 1.00 96.81 691 TRP A CA 1
ATOM 5466 C C . TRP A 1 691 ? -7.804 -30.751 -8.832 1.00 96.81 691 TRP A C 1
ATOM 5468 O O . TRP A 1 691 ? -8.230 -30.581 -7.689 1.00 96.81 691 TRP A O 1
ATOM 5478 N N . ARG A 1 692 ? -8.633 -30.921 -9.870 1.00 94.69 692 ARG A N 1
ATOM 5479 C CA . ARG A 1 692 ? -10.100 -31.057 -9.746 1.00 94.69 692 ARG A CA 1
ATOM 5480 C C . ARG A 1 692 ? -10.570 -32.466 -10.086 1.00 94.69 692 ARG A C 1
ATOM 5482 O O . ARG A 1 692 ? -11.363 -33.035 -9.345 1.00 94.69 692 ARG A O 1
ATOM 5489 N N . SER A 1 693 ? -10.088 -33.018 -11.195 1.00 93.62 693 SER A N 1
ATOM 5490 C CA . SER A 1 693 ? -10.374 -34.395 -11.597 1.00 93.62 693 SER A CA 1
ATOM 5491 C C . SER A 1 693 ? -9.329 -34.904 -12.579 1.00 93.62 693 SER A C 1
ATOM 5493 O O . SER A 1 693 ? -8.791 -34.127 -13.370 1.00 93.62 693 SER A O 1
ATOM 5495 N N . GLN A 1 694 ? -9.107 -36.213 -12.578 1.00 92.88 694 GLN A N 1
ATOM 5496 C CA . GLN A 1 694 ? -8.243 -36.906 -13.529 1.00 92.88 694 GLN A CA 1
ATOM 5497 C C . GLN A 1 694 ? -8.965 -38.154 -14.034 1.00 92.88 694 GLN A C 1
ATOM 5499 O O . GLN A 1 694 ? -9.576 -38.887 -13.256 1.00 92.88 694 GLN A O 1
ATOM 5504 N N . SER A 1 695 ? -8.932 -38.376 -15.344 1.00 89.12 695 SER A N 1
ATOM 5505 C CA . SER A 1 695 ? -9.490 -39.567 -15.983 1.00 89.12 695 SER A CA 1
ATOM 5506 C C . SER A 1 695 ? -8.726 -39.862 -17.267 1.00 89.12 695 SER A C 1
ATOM 5508 O O . SER A 1 695 ? -8.755 -39.029 -18.171 1.00 89.12 695 SER A O 1
ATOM 5510 N N . ASP A 1 696 ? -8.093 -41.030 -17.372 1.00 85.88 696 ASP A N 1
ATOM 5511 C CA . ASP A 1 696 ? -7.270 -41.463 -18.511 1.00 85.88 696 ASP A CA 1
ATOM 5512 C C . ASP A 1 696 ? -6.424 -40.319 -19.115 1.00 85.88 696 ASP A C 1
ATOM 5514 O O . ASP A 1 696 ? -5.412 -39.925 -18.548 1.00 85.88 696 ASP A O 1
ATOM 5518 N N . ASN A 1 697 ? -6.859 -39.742 -20.240 1.00 93.25 697 ASN A N 1
ATOM 5519 C CA . ASN A 1 697 ? -6.128 -38.700 -20.970 1.00 93.25 697 ASN A CA 1
ATOM 5520 C C . ASN A 1 697 ? -6.639 -37.272 -20.709 1.00 93.25 697 ASN A C 1
ATOM 5522 O O . ASN A 1 697 ? -6.245 -36.349 -21.424 1.00 93.25 697 ASN A O 1
ATOM 5526 N N . ILE A 1 698 ? -7.541 -37.082 -19.747 1.00 96.56 698 ILE A N 1
ATOM 5527 C CA . ILE A 1 698 ? -8.143 -35.795 -19.400 1.00 96.56 698 ILE A CA 1
ATOM 5528 C C . ILE A 1 698 ? -7.820 -35.437 -17.954 1.00 96.56 698 ILE A C 1
ATOM 5530 O O . ILE A 1 698 ? -8.101 -36.182 -17.016 1.00 96.56 698 ILE A O 1
ATOM 5534 N N . GLU A 1 699 ? -7.284 -34.240 -17.786 1.00 97.31 699 GLU A N 1
ATOM 5535 C CA . GLU A 1 699 ? -6.922 -33.655 -16.506 1.00 97.31 699 GLU A CA 1
ATOM 5536 C C . GLU A 1 699 ? -7.637 -32.304 -16.369 1.00 97.31 699 GLU A C 1
ATOM 5538 O O . GLU A 1 699 ? -7.592 -31.484 -17.282 1.00 97.31 699 GLU A O 1
ATOM 5543 N N . VAL A 1 700 ? -8.330 -32.055 -15.256 1.00 97.38 700 VAL A N 1
ATOM 5544 C CA . VAL A 1 700 ? -9.003 -30.773 -14.992 1.00 97.38 700 VAL A CA 1
ATOM 5545 C C . VAL A 1 700 ? -8.361 -30.115 -13.786 1.00 97.38 700 VAL A C 1
ATOM 5547 O O . VAL A 1 700 ? -8.303 -30.702 -12.702 1.00 97.38 700 VAL A O 1
ATOM 5550 N N . ILE A 1 701 ? -7.923 -28.873 -13.970 1.00 98.06 701 ILE A N 1
ATOM 5551 C CA . ILE A 1 701 ? -7.315 -28.053 -12.923 1.00 98.06 701 ILE A CA 1
ATOM 5552 C C . ILE A 1 701 ? -8.073 -26.738 -12.758 1.00 98.06 701 ILE A C 1
ATOM 5554 O O . ILE A 1 701 ? -8.688 -26.237 -13.701 1.00 98.06 701 ILE A O 1
ATOM 5558 N N . SER A 1 702 ? -8.009 -26.156 -11.564 1.00 97.75 702 SER A N 1
ATOM 5559 C CA . SER A 1 702 ? -8.426 -24.772 -11.320 1.00 97.75 702 SER A CA 1
ATOM 5560 C C . SER A 1 702 ? -7.245 -23.928 -10.882 1.00 97.75 702 SER A C 1
ATOM 5562 O O . SER A 1 702 ? -6.352 -24.456 -10.230 1.00 97.75 702 SER A O 1
ATOM 5564 N N . PHE A 1 703 ? -7.260 -22.633 -11.175 1.00 98.50 703 PHE A N 1
ATOM 5565 C CA . PHE A 1 703 ? -6.282 -21.685 -10.644 1.00 98.50 703 PHE A CA 1
ATOM 5566 C C . PHE A 1 703 ? -6.819 -20.253 -10.648 1.00 98.50 703 PHE A C 1
ATOM 5568 O O . PHE A 1 703 ? -7.777 -19.919 -11.353 1.00 98.50 703 PHE A O 1
ATOM 5575 N N . PHE A 1 704 ? -6.176 -19.403 -9.855 1.00 98.50 704 PHE A N 1
ATOM 5576 C CA . PHE A 1 704 ? -6.397 -17.967 -9.841 1.00 98.50 704 PHE A CA 1
ATOM 5577 C C . PHE A 1 704 ? -5.442 -17.270 -10.816 1.00 98.50 704 PHE A C 1
ATOM 5579 O O . PHE A 1 704 ? -4.231 -17.256 -10.612 1.00 98.50 704 PHE A O 1
ATOM 5586 N N . ASP A 1 705 ? -5.987 -16.698 -11.883 1.00 98.38 705 ASP A N 1
ATOM 5587 C CA . ASP A 1 705 ? -5.278 -15.889 -12.871 1.00 98.38 705 ASP A CA 1
ATOM 5588 C C . ASP A 1 705 ? -5.289 -14.419 -12.440 1.00 98.38 705 ASP A C 1
ATOM 5590 O O . ASP A 1 705 ? -6.309 -13.728 -12.532 1.00 98.38 705 ASP A O 1
ATOM 5594 N N . ASN A 1 706 ? -4.138 -13.935 -11.976 1.00 97.88 706 ASN A N 1
ATOM 5595 C CA . ASN A 1 706 ? -3.948 -12.528 -11.630 1.00 97.88 706 ASN A CA 1
ATOM 5596 C C . ASN A 1 706 ? -4.020 -11.618 -12.854 1.00 97.88 706 ASN A C 1
ATOM 5598 O O . ASN A 1 706 ? -4.309 -10.434 -12.707 1.00 97.88 706 ASN A O 1
ATOM 5602 N N . SER A 1 707 ? -3.755 -12.152 -14.049 1.00 96.19 707 SER A N 1
ATOM 5603 C CA . SER A 1 707 ? -3.739 -11.410 -15.308 1.00 96.19 707 SER A CA 1
ATOM 5604 C C . SER A 1 707 ? -2.700 -10.277 -15.389 1.00 96.19 707 SER A C 1
ATOM 5606 O O . SER A 1 707 ? -2.698 -9.541 -16.375 1.00 96.19 707 SER A O 1
ATOM 5608 N N . GLY A 1 708 ? -1.794 -10.121 -14.415 1.00 91.50 708 GLY A N 1
ATOM 5609 C CA . GLY A 1 708 ? -0.757 -9.083 -14.425 1.00 91.50 708 GLY A CA 1
ATOM 5610 C C . GLY A 1 708 ? -0.043 -8.861 -13.084 1.00 91.50 708 GLY A C 1
ATOM 5611 O O . GLY A 1 708 ? -0.359 -9.508 -12.087 1.00 91.50 708 GLY A O 1
ATOM 5612 N N . ASN A 1 709 ? 0.934 -7.942 -13.070 1.00 85.25 709 ASN A N 1
ATOM 5613 C CA . ASN A 1 709 ? 1.783 -7.624 -11.905 1.00 85.25 709 ASN A CA 1
ATOM 5614 C C . ASN A 1 709 ? 2.245 -6.143 -11.826 1.00 85.25 709 ASN A C 1
ATOM 5616 O O . ASN A 1 709 ? 3.385 -5.871 -11.451 1.00 85.25 709 ASN A O 1
ATOM 5620 N N . ASP A 1 710 ? 1.396 -5.186 -12.220 1.00 75.44 710 ASP A N 1
ATOM 5621 C CA . ASP A 1 710 ? 1.670 -3.734 -12.388 1.00 75.44 710 ASP A CA 1
ATOM 5622 C C . ASP A 1 710 ? 2.573 -3.336 -13.544 1.00 75.44 710 ASP A C 1
ATOM 5624 O O . ASP A 1 710 ? 2.337 -2.319 -14.193 1.00 75.44 710 ASP A O 1
ATOM 5628 N N . LYS A 1 711 ? 3.607 -4.126 -13.813 1.00 84.62 711 LYS A N 1
ATOM 5629 C CA . LYS A 1 711 ? 4.519 -3.881 -14.934 1.00 84.62 711 LYS A CA 1
ATOM 5630 C C . LYS A 1 711 ? 4.002 -4.512 -16.221 1.00 84.62 711 LYS A C 1
ATOM 5632 O O . LYS A 1 711 ? 4.215 -3.978 -17.303 1.00 84.62 711 LYS A O 1
ATOM 5637 N N . THR A 1 712 ? 3.325 -5.647 -16.084 1.00 88.06 712 THR A N 1
ATOM 5638 C CA . THR A 1 712 ? 2.787 -6.430 -17.194 1.00 88.06 712 THR A CA 1
ATOM 5639 C C . THR A 1 712 ? 1.297 -6.639 -16.983 1.00 88.06 712 THR A C 1
ATOM 5641 O O . THR A 1 712 ? 0.877 -7.022 -15.892 1.00 88.06 712 THR A O 1
ATOM 5644 N N . THR A 1 713 ? 0.514 -6.420 -18.036 1.00 91.81 713 THR A N 1
ATOM 5645 C CA . THR A 1 713 ? -0.911 -6.767 -18.091 1.00 91.81 713 THR A CA 1
ATOM 5646 C C . THR A 1 713 ? -1.100 -7.783 -19.210 1.00 91.81 713 THR A C 1
ATOM 5648 O O . THR A 1 713 ? -0.719 -7.523 -20.348 1.00 91.81 713 THR A O 1
ATOM 5651 N N . ILE A 1 714 ? -1.637 -8.953 -18.869 1.00 92.81 714 ILE A N 1
ATOM 5652 C CA . ILE A 1 714 ? -1.949 -10.050 -19.797 1.00 92.81 714 ILE A CA 1
ATOM 5653 C C . ILE A 1 714 ? -3.429 -9.998 -20.178 1.00 92.81 714 ILE A C 1
ATOM 5655 O O . ILE A 1 714 ? -3.770 -10.162 -21.345 1.00 92.81 714 ILE A O 1
ATOM 5659 N N . ASN A 1 715 ? -4.299 -9.749 -19.194 1.00 93.38 715 ASN A N 1
ATOM 5660 C CA . ASN A 1 715 ? -5.719 -9.467 -19.391 1.00 93.38 715 ASN A CA 1
ATOM 5661 C C . ASN A 1 715 ? -6.145 -8.315 -18.464 1.00 93.38 715 ASN A C 1
ATOM 5663 O O . ASN A 1 715 ? -5.528 -8.104 -17.418 1.00 93.38 715 ASN A O 1
ATOM 5667 N N . ASP A 1 716 ? -7.228 -7.622 -18.818 1.00 90.19 716 ASP A N 1
ATOM 5668 C CA . ASP A 1 716 ? -7.686 -6.408 -18.118 1.00 90.19 716 ASP A CA 1
ATOM 5669 C C . ASP A 1 716 ? -8.200 -6.655 -16.689 1.00 90.19 716 ASP A C 1
ATOM 5671 O O . ASP A 1 716 ? -8.243 -5.733 -15.880 1.00 90.19 716 ASP A O 1
ATOM 5675 N N . VAL A 1 717 ? -8.603 -7.893 -16.387 1.00 93.88 717 VAL A N 1
ATOM 5676 C CA . VAL A 1 717 ? -9.264 -8.277 -15.132 1.00 93.88 717 VAL A CA 1
ATOM 5677 C C . VAL A 1 717 ? -8.759 -9.626 -14.628 1.00 93.88 717 VAL A C 1
ATOM 5679 O O . VAL A 1 717 ? -8.453 -10.524 -15.426 1.00 93.88 717 VAL A O 1
ATOM 5682 N N . SER A 1 718 ? -8.710 -9.796 -13.305 1.00 97.75 718 SER A N 1
ATOM 5683 C CA . SER A 1 718 ? -8.353 -11.071 -12.680 1.00 97.75 718 SER A CA 1
ATOM 5684 C C . SER A 1 718 ? -9.509 -12.058 -12.778 1.00 97.75 718 SER A C 1
ATOM 5686 O O . SER A 1 718 ? -10.683 -11.688 -12.894 1.00 97.75 718 SER A O 1
ATOM 5688 N N . ARG A 1 719 ? -9.184 -13.350 -12.788 1.00 97.88 719 ARG A N 1
ATOM 5689 C CA . ARG A 1 719 ? -10.154 -14.406 -13.092 1.00 97.88 719 ARG A CA 1
ATOM 5690 C C . ARG A 1 719 ? -9.820 -15.665 -12.314 1.00 97.88 719 ARG A C 1
ATOM 5692 O O . ARG A 1 719 ? -8.657 -15.996 -12.137 1.00 97.88 719 ARG A O 1
ATOM 5699 N N . ALA A 1 720 ? -10.831 -16.424 -11.930 1.00 98.12 720 ALA A N 1
ATOM 5700 C CA . ALA A 1 720 ? -10.638 -17.825 -11.590 1.00 98.12 720 ALA A CA 1
ATOM 5701 C C . ALA A 1 720 ? -10.953 -18.679 -12.822 1.00 98.12 720 ALA A C 1
ATOM 5703 O O . ALA A 1 720 ? -12.021 -18.541 -13.432 1.00 98.12 720 ALA A O 1
ATOM 5704 N N . LEU A 1 721 ? -10.010 -19.536 -13.203 1.00 97.94 721 LEU A N 1
ATOM 5705 C CA . LEU A 1 721 ? -10.118 -20.402 -14.370 1.00 97.94 721 LEU A CA 1
ATOM 5706 C C . LEU A 1 721 ? -10.223 -21.857 -13.933 1.00 97.94 721 LEU A C 1
ATOM 5708 O O . LEU A 1 721 ? -9.520 -22.297 -13.027 1.00 97.94 721 LEU A O 1
ATOM 5712 N N . ILE A 1 722 ? -11.087 -22.601 -14.617 1.00 97.62 722 ILE A N 1
ATOM 5713 C CA . ILE A 1 722 ? -11.075 -24.060 -14.634 1.00 97.62 722 ILE A CA 1
ATOM 5714 C C . ILE A 1 722 ? -10.733 -24.464 -16.060 1.00 97.62 722 ILE A C 1
ATOM 5716 O O . ILE A 1 722 ? -11.390 -24.028 -17.011 1.00 97.62 722 ILE A O 1
ATOM 5720 N N . VAL A 1 723 ? -9.686 -25.264 -16.202 1.00 98.19 723 VAL A N 1
ATOM 5721 C CA . VAL A 1 723 ? -9.103 -25.648 -17.485 1.00 98.19 723 VAL A CA 1
ATOM 5722 C C . VAL A 1 723 ? -9.083 -27.160 -17.585 1.00 98.19 723 VAL A C 1
ATOM 5724 O O . VAL A 1 723 ? -8.674 -27.847 -16.651 1.00 98.19 723 VAL A O 1
ATOM 5727 N N . GLN A 1 724 ? -9.503 -27.659 -18.741 1.00 97.94 724 GLN A N 1
ATOM 5728 C CA . GLN A 1 724 ? -9.352 -29.050 -19.127 1.00 97.94 724 GLN A CA 1
ATOM 5729 C C . GLN A 1 724 ? -8.115 -29.201 -20.011 1.00 97.94 724 GLN A C 1
ATOM 5731 O O . GLN A 1 724 ? -7.968 -28.492 -21.009 1.00 97.94 724 GLN A O 1
ATOM 5736 N N . LEU A 1 725 ? -7.263 -30.153 -19.655 1.00 98.19 725 LEU A N 1
ATOM 5737 C CA . LEU A 1 725 ? -6.069 -30.578 -20.370 1.00 98.19 725 LEU A CA 1
ATOM 5738 C C . LEU A 1 725 ? -6.359 -31.931 -21.016 1.00 98.19 725 LEU A C 1
ATOM 5740 O O . LEU A 1 725 ? -6.740 -32.880 -20.333 1.00 98.19 725 LEU A O 1
ATOM 5744 N N . ASN A 1 726 ? -6.200 -32.013 -22.332 1.00 97.25 726 ASN A N 1
ATOM 5745 C CA . ASN A 1 726 ? -6.326 -33.245 -23.096 1.00 97.25 726 ASN A CA 1
ATOM 5746 C C . ASN A 1 726 ? -4.944 -33.684 -23.578 1.00 97.25 726 ASN A C 1
ATOM 5748 O O . ASN A 1 726 ? -4.342 -33.053 -24.448 1.00 97.25 726 ASN A O 1
ATOM 5752 N N . HIS A 1 727 ? -4.470 -34.794 -23.023 1.00 96.62 727 HIS A N 1
ATOM 5753 C CA . HIS A 1 727 ? -3.162 -35.382 -23.305 1.00 96.62 727 HIS A CA 1
ATOM 5754 C C . HIS A 1 727 ? -3.106 -36.138 -24.630 1.00 96.62 727 HIS A C 1
ATOM 5756 O O . HIS A 1 727 ? -2.025 -36.282 -25.191 1.00 96.62 727 HIS A O 1
ATOM 5762 N N . THR A 1 728 ? -4.253 -36.570 -25.167 1.00 95.44 728 THR A N 1
ATOM 5763 C CA . THR A 1 728 ? -4.320 -37.256 -26.472 1.00 95.44 728 THR A CA 1
ATOM 5764 C C . THR A 1 728 ? -3.952 -36.300 -27.602 1.00 95.44 728 THR A C 1
ATOM 5766 O O . THR A 1 728 ? -3.141 -36.634 -28.460 1.00 95.44 728 THR A O 1
ATOM 5769 N N . ASP A 1 729 ? -4.530 -35.097 -27.564 1.00 94.38 729 ASP A N 1
ATOM 5770 C CA . ASP A 1 729 ? -4.368 -34.085 -28.614 1.00 94.38 729 ASP A CA 1
ATOM 5771 C C . ASP A 1 729 ? -3.398 -32.963 -28.207 1.00 94.38 729 ASP A C 1
ATOM 5773 O O . ASP A 1 729 ? -3.175 -32.028 -28.973 1.00 94.38 729 ASP A O 1
ATOM 5777 N N . SER A 1 730 ? -2.851 -33.029 -26.987 1.00 97.31 730 SER A N 1
ATOM 5778 C CA . SER A 1 730 ? -2.025 -31.979 -26.376 1.00 97.31 730 SER A CA 1
ATOM 5779 C C . SER A 1 730 ? -2.689 -30.597 -26.462 1.00 97.31 730 SER A C 1
ATOM 5781 O O . SER A 1 730 ? -2.076 -29.614 -26.879 1.00 97.31 730 SER A O 1
ATOM 5783 N N . THR A 1 731 ? -3.962 -30.513 -26.067 1.00 98.12 731 THR A N 1
ATOM 5784 C CA . THR A 1 731 ? -4.734 -29.260 -26.041 1.00 98.12 731 THR A CA 1
ATOM 5785 C C . THR A 1 731 ? -5.158 -28.884 -24.628 1.00 98.12 731 THR A C 1
ATOM 5787 O O . THR A 1 731 ? -5.395 -29.750 -23.788 1.00 98.12 731 THR A O 1
ATOM 5790 N N . ALA A 1 732 ? -5.270 -27.586 -24.363 1.00 98.44 732 ALA A N 1
ATOM 5791 C CA . ALA A 1 732 ? -5.831 -27.054 -23.130 1.00 98.44 732 ALA A CA 1
ATOM 5792 C C . ALA A 1 732 ? -6.940 -26.053 -23.461 1.00 98.44 732 ALA A C 1
ATOM 5794 O O . ALA A 1 732 ? -6.778 -25.213 -24.345 1.00 98.44 732 ALA A O 1
ATOM 5795 N N . SER A 1 733 ? -8.062 -26.128 -22.745 1.00 97.88 733 SER A N 1
ATOM 5796 C CA . SER A 1 733 ? -9.231 -25.273 -22.985 1.00 97.88 733 SER A CA 1
ATOM 5797 C C . SER A 1 733 ? -9.889 -24.842 -21.679 1.00 97.88 733 SER A C 1
ATOM 5799 O O . SER A 1 733 ? -9.943 -25.602 -20.709 1.00 97.88 733 SER A O 1
ATOM 5801 N N . VAL A 1 734 ? -10.394 -23.610 -21.644 1.00 98.00 734 VAL A N 1
ATOM 5802 C CA . VAL A 1 734 ? -11.130 -23.091 -20.484 1.00 98.00 734 VAL A CA 1
ATOM 5803 C C . VAL A 1 734 ? -12.530 -23.697 -20.465 1.00 98.00 734 VAL A C 1
ATOM 5805 O O . VAL A 1 734 ? -13.332 -23.431 -21.355 1.00 98.00 734 VAL A O 1
ATOM 5808 N N . VAL A 1 735 ? -12.848 -24.462 -19.420 1.00 95.69 735 VAL A N 1
ATOM 5809 C CA . VAL A 1 735 ? -14.202 -25.004 -19.205 1.00 95.69 735 VAL A CA 1
ATOM 5810 C C . VAL A 1 735 ? -15.067 -24.071 -18.366 1.00 95.69 735 VAL A C 1
ATOM 5812 O O . VAL A 1 735 ? -16.288 -24.063 -18.506 1.00 95.69 735 VAL A O 1
ATOM 5815 N N . ARG A 1 736 ? -14.450 -23.244 -17.513 1.00 96.19 736 ARG A N 1
ATOM 5816 C CA . ARG A 1 736 ? -15.153 -22.211 -16.747 1.00 96.19 736 ARG A CA 1
ATOM 5817 C C . ARG A 1 736 ? -14.250 -21.024 -16.455 1.00 96.19 736 ARG A C 1
ATOM 5819 O O . ARG A 1 736 ? -13.076 -21.187 -16.132 1.00 96.19 736 ARG A O 1
ATOM 5826 N N . LYS A 1 737 ? -14.830 -19.829 -16.537 1.00 96.44 737 LYS A N 1
ATOM 5827 C CA . LYS A 1 737 ? -14.166 -18.552 -16.277 1.00 96.44 737 LYS A CA 1
ATOM 5828 C C . LYS A 1 737 ? -15.061 -17.692 -15.394 1.00 96.44 737 LYS A C 1
ATOM 5830 O O . LYS A 1 737 ? -16.054 -17.155 -15.879 1.00 96.44 737 LYS A O 1
ATOM 5835 N N . ALA A 1 738 ? -14.690 -17.549 -14.128 1.00 97.19 738 ALA A N 1
ATOM 5836 C CA . ALA A 1 738 ? -15.315 -16.593 -13.223 1.00 97.19 738 ALA A CA 1
ATOM 5837 C C . ALA A 1 738 ? -14.471 -15.313 -13.204 1.00 97.19 738 ALA A C 1
ATOM 5839 O O . ALA A 1 738 ? -13.381 -15.276 -12.630 1.00 97.19 738 ALA A O 1
ATOM 5840 N N . THR A 1 739 ? -14.951 -14.283 -13.894 1.00 96.94 739 THR A N 1
ATOM 5841 C CA . THR A 1 739 ? -14.287 -12.977 -13.973 1.00 96.94 739 THR A CA 1
ATOM 5842 C C . THR A 1 739 ? -14.559 -12.163 -12.712 1.00 96.94 739 THR A C 1
ATOM 5844 O O . THR A 1 739 ? -15.665 -12.218 -12.171 1.00 96.94 739 THR A O 1
ATOM 5847 N N . ALA A 1 740 ? -13.572 -11.392 -12.254 1.00 96.06 740 ALA A N 1
ATOM 5848 C CA . ALA A 1 740 ? -13.753 -10.525 -11.103 1.00 96.06 740 ALA A CA 1
ATOM 5849 C C . ALA A 1 740 ? -14.890 -9.508 -11.314 1.00 96.06 740 ALA A C 1
ATOM 5851 O O . ALA A 1 740 ? -14.924 -8.836 -12.348 1.00 96.06 740 ALA A O 1
ATOM 5852 N N . PRO A 1 741 ? -15.821 -9.354 -10.353 1.00 93.50 741 PRO A N 1
ATOM 5853 C CA . PRO A 1 741 ? -16.786 -8.262 -10.381 1.00 93.50 741 PRO A CA 1
ATOM 5854 C C . PRO A 1 741 ? -16.064 -6.916 -10.272 1.00 93.50 741 PRO A C 1
ATOM 5856 O O . PRO A 1 741 ? -14.969 -6.859 -9.721 1.00 93.50 741 PRO A O 1
ATOM 5859 N N . TYR A 1 742 ? -16.693 -5.832 -10.734 1.00 92.06 742 TYR A N 1
ATOM 5860 C CA . TYR A 1 742 ? -16.153 -4.463 -10.638 1.00 92.06 742 TYR A CA 1
ATOM 5861 C C . TYR A 1 742 ? -14.790 -4.257 -11.320 1.00 92.06 742 TYR A C 1
ATOM 5863 O O . TYR A 1 742 ? -14.041 -3.370 -10.918 1.00 92.06 742 TYR A O 1
ATOM 5871 N N . ASP A 1 743 ? -14.472 -5.082 -12.320 1.00 90.19 743 ASP A N 1
ATOM 5872 C CA . ASP A 1 743 ? -13.209 -5.046 -13.062 1.00 90.19 743 ASP A CA 1
ATOM 5873 C C . ASP A 1 743 ? -11.969 -5.111 -12.150 1.00 90.19 743 ASP A C 1
ATOM 5875 O O . ASP A 1 743 ? -10.945 -4.475 -12.403 1.00 90.19 743 ASP A O 1
ATOM 5879 N N . LEU A 1 744 ? -12.064 -5.862 -11.044 1.00 92.19 744 LEU A N 1
ATOM 5880 C CA . LEU A 1 744 ? -10.965 -5.967 -10.088 1.00 92.19 744 LEU A CA 1
ATOM 5881 C C . LEU A 1 744 ? -9.745 -6.654 -10.714 1.00 92.19 744 LEU A C 1
ATOM 5883 O O . LEU A 1 744 ? -9.840 -7.722 -11.326 1.00 92.19 744 LEU A O 1
ATOM 5887 N N . GLN A 1 745 ? -8.582 -6.056 -10.459 1.00 93.31 745 GLN A N 1
ATOM 5888 C CA . GLN A 1 745 ? -7.279 -6.574 -10.856 1.00 93.31 745 GLN A CA 1
ATOM 5889 C C . GLN A 1 745 ? -6.406 -6.797 -9.617 1.00 93.31 745 GLN A C 1
ATOM 5891 O O . GLN A 1 745 ? -5.889 -5.859 -9.004 1.00 93.31 745 GLN A O 1
ATOM 5896 N N . ALA A 1 746 ? -6.227 -8.063 -9.255 1.00 94.19 746 ALA A N 1
ATOM 5897 C CA . ALA A 1 746 ? -5.316 -8.508 -8.216 1.00 94.19 746 ALA A CA 1
ATOM 5898 C C . ALA A 1 746 ? -3.917 -8.706 -8.813 1.00 94.19 746 ALA A C 1
ATOM 5900 O O . ALA A 1 746 ? -3.663 -9.659 -9.542 1.00 94.19 746 ALA A O 1
ATOM 5901 N N . ARG A 1 747 ? -2.980 -7.827 -8.468 1.00 91.06 747 ARG A N 1
ATOM 5902 C CA . ARG A 1 747 ? -1.588 -7.833 -8.961 1.00 91.06 747 ARG A CA 1
ATOM 5903 C C . ARG A 1 747 ? -0.758 -8.956 -8.327 1.00 91.06 747 ARG A C 1
ATOM 5905 O O . ARG A 1 747 ? 0.284 -9.375 -8.835 1.00 91.06 747 ARG A O 1
ATOM 5912 N N . SER A 1 748 ? -1.200 -9.438 -7.172 1.00 93.31 748 SER A N 1
ATOM 5913 C CA . SER A 1 748 ? -0.594 -10.543 -6.442 1.00 93.31 748 SER A CA 1
ATOM 5914 C C . SER A 1 748 ? -1.609 -11.213 -5.531 1.00 93.31 748 SER A C 1
ATOM 5916 O O . SER A 1 748 ? -2.681 -10.659 -5.267 1.00 93.31 748 SER A O 1
ATOM 5918 N N . GLN A 1 749 ? -1.228 -12.388 -5.022 1.00 95.50 749 GLN A N 1
ATOM 5919 C CA . GLN A 1 749 ? -2.006 -13.157 -4.058 1.00 95.50 749 GLN A CA 1
ATOM 5920 C C . GLN A 1 749 ? -3.342 -13.620 -4.662 1.00 95.50 749 GLN A C 1
ATOM 5922 O O . GLN A 1 749 ? -3.584 -13.449 -5.860 1.00 95.50 749 GLN A O 1
ATOM 5927 N N . GLY A 1 750 ? -4.210 -14.196 -3.833 1.00 97.12 750 GLY A N 1
ATOM 5928 C CA . GLY A 1 750 ? -5.531 -14.674 -4.227 1.00 97.12 750 GLY A CA 1
ATOM 5929 C C . GLY A 1 750 ? -5.618 -16.189 -4.395 1.00 97.12 750 GLY A C 1
ATOM 5930 O O . GLY A 1 750 ? -4.618 -16.912 -4.357 1.00 97.12 750 GLY A O 1
ATOM 5931 N N . ASN A 1 751 ? -6.852 -16.672 -4.513 1.00 98.31 751 ASN A N 1
ATOM 5932 C CA . ASN A 1 751 ? -7.169 -18.095 -4.598 1.00 98.31 751 ASN A CA 1
ATOM 5933 C C . ASN A 1 751 ? -8.510 -18.348 -5.287 1.00 98.31 751 ASN A C 1
ATOM 5935 O O . ASN A 1 751 ? -9.378 -17.476 -5.310 1.00 98.31 751 ASN A O 1
ATOM 5939 N N . ALA A 1 752 ? -8.687 -19.569 -5.791 1.00 97.25 752 ALA A N 1
ATOM 5940 C CA . ALA A 1 752 ? -9.910 -20.046 -6.421 1.00 97.25 752 ALA A CA 1
ATOM 5941 C C . ALA A 1 752 ? -10.362 -21.348 -5.741 1.00 97.25 752 ALA A C 1
ATOM 5943 O O . ALA A 1 752 ? -9.994 -22.457 -6.132 1.00 97.25 752 ALA A O 1
ATOM 5944 N N . GLN A 1 753 ? -11.203 -21.218 -4.716 1.00 97.06 753 GLN A N 1
ATOM 5945 C CA . GLN A 1 753 ? -11.726 -22.348 -3.960 1.00 97.06 753 GLN A CA 1
ATOM 5946 C C . GLN A 1 753 ? -12.981 -22.918 -4.627 1.00 97.06 753 GLN A C 1
ATOM 5948 O O . GLN A 1 753 ? -14.039 -22.289 -4.654 1.00 97.06 753 GLN A O 1
ATOM 5953 N N . PHE A 1 754 ? -12.886 -24.152 -5.114 1.00 94.56 754 PHE A N 1
ATOM 5954 C CA . PHE A 1 754 ? -14.044 -24.903 -5.587 1.00 94.56 754 PHE A CA 1
ATOM 5955 C C . PHE A 1 754 ? -14.871 -25.424 -4.403 1.00 94.56 754 PHE A C 1
ATOM 5957 O O . PHE A 1 754 ? -14.321 -25.963 -3.441 1.00 94.56 754 PHE A O 1
ATOM 5964 N N . LEU A 1 755 ? -16.190 -25.254 -4.466 1.00 94.00 755 LEU A N 1
ATOM 5965 C CA . LEU A 1 755 ? -17.140 -25.616 -3.416 1.00 94.00 755 LEU A CA 1
ATOM 5966 C C . LEU A 1 755 ? -18.184 -26.617 -3.946 1.00 94.00 755 LEU A C 1
ATOM 5968 O O . LEU A 1 755 ? -18.391 -26.712 -5.156 1.00 94.00 755 LEU A O 1
ATOM 5972 N N . PRO A 1 756 ? -18.908 -27.333 -3.063 1.00 90.88 756 PRO A N 1
ATOM 5973 C CA . PRO A 1 756 ? -20.007 -28.204 -3.478 1.00 90.88 756 PRO A CA 1
ATOM 5974 C C . PRO A 1 756 ? -21.071 -27.487 -4.326 1.00 90.88 756 PRO A C 1
ATOM 5976 O O . PRO A 1 756 ? -21.327 -26.291 -4.135 1.00 90.88 756 PRO A O 1
ATOM 5979 N N . ASN A 1 757 ? -21.748 -28.258 -5.187 1.00 89.81 757 ASN A N 1
ATOM 5980 C CA . ASN A 1 757 ? -22.739 -27.793 -6.173 1.00 89.81 757 ASN A CA 1
ATOM 5981 C C . ASN A 1 757 ? -22.157 -26.812 -7.205 1.00 89.81 757 ASN A C 1
ATOM 5983 O O . ASN A 1 757 ? -22.808 -25.830 -7.560 1.00 89.81 757 ASN A O 1
ATOM 5987 N N . ASP A 1 758 ? -20.911 -27.046 -7.620 1.00 91.69 758 ASP A N 1
ATOM 5988 C CA . ASP A 1 758 ? -20.164 -26.224 -8.576 1.00 91.69 758 ASP A CA 1
ATOM 5989 C C . ASP A 1 758 ? -20.128 -24.731 -8.211 1.00 91.69 758 ASP A C 1
ATOM 5991 O O . ASP A 1 758 ? -19.991 -23.857 -9.071 1.00 91.69 758 ASP A O 1
ATOM 5995 N N . ARG A 1 759 ? -20.224 -24.399 -6.921 1.00 95.25 759 ARG A N 1
ATOM 5996 C CA . ARG A 1 759 ? -19.970 -23.034 -6.458 1.00 95.25 759 ARG A CA 1
ATOM 5997 C C . ARG A 1 759 ? -18.473 -22.757 -6.467 1.00 95.25 759 ARG A C 1
ATOM 5999 O O . ARG A 1 759 ? -17.650 -23.662 -6.337 1.00 95.25 759 ARG A O 1
ATOM 6006 N N . LEU A 1 760 ? -18.121 -21.488 -6.594 1.00 97.44 760 LEU A N 1
ATOM 6007 C CA . LEU A 1 760 ? -16.733 -21.045 -6.567 1.00 97.44 760 LEU A CA 1
ATOM 6008 C C . LEU A 1 760 ? -16.598 -19.883 -5.594 1.00 97.44 760 LEU A C 1
ATOM 6010 O O . LEU A 1 760 ? -17.364 -18.932 -5.681 1.00 97.44 760 LEU A O 1
ATOM 6014 N N . PHE A 1 761 ? -15.631 -19.944 -4.688 1.00 98.31 761 PHE A N 1
ATOM 6015 C CA . PHE A 1 761 ? -15.276 -18.829 -3.820 1.00 98.31 761 PHE A CA 1
ATOM 6016 C C . PHE A 1 761 ? -13.885 -18.328 -4.187 1.00 98.31 761 PHE A C 1
ATOM 6018 O O . PHE A 1 761 ? -12.916 -19.082 -4.163 1.00 98.31 761 PHE A O 1
ATOM 6025 N N . VAL A 1 762 ? -13.794 -17.065 -4.580 1.00 98.75 762 VAL A N 1
ATOM 6026 C CA . VAL A 1 762 ? -12.573 -16.460 -5.104 1.00 98.75 762 VAL A CA 1
ATOM 6027 C C . VAL A 1 762 ? -12.124 -15.361 -4.160 1.00 98.75 762 VAL A C 1
ATOM 6029 O O . VAL A 1 762 ? -12.875 -14.419 -3.909 1.00 98.75 762 VAL A O 1
ATOM 6032 N N . GLY A 1 763 ? -10.904 -15.479 -3.643 1.00 98.44 763 GLY A N 1
ATOM 6033 C CA . GLY A 1 763 ? -10.221 -14.395 -2.947 1.00 98.44 763 GLY A CA 1
ATOM 6034 C C . GLY A 1 763 ? -9.432 -13.561 -3.948 1.00 98.44 763 GLY A C 1
ATOM 6035 O O . GLY A 1 763 ? -8.540 -14.083 -4.611 1.00 98.44 763 GLY A O 1
ATOM 6036 N N . TRP A 1 764 ? -9.716 -12.263 -4.036 1.00 98.00 764 TRP A N 1
ATOM 6037 C CA . TRP A 1 764 ? -9.081 -11.335 -4.979 1.00 98.00 764 TRP A CA 1
ATOM 6038 C C . TRP A 1 764 ? -7.773 -10.729 -4.443 1.00 98.00 764 TRP A C 1
ATOM 6040 O O . TRP A 1 764 ? -7.387 -9.640 -4.857 1.00 98.00 764 TRP A O 1
ATOM 6050 N N . GLY A 1 765 ? -7.093 -11.408 -3.512 1.00 95.56 765 GLY A N 1
ATOM 6051 C CA . GLY A 1 765 ? -5.730 -11.091 -3.072 1.00 95.56 765 GLY A CA 1
ATOM 6052 C C . GLY A 1 765 ? -5.484 -9.606 -2.786 1.00 95.56 765 GLY A C 1
ATOM 6053 O O . GLY A 1 765 ? -6.175 -8.979 -1.976 1.00 95.56 765 GLY A O 1
ATOM 6054 N N . SER A 1 766 ? -4.527 -9.022 -3.515 1.00 95.31 766 SER A N 1
ATOM 6055 C CA . SER A 1 766 ? -4.137 -7.613 -3.387 1.00 95.31 766 SER A CA 1
ATOM 6056 C C . SER A 1 766 ? -5.237 -6.597 -3.736 1.00 95.31 766 SER A C 1
ATOM 6058 O O . SER A 1 766 ? -5.043 -5.409 -3.502 1.00 95.31 766 SER A O 1
ATOM 6060 N N . ALA A 1 767 ? -6.362 -7.020 -4.320 1.00 95.38 767 ALA A N 1
ATOM 6061 C CA . ALA A 1 767 ? -7.528 -6.164 -4.548 1.00 95.38 767 ALA A CA 1
ATOM 6062 C C . ALA A 1 767 ? -8.439 -6.054 -3.309 1.00 95.38 767 ALA A C 1
ATOM 6064 O O . ALA A 1 767 ? -9.419 -5.313 -3.335 1.00 95.38 767 ALA A O 1
ATOM 6065 N N . GLY A 1 768 ? -8.135 -6.784 -2.227 1.00 96.56 768 GLY A N 1
ATOM 6066 C CA . GLY A 1 768 ? -8.813 -6.634 -0.937 1.00 96.56 768 GLY A CA 1
ATOM 6067 C C . GLY A 1 768 ? -10.291 -7.014 -0.968 1.00 96.56 768 GLY A C 1
ATOM 6068 O O . GLY A 1 768 ? -11.106 -6.367 -0.322 1.00 96.56 768 GLY A O 1
ATOM 6069 N N . ALA A 1 769 ? -10.661 -8.046 -1.724 1.00 98.25 769 ALA A N 1
ATOM 6070 C CA . ALA A 1 769 ? -12.048 -8.483 -1.857 1.00 98.25 769 ALA A CA 1
ATOM 6071 C C . ALA A 1 769 ? -12.158 -10.005 -1.980 1.00 98.25 769 ALA A C 1
ATOM 6073 O O . ALA A 1 769 ? -11.172 -10.697 -2.232 1.00 98.25 769 ALA A O 1
ATOM 6074 N N . PHE A 1 770 ? -13.376 -10.529 -1.869 1.00 98.69 770 PHE A N 1
ATOM 6075 C CA . PHE A 1 770 ? -13.694 -11.915 -2.214 1.00 98.69 770 PHE A CA 1
ATOM 6076 C C . PHE A 1 770 ? -15.106 -12.043 -2.792 1.00 98.69 770 PHE A C 1
ATOM 6078 O O . PHE A 1 770 ? -15.947 -11.149 -2.659 1.00 98.69 770 PHE A O 1
ATOM 6085 N N . THR A 1 771 ? -15.376 -13.140 -3.498 1.00 98.62 771 THR A N 1
ATOM 6086 C CA . THR A 1 771 ? -16.656 -13.373 -4.179 1.00 98.62 771 THR A CA 1
ATOM 6087 C C . THR A 1 771 ? -17.037 -14.840 -4.206 1.00 98.62 771 THR A C 1
ATOM 6089 O O . THR A 1 771 ? -16.224 -15.687 -4.552 1.00 98.62 771 THR A O 1
ATOM 6092 N N . GLU A 1 772 ? -18.297 -15.129 -3.904 1.00 98.19 772 GLU A N 1
ATOM 6093 C CA . GLU A 1 772 ? -18.923 -16.422 -4.148 1.00 98.19 772 GLU A CA 1
ATOM 6094 C C . GLU A 1 772 ? -19.732 -16.372 -5.446 1.00 98.19 772 GLU A C 1
ATOM 6096 O O . GLU A 1 772 ? -20.557 -15.476 -5.633 1.00 98.19 772 GLU A O 1
ATOM 6101 N N . PHE A 1 773 ? -19.538 -17.363 -6.306 1.00 98.12 773 PHE A N 1
ATOM 6102 C CA . PHE A 1 773 ? -20.271 -17.564 -7.546 1.00 98.12 773 PHE A CA 1
ATOM 6103 C C . PHE A 1 773 ? -21.072 -18.865 -7.506 1.00 98.12 773 PHE A C 1
ATOM 6105 O O . PHE A 1 773 ? -20.617 -19.868 -6.945 1.00 98.12 773 PHE A O 1
ATOM 6112 N N . ASN A 1 774 ? -22.235 -18.877 -8.158 1.00 96.06 774 ASN A N 1
ATOM 6113 C CA . ASN A 1 774 ? -22.940 -20.118 -8.485 1.00 96.06 774 ASN A CA 1
ATOM 6114 C C . ASN A 1 774 ? -22.314 -20.815 -9.707 1.00 96.06 774 ASN A C 1
ATOM 6116 O O . ASN A 1 774 ? -21.380 -20.287 -10.314 1.00 96.06 774 ASN A O 1
ATOM 6120 N N . ALA A 1 775 ? -22.837 -21.990 -10.070 1.00 94.19 775 ALA A N 1
ATOM 6121 C CA . ALA A 1 775 ? -22.378 -22.793 -11.208 1.00 94.19 775 ALA A CA 1
ATOM 6122 C C . ALA A 1 775 ? -22.327 -22.014 -12.539 1.00 94.19 775 ALA A C 1
ATOM 6124 O O . ALA A 1 775 ? -21.414 -22.230 -13.336 1.00 94.19 775 ALA A O 1
ATOM 6125 N N . ASP A 1 776 ? -23.231 -21.050 -12.726 1.00 93.88 776 ASP A N 1
ATOM 6126 C CA . ASP A 1 776 ? -23.369 -20.234 -13.938 1.00 93.88 776 ASP A CA 1
ATOM 6127 C C . ASP A 1 776 ? -22.489 -18.963 -13.937 1.00 93.88 776 ASP A C 1
ATOM 6129 O O . ASP A 1 776 ? -22.532 -18.166 -14.873 1.00 93.88 776 ASP A O 1
ATOM 6133 N N . ASN A 1 777 ? -21.636 -18.788 -12.918 1.00 95.31 777 ASN A N 1
ATOM 6134 C CA . ASN A 1 777 ? -20.810 -17.595 -12.666 1.00 95.31 777 ASN A CA 1
ATOM 6135 C C . ASN A 1 777 ? -21.601 -16.329 -12.297 1.00 95.31 777 ASN A C 1
ATOM 6137 O O . ASN A 1 777 ? -21.084 -15.217 -12.421 1.00 95.31 777 ASN A O 1
ATOM 6141 N N . GLU A 1 778 ? -22.824 -16.468 -11.791 1.00 95.88 778 GLU A N 1
ATOM 6142 C CA . GLU A 1 778 ? -23.537 -15.356 -11.166 1.00 95.88 778 GLU A CA 1
ATOM 6143 C C . GLU A 1 778 ? -23.020 -15.136 -9.742 1.00 95.88 778 GLU A C 1
ATOM 6145 O O . GLU A 1 778 ? -22.759 -16.085 -8.996 1.00 95.88 778 GLU A O 1
ATOM 6150 N N . VAL A 1 779 ? -22.884 -13.869 -9.352 1.00 97.75 779 VAL A N 1
ATOM 6151 C CA . VAL A 1 779 ? -22.394 -13.481 -8.026 1.00 97.75 779 VAL A CA 1
ATOM 6152 C C . VAL A 1 779 ? -23.473 -13.738 -6.973 1.00 97.75 779 VAL A C 1
ATOM 6154 O O . VAL A 1 779 ? -24.524 -13.102 -6.981 1.00 97.75 779 VAL A O 1
ATOM 6157 N N . LEU A 1 780 ? -23.187 -14.639 -6.033 1.00 96.88 780 LEU A N 1
ATOM 6158 C CA . LEU A 1 780 ? -24.032 -14.932 -4.871 1.00 96.88 780 LEU A CA 1
ATOM 6159 C C . LEU A 1 780 ? -23.686 -14.067 -3.659 1.00 96.88 780 LEU A C 1
ATOM 6161 O O . LEU A 1 780 ? -24.544 -13.805 -2.821 1.00 96.88 780 LEU A O 1
ATOM 6165 N N . TYR A 1 781 ? -22.419 -13.682 -3.530 1.00 97.75 781 TYR A N 1
ATOM 6166 C CA . TYR A 1 781 ? -21.909 -12.930 -2.392 1.00 97.75 781 TYR A CA 1
ATOM 6167 C C . TYR A 1 781 ? -20.636 -12.192 -2.798 1.00 97.75 781 TYR A C 1
ATOM 6169 O O . TYR A 1 781 ? -19.768 -12.781 -3.435 1.00 97.75 781 TYR A O 1
ATOM 6177 N N . HIS A 1 782 ? -20.509 -10.920 -2.433 1.00 98.31 782 HIS A N 1
ATOM 6178 C CA . HIS A 1 782 ? -19.302 -10.132 -2.672 1.00 98.31 782 HIS A CA 1
ATOM 6179 C C . HIS A 1 782 ? -19.075 -9.156 -1.526 1.00 98.31 782 HIS A C 1
ATOM 6181 O O . HIS A 1 782 ? -19.996 -8.429 -1.135 1.00 98.31 782 HIS A O 1
ATOM 6187 N N . ALA A 1 783 ? -17.836 -9.090 -1.042 1.00 97.94 783 ALA A N 1
ATOM 6188 C CA . ALA A 1 783 ? -17.429 -8.082 -0.077 1.00 97.94 783 ALA A CA 1
ATOM 6189 C C . ALA A 1 783 ? -15.992 -7.609 -0.308 1.00 97.94 783 ALA A C 1
ATOM 6191 O O . ALA A 1 783 ? -15.119 -8.388 -0.696 1.00 97.94 783 ALA A O 1
ATOM 6192 N N . PHE A 1 784 ? -15.767 -6.334 0.001 1.00 98.00 784 PHE A N 1
ATOM 6193 C CA . PHE A 1 784 ? -14.443 -5.749 0.171 1.00 98.00 784 PHE A CA 1
ATOM 6194 C C . PHE A 1 784 ? -14.026 -5.824 1.640 1.00 98.00 784 PHE A C 1
ATOM 6196 O O . PHE A 1 784 ? -14.850 -5.652 2.540 1.00 98.00 784 PHE A O 1
ATOM 6203 N N . ILE A 1 785 ? -12.740 -6.029 1.887 1.00 95.50 785 ILE A N 1
ATOM 6204 C CA . ILE A 1 785 ? -12.116 -5.884 3.197 1.00 95.50 785 ILE A CA 1
ATOM 6205 C C . ILE A 1 785 ? -11.728 -4.412 3.333 1.00 95.50 785 ILE A C 1
ATOM 6207 O O . ILE A 1 785 ? -10.885 -3.911 2.594 1.00 95.50 785 ILE A O 1
ATOM 6211 N N . GLN A 1 786 ? -12.372 -3.693 4.248 1.00 89.00 786 GLN A N 1
ATOM 6212 C CA . GLN A 1 786 ? -12.150 -2.260 4.382 1.00 89.00 786 GLN A CA 1
ATOM 6213 C C . GLN A 1 786 ? -10.701 -1.958 4.800 1.00 89.00 786 GLN A C 1
ATOM 6215 O O . GLN A 1 786 ? -10.211 -2.498 5.792 1.00 89.00 786 GLN A O 1
ATOM 6220 N N . ASP A 1 787 ? -10.044 -1.077 4.038 1.00 87.75 787 ASP A N 1
ATOM 6221 C CA . ASP A 1 787 ? -8.689 -0.555 4.276 1.00 87.75 787 ASP A CA 1
ATOM 6222 C C . ASP A 1 787 ? -7.581 -1.625 4.386 1.00 87.75 787 ASP A C 1
ATOM 6224 O O . ASP A 1 787 ? -6.490 -1.346 4.891 1.00 87.75 787 ASP A O 1
ATOM 6228 N N . ALA A 1 788 ? -7.824 -2.853 3.914 1.00 92.62 788 ALA A N 1
ATOM 6229 C CA . ALA A 1 788 ? -6.873 -3.957 4.008 1.00 92.62 788 ALA A CA 1
ATOM 6230 C C . ALA A 1 788 ? -6.950 -4.928 2.826 1.00 92.62 788 ALA A C 1
ATOM 6232 O O . ALA A 1 788 ? -7.925 -4.976 2.081 1.00 92.62 788 ALA A O 1
ATOM 6233 N N . VAL A 1 789 ? -5.906 -5.742 2.689 1.00 94.94 789 VAL A N 1
ATOM 6234 C CA . VAL A 1 789 ? -5.868 -6.883 1.768 1.00 94.94 789 VAL A CA 1
ATOM 6235 C C . VAL A 1 789 ? -5.745 -8.171 2.564 1.00 94.94 789 VAL A C 1
ATOM 6237 O O . VAL A 1 789 ? -5.346 -8.145 3.726 1.00 94.94 789 VAL A O 1
ATOM 6240 N N . SER A 1 790 ? -6.068 -9.306 1.954 1.00 95.19 790 SER A N 1
ATOM 6241 C CA . SER A 1 790 ? -5.773 -10.610 2.538 1.00 95.19 790 SER A CA 1
ATOM 6242 C C . SER A 1 790 ? -5.148 -11.515 1.494 1.00 95.19 790 SER A C 1
ATOM 6244 O O . SER A 1 790 ? -5.605 -11.545 0.353 1.00 95.19 790 SER A O 1
ATOM 6246 N N . TYR A 1 791 ? -4.124 -12.266 1.906 1.00 94.69 791 TYR A N 1
ATOM 6247 C CA . TYR A 1 791 ? -3.370 -13.135 1.006 1.00 94.69 791 TYR A CA 1
ATOM 6248 C C . TYR A 1 791 ? -4.275 -14.140 0.276 1.00 94.69 791 TYR A C 1
ATOM 6250 O O . TYR A 1 791 ? -4.200 -14.302 -0.940 1.00 94.69 791 TYR A O 1
ATOM 6258 N N . ARG A 1 792 ? -5.185 -14.777 1.014 1.00 96.75 792 ARG A N 1
ATOM 6259 C CA . ARG A 1 792 ? -6.238 -15.649 0.485 1.00 96.75 792 ARG A CA 1
ATOM 6260 C C . ARG A 1 792 ? -7.500 -15.478 1.322 1.00 96.75 792 ARG A C 1
ATOM 6262 O O . ARG A 1 792 ? -7.424 -15.075 2.483 1.00 96.75 792 ARG A O 1
ATOM 6269 N N . ALA A 1 793 ? -8.641 -15.810 0.734 1.00 98.31 793 ALA A N 1
ATOM 6270 C CA . ALA A 1 793 ? -9.925 -15.842 1.414 1.00 98.31 793 ALA A CA 1
ATOM 6271 C C . ALA A 1 793 ? -10.595 -17.194 1.175 1.00 98.31 793 ALA A C 1
ATOM 6273 O O . ALA A 1 793 ? -10.643 -17.679 0.044 1.00 98.31 793 ALA A O 1
ATOM 6274 N N . PHE A 1 794 ? -11.155 -17.786 2.225 1.00 98.38 794 PHE A N 1
ATOM 6275 C CA . PHE A 1 794 ? -11.806 -19.090 2.133 1.00 98.38 794 PHE A CA 1
ATOM 6276 C C . PHE A 1 794 ? -13.209 -19.065 2.715 1.00 98.38 794 PHE A C 1
ATOM 6278 O O . PHE A 1 794 ? -13.521 -18.280 3.611 1.00 98.38 794 PHE A O 1
ATOM 6285 N N . LEU A 1 795 ? -14.038 -19.976 2.221 1.00 97.69 795 LEU A N 1
ATOM 6286 C CA . LEU A 1 795 ? -15.364 -20.242 2.734 1.00 97.69 795 LEU A CA 1
ATOM 6287 C C . LEU A 1 795 ? -15.462 -21.703 3.172 1.00 97.69 795 LEU A C 1
ATOM 6289 O O . LEU A 1 795 ? -15.196 -22.617 2.391 1.00 97.69 795 LEU A O 1
ATOM 6293 N N . ALA A 1 796 ? -15.841 -21.936 4.425 1.00 97.00 796 ALA A N 1
ATOM 6294 C CA . ALA A 1 796 ? -15.962 -23.289 4.961 1.00 97.00 796 ALA A CA 1
ATOM 6295 C C . ALA A 1 796 ? -16.921 -23.360 6.152 1.00 97.00 796 ALA A C 1
ATOM 6297 O O . ALA A 1 796 ? -17.211 -22.358 6.803 1.00 97.00 796 ALA A O 1
ATOM 6298 N N . ASN A 1 797 ? -17.395 -24.569 6.457 1.00 95.88 797 ASN A N 1
ATOM 6299 C CA . ASN A 1 797 ? -18.102 -24.822 7.708 1.00 95.88 797 ASN A CA 1
ATOM 6300 C C . ASN A 1 797 ? -17.120 -24.839 8.881 1.00 95.88 797 ASN A C 1
ATOM 6302 O O . ASN A 1 797 ? -16.007 -25.354 8.757 1.00 95.88 797 ASN A O 1
ATOM 6306 N N . TRP A 1 798 ? -17.558 -24.340 10.035 1.00 96.06 798 TRP A N 1
ATOM 6307 C CA . TRP A 1 798 ? -16.765 -24.378 11.259 1.00 96.06 798 TRP A CA 1
ATOM 6308 C C . TRP A 1 798 ? -17.637 -24.510 12.495 1.00 96.06 798 TRP A C 1
ATOM 6310 O O . TRP A 1 798 ? -18.694 -23.894 12.600 1.00 96.06 798 TRP A O 1
ATOM 6320 N N . THR A 1 799 ? -17.160 -25.314 13.438 1.00 96.00 799 THR A N 1
ATOM 6321 C CA . THR A 1 799 ? -17.721 -25.398 14.783 1.00 96.00 799 THR A CA 1
ATOM 6322 C C . THR A 1 799 ? -16.617 -25.008 15.744 1.00 96.00 799 THR A C 1
ATOM 6324 O O . THR A 1 799 ? -15.607 -25.705 15.823 1.00 96.00 799 THR A O 1
ATOM 6327 N N . GLY A 1 800 ? -16.802 -23.884 16.426 1.00 96.00 800 GLY A N 1
ATOM 6328 C CA . GLY A 1 800 ? -15.873 -23.367 17.415 1.00 96.00 800 GLY A CA 1
ATOM 6329 C C . GLY A 1 800 ? -16.430 -23.538 18.822 1.00 96.00 800 GLY A C 1
ATOM 6330 O O . GLY A 1 800 ? -17.546 -23.110 19.117 1.00 96.00 800 GLY A O 1
ATOM 6331 N N . THR A 1 801 ? -15.634 -24.159 19.686 1.00 95.94 801 THR A N 1
ATOM 6332 C CA . THR A 1 801 ? -15.948 -24.460 21.089 1.00 95.94 801 THR A CA 1
ATOM 6333 C C . THR A 1 801 ? -14.839 -23.914 21.995 1.00 95.94 801 THR A C 1
ATOM 6335 O O . THR A 1 801 ? -14.064 -24.684 22.572 1.00 95.94 801 THR A O 1
ATOM 6338 N N . PRO A 1 802 ? -14.701 -22.576 22.087 1.00 95.88 802 PRO A N 1
ATOM 6339 C CA . PRO A 1 802 ? -13.605 -21.933 22.811 1.00 95.88 802 PRO A CA 1
ATOM 6340 C C . PRO A 1 802 ? -13.576 -22.337 24.289 1.00 95.88 802 PRO A C 1
ATOM 6342 O O . PRO A 1 802 ? -14.612 -22.465 24.939 1.00 95.88 802 PRO A O 1
ATOM 6345 N N . THR A 1 803 ? -12.373 -22.499 24.853 1.00 91.50 803 THR A N 1
ATOM 6346 C CA . THR A 1 803 ? -12.222 -22.756 26.300 1.00 91.50 803 THR A CA 1
ATOM 6347 C C . THR A 1 803 ? -12.136 -21.499 27.156 1.00 91.50 803 THR A C 1
ATOM 6349 O O . THR A 1 803 ? -12.193 -21.606 28.380 1.00 91.50 803 THR A O 1
ATOM 6352 N N . GLU A 1 804 ? -11.939 -20.326 26.551 1.00 91.38 804 GLU A N 1
ATOM 6353 C CA . GLU A 1 804 ? -12.023 -19.071 27.300 1.00 91.38 804 GLU A CA 1
ATOM 6354 C C . GLU A 1 804 ? -13.444 -18.861 27.831 1.00 91.38 804 GLU A C 1
ATOM 6356 O O . GLU A 1 804 ? -14.413 -19.324 27.232 1.00 91.38 804 GLU A O 1
ATOM 6361 N N . ALA A 1 805 ? -13.577 -18.181 28.969 1.00 94.94 805 ALA A N 1
ATOM 6362 C CA . ALA A 1 805 ? -14.896 -17.833 29.476 1.00 94.94 805 ALA A CA 1
ATOM 6363 C C . ALA A 1 805 ? -15.498 -16.697 28.626 1.00 94.94 805 ALA A C 1
ATOM 6365 O O . ALA A 1 805 ? -14.763 -15.783 28.245 1.00 94.94 805 ALA A O 1
ATOM 6366 N N . PRO A 1 806 ? -16.818 -16.704 28.368 1.00 97.50 806 PRO A N 1
ATOM 6367 C CA . PRO A 1 806 ? -17.472 -15.571 27.731 1.00 97.50 806 PRO A CA 1
ATOM 6368 C C . PRO A 1 806 ? -17.336 -14.306 28.584 1.00 97.50 806 PRO A C 1
ATOM 6370 O O . PRO A 1 806 ? -17.225 -14.373 29.815 1.00 97.50 806 PRO A O 1
ATOM 6373 N N . VAL A 1 807 ? -17.378 -13.145 27.932 1.00 96.75 807 VAL A N 1
ATOM 6374 C CA . VAL A 1 807 ? -17.137 -11.849 28.575 1.00 96.75 807 VAL A CA 1
ATOM 6375 C C . VAL A 1 807 ? -18.435 -11.062 28.678 1.00 96.75 807 VAL A C 1
ATOM 6377 O O . VAL A 1 807 ? -19.179 -10.950 27.707 1.00 96.75 807 VAL A O 1
ATOM 6380 N N . LEU A 1 808 ? -18.693 -10.509 29.865 1.00 96.56 808 LEU A N 1
ATOM 6381 C CA . LEU A 1 808 ? -19.843 -9.662 30.168 1.00 96.56 808 LEU A CA 1
ATOM 6382 C C . LEU A 1 808 ? -19.368 -8.254 30.525 1.00 96.56 808 LEU A C 1
ATOM 6384 O O . LEU A 1 808 ? -18.570 -8.086 31.446 1.00 96.56 808 LEU A O 1
ATOM 6388 N N . ALA A 1 809 ? -19.922 -7.253 29.853 1.00 94.62 809 ALA A N 1
ATOM 6389 C CA . ALA A 1 809 ? -19.886 -5.858 30.266 1.00 94.62 809 ALA A CA 1
ATOM 6390 C C . ALA A 1 809 ? -21.303 -5.399 30.633 1.00 94.62 809 ALA A C 1
ATOM 6392 O O . ALA A 1 809 ? -22.293 -5.910 30.105 1.00 94.62 809 ALA A O 1
ATOM 6393 N N . ALA A 1 810 ? -21.411 -4.434 31.543 1.00 90.56 810 ALA A N 1
ATOM 6394 C CA . ALA A 1 810 ? -22.686 -3.847 31.931 1.00 90.56 810 ALA A CA 1
ATOM 6395 C C . ALA A 1 810 ? -22.543 -2.340 32.156 1.00 90.56 810 ALA A C 1
ATOM 6397 O O . ALA A 1 810 ? -21.551 -1.882 32.719 1.00 90.56 810 ALA A O 1
ATOM 6398 N N . TYR A 1 811 ? -23.555 -1.584 31.742 1.00 88.62 811 TYR A N 1
ATOM 6399 C CA . TYR A 1 811 ? -23.687 -0.153 31.994 1.00 88.62 811 TYR A CA 1
ATOM 6400 C C . TYR A 1 811 ? -25.020 0.120 32.683 1.00 88.62 811 TYR A C 1
ATOM 6402 O O . TYR A 1 811 ? -26.048 -0.403 32.257 1.00 88.62 811 TYR A O 1
ATOM 6410 N N . VAL A 1 812 ? -25.006 0.945 33.727 1.00 86.56 812 VAL A N 1
ATOM 6411 C CA . VAL A 1 812 ? -26.216 1.365 34.441 1.00 86.56 812 VAL A CA 1
ATOM 6412 C C . VAL A 1 812 ? -26.464 2.831 34.126 1.00 86.56 812 VAL A C 1
ATOM 6414 O O . VAL A 1 812 ? -25.595 3.670 34.367 1.00 86.56 812 VAL A O 1
ATOM 6417 N N . ASP A 1 813 ? -27.638 3.138 33.585 1.00 84.19 813 ASP A N 1
ATOM 6418 C CA . ASP A 1 813 ? -28.020 4.515 33.295 1.00 84.19 813 ASP A CA 1
ATOM 6419 C C . ASP A 1 813 ? -28.621 5.234 34.518 1.00 84.19 813 ASP A C 1
ATOM 6421 O O . ASP A 1 813 ? -28.850 4.659 35.587 1.00 84.19 813 ASP A O 1
ATOM 6425 N N . SER A 1 814 ? -28.901 6.530 34.364 1.00 80.31 814 SER A N 1
ATOM 6426 C CA . SER A 1 814 ? -29.502 7.353 35.421 1.00 80.31 814 SER A CA 1
ATOM 6427 C C . SER A 1 814 ? -30.920 6.926 35.823 1.00 80.31 814 SER A C 1
ATOM 6429 O O . SER A 1 814 ? -31.412 7.381 36.854 1.00 80.31 814 SER A O 1
ATOM 6431 N N . ALA A 1 815 ? -31.585 6.089 35.022 1.00 81.00 815 ALA A N 1
ATOM 6432 C CA . ALA A 1 815 ? -32.905 5.536 35.306 1.00 81.00 815 ALA A CA 1
ATOM 6433 C C . ALA A 1 815 ? -32.833 4.166 36.015 1.00 81.00 815 ALA A C 1
ATOM 6435 O O . ALA A 1 815 ? -33.873 3.566 36.263 1.00 81.00 815 ALA A O 1
ATOM 6436 N N . ASN A 1 816 ? -31.635 3.697 36.392 1.00 84.44 816 ASN A N 1
ATOM 6437 C CA . ASN A 1 816 ? -31.361 2.351 36.916 1.00 84.44 816 ASN A CA 1
ATOM 6438 C C . ASN A 1 816 ? -31.650 1.216 35.917 1.00 84.44 816 ASN A C 1
ATOM 6440 O O . ASN A 1 816 ? -31.789 0.058 36.308 1.00 84.44 816 ASN A O 1
ATOM 6444 N N . THR A 1 817 ? -31.680 1.505 34.616 1.00 89.38 817 THR A N 1
ATOM 6445 C CA . THR A 1 817 ? -31.673 0.440 33.614 1.00 89.38 817 THR A CA 1
ATOM 6446 C C . THR A 1 817 ? -30.246 -0.059 33.444 1.00 89.38 817 THR A C 1
ATOM 6448 O O . THR A 1 817 ? -29.334 0.700 33.114 1.00 89.38 817 THR A O 1
ATOM 6451 N N . THR A 1 818 ? -30.051 -1.357 33.655 1.00 90.12 818 THR A N 1
ATOM 6452 C CA . THR A 1 818 ? -28.780 -2.034 33.401 1.00 90.12 818 THR A CA 1
ATOM 6453 C C . THR A 1 818 ? -28.797 -2.622 31.999 1.00 90.12 818 THR A C 1
ATOM 6455 O O . THR A 1 818 ? -29.619 -3.481 31.680 1.00 90.12 818 THR A O 1
ATOM 6458 N N . THR A 1 819 ? -27.887 -2.162 31.149 1.00 93.00 819 THR A N 1
ATOM 6459 C CA . THR A 1 819 ? -27.661 -2.721 29.817 1.00 93.00 819 THR A CA 1
ATOM 6460 C C . THR A 1 819 ? -26.429 -3.612 29.845 1.00 93.00 819 THR A C 1
ATOM 6462 O O . THR A 1 819 ? -25.324 -3.145 30.104 1.00 93.00 819 THR A O 1
ATOM 6465 N N . PHE A 1 820 ? -26.633 -4.890 29.563 1.00 94.81 820 PHE A N 1
ATOM 6466 C CA . PHE A 1 820 ? -25.616 -5.918 29.436 1.00 94.81 820 PHE A CA 1
ATOM 6467 C C . PHE A 1 820 ? -25.182 -6.084 27.984 1.00 94.81 820 PHE A C 1
ATOM 6469 O O . PHE A 1 820 ? -26.015 -6.075 27.073 1.00 94.81 820 PHE A O 1
ATOM 6476 N N . TYR A 1 821 ? -23.890 -6.320 27.806 1.00 96.56 821 TYR A N 1
ATOM 6477 C CA . TYR A 1 821 ? -23.246 -6.659 26.547 1.00 96.56 821 TYR A CA 1
ATOM 6478 C C . TYR A 1 821 ? -22.423 -7.924 26.774 1.00 96.56 821 TYR A C 1
ATOM 6480 O O . TYR A 1 821 ? -21.559 -7.946 27.650 1.00 96.56 821 TYR A O 1
ATOM 6488 N N . VAL A 1 822 ? -22.715 -8.993 26.036 1.00 97.62 822 VAL A N 1
ATOM 6489 C CA . VAL A 1 822 ? -22.040 -10.289 26.194 1.00 97.62 822 VAL A CA 1
ATOM 6490 C C . VAL A 1 822 ? -21.540 -10.816 24.857 1.00 97.62 822 VAL A C 1
ATOM 6492 O O . VAL A 1 822 ? -22.267 -10.769 23.864 1.00 97.62 822 VAL A O 1
ATOM 6495 N N . SER A 1 823 ? -20.316 -11.338 24.836 1.00 97.38 823 SER A N 1
ATOM 6496 C CA . SER A 1 823 ? -19.719 -11.998 23.671 1.00 97.38 823 SER A CA 1
ATOM 6497 C C . SER A 1 823 ? -18.866 -13.199 24.085 1.00 97.38 823 SER A C 1
ATOM 6499 O O . SER A 1 823 ? -18.507 -13.363 25.255 1.00 97.38 823 SER A O 1
ATOM 6501 N N . TRP A 1 824 ? -18.558 -14.064 23.117 1.00 97.56 824 TRP A N 1
ATOM 6502 C CA . TRP A 1 824 ? -17.698 -15.229 23.320 1.00 97.56 824 TRP A CA 1
ATOM 6503 C C . TRP A 1 824 ? -16.872 -15.490 22.059 1.00 97.56 824 TRP A C 1
ATOM 6505 O O . TRP A 1 824 ? -17.431 -15.865 21.024 1.00 97.56 824 TRP A O 1
ATOM 6515 N N . ASN A 1 825 ? -15.558 -15.237 22.120 1.00 97.25 825 ASN A N 1
ATOM 6516 C CA . ASN A 1 825 ? -14.706 -15.226 20.935 1.00 97.25 825 ASN A CA 1
ATOM 6517 C C . ASN A 1 825 ? -14.592 -16.626 20.328 1.00 97.25 825 ASN A C 1
ATOM 6519 O O . ASN A 1 825 ? -14.007 -17.532 20.916 1.00 97.25 825 ASN A O 1
ATOM 6523 N N . GLY A 1 826 ? -15.136 -16.794 19.127 1.00 96.38 826 GLY A N 1
ATOM 6524 C CA . GLY A 1 826 ? -15.084 -18.034 18.368 1.00 96.38 826 GLY A CA 1
ATOM 6525 C C . GLY A 1 826 ? -16.127 -19.079 18.727 1.00 96.38 826 GLY A C 1
ATOM 6526 O O . GLY A 1 826 ? -16.101 -20.151 18.131 1.00 96.38 826 GLY A O 1
ATOM 6527 N N . ASP A 1 827 ? -17.048 -18.813 19.650 1.00 96.69 827 ASP A N 1
ATOM 6528 C CA . ASP A 1 827 ? -18.153 -19.741 19.883 1.00 96.69 827 ASP A CA 1
ATOM 6529 C C . ASP A 1 827 ? -19.145 -19.696 18.716 1.00 96.69 827 ASP A C 1
ATOM 6531 O O . ASP A 1 827 ? -19.600 -18.616 18.324 1.00 96.69 827 ASP A O 1
ATOM 6535 N N . THR A 1 828 ? -19.537 -20.866 18.216 1.00 95.62 828 THR A N 1
ATOM 6536 C CA . THR A 1 828 ? -20.578 -21.021 17.184 1.00 95.62 828 THR A CA 1
ATOM 6537 C C . THR A 1 828 ? -21.835 -21.726 17.701 1.00 95.62 828 THR A C 1
ATOM 6539 O O . THR A 1 828 ? -22.845 -21.785 16.989 1.00 95.62 828 THR A O 1
ATOM 6542 N N . GLU A 1 829 ? -21.812 -22.237 18.935 1.00 95.69 829 GLU A N 1
ATOM 6543 C CA . GLU A 1 829 ? -22.838 -23.145 19.455 1.00 95.69 829 GLU A CA 1
ATOM 6544 C C . GLU A 1 829 ? -23.911 -22.438 20.290 1.00 95.69 829 GLU A C 1
ATOM 6546 O O . GLU A 1 829 ? -25.056 -22.902 20.337 1.00 95.69 829 GLU A O 1
ATOM 6551 N N . THR A 1 830 ? -23.606 -21.281 20.889 1.00 96.62 830 THR A N 1
ATOM 6552 C CA . THR A 1 830 ? -24.598 -20.519 21.662 1.00 96.62 830 THR A CA 1
ATOM 6553 C C . THR A 1 830 ? -25.764 -20.078 20.782 1.00 96.62 830 THR A C 1
ATOM 6555 O O . THR A 1 830 ? -25.597 -19.475 19.716 1.00 96.62 830 THR A O 1
ATOM 6558 N N . ARG A 1 831 ? -26.982 -20.344 21.257 1.00 96.00 831 ARG A N 1
ATOM 6559 C CA . ARG A 1 831 ? -28.239 -19.888 20.647 1.00 96.00 831 ARG A CA 1
ATOM 6560 C C . ARG A 1 831 ? -28.919 -18.821 21.491 1.00 96.00 831 ARG A C 1
ATOM 6562 O O . ARG A 1 831 ? -29.497 -17.887 20.936 1.00 96.00 831 ARG A O 1
ATOM 6569 N N . VAL A 1 832 ? -28.817 -18.930 22.814 1.00 97.81 832 VAL A N 1
ATOM 6570 C CA . VAL A 1 832 ? -29.467 -18.027 23.768 1.00 97.81 832 VAL A CA 1
ATOM 6571 C C . VAL A 1 832 ? -28.487 -17.628 24.867 1.00 97.81 832 VAL A C 1
ATOM 6573 O O . VAL A 1 832 ? -27.747 -18.463 25.376 1.00 97.81 832 VAL A O 1
ATOM 6576 N N . TRP A 1 833 ? -28.517 -16.355 25.251 1.00 98.44 833 TRP A N 1
ATOM 6577 C CA . TRP A 1 833 ? -27.888 -15.839 26.461 1.00 98.44 833 TRP A CA 1
ATOM 6578 C C . TRP A 1 833 ? -28.936 -15.669 27.553 1.00 98.44 833 TRP A C 1
ATOM 6580 O O . TRP A 1 833 ? -29.928 -14.973 27.333 1.00 98.44 833 TRP A O 1
ATOM 6590 N N . ARG A 1 834 ? -28.717 -16.269 28.725 1.00 98.38 834 ARG A N 1
ATOM 6591 C CA . ARG A 1 834 ? -29.538 -16.064 29.930 1.00 98.38 834 ARG A CA 1
ATOM 6592 C C . ARG A 1 834 ? -28.793 -15.184 30.919 1.00 98.38 834 ARG A C 1
ATOM 6594 O O . ARG A 1 834 ? -27.633 -15.455 31.197 1.00 98.38 834 ARG A O 1
ATOM 6601 N N . PHE A 1 835 ? -29.449 -14.169 31.465 1.00 97.69 835 PHE A N 1
ATOM 6602 C CA . PHE A 1 835 ? -28.834 -13.192 32.360 1.00 97.69 835 PHE A CA 1
ATOM 6603 C C . PHE A 1 835 ? -29.338 -13.381 33.785 1.00 97.69 835 PHE A C 1
ATOM 6605 O O . PHE A 1 835 ? -30.534 -13.588 34.012 1.00 97.69 835 PHE A O 1
ATOM 6612 N N . TYR A 1 836 ? -28.421 -13.285 34.741 1.00 96.00 836 TYR A N 1
ATOM 6613 C CA . TYR A 1 836 ? -28.701 -13.493 36.151 1.00 96.00 836 TYR A CA 1
ATOM 6614 C C . TYR A 1 836 ? -28.042 -12.423 37.008 1.00 96.00 836 TYR A C 1
ATOM 6616 O O . TYR A 1 836 ? -26.936 -11.958 36.731 1.00 96.00 836 TYR A O 1
ATOM 6624 N N . GLU A 1 837 ? -28.712 -12.101 38.100 1.00 93.44 837 GLU A N 1
ATOM 6625 C CA . GLU A 1 837 ? -28.202 -11.294 39.195 1.00 93.44 837 GLU A CA 1
ATOM 6626 C C . GLU A 1 837 ? -27.854 -12.190 40.387 1.00 93.44 837 GLU A C 1
ATOM 6628 O O . GLU A 1 837 ? -28.532 -13.181 40.661 1.00 93.44 837 GLU A O 1
ATOM 6633 N N . ILE A 1 838 ? -26.798 -11.835 41.110 1.00 91.56 838 ILE A N 1
ATOM 6634 C CA . ILE A 1 838 ? -26.348 -12.463 42.346 1.00 91.56 838 ILE A CA 1
ATOM 6635 C C . ILE A 1 838 ? -26.379 -11.413 43.455 1.00 91.56 838 ILE A C 1
ATOM 6637 O O . ILE A 1 838 ? -25.645 -10.424 43.407 1.00 91.56 838 ILE A O 1
ATOM 6641 N N . HIS A 1 839 ? -27.159 -11.687 44.497 1.00 84.75 839 HIS A N 1
ATOM 6642 C CA . HIS A 1 839 ? -27.164 -10.931 45.747 1.00 84.75 839 HIS A CA 1
ATOM 6643 C C . HIS A 1 839 ? -26.317 -11.651 46.790 1.00 84.75 839 HIS A C 1
ATOM 6645 O O . HIS A 1 839 ? -26.657 -12.765 47.206 1.00 84.75 839 HIS A O 1
ATOM 6651 N N . ALA A 1 840 ? -25.232 -11.011 47.231 1.00 76.56 840 ALA A N 1
ATOM 6652 C CA . ALA A 1 840 ? -24.413 -11.530 48.320 1.00 76.56 840 ALA A CA 1
ATOM 6653 C C . ALA A 1 840 ? -25.174 -11.437 49.656 1.00 76.56 840 ALA A C 1
ATOM 6655 O O . ALA A 1 840 ? -25.543 -10.349 50.101 1.00 76.56 840 ALA A O 1
ATOM 6656 N N . GLY A 1 841 ? -25.424 -12.581 50.299 1.00 69.25 841 GLY A N 1
ATOM 6657 C CA . GLY A 1 841 ? -26.184 -12.673 51.548 1.00 69.25 841 GLY A CA 1
ATOM 6658 C C . GLY A 1 841 ? -25.439 -13.429 52.648 1.00 69.25 841 GLY A C 1
ATOM 6659 O O . GLY A 1 841 ? -24.665 -14.344 52.381 1.00 69.25 841 GLY A O 1
ATOM 6660 N N . ALA A 1 842 ? -25.725 -13.104 53.914 1.00 64.81 842 ALA A N 1
ATOM 6661 C CA . ALA A 1 842 ? -25.084 -13.717 55.090 1.00 64.81 842 ALA A CA 1
ATOM 6662 C C . ALA A 1 842 ? -25.322 -15.240 55.242 1.00 64.81 842 ALA A C 1
ATOM 6664 O O . ALA A 1 842 ? -24.650 -15.889 56.037 1.00 64.81 842 ALA A O 1
ATOM 6665 N N . LEU A 1 843 ? -26.275 -15.807 54.493 1.00 66.75 843 LEU A N 1
ATOM 6666 C CA . LEU A 1 843 ? -26.629 -17.235 54.479 1.00 66.75 843 LEU A CA 1
ATOM 6667 C C . LEU A 1 843 ? -26.278 -17.923 53.143 1.00 66.75 843 LEU A C 1
ATOM 6669 O O . LEU A 1 843 ? -26.719 -19.046 52.905 1.00 66.75 843 LEU A O 1
ATOM 6673 N N . GLY A 1 844 ? -25.515 -17.252 52.273 1.00 74.19 844 GLY A N 1
ATOM 6674 C CA . GLY A 1 844 ? -25.180 -17.702 50.921 1.00 74.19 844 GLY A CA 1
ATOM 6675 C C . GLY A 1 844 ? -25.705 -16.760 49.835 1.00 74.19 844 GLY A C 1
ATOM 6676 O O . GLY A 1 844 ? -26.644 -15.989 50.055 1.00 74.19 844 GLY A O 1
ATOM 6677 N N . ASP A 1 845 ? -25.080 -16.831 48.662 1.00 83.62 845 ASP A N 1
ATOM 6678 C CA . ASP A 1 845 ? -25.462 -16.060 47.480 1.00 83.62 845 ASP A CA 1
ATOM 6679 C C . ASP A 1 845 ? -26.853 -16.487 46.981 1.00 83.62 845 ASP A C 1
ATOM 6681 O O . ASP A 1 845 ? -27.142 -17.678 46.840 1.00 83.62 845 ASP A O 1
ATOM 6685 N N . ARG A 1 846 ? -27.726 -15.514 46.696 1.00 85.50 846 ARG A N 1
ATOM 6686 C CA . ARG A 1 846 ? -29.020 -15.753 46.040 1.00 85.50 846 ARG A CA 1
ATOM 6687 C C . ARG A 1 846 ? -28.946 -15.312 44.590 1.00 85.50 846 ARG A C 1
ATOM 6689 O O . ARG A 1 846 ? -28.504 -14.202 44.315 1.00 85.50 846 ARG A O 1
ATOM 6696 N N . THR A 1 847 ? -29.412 -16.160 43.680 1.00 91.69 847 THR A N 1
ATOM 6697 C CA . THR A 1 847 ? -29.435 -15.864 42.246 1.00 91.69 847 THR A CA 1
ATOM 6698 C C . THR A 1 847 ? -30.852 -15.562 41.770 1.00 91.69 847 THR A C 1
ATOM 6700 O O . THR A 1 847 ? -31.778 -16.309 42.084 1.00 91.69 847 THR A O 1
ATOM 6703 N N . GLN A 1 848 ? -31.013 -14.502 40.982 1.00 92.12 848 GLN A N 1
ATOM 6704 C CA . GLN A 1 848 ? -32.262 -14.117 40.331 1.00 92.12 848 GLN A CA 1
ATOM 6705 C C . GLN A 1 848 ? -32.086 -14.143 38.811 1.00 92.12 848 GLN A C 1
ATOM 6707 O O . GLN A 1 848 ? -31.125 -13.595 38.283 1.00 92.12 848 GLN A O 1
ATOM 6712 N N . TYR A 1 849 ? -33.018 -14.776 38.100 1.00 95.94 849 TYR A N 1
ATOM 6713 C CA . TYR A 1 849 ? -33.064 -14.747 36.638 1.00 95.94 849 TYR A CA 1
ATOM 6714 C C . TYR A 1 849 ? -33.660 -13.421 36.154 1.00 95.94 849 TYR A C 1
ATOM 6716 O O . TYR A 1 849 ? -34.728 -13.019 36.617 1.00 95.94 849 TYR A O 1
ATOM 6724 N N . LEU A 1 850 ? -32.967 -12.756 35.230 1.00 95.50 850 LEU A N 1
ATOM 6725 C CA . LEU A 1 850 ? -33.344 -11.438 34.710 1.00 95.50 850 LEU A CA 1
ATOM 6726 C C . LEU A 1 850 ? -34.055 -11.522 33.357 1.00 95.50 850 LEU A C 1
ATOM 6728 O O . LEU A 1 850 ? -34.877 -10.667 33.031 1.00 95.50 850 LEU A O 1
ATOM 6732 N N . GLY A 1 851 ? -33.737 -12.545 32.566 1.00 96.44 851 GLY A N 1
ATOM 6733 C CA . GLY A 1 851 ? -34.280 -12.740 31.228 1.00 96.44 851 GLY A CA 1
ATOM 6734 C C . GLY A 1 851 ? -33.277 -13.392 30.287 1.00 96.44 851 GLY A C 1
ATOM 6735 O O . GLY A 1 851 ? -32.169 -13.765 30.678 1.00 96.44 851 GLY A O 1
ATOM 6736 N N . GLU A 1 852 ? -33.667 -13.518 29.022 1.00 97.25 852 GLU A N 1
ATOM 6737 C CA . GLU A 1 852 ? -32.823 -14.100 27.987 1.00 97.25 852 GLU A CA 1
ATOM 6738 C C . GLU A 1 852 ? -32.952 -13.400 26.636 1.00 97.25 852 GLU A C 1
ATOM 6740 O O . GLU A 1 852 ? -33.940 -12.716 26.344 1.00 97.25 852 GLU A O 1
ATOM 6745 N N . ARG A 1 853 ? -31.926 -13.567 25.799 1.00 97.75 853 ARG A N 1
ATOM 6746 C CA . ARG A 1 853 ? -31.881 -13.055 24.427 1.00 97.75 853 ARG A CA 1
ATOM 6747 C C . ARG A 1 853 ? -31.263 -14.069 23.481 1.00 97.75 853 ARG A C 1
ATOM 6749 O O . ARG A 1 853 ? -30.232 -14.659 23.781 1.00 97.75 853 ARG A O 1
ATOM 6756 N N . ASN A 1 854 ? -31.865 -14.210 22.303 1.00 96.38 854 ASN A N 1
ATOM 6757 C CA . ASN A 1 854 ? -31.275 -14.981 21.212 1.00 96.38 854 ASN A CA 1
ATOM 6758 C C . ASN A 1 854 ? -29.986 -14.304 20.739 1.00 96.38 854 ASN A C 1
ATOM 6760 O O . ASN A 1 854 ? -29.984 -13.096 20.483 1.00 96.38 854 ASN A O 1
ATOM 6764 N N . ARG A 1 855 ? -28.924 -15.091 20.563 1.00 93.81 855 ARG A N 1
ATOM 6765 C CA . ARG A 1 855 ? -27.679 -14.625 19.957 1.00 93.81 855 ARG A CA 1
ATOM 6766 C C . ARG A 1 855 ? -27.895 -14.443 18.454 1.00 93.81 855 ARG A C 1
ATOM 6768 O O . ARG A 1 855 ? -28.236 -15.395 17.755 1.00 93.81 855 ARG A O 1
ATOM 6775 N N . LYS A 1 856 ? -27.717 -13.214 17.968 1.00 91.00 856 LYS A N 1
ATOM 6776 C CA . LYS A 1 856 ? -27.823 -12.866 16.538 1.00 91.00 856 LYS A CA 1
ATOM 6777 C C . LYS A 1 856 ? -26.507 -12.369 15.948 1.00 91.00 856 LYS A C 1
ATOM 6779 O O . LYS A 1 856 ? -26.278 -12.607 14.772 1.00 91.00 856 LYS A O 1
ATOM 6784 N N . SER A 1 857 ? -25.672 -11.754 16.777 1.00 92.75 857 SER A N 1
ATOM 6785 C CA . SER A 1 857 ? -24.377 -11.169 16.431 1.00 92.75 857 SER A CA 1
ATOM 6786 C C . SER A 1 857 ? -23.270 -11.659 17.379 1.00 92.75 857 SER A C 1
ATOM 6788 O O . SER A 1 857 ? -23.551 -12.400 18.336 1.00 92.75 857 SER A O 1
ATOM 6790 N N . PHE A 1 858 ? -22.031 -11.214 17.157 1.00 94.94 858 PHE A N 1
ATOM 6791 C CA . PHE A 1 858 ? -20.889 -11.435 18.043 1.00 94.94 858 PHE A CA 1
ATOM 6792 C C . PHE A 1 858 ? -21.198 -10.998 19.477 1.00 94.94 858 PHE A C 1
ATOM 6794 O O . PHE A 1 858 ? -21.085 -11.783 20.421 1.00 94.94 858 PHE A O 1
ATOM 6801 N N . GLU A 1 859 ? -21.648 -9.749 19.621 1.00 96.25 859 GLU A N 1
ATOM 6802 C CA . GLU A 1 859 ? -22.044 -9.145 20.886 1.00 96.25 859 GLU A CA 1
ATOM 6803 C C . GLU A 1 859 ? -23.568 -9.071 20.984 1.00 96.25 859 GLU A C 1
ATOM 6805 O O . GLU A 1 859 ? -24.247 -8.554 20.096 1.00 96.25 859 GLU A O 1
ATOM 6810 N N . THR A 1 860 ? -24.119 -9.605 22.071 1.00 96.81 860 THR A N 1
ATOM 6811 C CA . THR A 1 860 ? -25.551 -9.565 22.372 1.00 96.81 860 THR A CA 1
ATOM 6812 C C . THR A 1 860 ? -25.837 -8.502 23.424 1.00 96.81 860 THR A C 1
ATOM 6814 O O . THR A 1 860 ? -25.260 -8.528 24.510 1.00 96.81 860 THR A O 1
ATOM 6817 N N . ARG A 1 861 ? -26.785 -7.609 23.119 1.00 95.62 861 ARG A N 1
ATOM 6818 C CA . ARG A 1 861 ? -27.273 -6.564 24.028 1.00 95.62 861 ARG A CA 1
ATOM 6819 C C . ARG A 1 861 ? -28.558 -6.994 24.742 1.00 95.62 861 ARG A C 1
ATOM 6821 O O . ARG A 1 861 ? -29.525 -7.407 24.096 1.00 95.62 861 ARG A O 1
ATOM 6828 N N . PHE A 1 862 ? -28.616 -6.824 26.061 1.00 95.44 862 PHE A N 1
ATOM 6829 C CA . PHE A 1 862 ? -29.817 -7.044 26.875 1.00 95.44 862 PHE A CA 1
ATOM 6830 C C . PHE A 1 862 ? -30.007 -5.902 27.875 1.00 95.44 862 PHE A C 1
ATOM 6832 O O . PHE A 1 862 ? -29.102 -5.602 28.635 1.00 95.44 862 PHE A O 1
ATOM 6839 N N . ALA A 1 863 ? -31.178 -5.267 27.887 1.00 94.12 863 ALA A N 1
ATOM 6840 C CA . ALA A 1 863 ? -31.509 -4.220 28.853 1.00 94.12 863 ALA A CA 1
ATOM 6841 C C . ALA A 1 863 ? -32.507 -4.754 29.885 1.00 94.12 863 ALA A C 1
ATOM 6843 O O . ALA A 1 863 ? -33.498 -5.387 29.510 1.00 94.12 863 ALA A O 1
ATOM 6844 N N . TRP A 1 864 ? -32.245 -4.473 31.157 1.00 93.38 864 TRP A N 1
ATOM 6845 C CA . TRP A 1 864 ? -33.059 -4.864 32.300 1.00 93.38 864 TRP A CA 1
ATOM 6846 C C . TRP A 1 864 ? -33.251 -3.666 33.231 1.00 93.38 864 TRP A C 1
ATOM 6848 O O . TRP A 1 864 ? -32.279 -3.038 33.645 1.00 93.38 864 TRP A O 1
ATOM 6858 N N . ASP A 1 865 ? -34.500 -3.351 33.554 1.00 90.06 865 ASP A N 1
ATOM 6859 C CA . ASP A 1 865 ? -34.827 -2.356 34.574 1.00 90.06 865 ASP A CA 1
ATOM 6860 C C . ASP A 1 865 ? -34.740 -3.023 35.948 1.00 90.06 865 ASP A C 1
ATOM 6862 O O . ASP A 1 865 ? -35.503 -3.950 36.240 1.00 90.06 865 ASP A O 1
ATOM 6866 N N . SER A 1 866 ? -33.791 -2.580 36.776 1.00 79.88 866 SER A N 1
ATOM 6867 C CA . SER A 1 866 ? -33.620 -3.151 38.109 1.00 79.88 866 SER A CA 1
ATOM 6868 C C . SER A 1 866 ? -34.749 -2.750 39.055 1.00 79.88 866 SER A C 1
ATOM 6870 O O . SER A 1 866 ? -35.015 -3.457 40.023 1.00 79.88 866 SER A O 1
ATOM 6872 N N . GLY A 1 867 ? -35.411 -1.611 38.823 1.00 80.12 867 GLY A N 1
ATOM 6873 C CA . GLY A 1 867 ? -36.376 -1.028 39.755 1.00 80.12 867 GLY A CA 1
ATOM 6874 C C . GLY A 1 867 ? -35.770 -0.543 41.084 1.00 80.12 867 GLY A C 1
ATOM 6875 O O . GLY A 1 867 ? -36.508 -0.114 41.971 1.00 80.12 867 GLY A O 1
ATOM 6876 N N . TYR A 1 868 ? -34.442 -0.59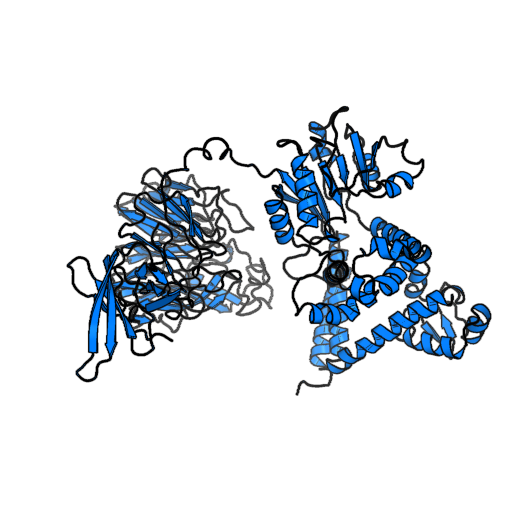1 41.253 1.00 80.62 868 TYR A N 1
ATOM 6877 C CA . TYR A 1 868 ? -33.724 -0.084 42.430 1.00 80.62 868 TYR A CA 1
ATOM 6878 C C . TYR A 1 868 ? -32.278 0.296 42.113 1.00 80.62 868 TYR A C 1
ATOM 6880 O O . TYR A 1 868 ? -31.663 -0.176 41.159 1.00 80.62 868 TYR A O 1
ATOM 6888 N N . ARG A 1 869 ? -31.689 1.127 42.974 1.00 79.81 869 ARG A N 1
ATOM 6889 C CA . ARG A 1 869 ? -30.289 1.524 42.834 1.00 79.81 869 ARG A CA 1
ATOM 6890 C C . ARG A 1 869 ? -29.359 0.364 43.191 1.00 79.81 869 ARG A C 1
ATOM 6892 O O . ARG A 1 869 ? -29.350 -0.097 44.334 1.00 79.81 869 ARG A O 1
ATOM 6899 N N . LEU A 1 870 ? -28.559 -0.064 42.219 1.00 83.38 870 LEU A N 1
ATOM 6900 C CA . LEU A 1 870 ? -27.546 -1.100 42.399 1.00 83.38 870 LEU A CA 1
ATOM 6901 C C . LEU A 1 870 ? -26.438 -0.640 43.358 1.00 83.38 870 LEU A C 1
ATOM 6903 O O . LEU A 1 870 ? -26.110 0.545 43.442 1.00 83.38 870 LEU A O 1
ATOM 6907 N N . ASN A 1 871 ? -25.875 -1.591 44.103 1.00 80.19 871 ASN A N 1
ATOM 6908 C CA . ASN A 1 871 ? -24.744 -1.380 45.004 1.00 80.19 871 ASN A CA 1
ATOM 6909 C C . ASN A 1 871 ? -23.681 -2.469 44.779 1.00 80.19 871 ASN A C 1
ATOM 6911 O O . ASN A 1 871 ? -23.924 -3.446 44.075 1.00 80.19 871 ASN A O 1
ATOM 6915 N N . SER A 1 872 ? -22.515 -2.326 45.409 1.00 78.12 872 SER A N 1
ATOM 6916 C CA . SER A 1 872 ? -21.365 -3.224 45.218 1.00 78.12 872 SER A CA 1
ATOM 6917 C C . SER A 1 872 ? -21.577 -4.675 45.680 1.00 78.12 872 SER A C 1
ATOM 6919 O O . SER A 1 872 ? -20.742 -5.530 45.397 1.00 78.12 872 SER A O 1
ATOM 6921 N N . SER A 1 873 ? -22.673 -4.977 46.384 1.00 79.81 873 SER A N 1
ATOM 6922 C CA . SER A 1 873 ? -23.033 -6.345 46.796 1.00 79.81 873 SER A CA 1
ATOM 6923 C C . SER A 1 873 ? -23.784 -7.116 45.707 1.00 79.81 873 SER A C 1
ATOM 6925 O O . SER A 1 873 ? -24.008 -8.321 45.857 1.00 79.81 873 SER A O 1
ATOM 6927 N N . VAL A 1 874 ? -24.171 -6.432 44.626 1.00 86.31 874 VAL A N 1
ATOM 6928 C CA . VAL A 1 874 ? -24.810 -7.030 43.457 1.00 86.31 874 VAL A CA 1
ATOM 6929 C C . VAL A 1 874 ? -23.752 -7.393 42.419 1.00 86.31 874 VAL A C 1
ATOM 6931 O O . VAL A 1 874 ? -22.895 -6.580 42.062 1.00 86.31 874 VAL A O 1
ATOM 6934 N N . ARG A 1 875 ? -23.826 -8.629 41.924 1.00 92.19 875 ARG A N 1
ATOM 6935 C CA . ARG A 1 875 ? -23.016 -9.125 40.807 1.00 92.19 875 ARG A CA 1
ATOM 6936 C C . ARG A 1 875 ? -23.913 -9.683 39.712 1.00 92.19 875 ARG A C 1
ATOM 6938 O O . ARG A 1 875 ? -25.013 -10.136 39.998 1.00 92.19 875 ARG A O 1
ATOM 6945 N N . PHE A 1 876 ? -23.428 -9.728 38.481 1.00 93.88 876 PHE A N 1
ATOM 6946 C CA . PHE A 1 876 ? -24.167 -10.268 37.341 1.00 93.88 876 PHE A CA 1
ATOM 6947 C C . PHE A 1 876 ? -23.365 -11.331 36.610 1.00 93.88 876 PHE A C 1
ATOM 6949 O O . PHE A 1 876 ? -22.143 -11.251 36.549 1.00 93.88 876 PHE A O 1
ATOM 6956 N N . TYR A 1 877 ? -24.038 -12.310 36.021 1.00 96.62 877 TYR A N 1
ATOM 6957 C CA . TYR A 1 877 ? -23.407 -13.217 35.066 1.00 96.62 877 TYR A CA 1
ATOM 6958 C C . TYR A 1 877 ? -24.380 -13.591 33.952 1.00 96.62 877 TYR A C 1
ATOM 6960 O O . TYR A 1 877 ? -25.598 -13.470 34.105 1.00 96.62 877 TYR A O 1
ATOM 6968 N N . ALA A 1 878 ? -23.831 -14.061 32.836 1.00 98.06 878 ALA A N 1
ATOM 6969 C CA . ALA A 1 878 ? -24.602 -14.625 31.743 1.00 98.06 878 ALA A CA 1
ATOM 6970 C C . ALA A 1 878 ? -24.245 -16.102 31.519 1.00 98.06 878 ALA A C 1
ATOM 6972 O O . ALA A 1 878 ? -23.097 -16.514 31.699 1.00 98.06 878 ALA A O 1
ATOM 6973 N N . GLU A 1 879 ? -25.233 -16.899 31.122 1.00 98.25 879 GLU A N 1
ATOM 6974 C CA . GLU A 1 879 ? -25.058 -18.273 30.655 1.00 98.25 879 GLU A CA 1
ATOM 6975 C C . GLU A 1 879 ? -25.206 -18.333 29.138 1.00 98.25 879 GLU A C 1
ATOM 6977 O O . GLU A 1 879 ? -26.206 -17.860 28.589 1.00 98.25 879 GLU A O 1
ATOM 6982 N N . ALA A 1 880 ? -24.236 -18.965 28.486 1.00 98.19 880 ALA A N 1
ATOM 6983 C CA . ALA A 1 880 ? -24.331 -19.399 27.102 1.00 98.19 880 ALA A CA 1
ATOM 6984 C C . ALA A 1 880 ? -25.152 -20.691 27.039 1.00 98.19 880 ALA A C 1
ATOM 6986 O O . ALA A 1 880 ? -24.786 -21.681 27.676 1.00 98.19 880 ALA A O 1
ATOM 6987 N N . VAL A 1 881 ? -26.250 -20.699 26.283 1.00 98.25 881 VAL A N 1
ATOM 6988 C CA . VAL A 1 881 ? -27.152 -21.852 26.162 1.00 98.25 881 VAL A CA 1
ATOM 6989 C C . VAL A 1 881 ? -27.162 -22.376 24.728 1.00 98.25 881 VAL A C 1
ATOM 6991 O O . VAL A 1 881 ? -27.382 -21.617 23.776 1.00 98.25 881 VAL A O 1
ATOM 6994 N N . GLY A 1 882 ? -26.922 -23.679 24.591 1.00 96.75 882 GLY A N 1
ATOM 6995 C CA . GLY A 1 882 ? -26.873 -24.398 23.322 1.00 96.75 882 GLY A CA 1
ATOM 6996 C C . GLY A 1 882 ? -28.251 -24.740 22.754 1.00 96.75 882 GLY A C 1
ATOM 6997 O O . GLY A 1 882 ? -29.303 -24.419 23.312 1.00 96.75 882 GLY A O 1
ATOM 6998 N N . SER A 1 883 ? -28.247 -25.410 21.602 1.00 93.50 883 SER A N 1
ATOM 6999 C CA . SER A 1 883 ? -29.471 -25.758 20.864 1.00 93.50 883 SER A CA 1
ATOM 7000 C C . SER A 1 883 ? -30.377 -26.777 21.570 1.00 93.50 883 SER A C 1
ATOM 7002 O O . SER A 1 883 ? -31.565 -26.838 21.255 1.00 93.50 883 SER A O 1
ATOM 7004 N N . LYS A 1 884 ? -29.859 -27.549 22.535 1.00 94.44 884 LYS A N 1
ATOM 7005 C CA . LYS A 1 884 ? -30.622 -28.528 23.330 1.00 94.44 884 LYS A CA 1
ATOM 7006 C C . LYS A 1 884 ? -31.024 -27.971 24.704 1.00 94.44 884 LYS A C 1
ATOM 7008 O O . LYS A 1 884 ? -31.563 -28.712 25.525 1.00 94.44 884 LYS A O 1
ATOM 7013 N N . GLY A 1 885 ? -30.798 -26.678 24.956 1.00 93.19 885 GLY A N 1
ATOM 7014 C CA . GLY A 1 885 ? -31.098 -26.015 26.228 1.00 93.19 885 GLY A CA 1
ATOM 7015 C C . GLY A 1 885 ? -30.056 -26.248 27.329 1.00 93.19 885 GLY A C 1
ATOM 7016 O O . GLY A 1 885 ? -30.273 -25.841 28.472 1.00 93.19 885 GLY A O 1
ATOM 7017 N N . GLU A 1 886 ? -28.941 -26.890 26.994 1.00 96.81 886 GLU A N 1
ATOM 7018 C CA . GLU A 1 886 ? -27.783 -27.117 27.847 1.00 96.81 886 GLU A CA 1
ATOM 7019 C C . GLU A 1 886 ? -26.978 -25.829 28.063 1.00 96.81 886 GLU A C 1
ATOM 7021 O O . GLU A 1 886 ? -26.830 -25.014 27.154 1.00 96.81 886 GLU A O 1
ATOM 7026 N N . VAL A 1 887 ? -26.434 -25.645 29.268 1.00 97.38 887 VAL A N 1
ATOM 7027 C CA . VAL A 1 887 ? -25.512 -24.537 29.556 1.00 97.38 887 VAL A CA 1
ATOM 7028 C C . VAL A 1 887 ? -24.119 -24.929 29.072 1.00 97.38 887 VAL A C 1
ATOM 7030 O O . VAL A 1 887 ? -23.542 -25.891 29.577 1.00 97.38 887 VAL A O 1
ATOM 7033 N N . LEU A 1 888 ? -23.591 -24.181 28.105 1.00 97.12 888 LEU A N 1
ATOM 7034 C CA . LEU A 1 888 ? -22.276 -24.401 27.498 1.00 97.12 888 LEU A CA 1
ATOM 7035 C C . LEU A 1 888 ? -21.158 -23.778 28.341 1.00 97.12 888 LEU A C 1
ATOM 7037 O O . LEU A 1 888 ? -20.141 -24.415 28.604 1.00 97.12 888 LEU A O 1
ATOM 7041 N N . ALA A 1 889 ? -21.360 -22.537 28.790 1.00 97.31 889 ALA A N 1
ATOM 7042 C CA . ALA A 1 889 ? -20.424 -21.801 29.633 1.00 97.31 889 ALA A CA 1
ATOM 7043 C C . ALA A 1 889 ? -21.131 -20.696 30.426 1.00 97.31 889 ALA A C 1
ATOM 7045 O O . ALA A 1 889 ? -22.283 -20.342 30.161 1.00 97.31 889 ALA A O 1
ATOM 7046 N N . ARG A 1 890 ? -20.413 -20.132 31.402 1.00 96.94 890 ARG A N 1
ATOM 7047 C CA . ARG A 1 890 ? -20.852 -18.981 32.197 1.00 96.94 890 ARG A CA 1
ATOM 7048 C C . ARG A 1 890 ? -19.783 -17.902 32.197 1.00 96.94 890 ARG A C 1
ATOM 7050 O O . ARG A 1 890 ? -18.597 -18.218 32.278 1.00 96.94 890 ARG A O 1
ATOM 7057 N N . THR A 1 891 ? -20.204 -16.644 32.157 1.00 97.69 891 THR A N 1
ATOM 7058 C CA . THR A 1 891 ? -19.288 -15.517 32.359 1.00 97.69 891 THR A CA 1
ATOM 7059 C C . THR A 1 891 ? -18.833 -15.501 33.824 1.00 97.69 891 THR A C 1
ATOM 7061 O O . THR A 1 891 ? -19.607 -15.884 34.711 1.00 97.69 891 THR A O 1
ATOM 7064 N N . PRO A 1 892 ? -17.616 -15.026 34.134 1.00 94.94 892 PRO A N 1
ATOM 7065 C CA . PRO A 1 892 ? -17.272 -14.667 35.503 1.00 94.94 892 PRO A CA 1
ATOM 7066 C C . PRO A 1 892 ? -18.281 -13.639 36.052 1.00 94.94 892 PRO A C 1
ATOM 7068 O O . PRO A 1 892 ? -18.757 -12.797 35.282 1.00 94.94 892 PRO A O 1
ATOM 7071 N N . PRO A 1 893 ? -18.628 -13.679 37.353 1.00 92.00 893 PRO A N 1
ATOM 7072 C CA . PRO A 1 893 ? -19.500 -12.672 37.941 1.00 92.00 893 PRO A CA 1
ATOM 7073 C C . PRO A 1 893 ? -18.893 -11.266 37.848 1.00 92.00 893 PRO A C 1
ATOM 7075 O O . PRO A 1 893 ? -17.792 -11.027 38.342 1.00 92.00 893 PRO A O 1
ATOM 7078 N N . LEU A 1 894 ? -19.635 -10.336 37.255 1.00 90.00 894 LEU A N 1
ATOM 7079 C CA . LEU A 1 894 ? -19.303 -8.923 37.128 1.00 90.00 894 LEU A CA 1
ATOM 7080 C C . LEU A 1 894 ? -19.891 -8.146 38.311 1.00 90.00 894 LEU A C 1
ATOM 7082 O O . LEU A 1 894 ? -21.109 -8.112 38.474 1.00 90.00 894 LEU A O 1
ATOM 7086 N N . SER A 1 895 ? -19.049 -7.519 39.130 1.00 80.81 895 SER A N 1
ATOM 7087 C CA . SER A 1 895 ? -19.496 -6.625 40.209 1.00 80.81 895 SER A CA 1
ATOM 7088 C C . SER A 1 895 ? -19.846 -5.237 39.676 1.00 80.81 895 SER A C 1
ATOM 7090 O O . SER A 1 895 ? -19.181 -4.745 38.766 1.00 80.81 895 SER A O 1
ATOM 7092 N N . CYS A 1 896 ? -20.832 -4.571 40.283 1.00 68.50 896 CYS A N 1
ATOM 7093 C CA . CYS A 1 896 ? -21.019 -3.132 40.082 1.00 68.50 896 CYS A CA 1
ATOM 7094 C C . CYS A 1 896 ? -19.809 -2.362 40.637 1.00 68.50 896 CYS A C 1
ATOM 7096 O O . CYS A 1 896 ? -19.537 -2.433 41.840 1.00 68.50 896 CYS A O 1
ATOM 7098 N N . GLY A 1 897 ? -19.095 -1.668 39.745 1.00 54.41 897 GLY A N 1
ATOM 7099 C CA . GLY A 1 897 ? -17.973 -0.773 40.052 1.00 54.41 897 GLY A CA 1
ATOM 7100 C C . GLY A 1 897 ? -18.396 0.664 40.309 1.00 54.41 897 GLY A C 1
ATOM 7101 O O . GLY A 1 897 ? -19.458 1.068 39.782 1.00 54.41 897 GLY A O 1
#

Organism: Petromyces alliaceus (NCBI:txid209559)

Nearest PDB structures (foldseek):
  5w7r-assembly1_A-2  TM=9.306E-01  e=4.312E-44  Penicillium oxalicum
  5w7s-assembly1_A-2  TM=9.339E-01  e=7.038E-44  Penicillium oxalicum
  5w7p-assembly1_A-2  TM=9.280E-01  e=7.038E-44  Penicillium oxalicum
  6ix7-assembly1_A  TM=8.446E-01  e=4.155E-28  Aspergillus flavus NRRL3357
  6ix3-assembly1_A  TM=8.402E-01  e=4.633E-28  Aspergillus flavus NRRL3357

Secondary structure (DSSP, 8-state):
----S--HHHHHHHHHHHHHHHHHHHS--SHHHHHHHHHHHHHHHHHHHHHHHHHHHHHHHHHHHHHHHHHHHHHHHTTHHHHSPSSS-EEEHHHHHHHH---HHHHHHHHTTTSSSSSSEEEETTEEE--HHHHHTTSHHHHHHHHHIIIIIIHHHHHHHHHHHHTTT----BTTBSHHHHHTT-TTS-HHHHHTTSHHHHHHHHHHHHHHHHT---BTTB-HHHHHTTT--TTSEEEEEET-TT-HHHHHHHHH-TT--SEEEEEE-HHHHHHT-STTTTTTEEEEE--TTSPPSS-S-SEEEEESSGGGS-IIIIIHHHHHHHHTT--TTT-EEEEEEEEE-SS---HHHHHHHHHHHHHT---EEHHHHHHHHHHTTEEEEEEE--TT-SEEEEEEEE----S--SSSSSS-SS-------SSS--SS-TT--PPPEEEEE--TTTTSSEEEEEEEE-TT-S--S-EEE-TTS-EEEE-BTTB-BEEEEEEEEEETTEEEEEEEEEEE-TTT--EEEEEEEE-TTS-EEEE---GGGPPB-SS--EEETTTEEEEEEEEEEE---GGGT--TT--EEEEEEEEEEETTT--EEEEEEGGGT--GGG-SS-TTSSSTTS-SSTTS-B--S-EEEEEE-TTS-EEEEETTTTEEEEE-TTT--EEEEEEGGG-SSEES----S-EEEEEEEEETTEEEEEEEE--B-SS-BSSSS-EEEEEEEETTTTEEEEEEEEEPGGG---SS--EEEEETTTEEEEE-GGG-EEEEE-TTS-EEEEEEETT-EEEEEEEEE------SPPEEEEEE-TT-EEEEEEE-TT-----EEEEEEEE--TT--EEEEEEEEE--SSEEEEEEE-SS---TTEEEEEEEE-TTS-EEEEPPPEEP-

Foldseek 3Di:
DPDQAQDPVVLVVLVVQLVVLVVQCVPDDDPLSNLVSVQSNVVSVVVSVCSHCDDVSVVVVVVLVVLLLVLLLVCVVLCLLVQADPPFDKDALVSSCVVRVDDSVSNVSSVVSADPVHPWHDPDDRMTHGDPSSVQCVPLQNVLQSCCCVVQFVQLLVCQVVLCVVVVVDLPFALQRFSRCVSVVNRPDGPQRVQVVPVVSNVSVVSNVVSVVVPADPPPLDPLCVQQVVVADQAAQAEEEAQCQLVPVVQVCCVVRVSGHYAAEYEDAPVSLVPSDPPQPPRRHHYDYDDLLDADPAAAHLEYEYEPPQQLADLPPPSLSSLLSVLVRHDQPRHKYKYKFQAADPPDGDVVQVSSQSSSRRSHGGHYHPVRVQVSQVSSQKHFDDWRDDRPRRIIITIIGGNPPPPDDDPPPPPPPDDDDDDPDDDQAFPLCNVDRAFFWFWPFQFPCQPDLKWKWFQWDDPPGPDGGIFIGGSVRFGQFDCVVLAEARKAPWDWDAAPNAIWIKIWGADALPLQRWGQGWIWIAHLQSHTDATFQAPPRFGFIGQAWDDDPNFKTKTKGWDFDFDDCVVQVADPQQGTATKIKMFIAGRHPNHTPDIATCVVAPDLNLFQQGQPVDQLSPSNDSSNHNHRWAWRYWEADPQGWIWTDTQRQQKIFIADRPPRYTPAIDAGPDGQADEPDHAGSKHAWYWDDDDDQKTKIKTKGLQAQVVDGNDQFIWIFIWIAGNVRRHIYTPDIQTDPPSDHQNAAKYWDQDPQRKIWIFSFNSQKIFIAHNVNDTSIIIGRPPTGGRYMDMDRGAHQHPDAKGKDWDADPQRKIKIKIADHNHPFFQKKWKWKWAQDPVGIDIDTFDMDTDDHRIDIDIGRPVDDDDQRMWMKIFRAGPVRDTSHMHDTHGDD

pLDDT: mean 90.14, std 12.78, range [27.06, 98.75]

InterPro domains:
  IPR001077 O-methyltransferase, C-terminal domain [PF00891] (187-382)
  IPR012967 Caffeic acid 3-O-methyltransferase-like, dimerisation domain [PF08100] (71-139)
  IPR016461 O-methyltransferase-like [PS51683] (60-402)
  IPR029063 S-adenosyl-L-methionine-dependent methyltransferase superfamily [G3DSA:3.40.50.150] (143-401)
  IPR029063 S-adenosyl-L-methionine-dependent methyltransferase superfamily [SSF53335] (144-400)
  IPR036388 Winged helix-like DNA-binding domain superfamily [G3DSA:1.10.10.10] (58-142)
  IPR036390 Winged helix DNA-binding domain superfamily [SSF46785] (51-136)
  IPR039535 Arylsulfotransferase-like [PF14269] (497-782)
  IPR053143 Arylsulfate Sulfotransferase [PTHR35340] (432-865)

Solvent-accessible surface area (backbone atoms only — not comparable to full-atom values): 47421 Å² total; per-residue (Å²): 131,81,80,87,62,55,53,69,70,56,40,50,54,32,46,53,52,28,54,54,27,50,51,52,47,70,68,50,89,49,74,36,51,44,44,55,29,47,48,54,29,52,54,34,48,52,50,31,53,48,42,63,56,16,78,68,47,57,60,55,46,53,57,53,53,52,46,24,54,51,28,53,54,50,37,55,72,51,40,46,72,73,60,44,48,74,91,54,37,74,43,43,39,62,60,39,18,73,70,49,74,48,57,44,69,58,51,53,58,38,45,66,45,25,29,86,91,33,47,34,39,68,79,50,92,65,22,37,19,40,34,78,68,40,52,48,53,67,41,69,43,49,30,22,38,52,49,39,44,59,76,65,45,45,57,12,55,74,45,30,65,61,48,32,57,76,51,72,73,48,98,68,59,30,60,38,43,25,22,37,20,62,63,68,73,38,68,76,34,39,71,68,65,54,40,59,76,37,65,70,59,36,51,35,44,53,46,19,50,54,43,57,56,75,74,60,82,63,82,78,55,61,65,60,47,81,78,37,40,93,78,34,38,78,88,33,45,35,37,34,29,47,60,38,66,83,37,63,64,62,53,49,48,45,70,76,32,71,84,52,42,36,39,36,35,35,23,20,47,59,67,53,58,64,71,51,62,88,81,48,68,92,76,67,51,45,78,44,67,44,61,62,86,42,78,49,85,74,65,51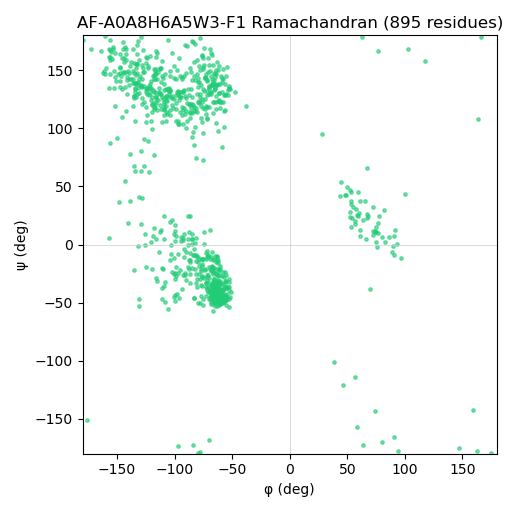,25,40,26,44,34,35,48,78,51,63,41,61,32,35,68,74,68,56,38,33,48,34,44,34,23,49,52,76,18,48,33,81,89,63,22,34,39,38,39,37,39,59,57,45,58,96,68,84,66,50,71,67,58,52,54,51,29,51,51,25,42,21,51,12,12,34,65,37,34,67,70,52,48,40,55,49,32,47,78,25,52,23,34,69,73,47,75,33,66,52,79,70,46,75,48,29,38,40,32,28,32,61,45,80,73,67,95,78,80,89,84,73,89,84,78,74,85,89,69,95,69,82,81,84,74,84,77,82,62,44,80,41,44,71,87,47,57,70,74,52,54,51,64,81,37,71,36,92,66,32,86,56,66,53,30,38,22,33,11,40,42,48,98,77,47,92,56,55,28,41,36,35,24,36,57,74,49,41,56,38,27,72,35,74,87,77,61,55,72,48,38,26,55,29,38,77,47,54,48,76,89,36,71,26,39,36,26,28,27,27,48,68,42,85,79,85,69,46,30,56,39,40,42,38,33,21,40,41,45,72,41,86,73,49,68,47,46,57,42,97,78,50,51,38,33,45,62,31,75,43,66,44,96,27,52,31,32,34,35,36,30,69,43,73,35,86,46,88,33,51,91,66,77,38,50,97,71,23,33,23,30,37,41,40,32,38,35,33,22,33,44,86,81,19,48,67,75,45,78,44,56,41,80,84,77,50,66,68,84,68,24,73,42,50,72,52,76,40,83,45,21,43,10,65,37,78,89,15,24,24,60,28,44,53,70,33,20,60,33,72,51,97,88,52,28,35,36,38,18,21,25,30,38,21,29,38,37,37,29,38,60,86,80,61,47,76,75,47,32,46,48,49,98,68,39,64,42,55,58,92,74,87,66,22,46,27,20,35,38,38,86,73,48,78,52,98,53,39,38,32,36,32,26,17,28,20,11,23,57,90,85,47,76,79,44,89,42,14,31,33,40,31,34,40,36,33,65,84,78,32,34,35,47,81,77,44,74,42,67,45,70,94,63,38,55,13,52,40,66,20,25,41,45,79,44,83,83,59,20,37,34,33,10,37,4,65,56,13,31,38,36,32,25,42,68,88,56,48,79,46,24,31,32,34,42,53,72,30,26,24,51,27,44,41,76,45,73,72,70,27,57,42,76,70,69,36,36,72,32,74,47,70,49,98,84,34,36,36,38,36,27,35,30,45,75,29,50,63,58,59,41,32,40,37,36,33,40,35,42,69,44,101,89,50,75,45,78,43,84,75,51,73,47,71,53,84,53,47,64,38,79,48,77,44,76,65,88,51,87,85,49,70,59,37,28,34,37,40,33,35,20,31,88,86,71,46,77,76,50,53,26,72,74,42,61,55,128